Protein 5B89 (pdb70)

Secondary structure (DSSP, 8-state):
-----TTHHHHTT-GGGGT-EE-BTTT-----HHHHHHHHHHHHHS----S--SSHHHHHHHHHHHHHHHHHHHHHT--GGGEEEESSHHHHHHHHHHHHGGG--TT-EEEE-TT--GGGTHHHHHHHHHHT-EEEE--B-TTS-B-HHHHHHHHTT-SEEEEESB-TTT-BB--HHHHHHHHHHHT-EEEEE-TTTBTTB---TTTTT-SEEEEETTSTT---SS-EEEEE-GGGTTTSPPSS-STTSEEEEETTEEEE--TTGGG--SS--HHHHHHHHHHHHHHHHH-HHHHHHHHHHHHHHHHHHHHHTT--B-S-SSGGGB-SEEEE--TTS-HHHHHHHHHHTTEE-EEE---HHHHHHHT-S-EEEEE--TT--HHHHHHHHHHHHHHHHH-/-------TTHHHHTT-GGGGT-EE-BTTT-----HHHHHHHHHHHHHS----TT-SSHHHHHHHHHHHHHHHHHHHHHT--GGGEEEESSHHHHHHHHHHHHGGG--TT-EEEE-TT--GGGTHHHHHHHHHHT-EEEE--B-TTS-B-HHHHHHHHTT-SEEEEESB-TTT-BB--HHHHHHHHHHHT-EEEEE-TTTBTTB---TTTTT-SEEEEETTSTT---TT-EEEEE-GGGTTTPPPSS-STTSEEEEETTEEEE--TTGGG--SS--HHHHHHHHHHHHHHHHH-HHHHHHHHHHHHHHHHHHHHHTT--B-S-SSGGGB-SEEEE--TTS-HHHHHHHHHHTTEE-EEE---HHHHHHHT-S-EEEEE--TT--HHHHHHHHHHHHHHHHT-

Nearest PDB structures (foldseek):
  5b7s-assembly1_B  TM=1.001E+00  e=4.617E-80  Thermococcus onnurineus NA1
  7tlq-assembly1_B  TM=9.514E-01  e=8.645E-43  Lancefieldella parvula
  7tlm-assembly1_A-2  TM=9.558E-01  e=2.777E-42  Lancefieldella parvula
  7tlr-assembly1_A  TM=9.427E-01  e=4.694E-42  Lancefieldella parvula
  7tlr-assembly1_B  TM=9.403E-01  e=5.592E-42  Lancefieldella parvula

Structure (mmCIF, N/CA/C/O backbone):
data_5B89
#
_entry.id   5B89
#
_cell.length_a   62.939
_cell.length_b   78.718
_cell.length_c   171.908
_cell.angle_alpha   90.00
_cell.angle_beta   90.00
_cell.angle_gamma   90.00
#
_symmetry.space_group_name_H-M   'P 21 21 21'
#
loop_
_entity.id
_entity.type
_entity.pdbx_description
1 polymer 'Cysteine desulfurase'
2 non-polymer ALANINE
3 non-polymer "PYRIDOXAL-5'-PHOSPHATE"
4 non-polymer GLYCEROL
5 non-polymer 1,2-ETHANEDIOL
6 water water
#
loop_
_atom_site.group_PDB
_atom_site.id
_atom_site.type_symbol
_atom_site.label_atom_id
_atom_site.label_alt_id
_atom_site.label_comp_id
_atom_site.label_asym_id
_atom_site.label_entity_id
_atom_site.label_seq_id
_atom_site.pdbx_PDB_ins_code
_atom_site.Cartn_x
_atom_site.Cartn_y
_atom_site.Cartn_z
_atom_site.occupancy
_atom_site.B_iso_or_equiv
_atom_site.auth_seq_id
_atom_site.auth_comp_id
_atom_site.auth_asym_id
_atom_site.auth_atom_id
_atom_site.pdbx_PDB_model_num
ATOM 1 N N . MET A 1 18 ? -20.942 28.546 40.791 1.00 46.67 -2 MET A N 1
ATOM 2 C CA . MET A 1 18 ? -21.277 29.790 40.013 1.00 47.87 -2 MET A CA 1
ATOM 3 C C . MET A 1 18 ? -20.029 30.608 39.672 1.00 47.07 -2 MET A C 1
ATOM 4 O O . MET A 1 18 ? -19.045 30.578 40.413 1.00 53.77 -2 MET A O 1
ATOM 9 N N . ALA A 1 19 ? -20.068 31.338 38.563 1.00 39.22 -1 ALA A N 1
ATOM 10 C CA . ALA A 1 19 ? -18.941 32.182 38.126 1.00 41.18 -1 ALA A CA 1
ATOM 11 C C . ALA A 1 19 ? -19.431 33.583 37.908 1.00 42.32 -1 ALA A C 1
ATOM 12 O O . ALA A 1 19 ? -20.624 33.800 37.642 1.00 38.84 -1 ALA A O 1
ATOM 14 N N . SER A 1 20 ? -18.514 34.544 37.890 1.00 42.52 0 SER A N 1
ATOM 15 C CA . SER A 1 20 ? -18.832 35.958 37.640 1.00 44.59 0 SER A CA 1
ATOM 16 C C . SER A 1 20 ? -19.021 36.194 36.169 1.00 46.37 0 SER A C 1
ATOM 17 O O . SER A 1 20 ? -18.145 35.885 35.376 1.00 46.41 0 SER A O 1
ATOM 20 N N . MET A 1 21 ? -20.163 36.714 35.780 1.00 43.29 1 MET A N 1
ATOM 21 C CA . MET A 1 21 ? -20.415 36.927 34.366 1.00 41.26 1 MET A CA 1
ATOM 22 C C . MET A 1 21 ? -21.591 37.814 34.198 1.00 40.12 1 MET A C 1
ATOM 23 O O . MET A 1 21 ? -22.350 37.966 35.106 1.00 37.49 1 MET A O 1
ATOM 28 N N . ARG A 1 22 ? -21.700 38.396 33.024 1.00 31.63 2 ARG A N 1
ATOM 29 C CA . ARG A 1 22 ? -22.769 39.285 32.718 1.00 31.38 2 ARG A CA 1
ATOM 30 C C . ARG A 1 22 ? -23.880 38.468 32.079 1.00 26.13 2 ARG A C 1
ATOM 31 O O . ARG A 1 22 ? -23.623 37.619 31.280 1.00 27.87 2 ARG A O 1
ATOM 39 N N . ILE A 1 23 ? -25.109 38.735 32.462 1.00 23.92 3 ILE A N 1
ATOM 40 C CA . ILE A 1 23 ? -26.249 38.008 31.919 1.00 22.50 3 ILE A CA 1
ATOM 41 C C . ILE A 1 23 ? -27.103 39.089 31.336 1.00 26.68 3 ILE A C 1
ATOM 42 O O . ILE A 1 23 ? -27.412 40.004 32.000 1.00 25.55 3 ILE A O 1
ATOM 47 N N . PRO A 1 24 ? -27.569 39.043 30.043 1.00 20.81 4 PRO A N 1
ATOM 48 C CA . PRO A 1 24 ? -27.256 37.853 29.239 1.00 20.54 4 PRO A CA 1
ATOM 49 C C . PRO A 1 24 ? -25.998 37.832 28.379 1.00 23.69 4 PRO A C 1
ATOM 50 O O . PRO A 1 24 ? -25.693 36.865 27.736 1.00 20.68 4 PRO A O 1
ATOM 54 N N . GLU A 1 25 ? -25.264 38.909 28.380 1.00 22.59 5 GLU A N 1
ATOM 55 C CA . GLU A 1 25 ? -24.149 39.058 27.497 1.00 24.53 5 GLU A CA 1
ATOM 56 C C . GLU A 1 25 ? -23.071 37.989 27.400 1.00 20.22 5 GLU A C 1
ATOM 57 O O . GLU A 1 25 ? -22.605 37.720 26.338 1.00 22.06 5 GLU A O 1
ATOM 63 N N . ASP A 1 26 ? -22.660 37.447 28.524 1.00 22.84 6 ASP A N 1
ATOM 64 C CA . ASP A 1 26 ? -21.601 36.485 28.546 1.00 24.13 6 ASP A CA 1
ATOM 65 C C . ASP A 1 26 ? -22.044 35.130 28.045 1.00 24.71 6 ASP A C 1
ATOM 66 O O . ASP A 1 26 ? -21.247 34.393 27.538 1.00 27.40 6 ASP A O 1
ATOM 71 N N . VAL A 1 27 ? -23.330 34.858 28.125 1.00 20.62 7 VAL A N 1
ATOM 72 C CA . VAL A 1 27 ? -23.858 33.612 27.592 1.00 19.55 7 VAL A CA 1
ATOM 73 C C . VAL A 1 27 ? -24.004 33.768 26.087 1.00 18.62 7 VAL A C 1
ATOM 74 O O . VAL A 1 27 ? -23.677 32.888 25.339 1.00 16.64 7 VAL A O 1
ATOM 78 N N . ARG A 1 28 ? -24.479 34.916 25.652 1.00 18.31 8 ARG A N 1
ATOM 79 C CA . ARG A 1 28 ? -24.626 35.194 24.257 1.00 17.18 8 ARG A CA 1
ATOM 80 C C . ARG A 1 28 ? -23.345 35.093 23.450 1.00 17.37 8 ARG A C 1
ATOM 81 O O . ARG A 1 28 ? -23.362 34.681 22.368 1.00 18.99 8 ARG A O 1
ATOM 89 N N . LYS A 1 29 ? -22.241 35.464 24.051 1.00 20.10 9 LYS A N 1
ATOM 90 C CA . LYS A 1 29 ? -20.966 35.369 23.418 1.00 20.83 9 LYS A CA 1
ATOM 91 C C . LYS A 1 29 ? -20.572 33.942 23.033 1.00 20.83 9 LYS A C 1
ATOM 92 O O . LYS A 1 29 ? -19.734 33.760 22.207 1.00 24.38 9 LYS A O 1
ATOM 98 N N . ASP A 1 30 ? -21.189 32.965 23.671 1.00 18.74 10 ASP A N 1
ATOM 99 C CA . ASP A 1 30 ? -20.893 31.515 23.447 1.00 17.74 10 ASP A CA 1
ATOM 100 C C . ASP A 1 30 ? -21.871 30.872 22.490 1.00 18.23 10 ASP A C 1
ATOM 101 O O . ASP A 1 30 ? -21.690 29.673 22.157 1.00 17.28 10 ASP A O 1
ATOM 106 N N . ILE A 1 31 ? -22.810 31.661 21.969 1.00 17.30 11 ILE A N 1
ATOM 107 C CA . ILE A 1 31 ? -23.905 31.191 21.084 1.00 16.98 11 ILE A CA 1
ATOM 108 C C . ILE A 1 31 ? -23.983 32.041 19.848 1.00 15.81 11 ILE A C 1
ATOM 109 O O . ILE A 1 31 ? -24.722 33.019 19.759 1.00 18.27 11 ILE A O 1
ATOM 114 N N . PRO A 1 32 ? -23.242 31.677 18.757 1.00 16.87 12 PRO A N 1
ATOM 115 C CA . PRO A 1 32 ? -23.141 32.489 17.567 1.00 17.86 12 PRO A CA 1
ATOM 116 C C . PRO A 1 32 ? -24.507 32.811 16.989 1.00 16.52 12 PRO A C 1
ATOM 117 O O . PRO A 1 32 ? -24.729 33.850 16.393 1.00 19.38 12 PRO A O 1
ATOM 121 N N . LEU A 1 33 ? -25.489 31.875 17.063 1.00 16.83 13 LEU A N 1
ATOM 122 C CA . LEU A 1 33 ? -26.795 32.138 16.507 1.00 15.55 13 LEU A CA 1
ATOM 123 C C . LEU A 1 33 ? -27.526 33.349 17.077 1.00 15.26 13 LEU A C 1
ATOM 124 O O . LEU A 1 33 ? -28.393 33.905 16.417 1.00 17.90 13 LEU A O 1
ATOM 129 N N . THR A 1 34 ? -27.134 33.758 18.270 1.00 17.63 14 THR A N 1
ATOM 130 C CA . THR A 1 34 ? -27.770 34.918 18.867 1.00 19.79 14 THR A CA 1
ATOM 131 C C . THR A 1 34 ? -27.451 36.206 18.078 1.00 20.33 14 THR A C 1
ATOM 132 O O . THR A 1 34 ? -28.142 37.179 18.193 1.00 22.91 14 THR A O 1
ATOM 136 N N . ASN A 1 35 ? -26.419 36.153 17.266 1.00 19.66 15 ASN A N 1
ATOM 137 C CA . ASN A 1 35 ? -26.045 37.261 16.424 1.00 23.13 15 ASN A CA 1
ATOM 138 C C . ASN A 1 35 ? -26.889 37.315 15.142 1.00 25.75 15 ASN A C 1
ATOM 139 O O . ASN A 1 35 ? -26.922 38.319 14.471 1.00 29.60 15 ASN A O 1
ATOM 144 N N . GLU A 1 36 ? -27.557 36.220 14.828 1.00 23.71 16 GLU A N 1
ATOM 145 C CA . GLU A 1 36 ? -28.355 36.069 13.630 1.00 23.70 16 GLU A CA 1
ATOM 146 C C . GLU A 1 36 ? -29.839 36.113 13.782 1.00 21.21 16 GLU A C 1
ATOM 147 O O . GLU A 1 36 ? -30.490 36.592 12.927 1.00 21.52 16 GLU A O 1
ATOM 153 N N . VAL A 1 37 ? -30.346 35.569 14.861 1.00 18.36 17 VAL A N 1
ATOM 154 C CA . VAL A 1 37 ? -31.756 35.528 15.114 1.00 17.34 17 VAL A CA 1
ATOM 155 C C . VAL A 1 37 ? -32.087 35.861 16.550 1.00 17.16 17 VAL A C 1
ATOM 156 O O . VAL A 1 37 ? -31.241 35.831 17.371 1.00 17.15 17 VAL A O 1
ATOM 160 N N . ILE A 1 38 ? -33.347 36.165 16.780 1.00 17.37 18 ILE A N 1
ATOM 161 C CA . ILE A 1 38 ? -33.909 36.344 18.071 1.00 17.30 18 ILE A CA 1
ATOM 162 C C . ILE A 1 38 ? -34.618 35.003 18.258 1.00 16.78 18 ILE A C 1
ATOM 163 O O . ILE A 1 38 ? -35.636 34.779 17.686 1.00 17.36 18 ILE A O 1
ATOM 168 N N . TYR A 1 39 ? -34.013 34.116 19.029 1.00 13.62 19 TYR A N 1
ATOM 169 C CA . TYR A 1 39 ? -34.557 32.805 19.195 1.00 15.48 19 TYR A CA 1
ATOM 170 C C . TYR A 1 39 ? -35.471 32.675 20.381 1.00 14.15 19 TYR A C 1
ATOM 171 O O . TYR A 1 39 ? -35.019 32.606 21.452 1.00 14.63 19 TYR A O 1
ATOM 180 N N . PHE A 1 40 ? -36.763 32.622 20.098 1.00 13.92 20 PHE A N 1
ATOM 181 C CA . PHE A 1 40 ? -37.817 32.493 21.086 1.00 12.76 20 PHE A CA 1
ATOM 182 C C . PHE A 1 40 ? -38.563 31.138 20.962 1.00 13.55 20 PHE A C 1
ATOM 183 O O . PHE A 1 40 ? -39.721 31.047 21.129 1.00 14.50 20 PHE A O 1
ATOM 191 N N . ASP A 1 41 ? -37.816 30.091 20.637 1.00 13.27 21 ASP A N 1
ATOM 192 C CA . ASP A 1 41 ? -38.405 28.772 20.534 1.00 12.84 21 ASP A CA 1
ATOM 193 C C . ASP A 1 41 ? -37.699 27.758 21.447 1.00 14.33 21 ASP A C 1
ATOM 194 O O . ASP A 1 41 ? -37.505 26.637 21.113 1.00 13.86 21 ASP A O 1
ATOM 199 N N . ASN A 1 42 ? -37.358 28.225 22.618 1.00 12.26 22 ASN A N 1
ATOM 200 C CA . ASN A 1 42 ? -36.673 27.445 23.608 1.00 11.16 22 ASN A CA 1
ATOM 201 C C .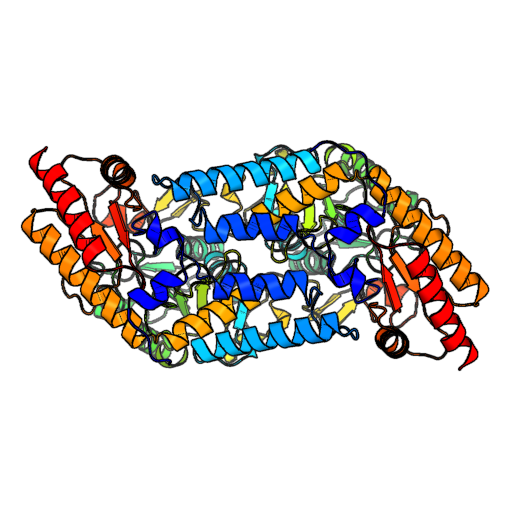 ASN A 1 42 ? -37.421 26.251 24.181 1.00 13.00 22 ASN A C 1
ATOM 202 O O . ASN A 1 42 ? -36.820 25.338 24.603 1.00 14.23 22 ASN A O 1
ATOM 207 N N . THR A 1 43 ? -38.726 26.295 24.150 1.00 12.48 23 THR A N 1
ATOM 208 C CA . THR A 1 43 ? -39.497 25.207 24.622 1.00 12.28 23 THR A CA 1
ATOM 209 C C . THR A 1 43 ? -39.331 23.982 23.700 1.00 13.56 23 THR A C 1
ATOM 210 O O . THR A 1 43 ? -39.369 22.915 24.127 1.00 16.46 23 THR A O 1
ATOM 214 N N . ALA A 1 44 ? -39.148 24.227 22.418 1.00 11.90 24 ALA A N 1
ATOM 215 C CA . ALA A 1 44 ? -38.916 23.142 21.458 1.00 13.28 24 ALA A CA 1
ATOM 216 C C . ALA A 1 44 ? -37.517 22.572 21.606 1.00 12.84 24 ALA A C 1
ATOM 217 O O . ALA A 1 44 ? -37.343 21.402 21.626 1.00 14.37 24 ALA A O 1
ATOM 219 N N . THR A 1 45 ? -36.554 23.457 21.712 1.00 10.85 25 THR A N 1
ATOM 220 C CA . THR A 1 45 ? -35.189 23.075 21.919 1.00 11.19 25 THR A CA 1
ATOM 221 C C . THR A 1 45 ? -34.389 24.333 22.240 1.00 10.80 25 THR A C 1
ATOM 222 O O . THR A 1 45 ? -34.717 25.351 21.777 1.00 12.39 25 THR A O 1
ATOM 226 N N . SER A 1 46 ? -33.335 24.186 23.020 1.00 11.20 26 SER A N 1
ATOM 227 C CA . SER A 1 46 ? -32.485 25.333 23.273 1.00 12.10 26 SER A CA 1
ATOM 228 C C . SER A 1 46 ? -31.394 25.478 22.238 1.00 12.74 26 SER A C 1
ATOM 229 O O . SER A 1 46 ? -31.139 24.609 21.471 1.00 13.59 26 SER A O 1
ATOM 232 N N . LEU A 1 47 ? -30.750 26.610 22.253 1.00 13.95 27 LEU A N 1
ATOM 233 C CA . LEU A 1 47 ? -29.567 26.868 21.442 1.00 14.69 27 LEU A CA 1
ATOM 234 C C . LEU A 1 47 ? -28.408 26.245 22.248 1.00 14.01 27 LEU A C 1
ATOM 235 O O . LEU A 1 47 ? -28.560 26.036 23.387 1.00 16.24 27 LEU A O 1
ATOM 240 N N . THR A 1 48 ? -27.265 25.964 21.637 1.00 13.76 28 THR A N 1
ATOM 241 C CA . THR A 1 48 ? -26.273 25.198 22.291 1.00 14.52 28 THR A CA 1
ATOM 242 C C . THR A 1 48 ? -24.977 25.998 22.360 1.00 13.58 28 THR A C 1
ATOM 243 O O . THR A 1 48 ? -24.467 26.447 21.318 1.00 15.06 28 THR A O 1
ATOM 247 N N . PRO A 1 49 ? -24.458 26.229 23.558 1.00 13.83 29 PRO A N 1
ATOM 248 C CA . PRO A 1 49 ? -23.261 27.032 23.663 1.00 15.06 29 PRO A CA 1
ATOM 249 C C . PRO A 1 49 ? -22.021 26.320 23.167 1.00 15.44 29 PRO A C 1
ATOM 250 O O . PRO A 1 49 ? -21.908 25.061 23.285 1.00 15.46 29 PRO A O 1
ATOM 254 N N . LYS A 1 50 ? -21.022 27.084 22.715 1.00 13.95 30 LYS A N 1
ATOM 255 C CA . LYS A 1 50 ? -19.781 26.475 22.226 1.00 17.50 30 LYS A CA 1
ATOM 256 C C . LYS A 1 50 ? -19.139 25.520 23.189 1.00 17.95 30 LYS A C 1
ATOM 257 O O . LYS A 1 50 ? -18.615 24.490 22.768 1.00 16.05 30 LYS A O 1
ATOM 263 N N . PRO A 1 51 ? -19.108 25.753 24.494 1.00 17.28 31 PRO A N 1
ATOM 264 C CA . PRO A 1 51 ? -18.368 24.835 25.326 1.00 18.27 31 PRO A CA 1
ATOM 265 C C . PRO A 1 51 ? -18.979 23.403 25.373 1.00 16.44 31 PRO A C 1
ATOM 266 O O . PRO A 1 51 ? -18.291 22.398 25.627 1.00 15.88 31 PRO A O 1
ATOM 270 N N . VAL A 1 52 ? -20.282 23.313 25.101 1.00 13.16 32 VAL A N 1
ATOM 271 C CA . VAL A 1 52 ? -20.943 22.022 25.029 1.00 12.85 32 VAL A CA 1
ATOM 272 C C . VAL A 1 52 ? -20.506 21.275 23.750 1.00 13.05 32 VAL A C 1
ATOM 273 O O . VAL A 1 52 ? -20.182 20.107 23.841 1.00 12.61 32 VAL A O 1
ATOM 277 N N . VAL A 1 53 ? -20.489 21.992 22.655 1.00 12.91 33 VAL A N 1
ATOM 278 C CA . VAL A 1 53 ? -19.992 21.397 21.401 1.00 11.89 33 VAL A CA 1
ATOM 279 C C . VAL A 1 53 ? -18.568 20.997 21.580 1.00 13.70 33 VAL A C 1
ATOM 280 O O . VAL A 1 53 ? -18.069 19.885 21.190 1.00 13.31 33 VAL A O 1
ATOM 284 N N . GLU A 1 54 ? -17.733 21.799 22.226 1.00 13.66 34 GLU A N 1
ATOM 285 C CA . GLU A 1 54 ? -16.324 21.469 22.418 1.00 14.79 34 GLU A CA 1
ATOM 286 C C . GLU A 1 54 ? -16.120 20.248 23.272 1.00 13.37 34 GLU A C 1
ATOM 287 O O . GLU A 1 54 ? -15.227 19.400 22.998 1.00 13.90 34 GLU A O 1
ATOM 293 N N . ALA A 1 55 ? -16.930 20.054 24.299 1.00 11.61 35 ALA A N 1
ATOM 294 C CA . ALA A 1 55 ? -16.847 18.867 25.129 1.00 11.68 35 ALA A CA 1
ATOM 295 C C . ALA A 1 55 ? -17.113 17.561 24.333 1.00 13.53 35 ALA A C 1
ATOM 296 O O . ALA A 1 55 ? -16.445 16.575 24.474 1.00 13.59 35 ALA A O 1
ATOM 298 N N . MET A 1 56 ? -18.146 17.650 23.501 1.00 13.09 36 MET A N 1
ATOM 299 C CA . MET A 1 56 ? -18.468 16.488 22.637 1.00 14.64 36 MET A CA 1
ATOM 300 C C . MET A 1 56 ? -17.348 16.300 21.611 1.00 13.58 36 MET A C 1
ATOM 301 O O . MET A 1 56 ? -16.954 15.121 21.348 1.00 12.53 36 MET A O 1
ATOM 306 N N . ASP A 1 57 ? -16.840 17.344 21.012 1.00 12.70 37 ASP A N 1
ATOM 307 C CA . ASP A 1 57 ? -15.793 17.202 20.012 1.00 14.14 37 ASP A CA 1
ATOM 308 C C . ASP A 1 57 ? -14.551 16.510 20.613 1.00 13.51 37 ASP A C 1
ATOM 309 O O . ASP A 1 57 ? -13.859 15.791 19.969 1.00 14.40 37 ASP A O 1
ATOM 314 N N . GLU A 1 58 ? -14.276 16.799 21.864 1.00 11.25 38 GLU A N 1
ATOM 315 C CA . GLU A 1 58 ? -13.146 16.230 22.528 1.00 12.53 38 GLU A CA 1
ATOM 316 C C . GLU A 1 58 ? -13.299 14.742 22.639 1.00 11.82 38 GLU A C 1
ATOM 317 O O . GLU A 1 58 ? -12.370 14.040 22.450 1.00 12.53 38 GLU A O 1
ATOM 323 N N . TYR A 1 59 ? -14.492 14.271 22.923 1.00 10.61 39 TYR A N 1
ATOM 324 C CA . TYR A 1 59 ? -14.730 12.845 22.968 1.00 11.03 39 TYR A CA 1
ATOM 325 C C . TYR A 1 59 ? -14.475 12.238 21.579 1.00 10.79 39 TYR A C 1
ATOM 326 O O . TYR A 1 59 ? -13.766 11.322 21.463 1.00 11.97 39 TYR A O 1
ATOM 335 N N . TYR A 1 60 ? -15.109 12.808 20.580 1.00 11.23 40 TYR A N 1
ATOM 336 C CA . TYR A 1 60 ? -15.016 12.255 19.242 1.00 11.35 40 TYR A CA 1
ATOM 337 C C . TYR A 1 60 ? -13.635 12.245 18.668 1.00 12.05 40 TYR A C 1
ATOM 338 O O . TYR A 1 60 ? -13.285 11.336 18.002 1.00 12.95 40 TYR A O 1
ATOM 347 N N . LEU A 1 61 ? -12.861 13.265 18.952 1.00 11.75 41 LEU A N 1
ATOM 348 C CA . LEU A 1 61 ? -11.537 13.352 18.359 1.00 14.02 41 LEU A CA 1
ATOM 349 C C . LEU A 1 61 ? -10.331 13.001 19.207 1.00 13.30 41 LEU A C 1
ATOM 350 O O . LEU A 1 61 ? -9.326 12.729 18.658 1.00 13.66 41 LEU A O 1
ATOM 355 N N . LYS A 1 62 ? -10.464 13.014 20.519 1.00 13.40 42 LYS A N 1
ATOM 356 C CA . LYS A 1 62 ? -9.359 12.763 21.455 1.00 13.18 42 LYS A CA 1
ATOM 357 C C . LYS A 1 62 ? -9.452 11.522 22.346 1.00 12.66 42 LYS A C 1
ATOM 358 O O . LYS A 1 62 ? -8.451 11.013 22.777 1.00 13.81 42 LYS A O 1
ATOM 364 N N . TYR A 1 63 ? -10.659 11.052 22.601 1.00 11.38 43 TYR A N 1
ATOM 365 C CA . TYR A 1 63 ? -10.799 9.865 23.431 1.00 11.11 43 TYR A CA 1
ATOM 366 C C . TYR A 1 63 ? -11.936 8.924 23.014 1.00 12.25 43 TYR A C 1
ATOM 367 O O . TYR A 1 63 ? -12.554 8.341 23.817 1.00 14.39 43 TYR A O 1
ATOM 376 N N . ARG A 1 64 ? -12.132 8.818 21.718 1.00 11.28 44 ARG A N 1
ATOM 377 C CA . ARG A 1 64 ? -13.200 8.010 21.146 1.00 11.02 44 ARG A CA 1
ATOM 378 C C . ARG A 1 64 ? -13.073 6.529 21.416 1.00 13.39 44 ARG A C 1
ATOM 379 O O . ARG A 1 64 ? -12.144 5.938 21.025 1.00 14.05 44 ARG A O 1
ATOM 387 N N . ALA A 1 65 ? -14.066 5.977 22.083 1.00 11.18 45 ALA A N 1
ATOM 388 C CA . ALA A 1 65 ? -14.078 4.597 22.440 1.00 11.57 45 ALA A CA 1
ATOM 389 C C . ALA A 1 65 ? -15.416 4.233 23.082 1.00 11.09 45 ALA A C 1
ATOM 390 O O . ALA A 1 65 ? -16.144 5.060 23.459 1.00 12.22 45 ALA A O 1
ATOM 392 N N . ASN A 1 66 ? -15.668 2.948 23.177 1.00 12.20 46 ASN A N 1
ATOM 393 C CA . ASN A 1 66 ? -16.825 2.444 23.876 1.00 11.99 46 ASN A CA 1
ATOM 394 C C . ASN A 1 66 ? -16.450 2.380 25.380 1.00 13.59 46 ASN A C 1
ATOM 395 O O . ASN A 1 66 ? -15.328 2.474 25.755 1.00 13.54 46 ASN A O 1
ATOM 400 N N . VAL A 1 67 ? -17.463 2.241 26.204 1.00 13.83 47 VAL A N 1
ATOM 401 C CA . VAL A 1 67 ? -17.326 2.244 27.622 1.00 14.01 47 VAL A CA 1
ATOM 402 C C . VAL A 1 67 ? -17.224 0.848 28.203 1.00 18.20 47 VAL A C 1
ATOM 403 O O . VAL A 1 67 ? -16.650 0.016 27.632 1.00 21.98 47 VAL A O 1
ATOM 407 N N . HIS A 1 68 ? -17.764 0.671 29.375 1.00 21.26 48 HIS A N 1
ATOM 408 C CA . HIS A 1 68 ? -17.755 -0.601 30.045 1.00 23.16 48 HIS A CA 1
ATOM 409 C C . HIS A 1 68 ? -16.395 -1.069 30.493 1.00 26.96 48 HIS A C 1
ATOM 410 O O . HIS A 1 68 ? -16.148 -2.237 30.559 1.00 30.42 48 HIS A O 1
ATOM 417 N N . ARG A 1 69 ? -15.552 -0.115 30.815 1.00 23.08 49 ARG A N 1
ATOM 418 C CA . ARG A 1 69 ? -14.241 -0.400 31.354 1.00 27.79 49 ARG A CA 1
ATOM 419 C C . ARG A 1 69 ? -13.374 -1.340 30.541 1.00 25.66 49 ARG A C 1
ATOM 420 O O . ARG A 1 69 ? -12.804 -2.271 31.072 1.00 29.24 49 ARG A O 1
ATOM 428 N N . GLY A 1 70 ? -13.255 -1.082 29.259 1.00 22.20 50 GLY A N 1
ATOM 429 C CA . GLY A 1 70 ? -12.381 -1.897 28.450 1.00 20.46 50 GLY A CA 1
ATOM 430 C C . GLY A 1 70 ? -11.005 -1.627 29.013 1.00 23.87 50 GLY A C 1
ATOM 431 O O . GLY A 1 70 ? -10.789 -0.594 29.588 1.00 21.04 50 GLY A O 1
ATOM 432 N N . VAL A 1 71 ? -10.097 -2.546 28.824 1.00 19.60 51 VAL A N 1
ATOM 433 C CA . VAL A 1 71 ? -8.777 -2.371 29.368 1.00 19.96 51 VAL A CA 1
ATOM 434 C C . VAL A 1 71 ? -7.978 -1.208 28.768 1.00 17.97 51 VAL A C 1
ATOM 435 O O . VAL A 1 71 ? -7.229 -0.580 29.433 1.00 17.43 51 VAL A O 1
ATOM 439 N N . HIS A 1 72 ? -8.154 -0.977 27.493 1.00 15.48 52 HIS A N 1
ATOM 440 C CA . HIS A 1 72 ? -7.387 0.040 26.806 1.00 15.81 52 HIS A CA 1
ATOM 441 C C . HIS A 1 72 ? -7.644 1.428 27.262 1.00 14.82 52 HIS A C 1
ATOM 442 O O . HIS A 1 72 ? -8.683 1.726 27.732 1.00 14.50 52 HIS A O 1
ATOM 449 N N . ARG A 1 73 ? -6.644 2.265 27.120 1.00 15.76 53 ARG A N 1
ATOM 450 C CA . ARG A 1 73 ? -6.742 3.599 27.636 1.00 15.80 53 ARG A CA 1
ATOM 451 C C . ARG A 1 73 ? -7.838 4.490 27.091 1.00 14.39 53 ARG A C 1
ATOM 452 O O . ARG A 1 73 ? -8.299 5.331 27.804 1.00 15.67 53 ARG A O 1
ATOM 460 N N . LEU A 1 74 ? -8.219 4.304 25.842 1.00 13.67 54 LEU A N 1
ATOM 461 C CA . LEU A 1 74 ? -9.293 5.101 25.314 1.00 13.51 54 LEU A CA 1
ATOM 462 C C . LEU A 1 74 ? -10.584 4.680 25.988 1.00 13.02 54 LEU A C 1
ATOM 463 O O . LEU A 1 74 ? -11.328 5.480 26.341 1.00 13.19 54 LEU A O 1
ATOM 468 N N . SER A 1 75 ? -10.798 3.397 26.135 1.00 13.15 55 SER A N 1
ATOM 469 C CA . SER A 1 75 ? -12.041 2.978 26.828 1.00 13.07 55 SER A CA 1
ATOM 470 C C . SER A 1 75 ? -12.036 3.382 28.298 1.00 12.47 55 SER A C 1
ATOM 471 O O . SER A 1 75 ? -13.019 3.750 28.906 1.00 13.24 55 SER A O 1
ATOM 474 N N . GLN A 1 76 ? -10.882 3.369 28.922 1.00 13.01 56 GLN A N 1
ATOM 475 C CA . GLN A 1 76 ? -10.792 3.830 30.309 1.00 14.14 56 GLN A CA 1
ATOM 476 C C . GLN A 1 76 ? -11.184 5.316 30.437 1.00 12.81 56 GLN A C 1
ATOM 477 O O . GLN A 1 76 ? -11.963 5.654 31.333 1.00 13.32 56 GLN A O 1
ATOM 483 N N . MET A 1 77 ? -10.684 6.143 29.557 1.00 12.69 57 MET A N 1
ATOM 484 C CA . MET A 1 77 ? -10.980 7.533 29.558 1.00 13.22 57 MET A CA 1
ATOM 485 C C . MET A 1 77 ? -12.522 7.742 29.270 1.00 13.09 57 MET A C 1
ATOM 486 O O . MET A 1 77 ? -13.206 8.547 29.947 1.00 13.96 57 MET A O 1
ATOM 491 N N . ALA A 1 78 ? -12.990 7.152 28.200 1.00 12.18 58 ALA A N 1
ATOM 492 C CA . ALA A 1 78 ? -14.423 7.280 27.855 1.00 11.60 58 ALA A CA 1
ATOM 493 C C . ALA A 1 78 ? -15.309 6.799 28.981 1.00 12.14 58 ALA A C 1
ATOM 494 O O . ALA A 1 78 ? -16.304 7.480 29.316 1.00 12.27 58 ALA A O 1
ATOM 496 N N . THR A 1 79 ? -14.984 5.665 29.589 1.00 11.21 59 THR A N 1
ATOM 497 C CA . THR A 1 79 ? -15.688 5.159 30.723 1.00 12.75 59 THR A CA 1
ATOM 498 C C . THR A 1 79 ? -15.675 6.122 31.925 1.00 13.28 59 THR A C 1
ATOM 499 O O . THR A 1 79 ? -16.793 6.411 32.477 1.00 13.96 59 THR A O 1
ATOM 503 N N . HIS A 1 80 ? -14.495 6.696 32.220 1.00 13.63 60 HIS A N 1
ATOM 504 C CA . HIS A 1 80 ? -14.449 7.684 33.292 1.00 15.13 60 HIS A CA 1
ATOM 505 C C . HIS A 1 80 ? -15.316 8.906 32.981 1.00 14.26 60 HIS A C 1
ATOM 506 O O . HIS A 1 80 ? -16.057 9.393 33.902 1.00 13.97 60 HIS A O 1
ATOM 513 N N . LYS A 1 81 ? -15.296 9.403 31.755 1.00 12.04 61 LYS A N 1
ATOM 514 C CA . LYS A 1 81 ? -16.050 10.559 31.423 1.00 12.32 61 LYS A CA 1
ATOM 515 C C . LYS A 1 81 ? -17.551 10.266 31.407 1.00 12.18 61 LYS A C 1
ATOM 516 O O . LYS A 1 81 ? -18.375 11.137 31.778 1.00 12.42 61 LYS A O 1
ATOM 522 N N . TYR A 1 82 ? -17.943 9.078 30.974 1.00 12.56 62 TYR A N 1
ATOM 523 C CA . TYR A 1 82 ? -19.360 8.646 30.980 1.00 12.01 62 TYR A CA 1
ATOM 524 C C . TYR A 1 82 ? -19.884 8.524 32.401 1.00 12.77 62 TYR A C 1
ATOM 525 O O . TYR A 1 82 ? -20.945 9.064 32.712 1.00 12.97 62 TYR A O 1
ATOM 534 N N . GLU A 1 83 ? -19.126 7.928 33.303 1.00 13.21 63 GLU A N 1
ATOM 535 C CA . GLU A 1 83 ? -19.510 7.867 34.709 1.00 13.64 63 GLU A CA 1
ATOM 536 C C . GLU A 1 83 ? -19.560 9.281 35.337 1.00 12.44 63 GLU A C 1
ATOM 537 O O . GLU A 1 83 ? -20.432 9.549 36.054 1.00 12.69 63 GLU A O 1
ATOM 543 N N . GLU A 1 84 ? -18.572 10.102 35.057 1.00 12.03 64 GLU A N 1
ATOM 544 C CA . GLU A 1 84 ? -18.569 11.496 35.500 1.00 12.42 64 GLU A CA 1
ATOM 545 C C . GLU A 1 84 ? -19.848 12.142 35.101 1.00 13.97 64 GLU A C 1
ATOM 546 O O . GLU A 1 84 ? -20.503 12.904 35.844 1.00 13.41 64 GLU A O 1
ATOM 552 N N . SER A 1 85 ? -20.263 11.914 33.864 1.00 12.26 65 SER A N 1
ATOM 553 C CA . SER A 1 85 ? -21.421 12.551 33.388 1.00 12.15 65 SER A CA 1
ATOM 554 C C . SER A 1 85 ? -22.673 12.099 34.081 1.00 10.69 65 SER A C 1
ATOM 555 O O . SER A 1 85 ? -23.560 12.942 34.379 1.00 12.24 65 SER A O 1
ATOM 558 N N . ARG A 1 86 ? -22.806 10.824 34.307 1.00 11.10 66 ARG A N 1
ATOM 559 C CA . ARG A 1 86 ? -23.902 10.298 35.134 1.00 10.94 66 ARG A CA 1
ATOM 560 C C . ARG A 1 86 ? -23.942 10.949 36.521 1.00 11.60 66 ARG A C 1
ATOM 561 O O . ARG A 1 86 ? -25.030 11.323 37.013 1.00 12.46 66 ARG A O 1
ATOM 569 N N . LYS A 1 87 ? -22.768 11.100 37.116 1.00 12.45 67 LYS A N 1
ATOM 570 C CA . LYS A 1 87 ? -22.752 11.677 38.466 1.00 12.99 67 LYS A CA 1
ATOM 571 C C . LYS A 1 87 ? -23.147 13.172 38.376 1.00 12.50 67 LYS A C 1
ATOM 572 O O . LYS A 1 87 ? -23.870 13.670 39.295 1.00 13.03 67 LYS A O 1
ATOM 578 N N . ILE A 1 88 ? -22.730 13.862 37.351 1.00 10.73 68 ILE A N 1
ATOM 579 C CA . ILE A 1 88 ? -23.124 15.256 37.189 1.00 11.37 68 ILE A CA 1
ATOM 580 C C . ILE A 1 88 ? -24.649 15.355 37.105 1.00 12.43 68 ILE A C 1
ATOM 581 O O . ILE A 1 88 ? -25.294 16.304 37.664 1.00 12.86 68 ILE A O 1
ATOM 586 N N . VAL A 1 89 ? -25.231 14.468 36.300 1.00 12.71 69 VAL A N 1
ATOM 587 C CA . VAL A 1 89 ? -26.697 14.511 36.154 1.00 12.69 69 VAL A CA 1
ATOM 588 C C . VAL A 1 89 ? -27.400 14.155 37.460 1.00 12.54 69 VAL A C 1
ATOM 589 O O . VAL A 1 89 ? -28.379 14.832 37.834 1.00 13.39 69 VAL A O 1
ATOM 593 N N . ALA A 1 90 ? -26.938 13.141 38.157 1.00 12.77 70 ALA A N 1
ATOM 594 C CA . ALA A 1 90 ? -27.507 12.760 39.465 1.00 13.98 70 ALA A CA 1
ATOM 595 C C . ALA A 1 90 ? -27.437 13.947 40.444 1.00 13.57 70 ALA A C 1
ATOM 596 O O . ALA A 1 90 ? -28.477 14.214 41.032 1.00 14.33 70 ALA A O 1
ATOM 598 N N . ASP A 1 91 ? -26.293 14.660 40.517 1.00 14.42 71 ASP A N 1
ATOM 599 C CA . ASP A 1 91 ? -26.184 15.763 41.458 1.00 14.82 71 ASP A CA 1
ATOM 600 C C . ASP A 1 91 ? -27.086 16.925 41.000 1.00 16.87 71 ASP A C 1
ATOM 601 O O . ASP A 1 91 ? -27.678 17.681 41.873 1.00 17.70 71 ASP A O 1
ATOM 606 N N . PHE A 1 92 ? -27.315 17.185 39.718 1.00 13.38 72 PHE A N 1
ATOM 607 C CA . PHE A 1 92 ? -28.169 18.194 39.223 1.00 14.55 72 PHE A CA 1
ATOM 608 C C . PHE A 1 92 ? -29.604 18.045 39.734 1.00 14.29 72 PHE A C 1
ATOM 609 O O . PHE A 1 92 ? -30.229 19.072 39.983 1.00 18.28 72 PHE A O 1
ATOM 617 N N . ILE A 1 93 ? -30.069 16.830 39.897 1.00 12.91 73 ILE A N 1
ATOM 618 C CA . ILE A 1 93 ? -31.430 16.641 40.326 1.00 14.34 73 ILE A CA 1
ATOM 619 C C . ILE A 1 93 ? -31.580 16.038 41.724 1.00 15.94 73 ILE A C 1
ATOM 620 O O . ILE A 1 93 ? -32.663 15.658 42.186 1.00 15.15 73 ILE A O 1
ATOM 625 N N . GLY A 1 94 ? -30.483 15.899 42.444 1.00 16.11 74 GLY A N 1
ATOM 626 C CA . GLY A 1 94 ? -30.519 15.379 43.804 1.00 15.77 74 GLY A CA 1
ATOM 627 C C . GLY A 1 94 ? -30.665 13.896 43.974 1.00 15.67 74 GLY A C 1
ATOM 628 O O . GLY A 1 94 ? -31.056 13.410 44.969 1.00 18.60 74 GLY A O 1
ATOM 629 N N . ALA A 1 95 ? -30.311 13.187 42.939 1.00 13.70 75 ALA A N 1
ATOM 630 C CA . ALA A 1 95 ? -30.393 11.771 42.938 1.00 12.89 75 ALA A CA 1
ATOM 631 C C . ALA A 1 95 ? -29.037 11.146 43.201 1.00 12.79 75 ALA A C 1
ATOM 632 O O . ALA A 1 95 ? -28.052 11.790 43.207 1.00 14.52 75 ALA A O 1
ATOM 634 N N . LYS A 1 96 ? -29.077 9.846 43.400 1.00 14.91 76 LYS A N 1
ATOM 635 C CA . LYS A 1 96 ? -27.898 9.050 43.524 1.00 17.06 76 LYS A CA 1
ATOM 636 C C . LYS A 1 96 ? -27.458 8.593 42.108 1.00 16.56 76 LYS A C 1
ATOM 637 O O . LYS A 1 96 ? -28.268 8.446 41.252 1.00 16.18 76 LYS A O 1
ATOM 643 N N . PHE A 1 97 ? -26.160 8.419 41.917 1.00 16.38 77 PHE A N 1
ATOM 644 C CA . PHE A 1 97 ? -25.593 7.912 40.723 1.00 15.46 77 PHE A CA 1
ATOM 645 C C . PHE A 1 97 ? -26.400 6.769 40.115 1.00 15.17 77 PHE A C 1
ATOM 646 O O . PHE A 1 97 ? -26.730 6.800 38.829 1.00 14.61 77 PHE A O 1
ATOM 654 N N . GLU A 1 98 ? -26.715 5.746 40.844 1.00 15.56 78 GLU A N 1
ATOM 655 C CA . GLU A 1 98 ? -27.304 4.558 40.300 1.00 16.40 78 GLU A CA 1
ATOM 656 C C . GLU A 1 98 ? -28.791 4.725 39.887 1.00 13.24 78 GLU A C 1
ATOM 657 O O . GLU A 1 98 ? -29.333 3.825 39.294 1.00 14.53 78 GLU A O 1
ATOM 663 N N . GLU A 1 99 ? -29.406 5.829 40.281 1.00 13.34 79 GLU A N 1
ATOM 664 C CA . GLU A 1 99 ? -30.837 6.104 39.976 1.00 14.37 79 GLU A CA 1
ATOM 665 C C . GLU A 1 99 ? -30.983 6.805 38.641 1.00 13.00 79 GLU A C 1
ATOM 666 O O . GLU A 1 99 ? -32.110 7.023 38.251 1.00 13.05 79 GLU A O 1
ATOM 672 N N . ILE A 1 100 ? -29.886 7.097 37.961 1.00 12.06 80 ILE A N 1
ATOM 673 C CA . ILE A 1 100 ? -29.911 7.868 36.643 1.00 13.25 80 ILE A CA 1
ATOM 674 C C . ILE A 1 100 ? -29.703 6.854 35.496 1.00 13.63 80 ILE A C 1
ATOM 675 O O . ILE A 1 100 ? -28.718 6.177 35.396 1.00 13.30 80 ILE A O 1
ATOM 680 N N . VAL A 1 101 ? -30.693 6.838 34.600 1.00 12.09 81 VAL A N 1
ATOM 681 C CA . VAL A 1 101 ? -30.662 6.003 33.361 1.00 13.34 81 VAL A CA 1
ATOM 682 C C . VAL A 1 101 ? -30.724 6.982 32.163 1.00 10.60 81 VAL A C 1
ATOM 683 O O . VAL A 1 101 ? -31.520 7.889 32.126 1.00 12.86 81 VAL A O 1
ATOM 687 N N . PHE A 1 102 ? -29.839 6.751 31.191 1.00 11.71 82 PHE A N 1
ATOM 688 C CA . PHE A 1 102 ? -29.844 7.540 29.944 1.00 11.55 82 PHE A CA 1
ATOM 689 C C . PHE A 1 102 ? -30.737 6.894 28.925 1.00 11.27 82 PHE A C 1
ATOM 690 O O . PHE A 1 102 ? -30.739 5.651 28.685 1.00 13.85 82 PHE A O 1
ATOM 698 N N . THR A 1 103 ? -31.524 7.776 28.298 1.00 10.87 83 THR A N 1
ATOM 699 C CA . THR A 1 103 ? -32.480 7.432 27.247 1.00 11.98 83 THR A CA 1
ATOM 700 C C . THR A 1 103 ? -32.263 8.431 26.088 1.00 11.13 83 THR A C 1
ATOM 701 O O . THR A 1 103 ? -31.397 9.218 26.142 1.00 11.65 83 THR A O 1
ATOM 705 N N . LYS A 1 104 ? -33.077 8.357 25.039 1.00 10.65 84 LYS A N 1
ATOM 706 C CA . LYS A 1 104 ? -32.919 9.314 23.925 1.00 11.90 84 LYS A CA 1
ATOM 707 C C . LYS A 1 104 ? -33.597 10.677 24.136 1.00 10.63 84 LYS A C 1
ATOM 708 O O . LYS A 1 104 ? -33.214 11.625 23.608 1.00 11.32 84 LYS A O 1
ATOM 714 N N . ASN A 1 105 ? -34.639 10.669 24.947 1.00 10.17 85 ASN A N 1
ATOM 715 C CA . ASN A 1 105 ? -35.423 11.843 25.234 1.00 10.72 85 ASN A CA 1
ATOM 716 C C . ASN A 1 105 ? -36.464 11.581 26.323 1.00 10.31 85 ASN A C 1
ATOM 717 O O . ASN A 1 105 ? -36.557 10.492 26.764 1.00 10.82 85 ASN A O 1
ATOM 722 N N . THR A 1 106 ? -37.198 12.630 26.742 1.00 11.40 86 THR A N 1
ATOM 723 C CA . THR A 1 106 ? -38.237 12.498 27.725 1.00 10.52 86 THR A CA 1
ATOM 724 C C . THR A 1 106 ? -39.298 11.544 27.336 1.00 10.99 86 THR A C 1
ATOM 725 O O . THR A 1 106 ? -39.770 10.742 28.104 1.00 11.39 86 THR A O 1
ATOM 729 N N . SER A 1 107 ? -39.659 11.560 26.024 1.00 10.46 87 SER A N 1
ATOM 730 C CA . SER A 1 107 ? -40.690 10.650 25.592 1.00 11.55 87 SER A CA 1
ATOM 731 C C . SER A 1 107 ? -40.369 9.194 25.726 1.00 10.51 87 SER A C 1
ATOM 732 O O . SER A 1 107 ? -41.169 8.376 26.221 1.00 11.18 87 SER A O 1
ATOM 735 N N . GLU A 1 108 ? -39.120 8.827 25.406 1.00 11.35 88 GLU A N 1
ATOM 736 C CA . GLU A 1 108 ? -38.664 7.485 25.668 1.00 10.92 88 GLU A CA 1
ATOM 737 C C . GLU A 1 108 ? -38.766 7.149 27.188 1.00 11.54 88 GLU A C 1
ATOM 738 O O . GLU A 1 108 ? -39.235 6.102 27.583 1.00 11.44 88 GLU A O 1
ATOM 744 N N . SER A 1 109 ? -38.206 8.036 27.980 1.00 10.84 89 SER A N 1
ATOM 745 C CA . SER A 1 109 ? -38.249 7.850 29.410 1.00 11.38 89 SER A CA 1
ATOM 746 C C . SER A 1 109 ? -39.662 7.596 29.920 1.00 12.25 89 SER A C 1
ATOM 747 O O . SER A 1 109 ? -39.860 6.598 30.704 1.00 11.94 89 SER A O 1
ATOM 750 N N . LEU A 1 110 ? -40.617 8.392 29.512 1.00 11.37 90 LEU A N 1
ATOM 751 C CA . LEU A 1 110 ? -42.010 8.172 30.021 1.00 11.32 90 LEU A CA 1
ATOM 752 C C . LEU A 1 110 ? -42.644 6.882 29.501 1.00 12.30 90 LEU A C 1
ATOM 753 O O . LEU A 1 110 ? -43.296 6.154 30.232 1.00 12.82 90 LEU A O 1
ATOM 758 N N . ASN A 1 111 ? -42.329 6.480 28.250 1.00 10.94 91 ASN A N 1
ATOM 759 C CA . ASN A 1 111 ? -42.761 5.206 27.729 1.00 11.04 91 ASN A CA 1
ATOM 760 C C . ASN A 1 111 ? -42.185 4.088 28.537 1.00 12.36 91 ASN A C 1
ATOM 761 O O . ASN A 1 111 ? -42.832 3.041 28.785 1.00 13.57 91 ASN A O 1
ATOM 766 N N . LEU A 1 112 ? -40.892 4.218 28.883 1.00 11.86 92 LEU A N 1
ATOM 767 C CA . LEU A 1 112 ? -40.262 3.131 29.649 1.00 12.96 92 LEU A CA 1
ATOM 768 C C . LEU A 1 112 ? -40.903 2.964 31.051 1.00 13.48 92 LEU A C 1
ATOM 769 O O . LEU A 1 112 ? -41.007 1.825 31.494 1.00 14.16 92 LEU A O 1
ATOM 774 N N . VAL A 1 113 ? -41.270 4.070 31.650 1.00 12.35 93 VAL A N 1
ATOM 775 C CA . VAL A 1 113 ? -42.024 3.984 32.940 1.00 13.04 93 VAL A CA 1
ATOM 776 C C . VAL A 1 113 ? -43.284 3.162 32.829 1.00 15.35 93 VAL A C 1
ATOM 777 O O . VAL A 1 113 ? -43.487 2.136 33.523 1.00 16.32 93 VAL A O 1
ATOM 781 N N . ALA A 1 114 ? -44.057 3.464 31.811 1.00 13.65 94 ALA A N 1
ATOM 782 C CA . ALA A 1 114 ? -45.286 2.708 31.630 1.00 13.60 94 ALA A CA 1
ATOM 783 C C . ALA A 1 114 ? -45.078 1.272 31.293 1.00 15.85 94 ALA A C 1
ATOM 784 O O . ALA A 1 114 ? -45.699 0.367 31.846 1.00 16.44 94 ALA A O 1
ATOM 786 N N . LEU A 1 115 ? -44.139 0.999 30.388 1.00 14.68 95 LEU A N 1
ATOM 787 C CA . LEU A 1 115 ? -43.802 -0.329 30.037 1.00 14.99 95 LEU A CA 1
ATOM 788 C C . LEU A 1 115 ? -43.236 -1.132 31.217 1.00 17.01 95 LEU A C 1
ATOM 789 O O . LEU A 1 115 ? -43.620 -2.254 31.349 1.00 19.60 95 LEU A O 1
ATOM 794 N N . GLY A 1 116 ? -42.372 -0.529 31.953 1.00 15.32 96 GLY A N 1
ATOM 795 C CA . GLY A 1 116 ? -41.668 -1.177 33.070 1.00 17.31 96 GLY A CA 1
ATOM 796 C C . GLY A 1 116 ? -42.492 -1.415 34.306 1.00 17.09 96 GLY A C 1
ATOM 797 O O . GLY A 1 116 ? -42.100 -2.340 35.086 1.00 19.13 96 GLY A O 1
ATOM 798 N N . LEU A 1 117 ? -43.568 -0.686 34.467 1.00 16.35 97 LEU A N 1
ATOM 799 C CA . LEU A 1 117 ? -44.426 -0.864 35.602 1.00 14.96 97 LEU A CA 1
ATOM 800 C C . LEU A 1 117 ? -45.712 -1.544 35.235 1.00 17.85 97 LEU A C 1
ATOM 801 O O . LEU A 1 117 ? -46.458 -1.874 36.086 1.00 18.36 97 LEU A O 1
ATOM 806 N N . GLY A 1 118 ? -45.930 -1.778 33.966 1.00 19.13 98 GLY A N 1
ATOM 807 C CA . GLY A 1 118 ? -47.162 -2.400 33.535 1.00 21.00 98 GLY A CA 1
ATOM 808 C C . GLY A 1 118 ? -47.599 -3.589 34.353 1.00 20.62 98 GLY A C 1
ATOM 809 O O . GLY A 1 118 ? -48.738 -3.692 34.732 1.00 21.35 98 GLY A O 1
ATOM 810 N N . HIS A 1 119 ? -46.678 -4.473 34.622 1.00 19.87 99 HIS A N 1
ATOM 811 C CA . HIS A 1 119 ? -46.968 -5.706 35.344 1.00 22.39 99 HIS A CA 1
ATOM 812 C C . HIS A 1 119 ? -47.523 -5.560 36.749 1.00 23.09 99 HIS A C 1
ATOM 813 O O . HIS A 1 119 ? -48.018 -6.489 37.284 1.00 23.64 99 HIS A O 1
ATOM 820 N N . ILE A 1 120 ? -47.447 -4.392 37.331 1.00 21.56 100 ILE A N 1
ATOM 821 C CA . ILE A 1 120 ? -47.932 -4.213 38.679 1.00 21.81 100 ILE A CA 1
ATOM 822 C C . ILE A 1 120 ? -49.405 -3.854 38.805 1.00 24.57 100 ILE A C 1
ATOM 823 O O . ILE A 1 120 ? -49.939 -3.843 39.872 1.00 24.87 100 ILE A O 1
ATOM 828 N N . PHE A 1 121 ? -50.024 -3.531 37.699 1.00 21.19 101 PHE A N 1
ATOM 829 C CA . PHE A 1 121 ? -51.392 -3.137 37.701 1.00 21.13 101 PHE A CA 1
ATOM 830 C C . PHE A 1 121 ? -52.390 -4.274 37.545 1.00 22.93 101 PHE A C 1
ATOM 831 O O . PHE A 1 121 ? -52.108 -5.240 36.955 1.00 24.81 101 PHE A O 1
ATOM 839 N N . LYS A 1 122 ? -53.566 -4.058 38.086 1.00 23.40 102 LYS A N 1
ATOM 840 C CA . LYS A 1 122 ? -54.665 -5.007 37.939 1.00 25.81 102 LYS A CA 1
ATOM 841 C C . LYS A 1 122 ? -55.904 -4.250 37.468 1.00 22.77 102 LYS A C 1
ATOM 842 O O . LYS A 1 122 ? -56.016 -3.089 37.644 1.00 21.14 102 LYS A O 1
ATOM 848 N N . ARG A 1 123 ? -56.806 -4.963 36.807 1.00 25.44 103 ARG A N 1
ATOM 849 C CA . ARG A 1 123 ? -58.001 -4.368 36.283 1.00 25.27 103 ARG A CA 1
ATOM 850 C C . ARG A 1 123 ? -58.664 -3.542 37.331 1.00 21.70 103 ARG A C 1
ATOM 851 O O . ARG A 1 123 ? -58.852 -3.973 38.417 1.00 23.49 103 ARG A O 1
ATOM 859 N N . GLY A 1 124 ? -58.995 -2.332 36.983 1.00 21.65 104 GLY A N 1
ATOM 860 C CA . GLY A 1 124 ? -59.644 -1.450 37.885 1.00 22.76 104 GLY A CA 1
ATOM 861 C C . GLY A 1 124 ? -58.807 -0.446 38.621 1.00 23.14 104 GLY A C 1
ATOM 862 O O . GLY A 1 124 ? -59.329 0.459 39.172 1.00 24.04 104 GLY A O 1
ATOM 863 N N . ASP A 1 125 ? -57.503 -0.644 38.597 1.00 20.91 105 ASP A N 1
ATOM 864 C CA . ASP A 1 125 ? -56.589 0.261 39.225 1.00 19.95 105 ASP A CA 1
ATOM 865 C C . ASP A 1 125 ? -56.722 1.593 38.541 1.00 22.19 105 ASP A C 1
ATOM 866 O O . ASP A 1 125 ? -57.089 1.679 37.439 1.00 22.19 105 ASP A O 1
ATOM 871 N N . LYS A 1 126 ? -56.391 2.622 39.262 1.00 20.13 106 LYS A N 1
ATOM 872 C CA . LYS A 1 126 ? -56.501 3.976 38.820 1.00 19.66 106 LYS A CA 1
ATOM 873 C C . LYS A 1 126 ? -55.193 4.778 38.622 1.00 19.50 106 LYS A C 1
ATOM 874 O O . LYS A 1 126 ? -54.322 4.721 39.413 1.00 18.72 106 LYS A O 1
ATOM 880 N N . ILE A 1 127 ? -55.142 5.512 37.525 1.00 20.49 107 ILE A N 1
ATOM 881 C CA . ILE A 1 127 ? -54.036 6.366 37.178 1.00 17.87 107 ILE A CA 1
ATOM 882 C C . ILE A 1 127 ? -54.595 7.747 37.052 1.00 18.54 107 ILE A C 1
ATOM 883 O O . ILE A 1 127 ? -55.619 7.911 36.481 1.00 18.37 107 ILE A O 1
ATOM 888 N N . VAL A 1 128 ? -53.902 8.714 37.605 1.00 15.71 108 VAL A N 1
ATOM 889 C CA . VAL A 1 128 ? -54.290 10.087 37.549 1.00 14.98 108 VAL A CA 1
ATOM 890 C C . VAL A 1 128 ? -53.244 10.966 36.910 1.00 18.72 108 VAL A C 1
ATOM 891 O O . VAL A 1 128 ? -52.109 10.831 37.210 1.00 19.15 108 VAL A O 1
ATOM 895 N N . THR A 1 129 ? -53.663 11.897 36.069 1.00 18.50 109 THR A N 1
ATOM 896 C CA . THR A 1 129 ? -52.783 12.870 35.461 1.00 17.93 109 THR A CA 1
ATOM 897 C C . THR A 1 129 ? -53.512 14.226 35.328 1.00 21.42 109 THR A C 1
ATOM 898 O O . THR A 1 129 ? -54.561 14.361 35.831 1.00 19.86 109 THR A O 1
ATOM 902 N N . THR A 1 130 ? -52.908 15.176 34.656 1.00 21.61 110 THR A N 1
ATOM 903 C CA . THR A 1 130 ? -53.495 16.446 34.414 1.00 23.41 110 THR A CA 1
ATOM 904 C C . THR A 1 130 ? -54.072 16.498 33.026 1.00 24.65 110 THR A C 1
ATOM 905 O O . THR A 1 130 ? -53.725 15.739 32.173 1.00 24.12 110 THR A O 1
ATOM 909 N N . PRO A 1 131 ? -54.985 17.515 32.856 1.00 25.34 111 PRO A N 1
ATOM 910 C CA . PRO A 1 131 ? -55.561 17.590 31.511 1.00 23.93 111 PRO A CA 1
ATOM 911 C C . PRO A 1 131 ? -54.685 18.356 30.533 1.00 23.90 111 PRO A C 1
ATOM 912 O O . PRO A 1 131 ? -55.040 18.485 29.394 1.00 24.65 111 PRO A O 1
ATOM 916 N N . TYR A 1 132 ? -53.538 18.818 30.983 1.00 18.62 112 TYR A N 1
ATOM 917 C CA . TYR A 1 132 ? -52.676 19.641 30.172 1.00 18.39 112 TYR A CA 1
ATOM 918 C C . TYR A 1 132 ? -51.426 18.955 29.662 1.00 16.58 112 TYR A C 1
ATOM 919 O O . TYR A 1 132 ? -50.584 19.613 29.147 1.00 18.17 112 TYR A O 1
ATOM 928 N N . GLU A 1 133 ? -51.335 17.668 29.857 1.00 17.55 113 GLU A N 1
ATOM 929 C CA . GLU A 1 133 ? -50.133 16.957 29.468 1.00 17.62 113 GLU A CA 1
ATOM 930 C C . GLU A 1 133 ? -49.784 17.009 27.992 1.00 17.35 113 GLU A C 1
ATOM 931 O O . GLU A 1 133 ? -50.639 16.988 27.149 1.00 18.20 113 GLU A O 1
ATOM 937 N N . HIS A 1 134 ? -48.491 17.060 27.727 1.00 16.51 114 HIS A N 1
ATOM 938 C CA . HIS A 1 134 ? -47.940 16.946 26.397 1.00 16.27 114 HIS A CA 1
ATOM 939 C C . HIS A 1 134 ? -48.252 15.483 26.033 1.00 15.58 114 HIS A C 1
ATOM 940 O O . HIS A 1 134 ? -48.348 14.693 26.856 1.00 16.64 114 HIS A O 1
ATOM 947 N N . HIS A 1 135 ? -48.413 15.192 24.759 1.00 14.72 115 HIS A N 1
ATOM 948 C CA . HIS A 1 135 ? -48.742 13.837 24.306 1.00 14.42 115 HIS A CA 1
ATOM 949 C C . HIS A 1 135 ? -47.845 12.713 24.819 1.00 15.00 115 HIS A C 1
ATOM 950 O O . HIS A 1 135 ? -48.283 11.633 24.988 1.00 15.12 115 HIS A O 1
ATOM 957 N N . SER A 1 136 ? -46.583 13.003 25.030 1.00 15.07 116 SER A N 1
ATOM 958 C CA . SER A 1 136 ? -45.684 12.001 25.549 1.00 14.19 116 SER A CA 1
ATOM 959 C C . SER A 1 136 ? -45.969 11.605 27.001 1.00 15.84 116 SER A C 1
ATOM 960 O O . SER A 1 136 ? -45.618 10.562 27.395 1.00 16.12 116 SER A O 1
ATOM 963 N N . ASP A 1 137 ? -46.658 12.463 27.754 1.00 15.83 117 ASP A N 1
ATOM 964 C CA . ASP A 1 137 ? -47.045 12.111 29.113 1.00 17.15 117 ASP A CA 1
ATOM 965 C C . ASP A 1 137 ? -48.539 11.786 29.181 1.00 16.87 117 ASP A C 1
ATOM 966 O O . ASP A 1 137 ? -49.123 11.843 30.211 1.00 19.09 117 ASP A O 1
ATOM 971 N N . LEU A 1 138 ? -49.139 11.464 28.061 1.00 16.40 118 LEU A N 1
ATOM 972 C CA . LEU A 1 138 ? -50.573 11.087 28.032 1.00 17.16 118 LEU A CA 1
ATOM 973 C C . LEU A 1 138 ? -50.769 9.768 27.344 1.00 16.43 118 LEU A C 1
ATOM 974 O O . LEU A 1 138 ? -51.294 8.814 27.893 1.00 15.05 118 LEU A O 1
ATOM 979 N N . LEU A 1 139 ? -50.242 9.613 26.113 1.00 14.22 119 LEU A N 1
ATOM 980 C CA . LEU A 1 139 ? -50.418 8.386 25.346 1.00 15.08 119 LEU A CA 1
ATOM 981 C C . LEU A 1 139 ? -49.976 7.134 26.002 1.00 15.64 119 LEU A C 1
ATOM 982 O O . LEU A 1 139 ? -50.632 6.106 25.969 1.00 14.66 119 LEU A O 1
ATOM 987 N N . PRO A 1 140 ? -48.810 7.154 26.664 1.00 14.13 120 PRO A N 1
ATOM 988 C CA . PRO A 1 140 ? -48.420 5.913 27.326 1.00 14.60 120 PRO A CA 1
ATOM 989 C C . PRO A 1 140 ? -49.412 5.438 28.423 1.00 13.23 120 PRO A C 1
ATOM 990 O O . PRO A 1 140 ? -49.576 4.291 28.589 1.00 14.61 120 PRO A O 1
ATOM 994 N N . TRP A 1 141 ? -50.040 6.372 29.116 1.00 14.13 121 TRP A N 1
ATOM 995 C CA . TRP A 1 141 ? -50.992 6.028 30.151 1.00 15.92 121 TRP A CA 1
ATOM 996 C C . TRP A 1 141 ? -52.324 5.607 29.540 1.00 15.43 121 TRP A C 1
ATOM 997 O O . TRP A 1 141 ? -52.939 4.764 30.042 1.00 16.40 121 TRP A O 1
ATOM 1008 N N . GLN A 1 142 ? -52.690 6.231 28.437 1.00 14.64 122 GLN A N 1
ATOM 1009 C CA . GLN A 1 142 ? -53.913 5.838 27.746 1.00 15.50 122 GLN A CA 1
ATOM 1010 C C . GLN A 1 142 ? -53.749 4.398 27.229 1.00 15.31 122 GLN A C 1
ATOM 1011 O O . GLN A 1 142 ? -54.606 3.596 27.331 1.00 16.11 122 GLN A O 1
ATOM 1017 N N . ARG A 1 143 ? -52.598 4.079 26.656 1.00 13.57 123 ARG A N 1
ATOM 1018 C CA . ARG A 1 143 ? -52.382 2.749 26.176 1.00 13.39 123 ARG A CA 1
ATOM 1019 C C . ARG A 1 143 ? -52.416 1.752 27.256 1.00 16.33 123 ARG A C 1
ATOM 1020 O O . ARG A 1 143 ? -52.989 0.671 27.143 1.00 15.08 123 ARG A O 1
ATOM 1028 N N . LEU A 1 144 ? -51.698 2.048 28.360 1.00 16.29 124 LEU A N 1
ATOM 1029 C CA . LEU A 1 144 ? -51.681 1.116 29.472 1.00 17.14 124 LEU A CA 1
ATOM 1030 C C . LEU A 1 144 ? -53.122 0.911 30.027 1.00 15.52 124 LEU A C 1
ATOM 1031 O O . LEU A 1 144 ? -53.480 -0.235 30.322 1.00 16.84 124 LEU A O 1
ATOM 1036 N N . ALA A 1 145 ? -53.839 1.991 30.173 1.00 16.67 125 ALA A N 1
ATOM 1037 C CA . ALA A 1 145 ? -55.239 1.927 30.719 1.00 17.03 125 ALA A CA 1
ATOM 1038 C C . ALA A 1 145 ? -56.102 1.117 29.789 1.00 18.11 125 ALA A C 1
ATOM 1039 O O . ALA A 1 145 ? -56.862 0.246 30.265 1.00 17.72 125 ALA A O 1
ATOM 1041 N N . THR A 1 146 ? -55.902 1.221 28.477 1.00 15.62 126 THR A N 1
ATOM 1042 C CA . THR A 1 146 ? -56.705 0.435 27.494 1.00 15.19 126 THR A CA 1
ATOM 1043 C C . THR A 1 146 ? -56.341 -0.991 27.583 1.00 16.54 126 THR A C 1
ATOM 1044 O O . THR A 1 146 ? -57.156 -1.904 27.538 1.00 17.99 126 THR A O 1
ATOM 1048 N N . LYS A 1 147 ? -55.038 -1.301 27.629 1.00 15.72 127 LYS A N 1
ATOM 1049 C CA . LYS A 1 147 ? -54.621 -2.699 27.650 1.00 16.78 127 LYS A CA 1
ATOM 1050 C C . LYS A 1 147 ? -55.061 -3.451 28.868 1.00 18.33 127 LYS A C 1
ATOM 1051 O O . LYS A 1 147 ? -55.368 -4.661 28.786 1.00 19.60 127 LYS A O 1
ATOM 1057 N N . LEU A 1 148 ? -54.968 -2.808 30.027 1.00 18.04 128 LEU A N 1
ATOM 1058 C CA . LEU A 1 148 ? -55.227 -3.532 31.247 1.00 20.82 128 LEU A CA 1
ATOM 1059 C C . LEU A 1 148 ? -56.585 -3.300 31.875 1.00 21.89 128 LEU A C 1
ATOM 1060 O O . LEU A 1 148 ? -56.835 -3.873 32.981 1.00 23.18 128 LEU A O 1
ATOM 1065 N N . GLY A 1 149 ? -57.404 -2.411 31.310 1.00 19.58 129 GLY A N 1
ATOM 1066 C CA . GLY A 1 149 ? -58.715 -2.055 31.891 1.00 19.80 129 GLY A CA 1
ATOM 1067 C C . GLY A 1 149 ? -58.558 -1.199 33.139 1.00 22.04 129 GLY A C 1
ATOM 1068 O O . GLY A 1 149 ? -59.196 -1.442 34.200 1.00 22.51 129 GLY A O 1
ATOM 1069 N N . LEU A 1 150 ? -57.724 -0.148 33.046 1.00 18.77 130 LEU A N 1
ATOM 1070 C CA . LEU A 1 150 ? -57.558 0.777 34.119 1.00 17.42 130 LEU A CA 1
ATOM 1071 C C . LEU A 1 150 ? -58.432 1.987 34.024 1.00 18.72 130 LEU A C 1
ATOM 1072 O O . LEU A 1 150 ? -58.838 2.331 32.887 1.00 20.61 130 LEU A O 1
ATOM 1077 N N . LYS A 1 151 ? -58.633 2.686 35.150 1.00 17.36 131 LYS A N 1
ATOM 1078 C CA . LYS A 1 151 ? -59.226 3.967 35.161 1.00 18.98 131 LYS A CA 1
ATOM 1079 C C . LYS A 1 151 ? -58.240 5.081 34.976 1.00 23.40 131 LYS A C 1
ATOM 1080 O O . LYS A 1 151 ? -57.294 5.162 35.760 1.00 25.48 131 LYS A O 1
ATOM 1086 N N . LEU A 1 152 ? -58.408 5.922 33.960 1.00 21.64 132 LEU A N 1
ATOM 1087 C CA . LEU A 1 152 ? -57.521 7.023 33.770 1.00 19.31 132 LEU A CA 1
ATOM 1088 C C . LEU A 1 152 ? -58.300 8.255 34.021 1.00 23.39 132 LEU A C 1
ATOM 1089 O O . LEU A 1 152 ? -59.228 8.599 33.278 1.00 22.43 132 LEU A O 1
ATOM 1094 N N . GLU A 1 153 ? -57.950 8.934 35.101 1.00 20.54 133 GLU A N 1
ATOM 1095 C CA . GLU A 1 153 ? -58.620 10.182 35.526 1.00 20.29 133 GLU A CA 1
ATOM 1096 C C . GLU A 1 153 ? -57.765 11.383 35.458 1.00 23.28 133 GLU A C 1
ATOM 1097 O O . GLU A 1 153 ? -56.538 11.314 35.541 1.00 19.48 133 GLU A O 1
ATOM 1103 N N . PHE A 1 154 ? -58.382 12.505 35.324 1.00 18.01 134 PHE A N 1
ATOM 1104 C CA . PHE A 1 154 ? -57.777 13.781 35.065 1.00 18.78 134 PHE A CA 1
ATOM 1105 C C . PHE A 1 154 ? -58.150 14.738 36.167 1.00 22.24 134 PHE A C 1
ATOM 1106 O O . PHE A 1 154 ? -59.340 14.912 36.415 1.00 23.60 134 PHE A O 1
ATOM 1114 N N . ILE A 1 155 ? -57.177 15.361 36.802 1.00 20.30 135 ILE A N 1
ATOM 1115 C CA . ILE A 1 155 ? -57.455 16.435 37.826 1.00 19.59 135 ILE A CA 1
ATOM 1116 C C . ILE A 1 155 ? -58.126 17.633 37.132 1.00 23.86 135 ILE A C 1
ATOM 1117 O O . ILE A 1 155 ? -57.777 18.091 36.035 1.00 22.03 135 ILE A O 1
ATOM 1122 N N . GLU A 1 156 ? -59.157 18.185 37.784 1.00 22.21 136 GLU A N 1
ATOM 1123 C CA . GLU A 1 156 ? -59.764 19.342 37.251 1.00 22.36 136 GLU A CA 1
ATOM 1124 C C . GLU A 1 156 ? -58.841 20.510 37.313 1.00 20.55 136 GLU A C 1
ATOM 1125 O O . GLU A 1 156 ? -58.001 20.607 38.236 1.00 23.28 136 GLU A O 1
ATOM 1131 N N . GLY A 1 157 ? -59.023 21.440 36.392 1.00 21.53 137 GLY A N 1
ATOM 1132 C CA . GLY A 1 157 ? -58.298 22.671 36.338 1.00 19.03 137 GLY A CA 1
ATOM 1133 C C . GLY A 1 157 ? -58.921 23.697 35.516 1.00 22.54 137 GLY A C 1
ATOM 1134 O O . GLY A 1 157 ? -59.820 23.342 34.715 1.00 23.60 137 GLY A O 1
ATOM 1135 N N . ASP A 1 158 ? -58.440 24.933 35.595 1.00 21.46 138 ASP A N 1
ATOM 1136 C CA . ASP A 1 158 ? -58.945 26.024 34.799 1.00 22.93 138 ASP A CA 1
ATOM 1137 C C . ASP A 1 158 ? -58.228 26.248 33.475 1.00 24.28 138 ASP A C 1
ATOM 1138 O O . ASP A 1 158 ? -57.346 25.533 33.126 1.00 22.71 138 ASP A O 1
ATOM 1143 N N . ASP A 1 159 ? -58.642 27.256 32.753 1.00 25.33 139 ASP A N 1
ATOM 1144 C CA . ASP A 1 159 ? -58.132 27.546 31.439 1.00 26.71 139 ASP A CA 1
ATOM 1145 C C . ASP A 1 159 ? -56.794 28.216 31.435 1.00 28.23 139 ASP A C 1
ATOM 1146 O O . ASP A 1 159 ? -56.192 28.410 30.405 1.00 30.00 139 ASP A O 1
ATOM 1151 N N . GLU A 1 160 ? -56.332 28.596 32.600 1.00 25.52 140 GLU A N 1
ATOM 1152 C CA . GLU A 1 160 ? -55.034 29.195 32.715 1.00 25.57 140 GLU A CA 1
ATOM 1153 C C . GLU A 1 160 ? -54.011 28.121 33.015 1.00 21.36 140 GLU A C 1
ATOM 1154 O O . GLU A 1 160 ? -52.840 28.362 32.971 1.00 24.03 140 GLU A O 1
ATOM 1160 N N . GLY A 1 161 ? -54.471 26.952 33.373 1.00 20.71 141 GLY A N 1
ATOM 1161 C CA . GLY A 1 161 ? -53.584 25.877 33.742 1.00 22.80 141 GLY A CA 1
ATOM 1162 C C . GLY A 1 161 ? -53.533 25.590 35.248 1.00 22.13 141 GLY A C 1
ATOM 1163 O O . GLY A 1 161 ? -52.922 24.649 35.682 1.00 20.70 141 GLY A O 1
ATOM 1164 N N . ASN A 1 162 ? -54.202 26.411 36.040 1.00 21.47 142 ASN A N 1
ATOM 1165 C CA . ASN A 1 162 ? -54.190 26.182 37.481 1.00 20.92 142 ASN A CA 1
ATOM 1166 C C . ASN A 1 162 ? -55.024 24.995 37.892 1.00 20.31 142 ASN A C 1
ATOM 1167 O O . ASN A 1 162 ? -56.180 24.980 37.680 1.00 22.55 142 ASN A O 1
ATOM 1172 N N . LEU A 1 163 ? -54.412 24.020 38.513 1.00 17.88 143 LEU A N 1
ATOM 1173 C CA . LEU A 1 163 ? -55.092 22.850 38.939 1.00 17.87 143 LEU A CA 1
ATOM 1174 C C . LEU A 1 163 ? -55.913 23.105 40.213 1.00 21.71 143 LEU A C 1
ATOM 1175 O O . LEU A 1 163 ? -55.559 23.929 40.991 1.00 24.82 143 LEU A O 1
ATOM 1180 N N . ASP A 1 164 ? -56.981 22.347 40.377 1.00 23.66 144 ASP A N 1
ATOM 1181 C CA . ASP A 1 164 ? -57.817 22.385 41.563 1.00 24.10 144 ASP A CA 1
ATOM 1182 C C . ASP A 1 164 ? -57.240 21.354 42.514 1.00 23.75 144 ASP A C 1
ATOM 1183 O O . ASP A 1 164 ? -57.445 20.190 42.366 1.00 23.00 144 ASP A O 1
ATOM 1188 N N . LEU A 1 165 ? -56.482 21.821 43.494 1.00 23.31 145 LEU A N 1
ATOM 1189 C CA . LEU A 1 165 ? -55.855 20.938 44.439 1.00 24.62 145 LEU A CA 1
ATOM 1190 C C . LEU A 1 165 ? -56.817 20.163 45.329 1.00 21.58 145 LEU A C 1
ATOM 1191 O O . LEU A 1 165 ? -56.488 19.115 45.795 1.00 23.94 145 LEU A O 1
ATOM 1196 N N . SER A 1 166 ? -58.037 20.670 45.522 1.00 26.37 146 SER A N 1
ATOM 1197 C CA . SER A 1 166 ? -59.019 19.903 46.295 1.00 28.33 146 SER A CA 1
ATOM 1198 C C . SER A 1 166 ? -59.436 18.712 45.494 1.00 23.09 146 SER A C 1
ATOM 1199 O O . SER A 1 166 ? -59.590 17.664 45.989 1.00 25.52 146 SER A O 1
ATOM 1202 N N . ASP A 1 167 ? -59.582 18.911 44.201 1.00 23.69 147 ASP A N 1
ATOM 1203 C CA . ASP A 1 167 ? -59.941 17.810 43.324 1.00 23.12 147 ASP A CA 1
ATOM 1204 C C . ASP A 1 167 ? -58.771 16.820 43.234 1.00 18.60 147 ASP A C 1
ATOM 1205 O O . ASP A 1 167 ? -58.978 15.680 43.261 1.00 23.90 147 ASP A O 1
ATOM 1210 N N . ALA A 1 168 ? -57.547 17.320 43.143 1.00 23.44 148 ALA A N 1
ATOM 1211 C CA . ALA A 1 168 ? -56.370 16.454 43.169 1.00 23.85 148 ALA A CA 1
ATOM 1212 C C . ALA A 1 168 ? -56.333 15.542 44.350 1.00 23.21 148 ALA A C 1
ATOM 1213 O O . ALA A 1 168 ? -56.116 14.347 44.244 1.00 24.21 148 ALA A O 1
ATOM 1215 N N . GLU A 1 169 ? -56.666 16.050 45.588 1.00 28.06 149 GLU A N 1
ATOM 1216 C CA . GLU A 1 169 ? -56.741 15.132 46.733 1.00 28.35 149 GLU A CA 1
ATOM 1217 C C . GLU A 1 169 ? -57.781 14.030 46.613 1.00 23.48 149 GLU A C 1
ATOM 1218 O O . GLU A 1 169 ? -57.544 12.872 47.015 1.00 28.23 149 GLU A O 1
ATOM 1224 N N . LYS A 1 170 ? -58.954 14.378 46.046 1.00 26.05 150 LYS A N 1
ATOM 1225 C CA . LYS A 1 170 ? -59.987 13.371 45.848 1.00 28.41 150 LYS A CA 1
ATOM 1226 C C . LYS A 1 170 ? -59.544 12.326 44.823 1.00 24.86 150 LYS A C 1
ATOM 1227 O O . LYS A 1 170 ? -59.703 11.133 45.056 1.00 31.49 150 LYS A O 1
ATOM 1233 N N . LYS A 1 171 ? -58.925 12.773 43.731 1.00 25.64 151 LYS A N 1
ATOM 1234 C CA . LYS A 1 171 ? -58.558 11.856 42.639 1.00 26.38 151 LYS A CA 1
ATOM 1235 C C . LYS A 1 171 ? -57.370 10.963 42.987 1.00 22.72 151 LYS A C 1
ATOM 1236 O O . LYS A 1 171 ? -57.342 9.780 42.661 1.00 24.50 151 LYS A O 1
ATOM 1242 N N . ILE A 1 172 ? -56.387 11.542 43.687 1.00 25.10 152 ILE A N 1
ATOM 1243 C CA . ILE A 1 172 ? -55.177 10.765 44.039 1.00 24.92 152 ILE A CA 1
ATOM 1244 C C . ILE A 1 172 ? -55.437 9.738 45.091 1.00 23.50 152 ILE A C 1
ATOM 1245 O O . ILE A 1 172 ? -54.791 8.694 45.189 1.00 23.37 152 ILE A O 1
ATOM 1250 N N . LYS A 1 173 ? -56.415 10.008 45.964 1.00 26.94 153 LYS A N 1
ATOM 1251 C CA . LYS A 1 173 ? -56.816 8.984 46.890 1.00 28.21 153 LYS A CA 1
ATOM 1252 C C . LYS A 1 173 ? -57.241 7.686 46.141 1.00 25.19 153 LYS A C 1
ATOM 1253 O O . LYS A 1 173 ? -58.079 7.754 45.251 1.00 26.99 153 LYS A O 1
ATOM 1259 N N . GLY A 1 174 ? -56.623 6.568 46.459 1.00 22.63 154 GLY A N 1
ATOM 1260 C CA . GLY A 1 174 ? -56.906 5.317 45.830 1.00 24.86 154 GLY A CA 1
ATOM 1261 C C . GLY A 1 174 ? -56.241 5.130 44.411 1.00 23.91 154 GLY A C 1
ATOM 1262 O O . GLY A 1 174 ? -56.400 4.068 43.834 1.00 25.75 154 GLY A O 1
ATOM 1263 N N . ALA A 1 175 ? -55.422 6.077 43.990 1.00 23.29 155 ALA A N 1
ATOM 1264 C CA . ALA A 1 175 ? -54.598 5.979 42.763 1.00 20.62 155 ALA A CA 1
ATOM 1265 C C . ALA A 1 175 ? -53.391 5.090 42.967 1.00 20.20 155 ALA A C 1
ATOM 1266 O O . ALA A 1 175 ? -52.714 5.164 44.005 1.00 20.95 155 ALA A O 1
ATOM 1268 N N . LYS A 1 176 ? -53.096 4.234 41.987 1.00 20.51 156 LYS A N 1
ATOM 1269 C CA . LYS A 1 176 ? -51.942 3.438 41.949 1.00 20.51 156 LYS A CA 1
ATOM 1270 C C . LYS A 1 176 ? -50.749 4.280 41.461 1.00 20.37 156 LYS A C 1
ATOM 1271 O O . LYS A 1 176 ? -49.659 4.067 41.937 1.00 19.00 156 LYS A O 1
ATOM 1277 N N . LEU A 1 177 ? -50.979 5.244 40.547 1.00 17.90 157 LEU A N 1
ATOM 1278 C CA . LEU A 1 177 ? -49.919 6.048 39.921 1.00 18.37 157 LEU A CA 1
ATOM 1279 C C . LEU A 1 177 ? -50.437 7.378 39.578 1.00 16.96 157 LEU A C 1
ATOM 1280 O O . LEU A 1 177 ? -51.594 7.489 39.100 1.00 17.31 157 LEU A O 1
ATOM 1285 N N . VAL A 1 178 ? -49.672 8.420 39.762 1.00 15.72 158 VAL A N 1
ATOM 1286 C CA . VAL A 1 178 ? -49.995 9.731 39.425 1.00 17.16 158 VAL A CA 1
ATOM 1287 C C . VAL A 1 178 ? -48.862 10.256 38.528 1.00 17.95 158 VAL A C 1
ATOM 1288 O O . VAL A 1 178 ? -47.678 10.099 38.952 1.00 15.51 158 VAL A O 1
ATOM 1292 N N . ALA A 1 179 ? -49.185 10.867 37.399 1.00 17.32 159 ALA A N 1
ATOM 1293 C CA . ALA A 1 179 ? -48.201 11.450 36.513 1.00 17.35 159 ALA A CA 1
ATOM 1294 C C . ALA A 1 179 ? -48.549 12.868 36.220 1.00 18.23 159 ALA A C 1
ATOM 1295 O O . ALA A 1 179 ? -49.624 13.171 35.817 1.00 18.46 159 ALA A O 1
ATOM 1297 N N . VAL A 1 180 ? -47.594 13.744 36.405 1.00 16.10 160 VAL A N 1
ATOM 1298 C CA . VAL A 1 180 ? -47.791 15.122 36.158 1.00 16.64 160 VAL A CA 1
ATOM 1299 C C . VAL A 1 180 ? -46.592 15.853 35.561 1.00 16.61 160 VAL A C 1
ATOM 1300 O O . VAL A 1 180 ? -45.484 15.549 35.814 1.00 17.11 160 VAL A O 1
ATOM 1304 N N . GLN A 1 181 ? -46.884 16.861 34.784 1.00 14.26 161 GLN A N 1
ATOM 1305 C CA . GLN A 1 181 ? -45.873 17.685 34.218 1.00 16.13 161 GLN A CA 1
ATOM 1306 C C . GLN A 1 181 ? -45.514 18.729 35.273 1.00 15.96 161 GLN A C 1
ATOM 1307 O O . GLN A 1 181 ? -46.315 19.136 36.029 1.00 17.69 161 GLN A O 1
ATOM 1313 N N . HIS A 1 182 ? -44.274 19.139 35.274 1.00 15.56 162 HIS A N 1
ATOM 1314 C CA . HIS A 1 182 ? -43.820 20.163 36.157 1.00 15.60 162 HIS A CA 1
ATOM 1315 C C . HIS A 1 182 ? -44.238 21.527 35.584 1.00 17.35 162 HIS A C 1
ATOM 1316 O O . HIS A 1 182 ? -44.754 22.357 36.286 1.00 17.47 162 HIS A O 1
ATOM 1323 N N . VAL A 1 183 ? -44.039 21.719 34.288 1.00 15.48 163 VAL A N 1
ATOM 1324 C CA . VAL A 1 183 ? -44.288 22.948 33.615 1.00 15.10 163 VAL A CA 1
ATOM 1325 C C . VAL A 1 183 ? -45.010 22.591 32.291 1.00 18.76 163 VAL A C 1
ATOM 1326 O O . VAL A 1 183 ? -44.554 21.643 31.609 1.00 17.51 163 VAL A O 1
ATOM 1330 N N . SER A 1 184 ? -46.073 23.278 31.950 1.00 15.06 164 SER A N 1
ATOM 1331 C CA . SER A 1 184 ? -46.783 23.107 30.657 1.00 17.95 164 SER A CA 1
ATOM 1332 C C . SER A 1 184 ? -46.017 23.753 29.568 1.00 17.39 164 SER A C 1
ATOM 1333 O O . SER A 1 184 ? -45.727 24.953 29.529 1.00 17.38 164 SER A O 1
ATOM 1336 N N . ASN A 1 185 ? -45.789 22.940 28.509 1.00 18.87 165 ASN A N 1
ATOM 1337 C CA . ASN A 1 185 ? -45.161 23.436 27.318 1.00 18.36 165 ASN A CA 1
ATOM 1338 C C . ASN A 1 185 ? -46.034 24.348 26.435 1.00 19.25 165 ASN A C 1
ATOM 1339 O O . ASN A 1 185 ? -45.502 25.000 25.542 1.00 19.57 165 ASN A O 1
ATOM 1344 N N . ALA A 1 186 ? -47.382 24.306 26.663 1.00 19.87 166 ALA A N 1
ATOM 1345 C CA . ALA A 1 186 ? -48.339 25.064 25.876 1.00 20.39 166 ALA A CA 1
ATOM 1346 C C . ALA A 1 186 ? -48.731 26.329 26.645 1.00 22.94 166 ALA A C 1
ATOM 1347 O O . ALA A 1 186 ? -48.883 27.369 26.063 1.00 21.74 166 ALA A O 1
ATOM 1349 N N . LEU A 1 187 ? -48.940 26.180 27.944 1.00 19.87 167 LEU A N 1
ATOM 1350 C CA . LEU A 1 187 ? -49.426 27.292 28.748 1.00 20.55 167 LEU A CA 1
ATOM 1351 C C . LEU A 1 187 ? -48.410 28.036 29.605 1.00 21.04 167 LEU A C 1
ATOM 1352 O O . LEU A 1 187 ? -48.639 29.124 29.954 1.00 22.62 167 LEU A O 1
ATOM 1357 N N . GLY A 1 188 ? -47.316 27.396 29.952 1.00 17.92 168 GLY A N 1
ATOM 1358 C CA . GLY A 1 188 ? -46.310 28.024 30.757 1.00 18.12 168 GLY A CA 1
ATOM 1359 C C . GLY A 1 188 ? -46.621 27.919 32.253 1.00 17.38 168 GLY A C 1
ATOM 1360 O O . GLY A 1 188 ? -45.895 28.435 33.033 1.00 18.67 168 GLY A O 1
ATOM 1361 N N . VAL A 1 189 ? -47.680 27.220 32.604 1.00 18.21 169 VAL A N 1
ATOM 1362 C CA . VAL A 1 189 ? -48.025 27.076 34.000 1.00 19.28 169 VAL A CA 1
ATOM 1363 C C . VAL A 1 189 ? -47.038 26.181 34.753 1.00 20.00 169 VAL A C 1
ATOM 1364 O O . VAL A 1 189 ? -46.649 25.144 34.278 1.00 17.15 169 VAL A O 1
ATOM 1368 N N . ILE A 1 190 ? -46.653 26.617 35.939 1.00 16.06 170 ILE A N 1
ATOM 1369 C CA . ILE A 1 190 ? -45.806 25.834 36.815 1.00 17.28 170 ILE A CA 1
ATOM 1370 C C . ILE A 1 190 ? -46.706 25.152 37.859 1.00 18.27 170 ILE A C 1
ATOM 1371 O O . ILE A 1 190 ? -47.268 25.818 38.684 1.00 20.74 170 ILE A O 1
ATOM 1376 N N . HIS A 1 191 ? -46.858 23.860 37.799 1.00 17.60 171 HIS A N 1
ATOM 1377 C CA . HIS A 1 191 ? -47.712 23.204 38.749 1.00 17.10 171 HIS A CA 1
ATOM 1378 C C . HIS A 1 191 ? -47.057 23.044 40.110 1.00 18.05 171 HIS A C 1
ATOM 1379 O O . HIS A 1 191 ? -45.876 23.113 40.224 1.00 18.72 171 HIS A O 1
ATOM 1386 N N . GLU A 1 192 ? -47.903 22.806 41.102 1.00 18.52 172 GLU A N 1
ATOM 1387 C CA . GLU A 1 192 ? -47.513 22.628 42.482 1.00 18.24 172 GLU A CA 1
ATOM 1388 C C . GLU A 1 192 ? -47.113 21.199 42.678 1.00 14.92 172 GLU A C 1
ATOM 1389 O O . GLU A 1 192 ? -47.725 20.489 43.350 1.00 18.50 172 GLU A O 1
ATOM 1395 N N . VAL A 1 193 ? -46.032 20.810 42.008 1.00 16.14 173 VAL A N 1
ATOM 1396 C CA . VAL A 1 193 ? -45.577 19.448 42.036 1.00 16.33 173 VAL A CA 1
ATOM 1397 C C . VAL A 1 193 ? -45.212 18.897 43.405 1.00 16.88 173 VAL A C 1
ATOM 1398 O O . VAL A 1 193 ? -45.436 17.786 43.665 1.00 18.54 173 VAL A O 1
ATOM 1402 N N . GLU A 1 194 ? -44.617 19.723 44.247 1.00 19.79 174 GLU A N 1
ATOM 1403 C CA . GLU A 1 194 ? -44.260 19.275 45.589 1.00 22.92 174 GLU A CA 1
ATOM 1404 C C . GLU A 1 194 ? -45.528 18.948 46.313 1.00 19.19 174 GLU A C 1
ATOM 1405 O O . GLU A 1 194 ? -45.613 17.924 46.881 1.00 19.27 174 GLU A O 1
ATOM 1411 N N . GLU A 1 195 ? -46.508 19.834 46.261 1.00 20.93 175 GLU A N 1
ATOM 1412 C CA . GLU A 1 195 ? -47.848 19.516 46.917 1.00 23.86 175 GLU A CA 1
ATOM 1413 C C . GLU A 1 195 ? -48.519 18.229 46.409 1.00 19.92 175 GLU A C 1
ATOM 1414 O O . GLU A 1 195 ? -48.889 17.297 47.143 1.00 21.51 175 GLU A O 1
ATOM 1420 N N . LEU A 1 196 ? -48.552 18.087 45.075 1.00 18.00 176 LEU A N 1
ATOM 1421 C CA . LEU A 1 196 ? -49.089 16.872 44.494 1.00 18.64 176 LEU A CA 1
ATOM 1422 C C . LEU A 1 196 ? -48.296 15.647 44.877 1.00 16.57 176 LEU A C 1
ATOM 1423 O O . LEU A 1 196 ? -48.842 14.637 45.058 1.00 18.75 176 LEU A O 1
ATOM 1428 N N . GLY A 1 197 ? -46.983 15.759 44.959 1.00 17.09 177 GLY A N 1
ATOM 1429 C CA . GLY A 1 197 ? -46.172 14.637 45.360 1.00 17.40 177 GLY A CA 1
ATOM 1430 C C . GLY A 1 197 ? -46.344 14.214 46.809 1.00 16.90 177 GLY A C 1
ATOM 1431 O O . GLY A 1 197 ? -46.254 13.107 47.122 1.00 16.93 177 GLY A O 1
ATOM 1432 N N . LYS A 1 198 ? -46.613 15.180 47.658 1.00 21.70 178 LYS A N 1
ATOM 1433 C CA . LYS A 1 198 ? -46.885 14.924 49.048 1.00 24.15 178 LYS A CA 1
ATOM 1434 C C . LYS A 1 198 ? -48.234 14.207 49.092 1.00 23.43 178 LYS A C 1
ATOM 1435 O O . LYS A 1 198 ? -48.358 13.229 49.761 1.00 25.38 178 LYS A O 1
ATOM 1441 N N . ILE A 1 199 ? -49.219 14.682 48.335 1.00 19.41 179 ILE A N 1
ATOM 1442 C CA . ILE A 1 199 ? -50.516 14.000 48.293 1.00 21.79 179 ILE A CA 1
ATOM 1443 C C . ILE A 1 199 ? -50.316 12.559 47.837 1.00 22.11 179 ILE A C 1
ATOM 1444 O O . ILE A 1 199 ? -50.774 11.668 48.421 1.00 22.68 179 ILE A O 1
ATOM 1449 N N . ALA A 1 200 ? -49.603 12.343 46.747 1.00 18.25 180 ALA A N 1
ATOM 1450 C CA . ALA A 1 200 ? -49.372 10.998 46.350 1.00 19.24 180 ALA A CA 1
ATOM 1451 C C . ALA A 1 200 ? -48.688 10.106 47.332 1.00 19.68 180 ALA A C 1
ATOM 1452 O O . ALA A 1 200 ? -49.007 8.914 47.445 1.00 21.54 180 ALA A O 1
ATOM 1454 N N . LYS A 1 201 ? -47.651 10.600 47.983 1.00 20.36 181 LYS A N 1
ATOM 1455 C CA . LYS A 1 201 ? -46.956 9.834 48.976 1.00 21.86 181 LYS A CA 1
ATOM 1456 C C . LYS A 1 201 ? -47.892 9.446 50.146 1.00 21.69 181 LYS A C 1
ATOM 1457 O O . LYS A 1 201 ? -47.906 8.303 50.551 1.00 23.80 181 LYS A O 1
ATOM 1463 N N . ASP A 1 202 ? -48.711 10.373 50.540 1.00 22.90 182 ASP A N 1
ATOM 1464 C CA . ASP A 1 202 ? -49.697 10.047 51.647 1.00 25.52 182 ASP A CA 1
ATOM 1465 C C . ASP A 1 202 ? -50.651 8.950 51.268 1.00 31.24 182 ASP A C 1
ATOM 1466 O O . ASP A 1 202 ? -51.018 8.078 52.114 1.00 29.31 182 ASP A O 1
ATOM 1471 N N . GLU A 1 203 ? -51.087 8.953 50.011 1.00 23.96 183 GLU A N 1
ATOM 1472 C CA . GLU A 1 203 ? -52.044 7.985 49.490 1.00 24.23 183 GLU A CA 1
ATOM 1473 C C . GLU A 1 203 ? -51.485 6.691 48.970 1.00 23.43 183 GLU A C 1
ATOM 1474 O O . GLU A 1 203 ? -52.209 5.822 48.661 1.00 25.05 183 GLU A O 1
ATOM 1480 N N . GLY A 1 204 ? -50.176 6.589 48.886 1.00 22.38 184 GLY A N 1
ATOM 1481 C CA . GLY A 1 204 ? -49.550 5.378 48.459 1.00 21.25 184 GLY A CA 1
ATOM 1482 C C . GLY A 1 204 ? -49.460 5.208 46.940 1.00 19.49 184 GLY A C 1
ATOM 1483 O O . GLY A 1 204 ? -49.398 4.148 46.465 1.00 24.04 184 GLY A O 1
ATOM 1484 N N . ALA A 1 205 ? -49.478 6.316 46.257 1.00 21.18 185 ALA A N 1
ATOM 1485 C CA . ALA A 1 205 ? -49.388 6.312 44.817 1.00 18.31 185 ALA A CA 1
ATOM 1486 C C . ALA A 1 205 ? -47.970 6.591 44.336 1.00 20.01 185 ALA A C 1
ATOM 1487 O O . ALA A 1 205 ? -47.294 7.399 44.879 1.00 20.52 185 ALA A O 1
ATOM 1489 N N . ILE A 1 206 ? -47.587 5.889 43.290 1.00 16.86 186 ILE A N 1
ATOM 1490 C CA . ILE A 1 206 ? -46.311 6.087 42.598 1.00 17.73 186 ILE A CA 1
ATOM 1491 C C . ILE A 1 206 ? -46.410 7.486 41.949 1.00 16.61 186 ILE A C 1
ATOM 1492 O O . ILE A 1 206 ? -47.387 7.828 41.438 1.00 17.14 186 ILE A O 1
ATOM 1497 N N . PHE A 1 207 ? -45.371 8.282 41.996 1.00 13.88 187 PHE A N 1
ATOM 1498 C CA . PHE A 1 207 ? -45.422 9.659 41.568 1.00 14.39 187 PHE A CA 1
ATOM 1499 C C . PHE A 1 207 ? -44.382 9.852 40.459 1.00 14.21 187 PHE A C 1
ATOM 1500 O O . PHE A 1 207 ? -43.169 9.672 40.647 1.00 14.37 187 PHE A O 1
ATOM 1508 N N . VAL A 1 208 ? -44.881 10.161 39.258 1.00 13.35 188 VAL A N 1
ATOM 1509 C CA . VAL A 1 208 ? -44.009 10.220 38.009 1.00 13.81 188 VAL A CA 1
ATOM 1510 C C . VAL A 1 208 ? -44.054 11.672 37.623 1.00 13.53 188 VAL A C 1
ATOM 1511 O O . VAL A 1 208 ? -45.161 12.268 37.444 1.00 15.15 188 VAL A O 1
ATOM 1515 N N . VAL A 1 209 ? -42.907 12.344 37.390 1.00 11.89 189 VAL A N 1
ATOM 1516 C CA . VAL A 1 209 ? -42.828 13.719 37.049 1.00 11.13 189 VAL A CA 1
ATOM 1517 C C . VAL A 1 209 ? -42.221 13.933 35.602 1.00 12.99 189 VAL A C 1
ATOM 1518 O O . VAL A 1 209 ? -41.097 13.491 35.385 1.00 13.87 189 VAL A O 1
ATOM 1522 N N . ASP A 1 210 ? -42.930 14.681 34.734 1.00 12.45 190 ASP A N 1
ATOM 1523 C CA . ASP A 1 210 ? -42.368 15.059 33.391 1.00 13.26 190 ASP A CA 1
ATOM 1524 C C . ASP A 1 210 ? -41.787 16.435 33.614 1.00 14.20 190 ASP A C 1
ATOM 1525 O O . ASP A 1 210 ? -42.472 17.481 33.676 1.00 13.84 190 ASP A O 1
ATOM 1530 N N . ALA A 1 211 ? -40.440 16.503 33.761 1.00 11.80 191 ALA A N 1
ATOM 1531 C CA . ALA A 1 211 ? -39.714 17.665 33.916 1.00 11.77 191 ALA A CA 1
ATOM 1532 C C . ALA A 1 211 ? -39.047 18.226 32.689 1.00 11.44 191 ALA A C 1
ATOM 1533 O O . ALA A 1 211 ? -38.086 18.955 32.705 1.00 13.11 191 ALA A O 1
ATOM 1535 N N . ALA A 1 212 ? -39.547 17.846 31.514 1.00 10.92 192 ALA A N 1
ATOM 1536 C CA . ALA A 1 212 ? -38.917 18.313 30.279 1.00 11.88 192 ALA A CA 1
ATOM 1537 C C . ALA A 1 212 ? -38.821 19.809 30.087 1.00 11.66 192 ALA A C 1
ATOM 1538 O O . ALA A 1 212 ? -37.892 20.323 29.536 1.00 13.14 192 ALA A O 1
ATOM 1540 N N . GLN A 1 213 ? -39.820 20.518 30.595 1.00 13.43 193 GLN A N 1
ATOM 1541 C CA . GLN A 1 213 ? -39.819 21.968 30.512 1.00 13.04 193 GLN A CA 1
ATOM 1542 C C . GLN A 1 213 ? -39.299 22.757 31.716 1.00 14.52 193 GLN A C 1
ATOM 1543 O O . GLN A 1 213 ? -39.111 23.936 31.573 1.00 18.58 193 GLN A O 1
ATOM 1549 N N . SER A 1 214 ? -39.005 22.090 32.765 1.00 14.15 194 SER A N 1
ATOM 1550 C CA . SER A 1 214 ? -38.455 22.748 33.976 1.00 14.96 194 SER A CA 1
ATOM 1551 C C . SER A 1 214 ? -36.940 22.554 34.070 1.00 14.67 194 SER A C 1
ATOM 1552 O O . SER A 1 214 ? -36.251 23.495 34.487 1.00 15.17 194 SER A O 1
ATOM 1555 N N . ALA A 1 215 ? -36.406 21.356 33.695 1.00 12.44 195 ALA A N 1
ATOM 1556 C CA . ALA A 1 215 ? -34.979 21.155 33.859 1.00 12.97 195 ALA A CA 1
ATOM 1557 C C . ALA A 1 215 ? -34.199 22.217 33.130 1.00 13.81 195 ALA A C 1
ATOM 1558 O O . ALA A 1 215 ? -34.372 22.545 31.939 1.00 13.68 195 ALA A O 1
ATOM 1560 N N . GLY A 1 216 ? -33.220 22.811 33.837 1.00 14.30 196 GLY A N 1
ATOM 1561 C CA . GLY A 1 216 ? -32.407 23.831 33.346 1.00 12.82 196 GLY A CA 1
ATOM 1562 C C . GLY A 1 216 ? -32.915 25.295 33.368 1.00 12.41 196 GLY A C 1
ATOM 1563 O O . GLY A 1 216 ? -32.207 26.268 33.047 1.00 15.11 196 GLY A O 1
ATOM 1564 N N . HIS A 1 217 ? -34.190 25.391 33.752 1.00 12.58 197 HIS A N 1
ATOM 1565 C CA . HIS A 1 217 ? -34.915 26.643 33.845 1.00 15.43 197 HIS A CA 1
ATOM 1566 C C . HIS A 1 217 ? -35.258 27.050 35.269 1.00 15.72 197 HIS A C 1
ATOM 1567 O O . HIS A 1 217 ? -35.469 28.185 35.524 1.00 18.51 197 HIS A O 1
ATOM 1574 N N . MET A 1 218 ? -35.328 26.078 36.135 1.00 16.19 198 MET A N 1
ATOM 1575 C CA . MET A 1 218 ? -35.666 26.265 37.537 1.00 16.69 198 MET A CA 1
ATOM 1576 C C . MET A 1 218 ? -35.218 25.023 38.272 1.00 20.29 198 MET A C 1
ATOM 1577 O O . MET A 1 218 ? -34.849 24.059 37.667 1.00 17.39 198 MET A O 1
ATOM 1582 N N . GLU A 1 219 ? -35.248 25.044 39.601 1.00 18.52 199 GLU A N 1
ATOM 1583 C CA . GLU A 1 219 ? -34.821 23.890 40.345 1.00 18.09 199 GLU A CA 1
ATOM 1584 C C . GLU A 1 219 ? -35.661 22.651 40.124 1.00 17.32 199 GLU A C 1
ATOM 1585 O O . GLU A 1 219 ? -36.833 22.690 40.183 1.00 17.68 199 GLU A O 1
ATOM 1591 N N . VAL A 1 220 ? -34.994 21.554 39.886 1.00 15.16 200 VAL A N 1
ATOM 1592 C CA . VAL A 1 220 ? -35.611 20.286 39.805 1.00 16.54 200 VAL A CA 1
ATOM 1593 C C . VAL A 1 220 ? -34.891 19.338 40.720 1.00 16.84 200 VAL A C 1
ATOM 1594 O O . VAL A 1 220 ? -33.680 19.065 40.486 1.00 18.22 200 VAL A O 1
ATOM 1598 N N . ASN A 1 221 ? -35.563 18.847 41.755 1.00 16.64 201 ASN A N 1
ATOM 1599 C CA . ASN A 1 221 ? -34.950 17.988 42.788 1.00 17.21 201 ASN A CA 1
ATOM 1600 C C . ASN A 1 221 ? -35.863 16.886 43.139 1.00 15.88 201 ASN A C 1
ATOM 1601 O O . ASN A 1 221 ? -36.998 17.109 43.620 1.00 15.72 201 ASN A O 1
ATOM 1606 N N . VAL A 1 222 ? -35.441 15.661 42.961 1.00 15.81 202 VAL A N 1
ATOM 1607 C CA . VAL A 1 222 ? -36.274 14.556 43.177 1.00 15.35 202 VAL A CA 1
ATOM 1608 C C . VAL A 1 222 ? -36.812 14.428 44.591 1.00 16.85 202 VAL A C 1
ATOM 1609 O O . VAL A 1 222 ? -37.858 13.773 44.800 1.00 16.96 202 VAL A O 1
ATOM 1613 N N . LYS A 1 223 ? -35.949 14.811 45.548 1.00 17.29 203 LYS A N 1
ATOM 1614 C CA . LYS A 1 223 ? -36.368 14.597 46.956 1.00 18.61 203 LYS A CA 1
ATOM 1615 C C . LYS A 1 223 ? -37.386 15.618 47.299 1.00 18.35 203 LYS A C 1
ATOM 1616 O O . LYS A 1 223 ? -38.444 15.284 47.851 1.00 20.33 203 LYS A O 1
ATOM 1622 N N . LYS A 1 224 ? -37.202 16.868 46.906 1.00 18.85 204 LYS A N 1
ATOM 1623 C CA . LYS A 1 224 ? -38.212 17.921 47.132 1.00 19.91 204 LYS A CA 1
ATOM 1624 C C . LYS A 1 224 ? -39.554 17.674 46.466 1.00 22.61 204 LYS A C 1
ATOM 1625 O O . LYS A 1 224 ? -40.628 17.895 47.030 1.00 23.46 204 LYS A O 1
ATOM 1631 N N . LEU A 1 225 ? -39.473 17.125 45.235 1.00 18.39 205 LEU A N 1
ATOM 1632 C CA . LEU A 1 225 ? -40.690 16.758 44.500 1.00 17.37 205 LEU A CA 1
ATOM 1633 C C . LEU A 1 225 ? -41.316 15.485 44.877 1.00 16.30 205 LEU A C 1
ATOM 1634 O O . LEU A 1 225 ? -42.437 15.171 44.409 1.00 18.79 205 LEU A O 1
ATOM 1639 N N . HIS A 1 226 ? -40.694 14.685 45.702 1.00 16.33 206 HIS A N 1
ATOM 1640 C CA . HIS A 1 226 ? -41.234 13.388 46.090 1.00 16.83 206 HIS A CA 1
ATOM 1641 C C . HIS A 1 226 ? -41.371 12.456 44.907 1.00 17.86 206 HIS A C 1
ATOM 1642 O O . HIS A 1 226 ? -42.218 11.637 44.894 1.00 17.32 206 HIS A O 1
ATOM 1649 N N . ALA A 1 227 ? -40.487 12.603 43.931 1.00 17.45 207 ALA A N 1
ATOM 1650 C CA . ALA A 1 227 ? -40.575 11.770 42.756 1.00 16.06 207 ALA A CA 1
ATOM 1651 C C . ALA A 1 227 ? -40.088 10.364 42.921 1.00 15.35 207 ALA A C 1
ATOM 1652 O O . ALA A 1 227 ? -39.086 10.162 43.465 1.00 15.13 207 ALA A O 1
ATOM 1654 N N . ASP A 1 228 ? -40.823 9.432 42.339 1.00 15.53 208 ASP A N 1
ATOM 1655 C CA . ASP A 1 228 ? -40.452 8.044 42.228 1.00 14.82 208 ASP A CA 1
ATOM 1656 C C . ASP A 1 228 ? -39.781 7.819 40.831 1.00 14.47 208 ASP A C 1
ATOM 1657 O O . ASP A 1 228 ? -38.895 7.045 40.681 1.00 13.91 208 ASP A O 1
ATOM 1662 N N . PHE A 1 229 ? -40.292 8.535 39.852 1.00 13.85 209 PHE A N 1
ATOM 1663 C CA . PHE A 1 229 ? -39.765 8.546 38.484 1.00 12.67 209 PHE A CA 1
ATOM 1664 C C . PHE A 1 229 ? -39.791 9.977 38.007 1.00 12.56 209 PHE A C 1
ATOM 1665 O O . PHE A 1 229 ? -40.674 10.677 38.269 1.00 13.28 209 PHE A O 1
ATOM 1673 N N . LEU A 1 230 ? -38.772 10.383 37.269 1.00 11.92 210 LEU A N 1
ATOM 1674 C CA . LEU A 1 230 ? -38.682 11.726 36.727 1.00 12.09 210 LEU A CA 1
ATOM 1675 C C . LEU A 1 230 ? -37.937 11.661 35.378 1.00 12.34 210 LEU A C 1
ATOM 1676 O O . LEU A 1 230 ? -36.985 11.000 35.268 1.00 13.47 210 LEU A O 1
ATOM 1681 N N . ALA A 1 231 ? -38.447 12.376 34.399 1.00 11.42 211 ALA A N 1
ATOM 1682 C CA . ALA A 1 231 ? -37.877 12.417 33.075 1.00 11.94 211 ALA A CA 1
ATOM 1683 C C . ALA A 1 231 ? -37.575 13.835 32.633 1.00 11.22 211 ALA A C 1
ATOM 1684 O O . ALA A 1 231 ? -38.294 14.727 32.928 1.00 11.75 211 ALA A O 1
ATOM 1686 N N . PHE A 1 232 ? -36.481 13.988 31.903 1.00 10.29 212 PHE A N 1
ATOM 1687 C CA . PHE A 1 232 ? -36.130 15.240 31.288 1.00 10.49 212 PHE A CA 1
ATOM 1688 C C . PHE A 1 232 ? -35.323 15.040 29.981 1.00 10.26 212 PHE A C 1
ATOM 1689 O O . PHE A 1 232 ? -34.870 13.988 29.756 1.00 10.96 212 PHE A O 1
ATOM 1697 N N . SER A 1 233 ? -35.219 16.088 29.166 1.00 11.43 213 SER A N 1
ATOM 1698 C CA . SER A 1 233 ? -34.489 16.034 27.895 1.00 11.50 213 SER A CA 1
ATOM 1699 C C . SER A 1 233 ? -33.290 16.922 27.891 1.00 11.54 213 SER A C 1
ATOM 1700 O O . SER A 1 233 ? -33.428 18.078 28.214 1.00 11.97 213 SER A O 1
ATOM 1703 N N . GLY A 1 234 ? -32.139 16.413 27.523 1.00 11.00 214 GLY A N 1
ATOM 1704 C CA . GLY A 1 234 ? -30.998 17.295 27.518 1.00 12.20 214 GLY A CA 1
ATOM 1705 C C . GLY A 1 234 ? -31.003 18.468 26.539 1.00 11.76 214 GLY A C 1
ATOM 1706 O O . GLY A 1 234 ? -30.385 19.428 26.763 1.00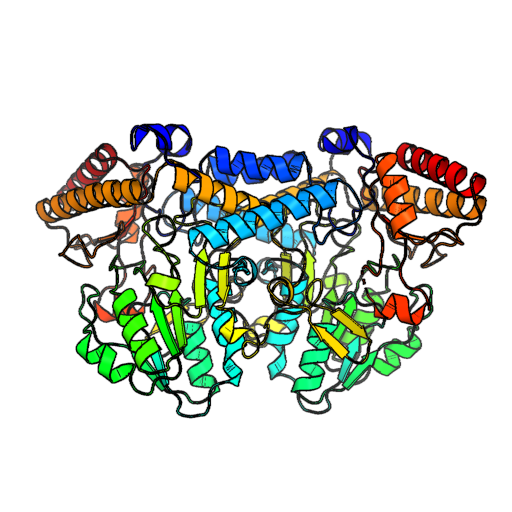 11.47 214 GLY A O 1
ATOM 1707 N N . HIS A 1 235 ? -31.735 18.344 25.444 1.00 10.00 215 HIS A N 1
ATOM 1708 C CA . HIS A 1 235 ? -31.727 19.370 24.416 1.00 10.69 215 HIS A CA 1
ATOM 1709 C C . HIS A 1 235 ? -32.549 20.606 24.694 1.00 11.07 215 HIS A C 1
ATOM 1710 O O . HIS A 1 235 ? -32.483 21.548 23.957 1.00 11.27 215 HIS A O 1
ATOM 1717 N N . LYS A 1 236 ? -33.290 20.565 25.774 1.00 10.00 216 LYS A N 1
ATOM 1718 C CA . LYS A 1 236 ? -34.095 21.687 26.169 1.00 11.34 216 LYS A CA 1
ATOM 1719 C C . LYS A 1 236 ? -33.334 22.594 27.150 1.00 10.44 216 LYS A C 1
ATOM 1720 O O . LYS A 1 236 ? -32.301 22.980 26.862 1.00 11.79 216 LYS A O 1
ATOM 1726 N N . GLY A 1 237 ? -33.921 22.882 28.283 1.00 12.48 217 GLY A N 1
ATOM 1727 C CA . GLY A 1 237 ? -33.270 23.776 29.265 1.00 12.38 217 GLY A CA 1
ATOM 1728 C C . GLY A 1 237 ? -31.846 23.499 29.670 1.00 13.15 217 GLY A C 1
ATOM 1729 O O . GLY A 1 237 ? -31.073 24.445 29.835 1.00 12.91 217 GLY A O 1
ATOM 1730 N N . PRO A 1 238 ? -31.416 22.242 29.746 1.00 11.72 218 PRO A N 1
ATOM 1731 C CA . PRO A 1 238 ? -30.015 21.969 30.103 1.00 11.83 218 PRO A CA 1
ATOM 1732 C C . PRO A 1 238 ? -28.931 22.348 29.106 1.00 10.93 218 PRO A C 1
ATOM 1733 O O . PRO A 1 238 ? -27.757 22.182 29.441 1.00 12.74 218 PRO A O 1
ATOM 1737 N N . MET A 1 239 ? -29.313 22.837 27.881 1.00 11.52 219 MET A N 1
ATOM 1738 C CA . MET A 1 239 ? -28.423 23.347 26.894 1.00 11.95 219 MET A CA 1
ATOM 1739 C C . MET A 1 239 ? -27.427 22.228 26.433 1.00 12.56 219 MET A C 1
ATOM 1740 O O . MET A 1 239 ? -26.267 22.458 26.037 1.00 13.93 219 MET A O 1
ATOM 1745 N N . GLY A 1 240 ? -27.975 21.023 26.401 1.00 12.41 220 GLY A N 1
ATOM 1746 C CA . GLY A 1 240 ? -27.280 19.858 25.907 1.00 11.12 220 GLY A CA 1
ATOM 1747 C C . GLY A 1 240 ? -27.672 19.562 24.462 1.00 10.41 220 GLY A C 1
ATOM 1748 O O . GLY A 1 240 ? -28.395 20.189 23.851 1.00 11.77 220 GLY A O 1
ATOM 1749 N N . PRO A 1 241 ? -27.027 18.436 24.011 1.00 11.16 221 PRO A N 1
ATOM 1750 C CA . PRO A 1 241 ? -27.292 18.021 22.637 1.00 10.57 221 PRO A CA 1
ATOM 1751 C C . PRO A 1 241 ? -28.576 17.224 22.503 1.00 11.66 221 PRO A C 1
ATOM 1752 O O . PRO A 1 241 ? -29.179 16.923 23.430 1.00 10.56 221 PRO A O 1
ATOM 1756 N N . THR A 1 242 ? -28.937 16.908 21.273 1.00 11.53 222 THR A N 1
ATOM 1757 C CA . THR A 1 242 ? -30.060 16.099 21.013 1.00 10.09 222 THR A CA 1
ATOM 1758 C C . THR A 1 242 ? -29.687 14.628 21.268 1.00 8.87 222 THR A C 1
ATOM 1759 O O . THR A 1 242 ? -28.556 14.293 21.391 1.00 9.90 222 THR A O 1
ATOM 1763 N N . GLY A 1 243 ? -30.687 13.775 21.356 1.00 9.39 223 GLY A N 1
ATOM 1764 C CA . GLY A 1 243 ? -30.462 12.359 21.524 1.00 9.61 223 GLY A CA 1
ATOM 1765 C C . GLY A 1 243 ? -30.079 11.876 22.908 1.00 10.42 223 GLY A C 1
ATOM 1766 O O . GLY A 1 243 ? -29.645 10.808 23.038 1.00 10.61 223 GLY A O 1
ATOM 1767 N N . ILE A 1 244 ? -30.266 12.732 23.908 1.00 8.92 224 ILE A N 1
ATOM 1768 C CA . ILE A 1 244 ? -29.937 12.343 25.270 1.00 9.87 224 ILE A CA 1
ATOM 1769 C C . ILE A 1 244 ? -31.032 12.812 26.218 1.00 10.40 224 ILE A C 1
ATOM 1770 O O . ILE A 1 244 ? -31.348 13.942 26.305 1.00 12.35 224 ILE A O 1
ATOM 1775 N N . GLY A 1 245 ? -31.595 11.835 26.851 1.00 10.33 225 GLY A N 1
ATOM 1776 C CA . GLY A 1 245 ? -32.640 12.036 27.824 1.00 9.61 225 GLY A CA 1
ATOM 1777 C C . GLY A 1 245 ? -32.257 11.357 29.110 1.00 9.56 225 GLY A C 1
ATOM 1778 O O . GLY A 1 245 ? -31.376 10.625 29.135 1.00 10.26 225 GLY A O 1
ATOM 1779 N N . VAL A 1 246 ? -32.999 11.672 30.152 1.00 9.19 226 VAL A N 1
ATOM 1780 C CA . VAL A 1 246 ? -32.781 11.073 31.447 1.00 11.12 226 VAL A CA 1
ATOM 1781 C C . VAL A 1 246 ? -34.052 10.468 32.022 1.00 9.80 226 VAL A C 1
ATOM 1782 O O . VAL A 1 246 ? -35.074 11.011 31.899 1.00 12.13 226 VAL A O 1
ATOM 1786 N N . LEU A 1 247 ? -33.905 9.340 32.660 1.00 10.36 227 LEU A N 1
ATOM 1787 C CA . LEU A 1 247 ? -34.948 8.727 33.417 1.00 10.93 227 LEU A CA 1
ATOM 1788 C C . LEU A 1 247 ? -34.362 8.447 34.809 1.00 12.49 227 LEU A C 1
ATOM 1789 O O . LEU A 1 247 ? -33.450 7.725 34.923 1.00 13.27 227 LEU A O 1
ATOM 1794 N N . TYR A 1 248 ? -34.957 9.067 35.807 1.00 12.22 228 TYR A N 1
ATOM 1795 C CA . TYR A 1 248 ? -34.621 8.844 37.198 1.00 12.53 228 TYR A CA 1
ATOM 1796 C C . TYR A 1 248 ? -35.554 7.769 37.707 1.00 13.64 228 TYR A C 1
ATOM 1797 O O . TYR A 1 248 ? -36.721 7.853 37.524 1.00 14.31 228 TYR A O 1
ATOM 1806 N N . ILE A 1 249 ? -34.984 6.770 38.337 1.00 14.17 229 ILE A N 1
ATOM 1807 C CA . ILE A 1 249 ? -35.754 5.685 38.947 1.00 13.47 229 ILE A CA 1
ATOM 1808 C C . ILE A 1 249 ? -35.340 5.621 40.423 1.00 14.38 229 ILE A C 1
ATOM 1809 O O . ILE A 1 249 ? -34.238 5.333 40.685 1.00 14.42 229 ILE A O 1
ATOM 1814 N N . ARG A 1 250 ? -36.260 5.947 41.320 1.00 13.20 230 ARG A N 1
ATOM 1815 C CA . ARG A 1 250 ? -35.862 5.928 42.788 1.00 14.60 230 ARG A CA 1
ATOM 1816 C C . ARG A 1 250 ? -35.558 4.450 43.140 1.00 14.08 230 ARG A C 1
ATOM 1817 O O . ARG A 1 250 ? -36.174 3.512 42.735 1.00 16.52 230 ARG A O 1
ATOM 1825 N N . GLU A 1 251 ? -34.501 4.305 44.018 1.00 15.63 231 GLU A N 1
ATOM 1826 C CA . GLU A 1 251 ? -33.917 3.047 44.348 1.00 16.74 231 GLU A CA 1
ATOM 1827 C C . GLU A 1 251 ? -34.941 1.989 44.846 1.00 14.74 231 GLU A C 1
ATOM 1828 O O . GLU A 1 251 ? -34.790 0.796 44.566 1.00 16.52 231 GLU A O 1
ATOM 1834 N N . GLU A 1 252 ? -35.947 2.458 45.546 1.00 18.81 232 GLU A N 1
ATOM 1835 C CA . GLU A 1 252 ? -36.913 1.472 45.987 1.00 24.90 232 GLU A CA 1
ATOM 1836 C C . GLU A 1 252 ? -37.638 0.745 44.879 1.00 22.67 232 GLU A C 1
ATOM 1837 O O . GLU A 1 252 ? -38.214 -0.330 45.149 1.00 23.15 232 GLU A O 1
ATOM 1843 N N . PHE A 1 253 ? -37.554 1.215 43.632 1.00 17.50 233 PHE A N 1
ATOM 1844 C CA . PHE A 1 253 ? -38.174 0.511 42.520 1.00 19.30 233 PHE A CA 1
ATOM 1845 C C . PHE A 1 253 ? -37.238 -0.361 41.682 1.00 18.37 233 PHE A C 1
ATOM 1846 O O . PHE A 1 253 ? -37.637 -0.954 40.734 1.00 19.14 233 PHE A O 1
ATOM 1854 N N . PHE A 1 254 ? -35.975 -0.419 42.077 1.00 16.39 234 PHE A N 1
ATOM 1855 C CA . PHE A 1 254 ? -35.002 -1.119 41.318 1.00 16.89 234 PHE A CA 1
ATOM 1856 C C . PHE A 1 254 ? -35.346 -2.534 40.915 1.00 21.32 234 PHE A C 1
ATOM 1857 O O . PHE A 1 254 ? -35.024 -2.941 39.836 1.00 25.11 234 PHE A O 1
ATOM 1865 N N . ASP A 1 255 ? -35.955 -3.293 41.803 1.00 21.61 235 ASP A N 1
ATOM 1866 C CA . ASP A 1 255 ? -36.265 -4.687 41.511 1.00 23.89 235 ASP A CA 1
ATOM 1867 C C . ASP A 1 255 ? -37.716 -4.944 41.103 1.00 24.49 235 ASP A C 1
ATOM 1868 O O . ASP A 1 255 ? -38.039 -6.032 40.768 1.00 34.93 235 ASP A O 1
ATOM 1873 N N . THR A 1 256 ? -38.494 -3.881 41.132 1.00 21.22 236 THR A N 1
ATOM 1874 C CA . THR A 1 256 ? -39.881 -3.832 40.747 1.00 21.92 236 THR A CA 1
ATOM 1875 C C . THR A 1 256 ? -40.033 -3.428 39.263 1.00 23.17 236 THR A C 1
ATOM 1876 O O . THR A 1 256 ? -40.803 -3.979 38.573 1.00 25.59 236 THR A O 1
ATOM 1880 N N . PHE A 1 257 ? -39.282 -2.439 38.837 1.00 20.43 237 PHE A N 1
ATOM 1881 C CA . PHE A 1 257 ? -39.300 -1.939 37.463 1.00 17.35 237 PHE A CA 1
ATOM 1882 C C . PHE A 1 257 ? -38.657 -2.968 36.549 1.00 19.96 237 PHE A C 1
ATOM 1883 O O . PHE A 1 257 ? -37.550 -3.318 36.740 1.00 22.97 237 PHE A O 1
ATOM 1891 N N . GLU A 1 258 ? -39.376 -3.445 35.553 1.00 19.40 238 GLU A N 1
ATOM 1892 C CA . GLU A 1 258 ? -38.877 -4.438 34.648 1.00 22.09 238 GLU A CA 1
ATOM 1893 C C . GLU A 1 258 ? -38.194 -3.694 33.472 1.00 24.34 238 GLU A C 1
ATOM 1894 O O . GLU A 1 258 ? -38.853 -2.906 32.894 1.00 22.05 238 GLU A O 1
ATOM 1900 N N . PRO A 1 259 ? -36.909 -3.933 33.148 1.00 20.01 239 PRO A N 1
ATOM 1901 C CA . PRO A 1 259 ? -36.321 -3.151 32.062 1.00 20.08 239 PRO A CA 1
ATOM 1902 C C . PRO A 1 259 ? -37.018 -3.440 30.775 1.00 17.14 239 PRO A C 1
ATOM 1903 O O . PRO A 1 259 ? -37.013 -4.576 30.308 1.00 16.00 239 PRO A O 1
ATOM 1907 N N . PRO A 1 260 ? -37.545 -2.380 30.095 1.00 15.63 240 PRO A N 1
ATOM 1908 C CA . PRO A 1 260 ? -38.180 -2.732 28.830 1.00 16.17 240 PRO A CA 1
ATOM 1909 C C . PRO A 1 260 ? -37.253 -3.096 27.665 1.00 13.23 240 PRO A C 1
ATOM 1910 O O . PRO A 1 260 ? -37.635 -3.892 26.762 1.00 16.69 240 PRO A O 1
ATOM 1914 N N . LEU A 1 261 ? -36.031 -2.605 27.741 1.00 14.59 241 LEU A N 1
ATOM 1915 C CA . LEU A 1 261 ? -35.008 -2.851 26.742 1.00 14.74 241 LEU A CA 1
ATOM 1916 C C . LEU A 1 261 ? -33.879 -3.595 27.368 1.00 13.46 241 LEU A C 1
ATOM 1917 O O . LEU A 1 261 ? -33.317 -3.092 28.354 1.00 15.78 241 LEU A O 1
ATOM 1922 N N . ILE A 1 262 ? -33.584 -4.778 26.859 1.00 13.82 242 ILE A N 1
ATOM 1923 C CA . ILE A 1 262 ? -32.535 -5.612 27.427 1.00 14.17 242 ILE A CA 1
ATOM 1924 C C . ILE A 1 262 ? -31.598 -6.091 26.332 1.00 14.63 242 ILE A C 1
ATOM 1925 O O . ILE A 1 262 ? -31.871 -6.212 25.133 1.00 15.07 242 ILE A O 1
ATOM 1930 N N . GLY A 1 263 ? -30.380 -6.398 26.750 1.00 14.50 243 GLY A N 1
ATOM 1931 C CA . GLY A 1 263 ? -29.373 -6.845 25.788 1.00 14.66 243 GLY A CA 1
ATOM 1932 C C . GLY A 1 263 ? -28.006 -6.590 26.232 1.00 16.43 243 GLY A C 1
ATOM 1933 O O . GLY A 1 263 ? -27.693 -6.699 27.436 1.00 15.51 243 GLY A O 1
ATOM 1934 N N . GLY A 1 264 ? -27.118 -6.247 25.308 1.00 14.12 244 GLY A N 1
ATOM 1935 C CA . GLY A 1 264 ? -25.744 -5.924 25.676 1.00 14.64 244 GLY A CA 1
ATOM 1936 C C . GLY A 1 264 ? -25.674 -4.869 26.767 1.00 17.27 244 GLY A C 1
ATOM 1937 O O . GLY A 1 264 ? -26.358 -3.911 26.758 1.00 16.44 244 GLY A O 1
ATOM 1938 N N . GLY A 1 265 ? -24.808 -5.119 27.723 1.00 16.66 245 GLY A N 1
ATOM 1939 C CA . GLY A 1 265 ? -24.589 -4.224 28.825 1.00 17.94 245 GLY A CA 1
ATOM 1940 C C . GLY A 1 265 ? -25.514 -4.399 30.012 1.00 16.77 245 GLY A C 1
ATOM 1941 O O . GLY A 1 265 ? -25.233 -3.870 31.012 1.00 20.87 245 GLY A O 1
ATOM 1942 N N . THR A 1 266 ? -26.597 -5.133 29.857 1.00 15.31 246 THR A N 1
ATOM 1943 C CA . THR A 1 266 ? -27.570 -5.311 30.930 1.00 14.66 246 THR A CA 1
ATOM 1944 C C . THR A 1 266 ? -27.489 -6.621 31.727 1.00 19.14 246 THR A C 1
ATOM 1945 O O . THR A 1 266 ? -28.238 -6.822 32.589 1.00 19.42 246 THR A O 1
ATOM 1949 N N . ILE A 1 267 ? -26.543 -7.442 31.394 1.00 19.25 247 ILE A N 1
ATOM 1950 C CA . ILE A 1 267 ? -26.427 -8.735 31.985 1.00 19.52 247 ILE A CA 1
ATOM 1951 C C . ILE A 1 267 ? -25.242 -9.017 32.878 1.00 26.51 247 ILE A C 1
ATOM 1952 O O . ILE A 1 267 ? -24.251 -8.351 32.912 1.00 22.62 247 ILE A O 1
ATOM 1957 N N . GLU A 1 268 ? -25.447 -10.098 33.592 1.00 22.79 248 GLU A N 1
ATOM 1958 C CA . GLU A 1 268 ? -24.449 -10.654 34.441 1.00 25.28 248 GLU A CA 1
ATOM 1959 C C . GLU A 1 268 ? -24.078 -11.990 33.828 1.00 23.97 248 GLU A C 1
ATOM 1960 O O . GLU A 1 268 ? -22.948 -12.331 33.788 1.00 27.10 248 GLU A O 1
ATOM 1966 N N . ASP A 1 269 ? -25.058 -12.733 33.338 1.00 21.70 249 ASP A N 1
ATOM 1967 C CA . ASP A 1 269 ? -24.787 -13.980 32.679 1.00 22.13 249 ASP A CA 1
ATOM 1968 C C . ASP A 1 269 ? -25.841 -14.307 31.670 1.00 20.95 249 ASP A C 1
ATOM 1969 O O . ASP A 1 269 ? -26.984 -13.871 31.878 1.00 20.21 249 ASP A O 1
ATOM 1974 N N . VAL A 1 270 ? -25.457 -15.105 30.681 1.00 23.60 250 VAL A N 1
ATOM 1975 C CA . VAL A 1 270 ? -26.326 -15.461 29.563 1.00 23.58 250 VAL A CA 1
ATOM 1976 C C . VAL A 1 270 ? -25.937 -16.837 29.074 1.00 26.34 250 VAL A C 1
ATOM 1977 O O . VAL A 1 270 ? -24.752 -17.133 28.910 1.00 23.66 250 VAL A O 1
ATOM 1981 N N . SER A 1 271 ? -26.920 -17.713 28.832 1.00 24.01 251 SER A N 1
ATOM 1982 C CA . SER A 1 271 ? -26.714 -18.945 28.125 1.00 25.87 251 SER A CA 1
ATOM 1983 C C . SER A 1 271 ? -27.803 -19.044 27.050 1.00 24.84 251 SER A C 1
ATOM 1984 O O . SER A 1 271 ? -28.678 -18.127 26.986 1.00 25.32 251 SER A O 1
ATOM 1987 N N . LEU A 1 272 ? -27.764 -20.057 26.202 1.00 23.77 252 LEU A N 1
ATOM 1988 C CA . LEU A 1 272 ? -28.818 -20.257 25.227 1.00 23.06 252 LEU A CA 1
ATOM 1989 C C . LEU A 1 272 ? -30.196 -20.388 25.877 1.00 27.34 252 LEU A C 1
ATOM 1990 O O . LEU A 1 272 ? -31.233 -20.021 25.257 1.00 27.13 252 LEU A O 1
ATOM 1995 N N . ASP A 1 273 ? -30.202 -20.925 27.127 1.00 28.24 253 ASP A N 1
ATOM 1996 C CA . ASP A 1 273 ? -31.409 -21.189 27.894 1.00 31.42 253 ASP A CA 1
ATOM 1997 C C . ASP A 1 273 ? -31.936 -20.005 28.638 1.00 31.99 253 ASP A C 1
ATOM 1998 O O . ASP A 1 273 ? -33.065 -20.065 29.079 1.00 36.20 253 ASP A O 1
ATOM 2003 N N . GLY A 1 274 ? -31.161 -18.936 28.868 1.00 25.44 254 GLY A N 1
ATOM 2004 C CA . GLY A 1 274 ? -31.713 -17.814 29.636 1.00 23.02 254 GLY A CA 1
ATOM 2005 C C . GLY A 1 274 ? -30.697 -16.746 30.018 1.00 24.92 254 GLY A C 1
ATOM 2006 O O . GLY A 1 274 ? -29.581 -16.762 29.499 1.00 26.09 254 GLY A O 1
ATOM 2007 N N . TYR A 1 275 ? -31.089 -15.851 30.917 1.00 24.23 255 TYR A N 1
ATOM 2008 C CA . TYR A 1 275 ? -30.253 -14.759 31.315 1.00 24.19 255 TYR A CA 1
ATOM 2009 C C . TYR A 1 275 ? -30.471 -14.295 32.716 1.00 26.19 255 TYR A C 1
ATOM 2010 O O . TYR A 1 275 ? -31.514 -14.536 33.294 1.00 25.75 255 TYR A O 1
ATOM 2019 N N . LYS A 1 276 ? -29.481 -13.593 33.267 1.00 22.40 256 LYS A N 1
ATOM 2020 C CA . LYS A 1 276 ? -29.538 -12.907 34.552 1.00 24.23 256 LYS A CA 1
ATOM 2021 C C . LYS A 1 276 ? -29.016 -11.419 34.379 1.00 22.38 256 LYS A C 1
ATOM 2022 O O . LYS A 1 276 ? -27.955 -11.187 33.818 1.00 22.13 256 LYS A O 1
ATOM 2028 N N . LEU A 1 277 ? -29.833 -10.479 34.765 1.00 22.50 257 LEU A N 1
ATOM 2029 C CA . LEU A 1 277 ? -29.533 -9.047 34.584 1.00 24.02 257 LEU A CA 1
ATOM 2030 C C . LEU A 1 277 ? -28.557 -8.578 35.661 1.00 22.49 257 LEU A C 1
ATOM 2031 O O . LEU A 1 277 ? -28.436 -9.173 36.774 1.00 22.10 257 LEU A O 1
ATOM 2036 N N . THR A 1 278 ? -27.834 -7.524 35.325 1.00 21.64 258 THR A N 1
ATOM 2037 C CA . THR A 1 278 ? -26.864 -6.895 36.194 1.00 18.09 258 THR A CA 1
ATOM 2038 C C . THR A 1 278 ? -27.540 -5.889 37.088 1.00 18.20 258 THR A C 1
ATOM 2039 O O . THR A 1 278 ? -28.703 -5.826 37.093 1.00 21.17 258 THR A O 1
ATOM 2043 N N . GLU A 1 279 ? -26.789 -5.104 37.825 1.00 19.04 259 GLU A N 1
ATOM 2044 C CA . GLU A 1 279 ? -27.376 -4.127 38.713 1.00 20.22 259 GLU A CA 1
ATOM 2045 C C . GLU A 1 279 ? -27.565 -2.753 38.061 1.00 18.66 259 GLU A C 1
ATOM 2046 O O . GLU A 1 279 ? -26.968 -2.435 37.113 1.00 18.23 259 GLU A O 1
ATOM 2052 N N . PRO A 1 280 ? -28.486 -1.965 38.710 1.00 20.41 260 PRO A N 1
ATOM 2053 C CA . PRO A 1 280 ? -28.684 -0.615 38.181 1.00 18.91 260 PRO A CA 1
ATOM 2054 C C . PRO A 1 280 ? -27.412 0.207 38.307 1.00 19.62 260 PRO A C 1
ATOM 2055 O O . PRO A 1 280 ? -26.645 -0.023 39.177 1.00 20.07 260 PRO A O 1
ATOM 2059 N N . PRO A 1 281 ? -27.156 1.137 37.404 1.00 16.19 261 PRO A N 1
ATOM 2060 C CA . PRO A 1 281 ? -28.072 1.577 36.324 1.00 16.88 261 PRO A CA 1
ATOM 2061 C C . PRO A 1 281 ? -27.897 0.805 35.045 1.00 17.06 261 PRO A C 1
ATOM 2062 O O . PRO A 1 281 ? -28.811 0.971 34.146 1.00 16.81 261 PRO A O 1
ATOM 2066 N N . GLU A 1 282 ? -26.836 0.047 34.873 1.00 16.24 262 GLU A N 1
ATOM 2067 C CA . GLU A 1 282 ? -26.603 -0.676 33.640 1.00 15.96 262 GLU A CA 1
ATOM 2068 C C . GLU A 1 282 ? -27.717 -1.650 33.262 1.00 15.41 262 GLU A C 1
ATOM 2069 O O . GLU A 1 282 ? -27.936 -1.948 32.123 1.00 16.79 262 GLU A O 1
ATOM 2075 N N . ARG A 1 283 ? -28.422 -2.116 34.273 1.00 14.40 263 ARG A N 1
ATOM 2076 C CA . ARG A 1 283 ? -29.507 -3.026 34.060 1.00 15.23 263 ARG A CA 1
ATOM 2077 C C . ARG A 1 283 ? -30.520 -2.422 33.084 1.00 15.21 263 ARG A C 1
ATOM 2078 O O . ARG A 1 283 ? -31.164 -3.118 32.432 1.00 16.90 263 ARG A O 1
ATOM 2086 N N . PHE A 1 284 ? -30.636 -1.118 33.076 1.00 14.71 264 PHE A N 1
ATOM 2087 C CA . PHE A 1 284 ? -31.643 -0.471 32.290 1.00 14.22 264 PHE A CA 1
ATOM 2088 C C . PHE A 1 284 ? -31.167 0.171 30.991 1.00 16.48 264 PHE A C 1
ATOM 2089 O O . PHE A 1 284 ? -31.959 0.718 30.274 1.00 19.04 264 PHE A O 1
ATOM 2097 N N . GLU A 1 285 ? -29.887 0.054 30.707 1.00 15.17 265 GLU A N 1
ATOM 2098 C CA . GLU A 1 285 ? -29.272 0.656 29.528 1.00 14.66 265 GLU A CA 1
ATOM 2099 C C . GLU A 1 285 ? -28.812 -0.403 28.539 1.00 14.26 265 GLU A C 1
ATOM 2100 O O . GLU A 1 285 ? -27.762 -0.927 28.659 1.00 17.19 265 GLU A O 1
ATOM 2106 N N . ALA A 1 286 ? -29.640 -0.678 27.551 1.00 12.61 266 ALA A N 1
ATOM 2107 C CA . ALA A 1 286 ? -29.312 -1.683 26.574 1.00 12.77 266 ALA A CA 1
ATOM 2108 C C . ALA A 1 286 ? -28.527 -1.130 25.383 1.00 11.94 266 ALA A C 1
ATOM 2109 O O . ALA A 1 286 ? -28.919 -0.170 24.807 1.00 14.79 266 ALA A O 1
ATOM 2111 N N . GLY A 1 287 ? -27.420 -1.783 25.126 1.00 11.04 267 GLY A N 1
ATOM 2112 C CA . GLY A 1 287 ? -26.484 -1.438 24.078 1.00 12.06 267 GLY A CA 1
ATOM 2113 C C . GLY A 1 287 ? -25.648 -0.211 24.401 1.00 12.06 267 GLY A C 1
ATOM 2114 O O . GLY A 1 287 ? -25.752 0.427 25.468 1.00 13.80 267 GLY A O 1
ATOM 2115 N N . THR A 1 288 ? -24.858 0.150 23.382 1.00 9.80 268 THR A N 1
ATOM 2116 C CA . THR A 1 288 ? -23.883 1.252 23.579 1.00 10.16 268 THR A CA 1
ATOM 2117 C C . THR A 1 288 ? -24.694 2.510 23.849 1.00 9.90 268 THR A C 1
ATOM 2118 O O . THR A 1 288 ? -25.564 2.894 23.036 1.00 10.83 268 THR A O 1
ATOM 2122 N N . PRO A 1 289 ? -24.441 3.225 24.952 1.00 10.81 269 PRO A N 1
ATOM 2123 C CA . PRO A 1 289 ? -25.195 4.423 25.242 1.00 12.58 269 PRO A CA 1
ATOM 2124 C C . PRO A 1 289 ? -24.777 5.529 24.309 1.00 10.96 269 PRO A C 1
ATOM 2125 O O . PRO A 1 289 ? -23.741 5.460 23.575 1.00 11.77 269 PRO A O 1
ATOM 2129 N N . ASN A 1 290 ? -25.491 6.657 24.391 1.00 11.42 270 ASN A N 1
ATOM 2130 C CA . ASN A 1 290 ? -25.104 7.827 23.686 1.00 10.24 270 ASN A CA 1
ATOM 2131 C C . ASN A 1 290 ? -23.973 8.508 24.485 1.00 10.82 270 ASN A C 1
ATOM 2132 O O . ASN A 1 290 ? -24.237 9.481 25.229 1.00 11.12 270 ASN A O 1
ATOM 2137 N N . ILE A 1 291 ? -22.779 7.968 24.360 1.00 9.20 271 ILE A N 1
ATOM 2138 C CA . ILE A 1 291 ? -21.679 8.419 25.212 1.00 9.77 271 ILE A CA 1
ATOM 2139 C C . ILE A 1 291 ? -21.405 9.849 24.936 1.00 10.07 271 ILE A C 1
ATOM 2140 O O . ILE A 1 291 ? -21.246 10.680 25.862 1.00 10.75 271 ILE A O 1
ATOM 2145 N N . GLY A 1 292 ? -21.264 10.291 23.689 1.00 9.67 272 GLY A N 1
ATOM 2146 C CA . GLY A 1 292 ? -21.108 11.676 23.335 1.00 8.72 272 GLY A CA 1
ATOM 2147 C C . GLY A 1 292 ? -22.190 12.543 23.861 1.00 10.31 272 GLY A C 1
ATOM 2148 O O . GLY A 1 292 ? -21.906 13.679 24.292 1.00 10.68 272 GLY A O 1
ATOM 2149 N N . GLY A 1 293 ? -23.446 12.085 23.811 1.00 9.62 273 GLY A N 1
ATOM 2150 C CA . GLY A 1 293 ? -24.552 12.926 24.262 1.00 9.60 273 GLY A CA 1
ATOM 2151 C C . GLY A 1 293 ? -24.498 13.104 25.784 1.00 9.60 273 GLY A C 1
ATOM 2152 O O . GLY A 1 293 ? -24.849 14.188 26.229 1.00 10.48 273 GLY A O 1
ATOM 2153 N N . ALA A 1 294 ? -24.148 12.042 26.488 1.00 9.68 274 ALA A N 1
ATOM 2154 C CA . ALA A 1 294 ? -24.052 12.109 27.998 1.00 10.49 274 ALA A CA 1
ATOM 2155 C C . ALA A 1 294 ? -22.964 13.135 28.339 1.00 11.64 274 ALA A C 1
ATOM 2156 O O . ALA A 1 294 ? -23.186 13.972 29.235 1.00 11.41 274 ALA A O 1
ATOM 2158 N N . ILE A 1 295 ? -21.833 13.070 27.678 1.00 10.83 275 ILE A N 1
ATOM 2159 C CA . ILE A 1 295 ? -20.753 14.044 27.890 1.00 10.06 275 ILE A CA 1
ATOM 2160 C C . ILE A 1 295 ? -21.180 15.442 27.546 1.00 11.28 275 ILE A C 1
ATOM 2161 O O . ILE A 1 295 ? -20.928 16.363 28.344 1.00 12.08 275 ILE A O 1
ATOM 2166 N N . GLY A 1 296 ? -21.920 15.684 26.457 1.00 10.10 276 GLY A N 1
ATOM 2167 C CA . GLY A 1 296 ? -22.401 16.957 26.137 1.00 10.02 276 GLY A CA 1
ATOM 2168 C C . GLY A 1 296 ? -23.428 17.411 27.174 1.00 11.29 276 GLY A C 1
ATOM 2169 O O . GLY A 1 296 ? -23.436 18.598 27.500 1.00 11.86 276 GLY A O 1
ATOM 2170 N N . LEU A 1 297 ? -24.303 16.561 27.623 1.00 10.09 277 LEU A N 1
ATOM 2171 C CA . LEU A 1 297 ? -25.353 16.968 28.603 1.00 9.66 277 LEU A CA 1
ATOM 2172 C C . LEU A 1 297 ? -24.660 17.342 29.915 1.00 12.16 277 LEU A C 1
ATOM 2173 O O . LEU A 1 297 ? -25.029 18.420 30.495 1.00 11.43 277 LEU A O 1
ATOM 2178 N N . ALA A 1 298 ? -23.665 16.587 30.341 1.00 10.39 278 ALA A N 1
ATOM 2179 C CA . ALA A 1 298 ? -22.878 17.012 31.569 1.00 11.75 278 ALA A CA 1
ATOM 2180 C C . ALA A 1 298 ? -22.217 18.319 31.317 1.00 12.45 278 ALA A C 1
ATOM 2181 O O . ALA A 1 298 ? -22.238 19.202 32.306 1.00 12.57 278 ALA A O 1
ATOM 2183 N N . ALA A 1 299 ? -21.710 18.666 30.169 1.00 11.27 279 ALA A N 1
ATOM 2184 C CA . ALA A 1 299 ? -21.151 19.975 29.908 1.00 10.97 279 ALA A CA 1
ATOM 2185 C C . ALA A 1 299 ? -22.207 21.006 30.018 1.00 13.61 279 ALA A C 1
ATOM 2186 O O . ALA A 1 299 ? -21.936 22.156 30.459 1.00 13.98 279 ALA A O 1
ATOM 2188 N N . GLY A 1 300 ? -23.410 20.737 29.472 1.00 11.57 280 GLY A N 1
ATOM 2189 C CA . GLY A 1 300 ? -24.482 21.757 29.542 1.00 11.61 280 GLY A CA 1
ATOM 2190 C C . GLY A 1 300 ? -24.879 21.987 30.993 1.00 10.86 280 GLY A C 1
ATOM 2191 O O . GLY A 1 300 ? -25.062 23.209 31.329 1.00 12.81 280 GLY A O 1
ATOM 2192 N N . ILE A 1 301 ? -24.998 20.955 31.772 1.00 11.11 281 ILE A N 1
ATOM 2193 C CA . ILE A 1 301 ? -25.340 21.116 33.249 1.00 11.72 281 ILE A CA 1
ATOM 2194 C C . ILE A 1 301 ? -24.209 21.902 33.904 1.00 14.63 281 ILE A C 1
ATOM 2195 O O . ILE A 1 301 ? -24.544 22.872 34.665 1.00 15.68 281 ILE A O 1
ATOM 2200 N N . ARG A 1 302 ? -22.959 21.650 33.615 1.00 12.50 282 ARG A N 1
ATOM 2201 C CA . ARG A 1 302 ? -21.931 22.457 34.235 1.00 14.04 282 ARG A CA 1
ATOM 2202 C C . ARG A 1 302 ? -21.995 23.907 33.784 1.00 13.03 282 ARG A C 1
ATOM 2203 O O . ARG A 1 302 ? -21.682 24.774 34.528 1.00 16.58 282 ARG A O 1
ATOM 2211 N N . TYR A 1 303 ? -22.393 24.162 32.554 1.00 13.30 283 TYR A N 1
ATOM 2212 C CA . TYR A 1 303 ? -22.528 25.516 32.041 1.00 13.85 283 TYR A CA 1
ATOM 2213 C C . TYR A 1 303 ? -23.715 26.197 32.765 1.00 15.97 283 TYR A C 1
ATOM 2214 O O . TYR A 1 303 ? -23.597 27.322 33.176 1.00 17.12 283 TYR A O 1
ATOM 2223 N N . ILE A 1 304 ? -24.817 25.499 32.928 1.00 15.47 284 ILE A N 1
ATOM 2224 C CA . ILE A 1 304 ? -25.967 26.021 33.645 1.00 18.54 284 ILE A CA 1
ATOM 2225 C C . ILE A 1 304 ? -25.569 26.375 35.121 1.00 19.70 284 ILE A C 1
ATOM 2226 O O . ILE A 1 304 ? -25.988 27.385 35.658 1.00 19.51 284 ILE A O 1
ATOM 2231 N N . GLU A 1 305 ? -24.777 25.517 35.734 1.00 16.49 285 GLU A N 1
ATOM 2232 C CA . GLU A 1 305 ? -24.331 25.701 37.122 1.00 20.31 285 GLU A CA 1
ATOM 2233 C C . GLU A 1 305 ? -23.421 26.932 37.246 1.00 18.72 285 GLU A C 1
ATOM 2234 O O . GLU A 1 305 ? -23.522 27.647 38.203 1.00 21.80 285 GLU A O 1
ATOM 2240 N N . ARG A 1 306 ? -22.561 27.170 36.279 1.00 17.36 286 ARG A N 1
ATOM 2241 C CA . ARG A 1 306 ? -21.738 28.422 36.192 1.00 18.78 286 ARG A CA 1
ATOM 2242 C C . ARG A 1 306 ? -22.580 29.660 36.150 1.00 22.53 286 ARG A C 1
ATOM 2243 O O . ARG A 1 306 ? -22.226 30.721 36.811 1.00 23.24 286 ARG A O 1
ATOM 2251 N N . ILE A 1 307 ? -23.698 29.659 35.428 1.00 19.04 287 ILE A N 1
ATOM 2252 C CA . ILE A 1 307 ? -24.578 30.777 35.367 1.00 20.42 287 ILE A CA 1
ATOM 2253 C C . ILE A 1 307 ? -25.328 30.835 36.638 1.00 18.11 287 ILE A C 1
ATOM 2254 O O . ILE A 1 307 ? -25.403 31.958 37.275 1.00 23.15 287 ILE A O 1
ATOM 2259 N N . GLY A 1 308 ? -25.913 29.765 37.076 1.00 16.86 288 GLY A N 1
ATOM 2260 C CA . GLY A 1 308 ? -26.762 29.608 38.191 1.00 18.12 288 GLY A CA 1
ATOM 2261 C C . GLY A 1 308 ? -28.244 29.650 37.857 1.00 13.78 288 GLY A C 1
ATOM 2262 O O . GLY A 1 308 ? -28.679 30.558 37.177 1.00 15.77 288 GLY A O 1
ATOM 2263 N N . LEU A 1 309 ? -28.918 28.687 38.403 1.00 17.77 289 LEU A N 1
ATOM 2264 C CA . LEU A 1 309 ? -30.344 28.527 38.195 1.00 18.27 289 LEU A CA 1
ATOM 2265 C C . LEU A 1 309 ? -31.121 29.735 38.617 1.00 18.88 289 LEU A C 1
ATOM 2266 O O . LEU A 1 309 ? -32.091 30.153 37.991 1.00 20.17 289 LEU A O 1
ATOM 2271 N N . GLY A 1 310 ? -30.672 30.370 39.688 1.00 19.23 290 GLY A N 1
ATOM 2272 C CA . GLY A 1 310 ? -31.348 31.541 40.168 1.00 19.92 290 GLY A CA 1
ATOM 2273 C C . GLY A 1 310 ? -31.245 32.691 39.213 1.00 15.89 290 GLY A C 1
ATOM 2274 O O . GLY A 1 310 ? -32.191 33.381 39.033 1.00 20.39 290 GLY A O 1
ATOM 2275 N N . ARG A 1 311 ? -30.096 32.889 38.610 1.00 16.44 291 ARG A N 1
ATOM 2276 C CA . ARG A 1 311 ? -29.942 33.937 37.651 1.00 14.26 291 ARG A CA 1
ATOM 2277 C C . ARG A 1 311 ? -30.769 33.632 36.376 1.00 16.49 291 ARG A C 1
ATOM 2278 O O . ARG A 1 311 ? -31.248 34.491 35.769 1.00 18.14 291 ARG A O 1
ATOM 2286 N N . ILE A 1 312 ? -30.855 32.358 36.031 1.00 17.06 292 ILE A N 1
ATOM 2287 C CA . ILE A 1 312 ? -31.617 31.958 34.847 1.00 17.55 292 ILE A CA 1
ATOM 2288 C C . ILE A 1 312 ? -33.085 32.296 35.116 1.00 15.09 292 ILE A C 1
ATOM 2289 O O . ILE A 1 312 ? -33.715 32.908 34.270 1.00 17.61 292 ILE A O 1
ATOM 2294 N N . GLU A 1 313 ? -33.611 31.830 36.212 1.00 17.00 293 GLU A N 1
ATOM 2295 C CA . GLU A 1 313 ? -35.047 32.049 36.580 1.00 17.49 293 GLU A CA 1
ATOM 2296 C C . GLU A 1 313 ? -35.335 33.598 36.635 1.00 18.70 293 GLU A C 1
ATOM 2297 O O . GLU A 1 313 ? -36.339 34.095 36.092 1.00 16.72 293 GLU A O 1
ATOM 2303 N N . ARG A 1 314 ? -34.436 34.368 37.219 1.00 17.29 294 ARG A N 1
ATOM 2304 C CA . ARG A 1 314 ? -34.603 35.812 37.293 1.00 19.30 294 ARG A CA 1
ATOM 2305 C C . ARG A 1 314 ? -34.658 36.467 35.919 1.00 16.59 294 ARG A C 1
ATOM 2306 O O . ARG A 1 314 ? -35.446 37.320 35.691 1.00 19.08 294 ARG A O 1
ATOM 2314 N N . GLN A 1 315 ? -33.781 36.063 35.014 1.00 15.67 295 GLN A N 1
ATOM 2315 C CA . GLN A 1 315 ? -33.732 36.638 33.707 1.00 17.46 295 GLN A CA 1
ATOM 2316 C C . GLN A 1 315 ? -35.029 36.294 32.933 1.00 16.13 295 GLN A C 1
ATOM 2317 O O . GLN A 1 315 ? -35.632 37.218 32.314 1.00 17.39 295 GLN A O 1
ATOM 2323 N N . GLU A 1 316 ? -35.431 35.028 33.040 1.00 17.96 296 GLU A N 1
ATOM 2324 C CA . GLU A 1 316 ? -36.622 34.610 32.336 1.00 19.23 296 GLU A CA 1
ATOM 2325 C C . GLU A 1 316 ? -37.883 35.315 32.837 1.00 19.05 296 GLU A C 1
ATOM 2326 O O . GLU A 1 316 ? -38.713 35.769 32.016 1.00 17.71 296 GLU A O 1
ATOM 2332 N N . HIS A 1 317 ? -37.983 35.525 34.164 1.00 21.13 297 HIS A N 1
ATOM 2333 C CA . HIS A 1 317 ? -39.109 36.315 34.738 1.00 19.50 297 HIS A CA 1
ATOM 2334 C C . HIS A 1 317 ? -39.100 37.736 34.214 1.00 17.32 297 HIS A C 1
ATOM 2335 O O . HIS A 1 317 ? -40.160 38.209 33.894 1.00 17.75 297 HIS A O 1
ATOM 2342 N N . LYS A 1 318 ? -37.962 38.409 34.048 1.00 16.74 298 LYS A N 1
ATOM 2343 C CA . LYS A 1 318 ? -37.922 39.686 33.416 1.00 18.95 298 LYS A CA 1
ATOM 2344 C C . LYS A 1 318 ? -38.563 39.763 32.030 1.00 17.25 298 LYS A C 1
ATOM 2345 O O . LYS A 1 318 ? -39.337 40.677 31.614 1.00 20.33 298 LYS A O 1
ATOM 2351 N N . LEU A 1 319 ? -38.157 38.711 31.254 1.00 18.83 299 LEU A N 1
ATOM 2352 C CA . LEU A 1 319 ? -38.654 38.573 29.906 1.00 17.90 299 LEU A CA 1
ATOM 2353 C C . LEU A 1 319 ? -40.134 38.335 29.852 1.00 14.65 299 LEU A C 1
ATOM 2354 O O . LEU A 1 319 ? -40.785 38.965 29.025 1.00 17.75 299 LEU A O 1
ATOM 2359 N N . VAL A 1 320 ? -40.683 37.439 30.664 1.00 16.70 300 VAL A N 1
ATOM 2360 C CA . VAL A 1 320 ? -42.082 37.160 30.728 1.00 15.14 300 VAL A CA 1
ATOM 2361 C C . VAL A 1 320 ? -42.938 38.376 31.172 1.00 19.34 300 VAL A C 1
ATOM 2362 O O . VAL A 1 320 ? -43.912 38.760 30.544 1.00 20.64 300 VAL A O 1
ATOM 2366 N N . LYS A 1 321 ? -42.365 39.086 32.165 1.00 20.83 301 LYS A N 1
ATOM 2367 C CA . LYS A 1 321 ? -43.106 40.240 32.674 1.00 22.42 301 LYS A CA 1
ATOM 2368 C C . LYS A 1 321 ? -43.208 41.306 31.620 1.00 18.94 301 LYS A C 1
ATOM 2369 O O . LYS A 1 321 ? -44.314 41.829 31.385 1.00 22.73 301 LYS A O 1
ATOM 2375 N N . ARG A 1 322 ? -42.157 41.666 30.896 1.00 16.98 302 ARG A N 1
ATOM 2376 C CA . ARG A 1 322 ? -42.141 42.696 29.877 1.00 19.09 302 ARG A CA 1
ATOM 2377 C C . ARG A 1 322 ? -43.006 42.256 28.700 1.00 21.20 302 ARG A C 1
ATOM 2378 O O . ARG A 1 322 ? -43.740 43.022 28.096 1.00 21.63 302 ARG A O 1
ATOM 2386 N N . THR A 1 323 ? -42.851 40.968 28.332 1.00 19.78 303 THR A N 1
ATOM 2387 C CA . THR A 1 323 ? -43.643 40.479 27.219 1.00 20.32 303 THR A CA 1
ATOM 2388 C C . THR A 1 323 ? -45.120 40.582 27.477 1.00 19.40 303 THR A C 1
ATOM 2389 O O . THR A 1 323 ? -45.902 41.039 26.615 1.00 22.18 303 THR A O 1
ATOM 2393 N N . THR A 1 324 ? -45.546 40.016 28.587 1.00 19.41 304 THR A N 1
ATOM 2394 C CA . THR A 1 324 ? -46.959 39.988 28.919 1.00 20.69 304 THR A CA 1
ATOM 2395 C C . THR A 1 324 ? -47.499 41.423 29.158 1.00 23.23 304 THR A C 1
ATOM 2396 O O . THR A 1 324 ? -48.571 41.780 28.588 1.00 22.65 304 THR A O 1
ATOM 2400 N N . GLU A 1 325 ? -46.714 42.298 29.791 1.00 23.24 305 GLU A N 1
ATOM 2401 C CA . GLU A 1 325 ? -47.160 43.742 29.851 1.00 27.92 305 GLU A CA 1
ATOM 2402 C C . GLU A 1 325 ? -47.254 44.383 28.492 1.00 25.40 305 GLU A C 1
ATOM 2403 O O . GLU A 1 325 ? -48.234 45.111 28.241 1.00 26.46 305 GLU A O 1
ATOM 2409 N N . GLY A 1 326 ? -46.297 44.124 27.578 1.00 24.98 306 GLY A N 1
ATOM 2410 C CA . GLY A 1 326 ? -46.377 44.688 26.253 1.00 23.08 306 GLY A CA 1
ATOM 2411 C C . GLY A 1 326 ? -47.540 44.090 25.423 1.00 23.72 306 GLY A C 1
ATOM 2412 O O . GLY A 1 326 ? -48.202 44.847 24.677 1.00 26.45 306 GLY A O 1
ATOM 2413 N N . LEU A 1 327 ? -47.894 42.789 25.576 1.00 23.05 307 LEU A N 1
ATOM 2414 C CA . LEU A 1 327 ? -49.019 42.306 24.858 1.00 22.70 307 LEU A CA 1
ATOM 2415 C C . LEU A 1 327 ? -50.332 42.926 25.389 1.00 24.37 307 LEU A C 1
ATOM 2416 O O . LEU A 1 327 ? -51.239 43.211 24.603 1.00 24.27 307 LEU A O 1
ATOM 2421 N N . ASP A 1 328 ? -50.423 43.103 26.702 1.00 22.66 308 ASP A N 1
ATOM 2422 C CA . ASP A 1 328 ? -51.560 43.831 27.313 1.00 24.53 308 ASP A CA 1
ATOM 2423 C C . ASP A 1 328 ? -51.723 45.206 26.722 1.00 25.43 308 ASP A C 1
ATOM 2424 O O . ASP A 1 328 ? -52.856 45.588 26.365 1.00 29.65 308 ASP A O 1
ATOM 2429 N N . GLU A 1 329 ? -50.641 45.916 26.450 1.00 28.54 309 GLU A N 1
ATOM 2430 C CA . GLU A 1 329 ? -50.754 47.271 25.896 1.00 27.41 309 GLU A CA 1
ATOM 2431 C C . GLU A 1 329 ? -51.318 47.228 24.456 1.00 30.36 309 GLU A C 1
ATOM 2432 O O . GLU A 1 329 ? -52.078 48.082 24.011 1.00 33.21 309 GLU A O 1
ATOM 2438 N N . LEU A 1 330 ? -50.951 46.182 23.716 1.00 29.57 310 LEU A N 1
ATOM 2439 C CA . LEU A 1 330 ? -51.429 45.998 22.342 1.00 28.37 310 LEU A CA 1
ATOM 2440 C C . LEU A 1 330 ? -52.771 45.226 22.285 1.00 26.83 310 LEU A C 1
ATOM 2441 O O . LEU A 1 330 ? -53.256 44.893 21.200 1.00 30.43 310 LEU A O 1
ATOM 2446 N N . GLU A 1 331 ? -53.369 44.898 23.395 1.00 27.07 311 GLU A N 1
ATOM 2447 C CA . GLU A 1 331 ? -54.600 44.139 23.432 1.00 27.15 311 GLU A CA 1
ATOM 2448 C C . GLU A 1 331 ? -54.526 42.813 22.677 1.00 28.20 311 GLU A C 1
ATOM 2449 O O . GLU A 1 331 ? -55.442 42.417 22.007 1.00 29.50 311 GLU A O 1
ATOM 2455 N N . VAL A 1 332 ? -53.399 42.098 22.865 1.00 24.13 312 VAL A N 1
ATOM 2456 C CA . VAL A 1 332 ? -53.200 40.758 22.304 1.00 25.48 312 VAL A CA 1
ATOM 2457 C C . VAL A 1 332 ? -53.408 39.763 23.412 1.00 24.28 312 VAL A C 1
ATOM 2458 O O . VAL A 1 332 ? -52.653 39.836 24.410 1.00 25.73 312 VAL A O 1
ATOM 2462 N N . PRO A 1 333 ? -54.366 38.889 23.317 1.00 23.94 313 PRO A N 1
ATOM 2463 C CA . PRO A 1 333 ? -54.612 37.923 24.365 1.00 25.82 313 PRO A CA 1
ATOM 2464 C C . PRO A 1 333 ? -53.451 36.932 24.546 1.00 25.09 313 PRO A C 1
ATOM 2465 O O . PRO A 1 333 ? -52.944 36.472 23.591 1.00 24.98 313 PRO A O 1
ATOM 2469 N N . TRP A 1 334 ? -53.100 36.631 25.773 1.00 23.54 314 TRP A N 1
ATOM 2470 C CA . TRP A 1 334 ? -52.068 35.659 26.061 1.00 22.81 314 TRP A CA 1
ATOM 2471 C C . TRP A 1 334 ? -52.651 34.680 27.049 1.00 23.26 314 TRP A C 1
ATOM 2472 O O . TRP A 1 334 ? -53.577 34.984 27.726 1.00 24.02 314 TRP A O 1
ATOM 2483 N N . TYR A 1 335 ? -52.113 33.484 27.085 1.00 18.71 315 TYR A N 1
ATOM 2484 C CA . TYR A 1 335 ? -52.629 32.413 27.873 1.00 17.70 315 TYR A CA 1
ATOM 2485 C C . TYR A 1 335 ? -51.759 32.051 29.061 1.00 15.30 315 TYR A C 1
ATOM 2486 O O . TYR A 1 335 ? -50.686 32.468 29.158 1.00 18.82 315 TYR A O 1
ATOM 2495 N N . GLY A 1 336 ? -52.301 31.250 29.925 1.00 17.89 316 GLY A N 1
ATOM 2496 C CA . GLY A 1 336 ? -51.604 30.834 31.100 1.00 17.25 316 GLY A CA 1
ATOM 2497 C C . GLY A 1 336 ? -51.826 31.748 32.290 1.00 21.34 316 GLY A C 1
ATOM 2498 O O . GLY A 1 336 ? -52.538 32.683 32.232 1.00 23.89 316 GLY A O 1
ATOM 2499 N N . PRO A 1 337 ? -51.129 31.368 33.407 1.00 18.98 317 PRO A N 1
ATOM 2500 C CA . PRO A 1 337 ? -51.391 32.149 34.624 1.00 17.98 317 PRO A CA 1
ATOM 2501 C C . PRO A 1 337 ? -51.084 33.598 34.606 1.00 19.82 317 PRO A C 1
ATOM 2502 O O . PRO A 1 337 ? -50.089 33.975 34.146 1.00 19.53 317 PRO A O 1
ATOM 2506 N N . ARG A 1 338 ? -51.969 34.396 35.199 1.00 21.43 318 ARG A N 1
ATOM 2507 C CA . ARG A 1 338 ? -51.739 35.810 35.323 1.00 23.77 318 ARG A CA 1
ATOM 2508 C C . ARG A 1 338 ? -50.774 36.079 36.445 1.00 22.07 318 ARG A C 1
ATOM 2509 O O . ARG A 1 338 ? -50.078 37.012 36.395 1.00 26.90 318 ARG A O 1
ATOM 2517 N N . ASN A 1 339 ? -50.775 35.243 37.448 1.00 22.11 319 ASN A N 1
ATOM 2518 C CA . ASN A 1 339 ? -49.812 35.277 38.515 1.00 22.19 319 ASN A CA 1
ATOM 2519 C C . ASN A 1 339 ? -48.448 34.822 37.950 1.00 23.15 319 ASN A C 1
ATOM 2520 O O . ASN A 1 339 ? -48.247 33.606 37.790 1.00 24.06 319 ASN A O 1
ATOM 2525 N N . LEU A 1 340 ? -47.545 35.765 37.783 1.00 20.66 320 LEU A N 1
ATOM 2526 C CA . LEU A 1 340 ? -46.226 35.499 37.114 1.00 21.37 320 LEU A CA 1
ATOM 2527 C C . LEU A 1 340 ? -45.309 34.643 37.937 1.00 24.75 320 LEU A C 1
ATOM 2528 O O . LEU A 1 340 ? -44.402 34.049 37.420 1.00 22.85 320 LEU A O 1
ATOM 2533 N N . LYS A 1 341 ? -45.564 34.463 39.236 1.00 24.20 321 LYS A N 1
ATOM 2534 C CA . LYS A 1 341 ? -44.789 33.536 40.036 1.00 24.97 321 LYS A CA 1
ATOM 2535 C C . LYS A 1 341 ? -45.082 32.102 39.668 1.00 25.43 321 LYS A C 1
ATOM 2536 O O . LYS A 1 341 ? -44.308 31.227 39.972 1.00 25.50 321 LYS A O 1
ATOM 2542 N N . LYS A 1 342 ? -46.217 31.868 38.977 1.00 20.25 322 LYS A N 1
ATOM 2543 C CA . LYS A 1 342 ? -46.631 30.507 38.554 1.00 21.92 322 LYS A CA 1
ATOM 2544 C C . LYS A 1 342 ? -46.485 30.382 37.014 1.00 18.72 322 LYS A C 1
ATOM 2545 O O . LYS A 1 342 ? -47.107 29.487 36.443 1.00 20.50 322 LYS A O 1
ATOM 2551 N N . HIS A 1 343 ? -45.787 31.294 36.380 1.00 17.76 323 HIS A N 1
ATOM 2552 C CA . HIS A 1 343 ? -45.674 31.385 34.917 1.00 19.22 323 HIS A CA 1
ATOM 2553 C C . HIS A 1 343 ? -44.203 31.232 34.559 1.00 19.04 323 HIS A C 1
ATOM 2554 O O . HIS A 1 343 ? -43.380 32.133 34.847 1.00 17.72 323 HIS A O 1
ATOM 2561 N N . ALA A 1 344 ? -43.853 30.147 33.850 1.00 17.34 324 ALA A N 1
ATOM 2562 C CA . ALA A 1 344 ? -42.496 29.907 33.358 1.00 16.70 324 ALA A CA 1
ATOM 2563 C C . ALA A 1 344 ? -42.146 30.768 32.141 1.00 16.08 324 ALA A C 1
ATOM 2564 O O . ALA A 1 344 ? -42.916 31.551 31.727 1.00 16.58 324 ALA A O 1
ATOM 2566 N N . GLY A 1 345 ? -40.963 30.574 31.577 1.00 15.60 325 GLY A N 1
ATOM 2567 C CA . GLY A 1 345 ? -40.541 31.363 30.451 1.00 13.97 325 GLY A CA 1
ATOM 2568 C C . GLY A 1 345 ? -41.160 30.974 29.114 1.00 16.75 325 GLY A C 1
ATOM 2569 O O . GLY A 1 345 ? -40.476 30.720 28.171 1.00 17.50 325 GLY A O 1
ATOM 2570 N N . VAL A 1 346 ? -42.464 30.943 29.101 1.00 17.21 326 VAL A N 1
ATOM 2571 C CA . VAL A 1 346 ? -43.251 30.546 27.952 1.00 17.91 326 VAL A CA 1
ATOM 2572 C C . VAL A 1 346 ? -44.441 31.483 27.882 1.00 18.14 326 VAL A C 1
ATOM 2573 O O . VAL A 1 346 ? -45.159 31.581 28.806 1.00 21.06 326 VAL A O 1
ATOM 2577 N N . VAL A 1 347 ? -44.630 32.134 26.759 1.00 17.21 327 VAL A N 1
ATOM 2578 C CA . VAL A 1 347 ? -45.771 32.969 26.573 1.00 17.05 327 VAL A CA 1
ATOM 2579 C C . VAL A 1 347 ? -46.528 32.549 25.310 1.00 16.28 327 VAL A C 1
ATOM 2580 O O . VAL A 1 347 ? -46.106 32.854 24.259 1.00 16.75 327 VAL A O 1
ATOM 2584 N N . SER A 1 348 ? -47.622 31.843 25.469 1.00 17.76 328 SER A N 1
ATOM 2585 C CA . SER A 1 348 ? -48.535 31.576 24.341 1.00 16.63 328 SER A CA 1
ATOM 2586 C C . SER A 1 348 ? -49.496 32.751 24.147 1.00 18.73 328 SER A C 1
ATOM 2587 O O . SER A 1 348 ? -49.977 33.316 25.136 1.00 19.70 328 SER A O 1
ATOM 2590 N N . PHE A 1 349 ? -49.836 33.071 22.922 1.00 18.30 329 PHE A N 1
ATOM 2591 C CA . PHE A 1 349 ? -50.706 34.225 22.598 1.00 19.30 329 PHE A CA 1
ATOM 2592 C C . PHE A 1 349 ? -51.358 34.008 21.243 1.00 23.91 329 PHE A C 1
ATOM 2593 O O . PHE A 1 349 ? -51.000 33.087 20.485 1.00 20.45 329 PHE A O 1
ATOM 2601 N N . ASN A 1 350 ? -52.275 34.903 20.876 1.00 21.23 330 ASN A N 1
ATOM 2602 C CA . ASN A 1 350 ? -52.894 34.868 19.529 1.00 23.49 330 ASN A CA 1
ATOM 2603 C C . ASN A 1 350 ? -53.161 36.306 19.134 1.00 26.33 330 ASN A C 1
ATOM 2604 O O . ASN A 1 350 ? -53.490 37.133 20.036 1.00 25.61 330 ASN A O 1
ATOM 2609 N N . VAL A 1 351 ? -53.019 36.632 17.863 1.00 23.60 331 VAL A N 1
ATOM 2610 C CA . VAL A 1 351 ? -53.395 37.931 17.319 1.00 27.18 331 VAL A CA 1
ATOM 2611 C C . VAL A 1 351 ? -54.836 37.771 16.770 1.00 31.06 331 VAL A C 1
ATOM 2612 O O . VAL A 1 351 ? -55.088 36.941 15.908 1.00 29.98 331 VAL A O 1
ATOM 2616 N N . PRO A 1 352 ? -55.812 38.521 17.339 1.00 34.17 332 PRO A N 1
ATOM 2617 C CA . PRO A 1 352 ? -57.180 38.407 16.820 1.00 37.99 332 PRO A CA 1
ATOM 2618 C C . PRO A 1 352 ? -57.254 38.639 15.286 1.00 32.43 332 PRO A C 1
ATOM 2619 O O . PRO A 1 352 ? -56.654 39.605 14.753 1.00 32.89 332 PRO A O 1
ATOM 2623 N N . GLY A 1 353 ? -57.891 37.708 14.608 1.00 37.01 333 GLY A N 1
ATOM 2624 C CA . GLY A 1 353 ? -57.967 37.729 13.145 1.00 43.78 333 GLY A CA 1
ATOM 2625 C C . GLY A 1 353 ? -56.746 37.316 12.326 1.00 43.15 333 GLY A C 1
ATOM 2626 O O . GLY A 1 353 ? -56.713 37.597 11.130 1.00 47.48 333 GLY A O 1
ATOM 2627 N N . LEU A 1 354 ? -55.737 36.672 12.941 1.00 34.90 334 LEU A N 1
ATOM 2628 C CA . LEU A 1 354 ? -54.615 36.030 12.194 1.00 33.82 334 LEU A CA 1
ATOM 2629 C C . LEU A 1 354 ? -54.413 34.617 12.723 1.00 30.45 334 LEU A C 1
ATOM 2630 O O . LEU A 1 354 ? -54.467 34.368 13.941 1.00 28.67 334 LEU A O 1
ATOM 2635 N N . HIS A 1 355 ? -54.201 33.688 11.826 1.00 27.35 335 HIS A N 1
ATOM 2636 C CA . HIS A 1 355 ? -53.905 32.307 12.192 1.00 26.09 335 HIS A CA 1
ATOM 2637 C C . HIS A 1 355 ? -52.466 32.372 12.799 1.00 21.49 335 HIS A C 1
ATOM 2638 O O . HIS A 1 355 ? -51.584 33.160 12.315 1.00 21.47 335 HIS A O 1
ATOM 2645 N N . PRO A 1 356 ? -52.248 31.511 13.816 1.00 22.72 336 PRO A N 1
ATOM 2646 C CA . PRO A 1 356 ? -50.915 31.518 14.432 1.00 20.89 336 PRO A CA 1
ATOM 2647 C C . PRO A 1 356 ? -49.755 31.185 13.538 1.00 18.18 336 PRO A C 1
ATOM 2648 O O . PRO A 1 356 ? -48.690 31.755 13.630 1.00 19.86 336 PRO A O 1
ATOM 2652 N N . HIS A 1 357 ? -49.957 30.357 12.480 1.00 22.99 337 HIS A N 1
ATOM 2653 C CA . HIS A 1 357 ? -48.858 30.183 11.527 1.00 21.36 337 HIS A CA 1
ATOM 2654 C C . HIS A 1 357 ? -48.452 31.445 10.737 1.00 18.83 337 HIS A C 1
ATOM 2655 O O . HIS A 1 357 ? -47.310 31.693 10.391 1.00 20.12 337 HIS A O 1
ATOM 2662 N N . ASP A 1 358 ? -49.450 32.283 10.448 1.00 21.43 338 ASP A N 1
ATOM 2663 C CA . ASP A 1 358 ? -49.171 33.583 9.783 1.00 23.72 338 ASP A CA 1
ATOM 2664 C C . ASP A 1 358 ? -48.372 34.550 10.632 1.00 15.66 338 ASP A C 1
ATOM 2665 O O . ASP A 1 358 ? -47.379 35.083 10.209 1.00 21.10 338 ASP A O 1
ATOM 2670 N N . VAL A 1 359 ? -48.749 34.592 11.921 1.00 19.48 339 VAL A N 1
ATOM 2671 C CA . VAL A 1 359 ? -47.975 35.423 12.913 1.00 18.63 339 VAL A CA 1
ATOM 2672 C C . VAL A 1 359 ? -46.535 34.956 12.970 1.00 16.37 339 VAL A C 1
ATOM 2673 O O . VAL A 1 359 ? -45.579 35.720 12.848 1.00 20.02 339 VAL A O 1
ATOM 2677 N N . ALA A 1 360 ? -46.377 33.599 13.079 1.00 18.32 340 ALA A N 1
ATOM 2678 C CA . ALA A 1 360 ? -45.061 33.016 13.098 1.00 18.56 340 ALA A CA 1
ATOM 2679 C C . ALA A 1 360 ? -44.151 33.312 11.918 1.00 14.66 340 ALA A C 1
ATOM 2680 O O . ALA A 1 360 ? -42.991 33.575 11.923 1.00 16.93 340 ALA A O 1
ATOM 2682 N N . ALA A 1 361 ? -44.821 33.235 10.701 1.00 16.73 341 ALA A N 1
ATOM 2683 C CA . ALA A 1 361 ? -44.182 33.574 9.466 1.00 17.92 341 ALA A CA 1
ATOM 2684 C C . ALA A 1 361 ? -43.738 35.018 9.335 1.00 15.85 341 ALA A C 1
ATOM 2685 O O . ALA A 1 361 ? -42.633 35.286 8.935 1.00 19.44 341 ALA A O 1
ATOM 2687 N N . ILE A 1 362 ? -44.608 35.898 9.810 1.00 19.54 342 ILE A N 1
ATOM 2688 C CA . ILE A 1 362 ? -44.281 37.321 9.841 1.00 21.94 342 ILE A CA 1
ATOM 2689 C C . ILE A 1 362 ? -43.120 37.648 10.784 1.00 17.88 342 ILE A C 1
ATOM 2690 O O . ILE A 1 362 ? -42.179 38.286 10.426 1.00 18.89 342 ILE A O 1
ATOM 2695 N N . LEU A 1 363 ? -43.153 36.996 11.931 1.00 18.04 343 LEU A N 1
ATOM 2696 C CA . LEU A 1 363 ? -42.070 37.150 12.877 1.00 18.21 343 LEU A CA 1
ATOM 2697 C C . LEU A 1 363 ? -40.768 36.572 12.286 1.00 14.54 343 LEU A C 1
ATOM 2698 O O . LEU A 1 363 ? -39.754 37.111 12.448 1.00 16.95 343 LEU A O 1
ATOM 2703 N N . ASP A 1 364 ? -40.851 35.451 11.576 1.00 16.75 344 ASP A N 1
ATOM 2704 C CA . ASP A 1 364 ? -39.686 34.843 10.980 1.00 17.25 344 ASP A CA 1
ATOM 2705 C C . ASP A 1 364 ? -39.052 35.793 9.991 1.00 14.25 344 ASP A C 1
ATOM 2706 O O . ASP A 1 364 ? -37.888 35.902 9.913 1.00 17.72 344 ASP A O 1
ATOM 2711 N N . ASP A 1 365 ? -39.873 36.502 9.247 1.00 18.28 345 ASP A N 1
ATOM 2712 C CA . ASP A 1 365 ? -39.319 37.546 8.389 1.00 19.40 345 ASP A CA 1
ATOM 2713 C C . ASP A 1 365 ? -38.483 38.600 9.076 1.00 24.19 345 ASP A C 1
ATOM 2714 O O . ASP A 1 365 ? -37.517 39.100 8.528 1.00 24.57 345 ASP A O 1
ATOM 2719 N N . HIS A 1 366 ? -38.800 38.841 10.338 1.00 24.52 346 HIS A N 1
ATOM 2720 C CA . HIS A 1 366 ? -38.016 39.769 11.131 1.00 24.57 346 HIS A CA 1
ATOM 2721 C C . HIS A 1 366 ? -36.922 39.082 11.937 1.00 24.18 346 HIS A C 1
ATOM 2722 O O . HIS A 1 366 ? -36.314 39.647 12.869 1.00 25.09 346 HIS A O 1
ATOM 2729 N N . SER A 1 367 ? -36.600 37.823 11.595 1.00 21.29 347 SER A N 1
ATOM 2730 C CA . SER A 1 367 ? -35.571 37.043 12.281 1.00 21.07 347 SER A CA 1
ATOM 2731 C C . SER A 1 367 ? -35.951 36.721 13.698 1.00 17.41 347 SER A C 1
ATOM 2732 O O . SER A 1 367 ? -35.024 36.466 14.483 1.00 20.82 347 SER A O 1
ATOM 2735 N N . ILE A 1 368 ? -37.228 36.640 14.000 1.00 15.69 348 ILE A N 1
ATOM 2736 C CA . ILE A 1 368 ? -37.681 36.227 15.277 1.00 17.07 348 ILE A CA 1
ATOM 2737 C C . ILE A 1 368 ? -38.289 34.812 15.133 1.00 17.84 348 ILE A C 1
ATOM 2738 O O . ILE A 1 368 ? -39.278 34.605 14.409 1.00 16.84 348 ILE A O 1
ATOM 2743 N N . MET A 1 369 ? -37.719 33.852 15.876 1.00 15.16 349 MET A N 1
ATOM 2744 C CA . MET A 1 369 ? -38.180 32.456 15.779 1.00 15.50 349 MET A CA 1
ATOM 2745 C C . MET A 1 369 ? -39.156 32.075 16.864 1.00 14.98 349 MET A C 1
ATOM 2746 O O . MET A 1 369 ? -38.771 32.134 18.078 1.00 15.74 349 MET A O 1
ATOM 2751 N N . VAL A 1 370 ? -40.370 31.730 16.511 1.00 13.56 350 VAL A N 1
ATOM 2752 C CA . VAL A 1 370 ? -41.363 31.329 17.449 1.00 14.26 350 VAL A CA 1
ATOM 2753 C C . VAL A 1 370 ? -42.056 30.114 16.883 1.00 14.86 350 VAL A C 1
ATOM 2754 O O . VAL A 1 370 ? -41.872 29.815 15.759 1.00 15.61 350 VAL A O 1
ATOM 2758 N N . ARG A 1 371 ? -42.812 29.428 17.711 1.00 16.39 351 ARG A N 1
ATOM 2759 C CA . ARG A 1 371 ? -43.568 28.281 17.272 1.00 18.66 351 ARG A CA 1
ATOM 2760 C C . ARG A 1 371 ? -45.055 28.524 17.256 1.00 19.48 351 ARG A C 1
ATOM 2761 O O . ARG A 1 371 ? -45.566 29.242 18.001 1.00 18.96 351 ARG A O 1
ATOM 2769 N N . SER A 1 372 ? -45.713 27.854 16.354 1.00 17.83 352 SER A N 1
ATOM 2770 C CA . SER A 1 372 ? -47.137 27.930 16.212 1.00 17.24 352 SER A CA 1
ATOM 2771 C C . SER A 1 372 ? -47.797 26.582 16.105 1.00 18.00 352 SER A C 1
ATOM 2772 O O . SER A 1 372 ? -47.187 25.617 15.642 1.00 21.22 352 SER A O 1
ATOM 2775 N N . GLY A 1 373 ? -49.015 26.538 16.548 1.00 18.45 353 GLY A N 1
ATOM 2776 C CA . GLY A 1 373 ? -49.856 25.387 16.448 1.00 17.94 353 GLY A CA 1
ATOM 2777 C C . GLY A 1 373 ? -50.297 24.832 17.752 1.00 19.65 353 GLY A C 1
ATOM 2778 O O . GLY A 1 373 ? -50.524 25.557 18.750 1.00 20.52 353 GLY A O 1
ATOM 2779 N N . HIS A 1 374 ? -50.516 23.508 17.840 1.00 17.56 354 HIS A N 1
ATOM 2780 C CA . HIS A 1 374 ? -51.060 22.848 19.012 1.00 19.27 354 HIS A CA 1
ATOM 2781 C C . HIS A 1 374 ? -49.992 22.432 20.077 1.00 17.08 354 HIS A C 1
ATOM 2782 O O . HIS A 1 374 ? -50.367 21.929 21.160 1.00 19.62 354 HIS A O 1
ATOM 2789 N N . HIS A 1 375 ? -48.715 22.526 19.665 1.00 17.41 355 HIS A N 1
ATOM 2790 C CA . HIS A 1 375 ? -47.625 22.216 20.573 1.00 17.73 355 HIS A CA 1
ATOM 2791 C C . HIS A 1 375 ? -47.644 20.879 21.222 1.00 19.12 355 HIS A C 1
ATOM 2792 O O . HIS A 1 375 ? -47.159 20.653 22.375 1.00 20.33 355 HIS A O 1
ATOM 2806 N N . ALA A 1 377 ? -50.056 19.303 22.452 1.00 18.11 357 ALA A N 1
ATOM 2807 C CA . ALA A 1 377 ? -50.928 19.340 23.598 1.00 18.41 357 ALA A CA 1
ATOM 2808 C C . ALA A 1 377 ? -52.328 19.689 23.122 1.00 18.12 357 ALA A C 1
ATOM 2809 O O . ALA A 1 377 ? -52.972 20.688 23.482 1.00 19.54 357 ALA A O 1
ATOM 2811 N N . LEU A 1 378 ? -52.807 18.880 22.248 1.00 16.30 358 LEU A N 1
ATOM 2812 C CA . LEU A 1 378 ? -54.151 19.016 21.698 1.00 19.05 358 LEU A CA 1
ATOM 2813 C C . LEU A 1 378 ? -55.253 19.123 22.751 1.00 21.65 358 LEU A C 1
ATOM 2814 O O . LEU A 1 378 ? -56.179 19.957 22.526 1.00 21.38 358 LEU A O 1
ATOM 2819 N N . PRO A 1 379 ? -55.199 18.327 23.841 1.00 18.88 359 PRO A N 1
ATOM 2820 C CA . PRO A 1 379 ? -56.254 18.512 24.882 1.00 20.67 359 PRO A CA 1
ATOM 2821 C C . PRO A 1 379 ? -56.252 19.881 25.538 1.00 24.81 359 PRO A C 1
ATOM 2822 O O . PRO A 1 379 ? -57.355 20.406 25.812 1.00 23.25 359 PRO A O 1
ATOM 2826 N N . VAL A 1 380 ? -55.137 20.552 25.640 1.00 20.93 360 VAL A N 1
ATOM 2827 C CA . VAL A 1 380 ? -55.150 21.959 26.079 1.00 20.44 360 VAL A CA 1
ATOM 2828 C C . VAL A 1 380 ? -55.902 22.809 25.068 1.00 20.54 360 VAL A C 1
ATOM 2829 O O . VAL A 1 380 ? -56.718 23.693 25.481 1.00 20.45 360 VAL A O 1
ATOM 2833 N N . MET A 1 381 ? -55.636 22.672 23.747 1.00 18.76 361 MET A N 1
ATOM 2834 C CA . MET A 1 381 ? -56.219 23.497 22.743 1.00 18.98 361 MET A CA 1
ATOM 2835 C C . MET A 1 381 ? -57.710 23.234 22.759 1.00 21.04 361 MET A C 1
ATOM 2836 O O . MET A 1 381 ? -58.527 24.206 22.596 1.00 23.04 361 MET A O 1
ATOM 2841 N N . LYS A 1 382 ? -58.114 21.966 22.966 1.00 19.68 362 LYS A N 1
ATOM 2842 C CA . LYS A 1 382 ? -59.548 21.660 22.924 1.00 22.78 362 LYS A CA 1
ATOM 2843 C C . LYS A 1 382 ? -60.265 22.192 24.159 1.00 25.43 362 LYS A C 1
ATOM 2844 O O . LYS A 1 382 ? -61.421 22.655 24.065 1.00 27.07 362 LYS A O 1
ATOM 2850 N N . LYS A 1 383 ? -59.605 22.132 25.301 1.00 25.32 363 LYS A N 1
ATOM 2851 C CA . LYS A 1 383 ? -60.205 22.663 26.551 1.00 24.52 363 LYS A CA 1
ATOM 2852 C C . LYS A 1 383 ? -60.405 24.147 26.397 1.00 24.05 363 LYS A C 1
ATOM 2853 O O . LYS A 1 383 ? -61.448 24.653 26.952 1.00 24.92 363 LYS A O 1
ATOM 2859 N N . LEU A 1 384 ? -59.481 24.869 25.763 1.00 22.69 364 LEU A N 1
ATOM 2860 C CA . LEU A 1 384 ? -59.547 26.360 25.611 1.00 25.07 364 LEU A CA 1
ATOM 2861 C C . LEU A 1 384 ? -60.484 26.808 24.470 1.00 28.61 364 LEU A C 1
ATOM 2862 O O . LEU A 1 384 ? -60.796 27.985 24.343 1.00 31.03 364 LEU A O 1
ATOM 2867 N N . GLY A 1 385 ? -60.863 25.880 23.585 1.00 25.87 365 GLY A N 1
ATOM 2868 C CA . GLY A 1 385 ? -61.688 26.208 22.422 1.00 23.70 365 GLY A CA 1
ATOM 2869 C C . GLY A 1 385 ? -60.972 26.906 21.307 1.00 27.54 365 GLY A C 1
ATOM 2870 O O . GLY A 1 385 ? -61.596 27.594 20.523 1.00 35.40 365 GLY A O 1
ATOM 2871 N N . ILE A 1 386 ? -59.646 26.622 21.139 1.00 25.18 366 ILE A N 1
ATOM 2872 C CA . ILE A 1 386 ? -58.800 27.264 20.147 1.00 24.33 366 ILE A CA 1
ATOM 2873 C C . ILE A 1 386 ? -58.095 26.198 19.307 1.00 22.64 366 ILE A C 1
ATOM 2874 O O . ILE A 1 386 ? -58.090 25.004 19.704 1.00 26.64 366 ILE A O 1
ATOM 2879 N N . ASN A 1 387 ? -57.589 26.581 18.144 1.00 26.13 367 ASN A N 1
ATOM 2880 C CA . ASN A 1 387 ? -56.902 25.575 17.303 1.00 31.44 367 ASN A CA 1
ATOM 2881 C C . ASN A 1 387 ? -55.424 25.509 17.578 1.00 29.28 367 ASN A C 1
ATOM 2882 O O . ASN A 1 387 ? -54.768 24.524 17.263 1.00 29.79 367 ASN A O 1
ATOM 2887 N N . GLY A 1 388 ? -54.898 26.544 18.200 1.00 23.01 368 GLY A N 1
ATOM 2888 C CA . GLY A 1 388 ? -53.494 26.581 18.511 1.00 21.90 368 GLY A CA 1
ATOM 2889 C C . GLY A 1 388 ? -53.124 27.962 18.971 1.00 23.14 368 GLY A C 1
ATOM 2890 O O . GLY A 1 388 ? -53.983 28.767 19.109 1.00 21.15 368 GLY A O 1
ATOM 2891 N N . THR A 1 389 ? -51.834 28.196 19.155 1.00 20.89 369 THR A N 1
ATOM 2892 C CA . THR A 1 389 ? -51.323 29.493 19.600 1.00 19.80 369 THR A CA 1
ATOM 2893 C C . THR A 1 389 ? -49.972 29.796 18.991 1.00 18.51 369 THR A C 1
ATOM 2894 O O . THR A 1 389 ? -49.371 28.953 18.424 1.00 19.20 369 THR A O 1
ATOM 2898 N N . VAL A 1 390 ? -49.523 31.025 19.131 1.00 17.12 370 VAL A N 1
ATOM 2899 C CA . VAL A 1 390 ? -48.192 31.438 18.768 1.00 15.77 370 VAL A CA 1
ATOM 2900 C C . VAL A 1 390 ? -47.458 31.320 20.119 1.00 16.69 370 VAL A C 1
ATOM 2901 O O . VAL A 1 390 ? -48.032 31.609 21.110 1.00 18.30 370 VAL A O 1
ATOM 2905 N N . ARG A 1 391 ? -46.212 30.859 20.147 1.00 16.09 371 ARG A N 1
ATOM 2906 C CA . ARG A 1 391 ? -45.526 30.639 21.427 1.00 16.05 371 ARG A CA 1
ATOM 2907 C C . ARG A 1 391 ? -44.147 31.166 21.336 1.00 16.48 371 ARG A C 1
ATOM 2908 O O . ARG A 1 391 ? -43.312 30.719 20.583 1.00 15.87 371 ARG A O 1
ATOM 2916 N N . ALA A 1 392 ? -43.868 32.075 22.262 1.00 15.11 372 ALA A N 1
ATOM 2917 C CA . ALA A 1 392 ? -42.567 32.625 22.459 1.00 15.86 372 ALA A CA 1
ATOM 2918 C C . ALA A 1 392 ? -42.053 32.038 23.778 1.00 15.03 372 ALA A C 1
ATOM 2919 O O . ALA A 1 392 ? -42.719 32.065 24.747 1.00 19.08 372 ALA A O 1
ATOM 2921 N N . SER A 1 393 ? -40.850 31.499 23.760 1.00 14.29 373 SER A N 1
ATOM 2922 C CA . SER A 1 393 ? -40.283 30.905 24.932 1.00 14.10 373 SER A CA 1
ATOM 2923 C C . SER A 1 393 ? -38.817 31.293 25.036 1.00 14.50 373 SER A C 1
ATOM 2924 O O . SER A 1 393 ? -38.135 31.454 24.089 1.00 14.72 373 SER A O 1
ATOM 2927 N N . PHE A 1 394 ? -38.373 31.454 26.270 1.00 13.77 374 PHE A N 1
ATOM 2928 C CA . PHE A 1 394 ? -37.078 31.983 26.566 1.00 14.36 374 PHE A CA 1
ATOM 2929 C C . PHE A 1 394 ? -36.052 31.093 27.272 1.00 11.32 374 PHE A C 1
ATOM 2930 O O . PHE A 1 394 ? -36.355 30.103 27.792 1.00 14.73 374 PHE A O 1
ATOM 2938 N N . HIS A 1 395 ? -34.837 31.568 27.250 1.00 12.44 375 HIS A N 1
ATOM 2939 C CA . HIS A 1 395 ? -33.767 31.060 28.033 1.00 13.12 375 HIS A CA 1
ATOM 2940 C C . HIS A 1 395 ? -32.941 32.279 28.534 1.00 14.40 375 HIS A C 1
ATOM 2941 O O . HIS A 1 395 ? -33.185 33.377 28.163 1.00 15.52 375 HIS A O 1
ATOM 2948 N N . VAL A 1 396 ? -31.969 32.009 29.366 1.00 14.44 376 VAL A N 1
ATOM 2949 C CA . VAL A 1 396 ? -31.157 33.052 29.972 1.00 15.86 376 VAL A CA 1
ATOM 2950 C C . VAL A 1 396 ? -30.362 33.914 29.001 1.00 18.02 376 VAL A C 1
ATOM 2951 O O . VAL A 1 396 ? -29.986 34.979 29.337 1.00 19.00 376 VAL A O 1
ATOM 2955 N N . TYR A 1 397 ? -30.114 33.434 27.790 1.00 15.02 377 TYR A N 1
ATOM 2956 C CA . TYR A 1 397 ? -29.408 34.198 26.783 1.00 14.32 377 TYR A CA 1
ATOM 2957 C C . TYR A 1 397 ? -30.310 35.178 26.025 1.00 14.62 377 TYR A C 1
ATOM 2958 O O . TYR A 1 397 ? -29.866 35.945 25.267 1.00 17.24 377 TYR A O 1
ATOM 2967 N N . ASN A 1 398 ? -31.588 35.092 26.268 1.00 13.03 378 ASN A N 1
ATOM 2968 C CA . ASN A 1 398 ? -32.508 36.002 25.642 1.00 14.56 378 ASN A CA 1
ATOM 2969 C C . ASN A 1 398 ? -32.465 37.330 26.437 1.00 16.54 378 ASN A C 1
ATOM 2970 O O . ASN A 1 398 ? -32.248 37.327 27.604 1.00 18.16 378 ASN A O 1
ATOM 2975 N N . SER A 1 399 ? -32.666 38.424 25.726 1.00 17.21 379 SER A N 1
ATOM 2976 C CA . SER A 1 399 ? -32.589 39.752 26.333 1.00 17.97 379 SER A CA 1
ATOM 2977 C C . SER A 1 399 ? -33.806 40.639 26.277 1.00 20.11 379 SER A C 1
ATOM 2978 O O . SER A 1 399 ? -34.641 40.498 25.478 1.00 18.59 379 SER A O 1
ATOM 2981 N N . LEU A 1 400 ? -33.849 41.595 27.182 1.00 20.48 380 LEU A N 1
ATOM 2982 C CA . LEU A 1 400 ? -34.929 42.528 27.089 1.00 19.16 380 LEU A CA 1
ATOM 2983 C C . LEU A 1 400 ? -34.918 43.332 25.799 1.00 19.34 380 LEU A C 1
ATOM 2984 O O . LEU A 1 400 ? -36.002 43.776 25.308 1.00 20.50 380 LEU A O 1
ATOM 2989 N N . GLU A 1 401 ? -33.755 43.651 25.181 1.00 18.46 381 GLU A N 1
ATOM 2990 C CA . GLU A 1 401 ? -33.671 44.326 23.915 1.00 21.66 381 GLU A CA 1
ATOM 2991 C C . GLU A 1 401 ? -34.396 43.477 22.820 1.00 21.60 381 GLU A C 1
ATOM 2992 O O . GLU A 1 401 ? -35.124 44.002 21.990 1.00 24.05 381 GLU A O 1
ATOM 2998 N N . GLU A 1 402 ? -34.183 42.157 22.889 1.00 21.52 382 GLU A N 1
ATOM 2999 C CA . GLU A 1 402 ? -34.929 41.259 21.958 1.00 21.75 382 GLU A CA 1
ATOM 3000 C C . GLU A 1 402 ? -36.407 41.342 22.136 1.00 19.29 382 GLU A C 1
ATOM 3001 O O . GLU A 1 402 ? -37.184 41.350 21.153 1.00 20.62 382 GLU A O 1
ATOM 3007 N N . VAL A 1 403 ? -36.846 41.379 23.379 1.00 19.54 383 VAL A N 1
ATOM 3008 C CA . VAL A 1 403 ? -38.271 41.483 23.690 1.00 19.32 383 VAL A CA 1
ATOM 3009 C C . VAL A 1 403 ? -38.844 42.792 23.146 1.00 23.22 383 VAL A C 1
ATOM 3010 O O . VAL A 1 403 ? -39.932 42.808 22.593 1.00 20.06 383 VAL A O 1
ATOM 3014 N N . GLU A 1 404 ? -38.093 43.906 23.360 1.00 20.20 384 GLU A N 1
ATOM 3015 C CA . GLU A 1 404 ? -38.511 45.174 22.732 1.00 25.85 384 GLU A CA 1
ATOM 3016 C C . GLU A 1 404 ? -38.611 45.169 21.232 1.00 22.19 384 GLU A C 1
ATOM 3017 O O . GLU A 1 404 ? -39.615 45.638 20.684 1.00 23.81 384 GLU A O 1
ATOM 3023 N N . THR A 1 405 ? -37.652 44.529 20.547 1.00 23.54 385 THR A N 1
ATOM 3024 C CA . THR A 1 405 ? -37.743 44.338 19.130 1.00 22.41 385 THR A CA 1
ATOM 3025 C C . THR A 1 405 ? -38.972 43.497 18.741 1.00 19.48 385 THR A C 1
ATOM 3026 O O . THR A 1 405 ? -39.721 43.890 17.835 1.00 23.95 385 THR A O 1
ATOM 3030 N N . PHE A 1 406 ? -39.264 42.446 19.487 1.00 20.27 386 PHE A N 1
ATOM 3031 C CA . PHE A 1 406 ? -40.439 41.646 19.263 1.00 18.23 386 PHE A CA 1
ATOM 3032 C C . PHE A 1 406 ? -41.702 42.454 19.416 1.00 18.99 386 PHE A C 1
ATOM 3033 O O . PHE A 1 406 ? -42.562 42.386 18.617 1.00 20.37 386 PHE A O 1
ATOM 3041 N N . LEU A 1 407 ? -41.791 43.234 20.483 1.00 22.23 387 LEU A N 1
ATOM 3042 C CA . LEU A 1 407 ? -42.984 44.016 20.682 1.00 21.17 387 LEU A CA 1
ATOM 3043 C C . LEU A 1 407 ? -43.201 45.132 19.643 1.00 21.96 387 LEU A C 1
ATOM 3044 O O . LEU A 1 407 ? -44.354 45.434 19.328 1.00 23.90 387 LEU A O 1
ATOM 3049 N N . GLY A 1 408 ? -42.135 45.682 19.121 1.00 21.79 388 GLY A N 1
ATOM 3050 C CA . GLY A 1 408 ? -42.222 46.616 17.994 1.00 24.17 388 GLY A CA 1
ATOM 3051 C C . GLY A 1 408 ? -42.824 45.991 16.762 1.00 25.57 388 GLY A C 1
ATOM 3052 O O . GLY A 1 408 ? -43.594 46.614 16.019 1.00 24.98 388 GLY A O 1
ATOM 3053 N N . VAL A 1 409 ? -42.395 44.756 16.461 1.00 23.92 389 VAL A N 1
ATOM 3054 C CA . VAL A 1 409 ? -42.893 44.037 15.278 1.00 23.80 389 VAL A CA 1
ATOM 3055 C C . VAL A 1 409 ? -44.360 43.714 15.506 1.00 20.04 389 VAL A C 1
ATOM 3056 O O . VAL A 1 409 ? -45.198 43.894 14.594 1.00 25.17 389 VAL A O 1
ATOM 3060 N N . MET A 1 410 ? -44.699 43.302 16.741 1.00 20.76 390 MET A N 1
ATOM 3061 C CA . MET A 1 410 ? -46.031 43.013 17.107 1.00 21.29 390 MET A CA 1
ATOM 3062 C C . MET A 1 410 ? -46.974 44.272 16.967 1.00 21.85 390 MET A C 1
ATOM 3063 O O . MET A 1 410 ? -48.124 44.158 16.610 1.00 24.16 390 MET A O 1
ATOM 3068 N N . GLU A 1 411 ? -46.456 45.416 17.400 1.00 24.40 391 GLU A N 1
ATOM 3069 C CA . GLU A 1 411 ? -47.200 46.644 17.315 1.00 25.03 391 GLU A CA 1
ATOM 3070 C C . GLU A 1 411 ? -47.523 46.977 15.871 1.00 26.97 391 GLU A C 1
ATOM 3071 O O . GLU A 1 411 ? -48.674 47.318 15.548 1.00 29.64 391 GLU A O 1
ATOM 3077 N N . GLU A 1 412 ? -46.538 46.908 14.997 1.00 26.40 392 GLU A N 1
ATOM 3078 C CA . GLU A 1 412 ? -46.723 47.206 13.591 1.00 31.26 392 GLU A CA 1
ATOM 3079 C C . GLU A 1 412 ? -47.765 46.241 13.005 1.00 33.51 392 GLU A C 1
ATOM 3080 O O . GLU A 1 412 ? -48.693 46.657 12.267 1.00 34.00 392 GLU A O 1
ATOM 3086 N N . LEU A 1 413 ? -47.687 44.963 13.395 1.00 29.36 393 LEU A N 1
ATOM 3087 C CA . LEU A 1 413 ? -48.597 43.960 12.940 1.00 31.67 393 LEU A CA 1
ATOM 3088 C C . LEU A 1 413 ? -50.001 44.258 13.348 1.00 30.90 393 LEU A C 1
ATOM 3089 O O . LEU A 1 413 ? -50.901 44.176 12.518 1.00 31.19 393 LEU A O 1
ATOM 3094 N N . VAL A 1 414 ? -50.193 44.646 14.604 1.00 28.77 394 VAL A N 1
ATOM 3095 C CA . VAL A 1 414 ? -51.520 44.981 15.136 1.00 30.68 394 VAL A CA 1
ATOM 3096 C C . VAL A 1 414 ? -52.070 46.295 14.524 1.00 32.55 394 VAL A C 1
ATOM 3097 O O . VAL A 1 414 ? -53.230 46.371 14.219 1.00 35.05 394 VAL A O 1
ATOM 3101 N N . LYS A 1 415 ? -51.234 47.301 14.389 1.00 32.30 395 LYS A N 1
ATOM 3102 C CA . LYS A 1 415 ? -51.594 48.554 13.723 1.00 34.44 395 LYS A CA 1
ATOM 3103 C C . LYS A 1 415 ? -51.965 48.357 12.260 1.00 42.23 395 LYS A C 1
ATOM 3104 O O . LYS A 1 415 ? -52.895 49.004 11.791 1.00 46.53 395 LYS A O 1
ATOM 3110 N N . GLY A 1 416 ? -51.270 47.459 11.561 1.00 40.89 396 GLY A N 1
ATOM 3111 C CA . GLY A 1 416 ? -51.613 47.082 10.180 1.00 42.53 396 GLY A CA 1
ATOM 3112 C C . GLY A 1 416 ? -52.985 46.451 10.074 1.00 41.21 396 GLY A C 1
ATOM 3113 O O . GLY A 1 416 ? -53.676 46.671 9.117 1.00 42.43 396 GLY A O 1
ATOM 3114 N N . LEU A 1 417 ? -53.370 45.720 11.106 1.00 45.15 397 LEU A N 1
ATOM 3115 C CA . LEU A 1 417 ? -54.627 44.977 11.270 1.00 46.33 397 LEU A CA 1
ATOM 3116 C C . LEU A 1 417 ? -54.424 43.589 10.654 1.00 59.82 397 LEU A C 1
ATOM 3117 O O . LEU A 1 417 ? -53.617 42.773 11.151 1.00 54.07 397 LEU A O 1
ATOM 3122 N N . GLY B 1 16 ? -22.211 11.294 -2.809 1.00 37.01 -4 GLY B N 1
ATOM 3123 C CA . GLY B 1 16 ? -22.200 9.824 -2.560 1.00 36.78 -4 GLY B CA 1
ATOM 3124 C C . GLY B 1 16 ? -21.521 9.019 -3.664 1.00 35.18 -4 GLY B C 1
ATOM 3125 O O . GLY B 1 16 ? -21.957 7.894 -3.909 1.00 37.30 -4 GLY B O 1
ATOM 3126 N N . HIS B 1 17 ? -20.453 9.553 -4.272 1.00 31.20 -3 HIS B N 1
ATOM 3127 C CA . HIS B 1 17 ? -19.660 8.861 -5.302 1.00 31.70 -3 HIS B CA 1
ATOM 3128 C C . HIS B 1 17 ? -18.279 8.599 -4.797 1.00 23.79 -3 HIS B C 1
ATOM 3129 O O . HIS B 1 17 ? -17.723 9.383 -4.078 1.00 23.77 -3 HIS B O 1
ATOM 3136 N N . MET B 1 18 ? -17.718 7.487 -5.237 1.00 21.16 -2 MET B N 1
ATOM 3137 C CA . MET B 1 18 ? -16.386 7.177 -4.881 1.00 20.67 -2 MET B CA 1
ATOM 3138 C C . MET B 1 18 ? -15.430 8.190 -5.484 1.00 18.78 -2 MET B C 1
ATOM 3139 O O . MET B 1 18 ? -15.656 8.723 -6.521 1.00 22.01 -2 MET B O 1
ATOM 3144 N N . ALA B 1 19 ? -14.335 8.389 -4.803 1.00 19.70 -1 ALA B N 1
ATOM 3145 C CA . ALA B 1 19 ? -13.316 9.264 -5.283 1.00 17.49 -1 ALA B CA 1
ATOM 3146 C C . ALA B 1 19 ? -11.991 8.535 -5.327 1.00 19.46 -1 ALA B C 1
ATOM 3147 O O . ALA B 1 19 ? -11.824 7.529 -4.744 1.00 20.22 -1 ALA B O 1
ATOM 3149 N N . SER B 1 20 ? -11.030 9.131 -6.011 1.00 20.29 0 SER B N 1
ATOM 3150 C CA . SER B 1 20 ? -9.678 8.619 -6.062 1.00 21.54 0 SER B CA 1
ATOM 3151 C C . SER B 1 20 ? -9.016 8.834 -4.701 1.00 19.89 0 SER B C 1
ATOM 3152 O O . SER B 1 20 ? -8.989 9.911 -4.221 1.00 21.17 0 SER B O 1
ATOM 3155 N N . MET B 1 21 ? -8.472 7.802 -4.111 1.00 19.62 1 MET B N 1
ATOM 3156 C CA . MET B 1 21 ? -7.872 7.901 -2.805 1.00 21.63 1 MET B CA 1
ATOM 3157 C C . MET B 1 21 ? -6.838 6.853 -2.516 1.00 20.34 1 MET B C 1
ATOM 3158 O O . MET B 1 21 ? -6.948 5.765 -2.961 1.00 23.43 1 MET B O 1
ATOM 3163 N N . ARG B 1 22 ? -5.882 7.208 -1.699 1.00 17.60 2 ARG B N 1
ATOM 3164 C CA . ARG B 1 22 ? -4.913 6.280 -1.248 1.00 19.87 2 ARG B CA 1
ATOM 3165 C C . ARG B 1 22 ? -5.477 5.660 0.047 1.00 18.59 2 ARG B C 1
ATOM 3166 O O . ARG B 1 22 ? -5.760 6.361 0.957 1.00 22.69 2 ARG B O 1
ATOM 3174 N N . ILE B 1 23 ? -5.642 4.357 0.088 1.00 18.65 3 ILE B N 1
ATOM 3175 C CA . ILE B 1 23 ? -6.124 3.659 1.278 1.00 16.72 3 ILE B CA 1
ATOM 3176 C C . ILE B 1 23 ? -4.938 2.929 1.840 1.00 18.75 3 ILE B C 1
ATOM 3177 O O . ILE B 1 23 ? -4.287 2.238 1.132 1.00 16.92 3 ILE B O 1
ATOM 3182 N N . PRO B 1 24 ? -4.578 3.033 3.173 1.00 15.29 4 PRO B N 1
ATOM 3183 C CA . PRO B 1 24 ? -5.433 3.794 4.095 1.00 14.47 4 PRO B CA 1
ATOM 3184 C C . PRO B 1 24 ? -5.102 5.269 4.389 1.00 17.07 4 PRO B C 1
ATOM 3185 O O . PRO B 1 24 ? -5.798 5.952 5.117 1.00 17.15 4 PRO B O 1
ATOM 3189 N N . GLU B 1 25 ? -4.011 5.728 3.825 1.00 17.82 5 GLU B N 1
ATOM 3190 C CA . GLU B 1 25 ? -3.518 7.059 4.104 1.00 19.10 5 GLU B CA 1
ATOM 3191 C C . GLU B 1 25 ? -4.461 8.208 4.045 1.00 16.97 5 GLU B C 1
ATOM 3192 O O . GLU B 1 25 ? -4.441 9.014 4.903 1.00 16.90 5 GLU B O 1
ATOM 3198 N N . ASP B 1 26 ? -5.274 8.285 3.018 1.00 16.91 6 ASP B N 1
ATOM 3199 C CA . ASP B 1 26 ? -6.163 9.448 2.849 1.00 18.06 6 ASP B CA 1
ATOM 3200 C C . ASP B 1 26 ? -7.383 9.390 3.816 1.00 18.83 6 ASP B C 1
ATOM 3201 O O . ASP B 1 26 ? -8.037 10.424 4.022 1.00 26.05 6 ASP B O 1
ATOM 3206 N N . VAL B 1 27 ? -7.627 8.257 4.433 1.00 14.53 7 VAL B N 1
ATOM 3207 C CA . VAL B 1 27 ? -8.625 8.166 5.510 1.00 15.08 7 VAL B CA 1
ATOM 3208 C C . VAL B 1 27 ? -7.999 8.607 6.831 1.00 13.97 7 VAL B C 1
ATOM 3209 O O . VAL B 1 27 ? -8.586 9.368 7.647 1.00 15.08 7 VAL B O 1
ATOM 3213 N N . ARG B 1 28 ? -6.816 8.134 7.133 1.00 14.06 8 ARG B N 1
ATOM 3214 C CA . ARG B 1 28 ? -6.078 8.381 8.353 1.00 13.30 8 ARG B CA 1
ATOM 3215 C C . ARG B 1 28 ? -5.842 9.870 8.525 1.00 13.15 8 ARG B C 1
ATOM 3216 O O . ARG B 1 28 ? -5.836 10.332 9.687 1.00 14.25 8 ARG B O 1
ATOM 3224 N N . LYS B 1 29 ? -5.697 10.607 7.461 1.00 14.91 9 LYS B N 1
ATOM 3225 C CA . LYS B 1 29 ? -5.493 12.044 7.585 1.00 17.11 9 LYS B CA 1
ATOM 3226 C C . LYS B 1 29 ? -6.648 12.786 8.196 1.00 17.95 9 LYS B C 1
ATOM 3227 O O . LYS B 1 29 ? -6.477 13.859 8.618 1.00 18.48 9 LYS B O 1
ATOM 3233 N N . ASP B 1 30 ? -7.825 12.189 8.206 1.00 13.51 10 ASP B N 1
ATOM 3234 C CA . ASP B 1 30 ? -8.993 12.798 8.787 1.00 14.36 10 ASP B CA 1
ATOM 3235 C C . ASP B 1 30 ? -9.300 12.324 10.220 1.00 13.62 10 ASP B C 1
ATOM 3236 O O . ASP B 1 30 ? -10.262 12.748 10.772 1.00 14.44 10 ASP B O 1
ATOM 3241 N N . ILE B 1 31 ? -8.468 11.465 10.768 1.00 11.26 11 ILE B N 1
ATOM 3242 C CA . ILE B 1 31 ? -8.672 10.877 12.094 1.00 13.67 11 ILE B CA 1
ATOM 3243 C C . ILE B 1 31 ? -7.416 11.059 12.953 1.00 14.15 11 ILE B C 1
ATOM 3244 O O . ILE B 1 31 ? -6.523 10.288 12.899 1.00 13.85 11 ILE B O 1
ATOM 3249 N N . PRO B 1 32 ? -7.405 12.106 13.754 1.00 13.41 12 PRO B N 1
ATOM 3250 C CA . PRO B 1 32 ? -6.218 12.389 14.512 1.00 14.28 12 PRO B CA 1
ATOM 3251 C C . PRO B 1 32 ? -5.778 11.318 15.426 1.00 13.67 12 PRO B C 1
ATOM 3252 O O . PRO B 1 32 ? -4.554 11.098 15.649 1.00 14.54 12 PRO B O 1
ATOM 3256 N N . LEU B 1 33 ? -6.678 10.530 16.037 1.00 12.16 13 LEU B N 1
ATOM 3257 C CA . LEU B 1 33 ? -6.240 9.435 16.887 1.00 12.92 13 LEU B CA 1
ATOM 3258 C C . LEU B 1 33 ? -5.356 8.370 16.213 1.00 12.27 13 LEU B C 1
ATOM 3259 O O . LEU B 1 33 ? -4.655 7.709 16.947 1.00 13.92 13 LEU B O 1
ATOM 3264 N N . THR B 1 34 ? -5.423 8.236 14.900 1.00 13.10 14 THR B N 1
ATOM 3265 C CA . THR B 1 34 ? -4.519 7.247 14.239 1.00 13.68 14 THR B CA 1
ATOM 3266 C C . THR B 1 34 ? -3.087 7.645 14.341 1.00 16.31 14 THR B C 1
ATOM 3267 O O . THR B 1 34 ? -2.228 6.765 14.194 1.00 17.87 14 THR B O 1
ATOM 3271 N N . ASN B 1 35 ? -2.810 8.882 14.678 1.00 15.99 15 ASN B N 1
ATOM 3272 C CA . ASN B 1 35 ? -1.446 9.336 14.892 1.00 19.36 15 ASN B CA 1
ATOM 3273 C C . ASN B 1 35 ? -1.005 9.027 16.281 1.00 20.03 15 ASN B C 1
ATOM 3274 O O . ASN B 1 35 ? 0.218 9.183 16.568 1.00 21.55 15 ASN B O 1
ATOM 3279 N N . GLU B 1 36 ? -1.906 8.654 17.187 1.00 16.00 16 GLU B N 1
ATOM 3280 C CA . GLU B 1 36 ? -1.548 8.420 18.568 1.00 16.74 16 GLU B CA 1
ATOM 3281 C C . GLU B 1 36 ? -1.598 7.013 19.077 1.00 16.13 16 GLU B C 1
ATOM 3282 O O . GLU B 1 36 ? -0.912 6.673 19.967 1.00 17.67 16 GLU B O 1
ATOM 3288 N N . VAL B 1 37 ? -2.482 6.224 18.511 1.00 13.72 17 VAL B N 1
ATOM 3289 C CA . VAL B 1 37 ? -2.610 4.852 18.910 1.00 13.15 17 VAL B CA 1
ATOM 3290 C C . VAL B 1 37 ? -2.872 3.936 17.669 1.00 12.24 17 VAL B C 1
ATOM 3291 O O . VAL B 1 37 ? -3.205 4.421 16.664 1.00 12.64 17 VAL B O 1
ATOM 3295 N N . ILE B 1 38 ? -2.706 2.630 17.837 1.00 13.28 18 ILE B N 1
ATOM 3296 C CA . ILE B 1 38 ? -3.050 1.651 16.835 1.00 12.72 18 ILE B CA 1
ATOM 3297 C C . ILE B 1 38 ? -4.407 1.168 17.362 1.00 11.32 18 ILE B C 1
ATOM 3298 O O . ILE B 1 38 ? -4.472 0.483 18.305 1.00 11.31 18 ILE B O 1
ATOM 3303 N N . TYR B 1 39 ? -5.466 1.617 16.724 1.00 11.01 19 TYR B N 1
ATOM 3304 C CA . TYR B 1 39 ? -6.823 1.324 17.165 1.00 10.84 19 TYR B CA 1
ATOM 3305 C C . TYR B 1 39 ? -7.401 0.074 16.463 1.00 10.99 19 TYR B C 1
ATOM 3306 O O . TYR B 1 39 ? -7.818 0.128 15.360 1.00 10.68 19 TYR B O 1
ATOM 3315 N N . PHE B 1 40 ? -7.411 -1.005 17.224 1.00 11.45 20 PHE B N 1
ATOM 3316 C CA . PHE B 1 40 ? -7.911 -2.300 16.789 1.00 12.17 20 PHE B CA 1
ATOM 3317 C C . PHE B 1 40 ? -9.153 -2.724 17.597 1.00 12.33 20 PHE B C 1
ATOM 3318 O O . PHE B 1 40 ? -9.315 -3.837 17.913 1.00 11.69 20 PHE B O 1
ATOM 3326 N N . ASP B 1 41 ? -10.001 -1.761 17.904 1.00 11.83 21 ASP B N 1
ATOM 3327 C CA . ASP B 1 41 ? -11.233 -2.062 18.655 1.00 12.18 21 ASP B CA 1
ATOM 3328 C C . ASP B 1 41 ? -12.459 -1.534 17.926 1.00 11.03 21 ASP B C 1
ATOM 3329 O O . ASP B 1 41 ? -13.366 -1.067 18.518 1.00 11.76 21 ASP B O 1
ATOM 3334 N N . ASN B 1 42 ? -12.413 -1.664 16.607 1.00 10.64 22 ASN B N 1
ATOM 3335 C CA . ASN B 1 42 ? -13.471 -1.154 15.720 1.00 10.74 22 ASN B CA 1
ATOM 3336 C C . ASN B 1 42 ? -14.820 -1.888 15.892 1.00 11.44 22 ASN B C 1
ATOM 3337 O O . ASN B 1 42 ? -15.841 -1.254 15.607 1.00 13.40 22 ASN B O 1
ATOM 3342 N N . THR B 1 43 ? -14.814 -3.119 16.331 1.00 11.47 23 THR B N 1
ATOM 3343 C CA . THR B 1 43 ? -16.066 -3.880 16.587 1.00 12.02 23 THR B CA 1
ATOM 3344 C C . THR B 1 43 ? -16.824 -3.179 17.687 1.00 13.50 23 THR B C 1
ATOM 3345 O O . THR B 1 43 ? -18.105 -3.157 17.639 1.00 15.76 23 THR B O 1
ATOM 3349 N N . ALA B 1 44 ? -16.144 -2.589 18.696 1.00 10.67 24 ALA B N 1
ATOM 3350 C CA . ALA B 1 44 ? -16.787 -1.919 19.797 1.00 11.60 24 ALA B CA 1
ATOM 3351 C C . ALA B 1 44 ? -17.330 -0.600 19.323 1.00 12.84 24 ALA B C 1
ATOM 3352 O O . ALA B 1 44 ? -18.505 -0.278 19.620 1.00 14.23 24 ALA B O 1
ATOM 3354 N N . THR B 1 45 ? -16.525 0.132 18.607 1.00 10.46 25 THR B N 1
ATOM 3355 C CA . THR B 1 45 ? -16.937 1.393 18.051 1.00 9.73 25 THR B CA 1
ATOM 3356 C C . THR B 1 45 ? -15.833 1.860 17.101 1.00 9.85 25 THR B C 1
ATOM 3357 O O . THR B 1 45 ? -14.732 1.541 17.292 1.00 11.26 25 THR B O 1
ATOM 3361 N N . SER B 1 46 ? -16.200 2.588 16.082 1.00 9.04 26 SER B N 1
ATOM 3362 C CA . SER B 1 46 ? -15.196 3.120 15.189 1.00 9.46 26 SER B CA 1
ATOM 3363 C C . SER B 1 46 ? -14.648 4.447 15.670 1.00 12.13 26 SER B C 1
ATOM 3364 O O . SER B 1 46 ? -15.187 5.033 16.533 1.00 12.45 26 SER B O 1
ATOM 3367 N N . LEU B 1 47 ? -13.549 4.874 15.064 1.00 12.30 27 LEU B N 1
ATOM 3368 C CA . LEU B 1 47 ? -13.011 6.189 15.266 1.00 11.49 27 LEU B CA 1
ATOM 3369 C C . LEU B 1 47 ? -13.837 7.042 14.298 1.00 12.89 27 LEU B C 1
ATOM 3370 O O . LEU B 1 47 ? -14.407 6.560 13.409 1.00 13.62 27 LEU B O 1
ATOM 3375 N N . THR B 1 48 ? -13.886 8.325 14.533 1.00 12.52 28 THR B N 1
ATOM 3376 C CA . THR B 1 48 ? -14.744 9.228 13.807 1.00 11.46 28 THR B CA 1
ATOM 3377 C C . THR B 1 48 ? -13.963 10.282 13.022 1.00 13.04 28 THR B C 1
ATOM 3378 O O . THR B 1 48 ? -13.222 10.971 13.576 1.00 13.82 28 THR B O 1
ATOM 3382 N N . PRO B 1 49 ? -14.171 10.359 11.729 1.00 11.39 29 PRO B N 1
ATOM 3383 C CA . PRO B 1 49 ? -13.428 11.349 10.916 1.00 12.98 29 PRO B CA 1
ATOM 3384 C C . PRO B 1 49 ? -13.911 12.767 11.220 1.00 13.05 29 PRO B C 1
ATOM 3385 O O . PRO B 1 49 ? -15.068 13.045 11.482 1.00 12.06 29 PRO B O 1
ATOM 3389 N N . LYS B 1 50 ? -12.994 13.688 10.975 1.00 12.99 30 LYS B N 1
ATOM 3390 C CA . LYS B 1 50 ? -13.324 15.106 11.177 1.00 14.55 30 LYS B CA 1
ATOM 3391 C C . LYS B 1 50 ? -14.473 15.595 10.442 1.00 14.47 30 LYS B C 1
ATOM 3392 O O . LYS B 1 50 ? -15.276 16.361 10.947 1.00 14.91 30 LYS B O 1
ATOM 3398 N N . PRO B 1 51 ? -14.693 15.178 9.201 1.00 12.92 31 PRO B N 1
ATOM 3399 C CA . PRO B 1 51 ? -15.869 15.674 8.499 1.00 15.07 31 PRO B CA 1
ATOM 3400 C C . PRO B 1 51 ? -17.222 15.304 9.129 1.00 13.32 31 PRO B C 1
ATOM 3401 O O . PRO B 1 51 ? -18.152 15.984 8.966 1.00 15.72 31 PRO B O 1
ATOM 3405 N N . VAL B 1 52 ? -17.281 14.217 9.862 1.00 13.19 32 VAL B N 1
ATOM 3406 C CA . VAL B 1 52 ? -18.498 13.817 10.515 1.00 13.24 32 VAL B CA 1
ATOM 3407 C C . VAL B 1 52 ? -18.744 14.760 11.728 1.00 11.43 32 VAL B C 1
ATOM 3408 O O . VAL B 1 52 ? -19.795 15.202 11.958 1.00 11.95 32 VAL B O 1
ATOM 3412 N N . VAL B 1 53 ? -17.679 15.047 12.441 1.00 11.11 33 VAL B N 1
ATOM 3413 C CA . VAL B 1 53 ? -17.742 15.971 13.554 1.00 11.04 33 VAL B CA 1
ATOM 3414 C C . VAL B 1 53 ? -18.154 17.364 13.048 1.00 12.64 33 VAL B C 1
ATOM 3415 O O . VAL B 1 53 ? -18.990 17.947 13.621 1.00 13.10 33 VAL B O 1
ATOM 3419 N N . GLU B 1 54 ? -17.567 17.813 11.940 1.00 12.81 34 GLU B N 1
ATOM 3420 C CA . GLU B 1 54 ? -17.903 19.058 11.338 1.00 13.84 34 GLU B CA 1
ATOM 3421 C C . GLU B 1 54 ? -19.326 19.186 10.953 1.00 13.19 34 GLU B C 1
ATOM 3422 O O . GLU B 1 54 ? -20.046 20.210 11.167 1.00 14.79 34 GLU B O 1
ATOM 3428 N N . ALA B 1 55 ? -19.929 18.081 10.404 1.00 11.41 35 ALA B N 1
ATOM 3429 C CA . ALA B 1 55 ? -21.280 18.161 10.039 1.00 12.26 35 ALA B CA 1
ATOM 3430 C C . ALA B 1 55 ? -22.271 18.383 11.195 1.00 12.00 35 ALA B C 1
ATOM 3431 O O . ALA B 1 55 ? -23.290 19.042 11.153 1.00 13.09 35 ALA B O 1
ATOM 3433 N N . MET B 1 56 ? -21.944 17.706 12.273 1.00 11.94 36 MET B N 1
ATOM 3434 C CA . MET B 1 56 ? -22.705 17.793 13.490 1.00 12.12 36 MET B CA 1
ATOM 3435 C C . MET B 1 56 ? -22.550 19.164 14.151 1.00 11.91 36 MET B C 1
ATOM 3436 O O . MET B 1 56 ? -23.490 19.709 14.614 1.00 12.60 36 MET B O 1
ATOM 3441 N N . ASP B 1 57 ? -21.339 19.673 14.144 1.00 12.58 37 ASP B N 1
ATOM 3442 C CA . ASP B 1 57 ? -21.027 20.987 14.698 1.00 13.37 37 ASP B CA 1
ATOM 3443 C C . ASP B 1 57 ? -21.809 22.055 13.925 1.00 15.07 37 ASP B C 1
ATOM 3444 O O . ASP B 1 57 ? -22.190 23.036 14.473 1.00 14.86 37 ASP B O 1
ATOM 3449 N N . GLU B 1 58 ? -22.018 21.840 12.636 1.00 13.31 38 GLU B N 1
ATOM 3450 C CA . GLU B 1 58 ? -22.761 22.768 11.828 1.00 13.32 38 GLU B CA 1
ATOM 3451 C C . GLU B 1 58 ? -24.218 22.846 12.280 1.00 13.90 38 GLU B C 1
ATOM 3452 O O . GLU B 1 58 ? -24.759 23.887 12.356 1.00 14.32 38 GLU B O 1
ATOM 3458 N N . TYR B 1 59 ? -24.794 21.701 12.577 1.00 11.78 39 TYR B N 1
ATOM 3459 C CA . TYR B 1 59 ? -26.144 21.702 13.080 1.00 11.97 39 TYR B CA 1
ATOM 3460 C C . TYR B 1 59 ? -26.203 22.479 14.417 1.00 12.80 39 TYR B C 1
ATOM 3461 O O . TYR B 1 59 ? -27.011 23.305 14.600 1.00 12.79 39 TYR B O 1
ATOM 3470 N N . TYR B 1 60 ? -25.336 22.110 15.332 1.00 11.89 40 TYR B N 1
ATOM 3471 C CA . TYR B 1 60 ? -25.372 22.692 16.651 1.00 12.34 40 TYR B CA 1
ATOM 3472 C C . TYR B 1 60 ? -25.093 24.165 16.679 1.00 14.09 40 TYR B C 1
ATOM 3473 O O . TYR B 1 60 ? -25.656 24.840 17.496 1.00 14.99 40 TYR B O 1
ATOM 3482 N N . LEU B 1 61 ? -24.220 24.645 15.813 1.00 14.00 41 LEU B N 1
ATOM 3483 C CA . LEU B 1 61 ? -23.857 26.055 15.841 1.00 14.90 41 LEU B CA 1
ATOM 3484 C C . LEU B 1 61 ? -24.474 26.968 14.793 1.00 16.46 41 LEU B C 1
ATOM 3485 O O . LEU B 1 61 ? -24.535 28.137 14.994 1.00 16.69 41 LEU B O 1
ATOM 3490 N N . LYS B 1 62 ? -24.953 26.395 13.696 1.00 15.01 42 LYS B N 1
ATOM 3491 C CA . LYS B 1 62 ? -25.515 27.163 12.609 1.00 16.28 42 LYS B CA 1
ATOM 3492 C C . LYS B 1 62 ? -26.977 26.999 12.257 1.00 15.04 42 LYS B C 1
ATOM 3493 O O . LYS B 1 62 ? -27.538 27.883 11.701 1.00 15.81 42 LYS B O 1
ATOM 3499 N N . TYR B 1 63 ? -27.588 25.872 12.576 1.00 13.68 43 TYR B N 1
ATOM 3500 C CA . TYR B 1 63 ? -28.997 25.688 12.280 1.00 12.82 43 TYR B CA 1
ATOM 3501 C C . TYR B 1 63 ? -29.754 24.903 13.342 1.00 13.96 43 TYR B C 1
ATOM 3502 O O . TYR B 1 63 ? -30.565 24.140 13.063 1.00 14.49 43 TYR B O 1
ATOM 3511 N N . ARG B 1 64 ? -29.422 25.180 14.578 1.00 13.39 44 ARG B N 1
ATOM 3512 C CA . ARG B 1 64 ? -29.976 24.491 15.696 1.00 12.16 44 ARG B CA 1
ATOM 3513 C C . ARG B 1 64 ? -31.446 24.747 15.914 1.00 14.06 44 ARG B C 1
ATOM 3514 O O . ARG B 1 64 ? -31.851 25.854 16.181 1.00 15.60 44 ARG B O 1
ATOM 3522 N N . ALA B 1 65 ? -32.229 23.686 15.838 1.00 12.71 45 ALA B N 1
ATOM 3523 C CA . ALA B 1 65 ? -33.632 23.767 16.059 1.00 11.62 45 ALA B CA 1
ATOM 3524 C C . ALA B 1 65 ? -34.220 22.390 16.084 1.00 12.63 45 ALA B C 1
ATOM 3525 O O . ALA B 1 65 ? -33.573 21.511 15.735 1.00 12.36 45 ALA B O 1
ATOM 3527 N N . ASN B 1 66 ? -35.469 22.314 16.493 1.00 12.63 46 ASN B N 1
ATOM 3528 C CA . ASN B 1 66 ? -36.230 21.103 16.503 1.00 12.54 46 ASN B CA 1
ATOM 3529 C C . ASN B 1 66 ? -36.841 20.930 15.091 1.00 15.13 46 ASN B C 1
ATOM 3530 O O . ASN B 1 66 ? -36.863 21.833 14.336 1.00 15.40 46 ASN B O 1
ATOM 3535 N N . VAL B 1 67 ? -37.312 19.738 14.789 1.00 13.84 47 VAL B N 1
ATOM 3536 C CA . VAL B 1 67 ? -37.828 19.464 13.474 1.00 15.12 47 VAL B CA 1
ATOM 3537 C C . VAL B 1 67 ? -39.319 19.561 13.400 1.00 21.80 47 VAL B C 1
ATOM 3538 O O . VAL B 1 67 ? -39.882 20.437 13.963 1.00 24.23 47 VAL B O 1
ATOM 3542 N N . HIS B 1 68 ? -39.946 18.694 12.660 1.00 20.47 48 HIS B N 1
ATOM 3543 C CA . HIS B 1 68 ? -41.403 18.714 12.553 1.00 27.57 48 HIS B CA 1
ATOM 3544 C C . HIS B 1 68 ? -41.999 19.955 11.926 1.00 28.19 48 HIS B C 1
ATOM 3545 O O . HIS B 1 68 ? -43.048 20.385 12.325 1.00 30.99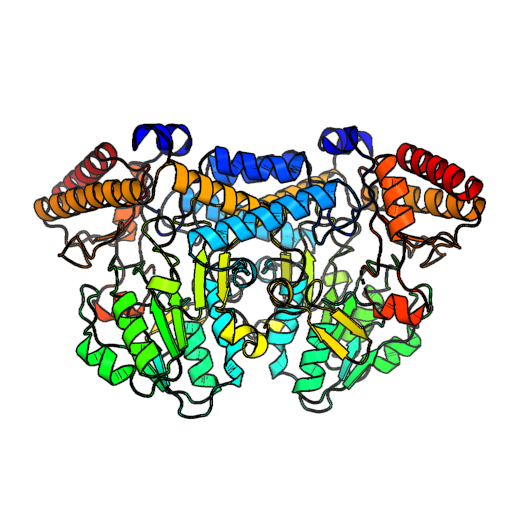 48 HIS B O 1
ATOM 3552 N N . ARG B 1 69 ? -41.297 20.467 10.933 1.00 29.65 49 ARG B N 1
ATOM 3553 C CA . ARG B 1 69 ? -41.704 21.600 10.138 1.00 34.25 49 ARG B CA 1
ATOM 3554 C C . ARG B 1 69 ? -42.283 22.798 10.870 1.00 33.46 49 ARG B C 1
ATOM 3555 O O . ARG B 1 69 ? -43.324 23.306 10.498 1.00 33.89 49 ARG B O 1
ATOM 3563 N N . GLY B 1 70 ? -41.589 23.240 11.893 1.00 27.69 50 GLY B N 1
ATOM 3564 C CA . GLY B 1 70 ? -41.976 24.441 12.593 1.00 27.21 50 GLY B CA 1
ATOM 3565 C C . GLY B 1 70 ? -41.871 25.536 11.549 1.00 25.63 50 GLY B C 1
ATOM 3566 O O . GLY B 1 70 ? -41.093 25.465 10.644 1.00 25.53 50 GLY B O 1
ATOM 3567 N N . VAL B 1 71 ? -42.667 26.552 11.703 1.00 22.28 51 VAL B N 1
ATOM 3568 C CA . VAL B 1 71 ? -42.702 27.591 10.729 1.00 23.65 51 VAL B CA 1
ATOM 3569 C C . VAL B 1 71 ? -41.386 28.278 10.475 1.00 23.65 51 VAL B C 1
ATOM 3570 O O . VAL B 1 71 ? -41.131 28.572 9.382 1.00 23.47 51 VAL B O 1
ATOM 3574 N N . HIS B 1 72 ? -40.560 28.493 11.472 1.00 15.95 52 HIS B N 1
ATOM 3575 C CA . HIS B 1 72 ? -39.374 29.282 11.336 1.00 14.87 52 HIS B CA 1
ATOM 3576 C C . HIS B 1 72 ? -38.233 28.730 10.573 1.00 15.24 52 HIS B C 1
ATOM 3577 O O . HIS B 1 72 ? -38.132 27.566 10.446 1.00 16.59 52 HIS B O 1
ATOM 3584 N N . ARG B 1 73 ? -37.377 29.590 10.096 1.00 16.30 53 ARG B N 1
ATOM 3585 C CA . ARG B 1 73 ? -36.294 29.178 9.247 1.00 17.94 53 ARG B CA 1
ATOM 3586 C C . ARG B 1 73 ? -35.341 28.200 9.802 1.00 16.40 53 ARG B C 1
ATOM 3587 O O . ARG B 1 73 ? -34.862 27.408 9.066 1.00 17.13 53 ARG B O 1
ATOM 3595 N N . LEU B 1 74 ? -35.057 28.284 11.093 1.00 15.66 54 LEU B N 1
ATOM 3596 C CA . LEU B 1 74 ? -34.079 27.279 11.655 1.00 15.82 54 LEU B CA 1
ATOM 3597 C C . LEU B 1 74 ? -34.771 25.924 11.712 1.00 14.49 54 LEU B C 1
ATOM 3598 O O . LEU B 1 74 ? -34.105 24.940 11.370 1.00 13.46 54 LEU B O 1
ATOM 3603 N N . SER B 1 75 ? -36.035 25.784 12.035 1.00 14.89 55 SER B N 1
ATOM 3604 C CA . SER B 1 75 ? -36.751 24.547 12.067 1.00 13.89 55 SER B CA 1
ATOM 3605 C C . SER B 1 75 ? -36.821 24.029 10.636 1.00 16.51 55 SER B C 1
ATOM 3606 O O . SER B 1 75 ? -36.742 22.843 10.406 1.00 15.20 55 SER B O 1
ATOM 3609 N N . GLN B 1 76 ? -37.031 24.935 9.702 1.00 13.90 56 GLN B N 1
ATOM 3610 C CA . GLN B 1 76 ? -37.127 24.400 8.293 1.00 14.52 56 GLN B CA 1
ATOM 3611 C C . GLN B 1 76 ? -35.848 23.809 7.885 1.00 13.50 56 GLN B C 1
ATOM 3612 O O . GLN B 1 76 ? -35.866 22.673 7.247 1.00 14.98 56 GLN B O 1
ATOM 3618 N N . MET B 1 77 ? -34.721 24.406 8.217 1.00 13.60 57 MET B N 1
ATOM 3619 C CA . MET B 1 77 ? -33.394 23.960 7.802 1.00 14.08 57 MET B CA 1
ATOM 3620 C C . MET B 1 77 ? -33.126 22.618 8.536 1.00 15.27 57 MET B C 1
ATOM 3621 O O . MET B 1 77 ? -32.686 21.604 7.929 1.00 13.89 57 MET B O 1
ATOM 3626 N N . ALA B 1 78 ? -33.347 22.587 9.831 1.00 12.92 58 ALA B N 1
ATOM 3627 C CA . ALA B 1 78 ? -33.190 21.316 10.597 1.00 13.80 58 ALA B CA 1
ATOM 3628 C C . ALA B 1 78 ? -34.042 20.182 10.061 1.00 13.82 58 ALA B C 1
ATOM 3629 O O . ALA B 1 78 ? -33.526 19.090 9.923 1.00 13.28 58 ALA B O 1
ATOM 3631 N N . THR B 1 79 ? -35.288 20.446 9.773 1.00 11.00 59 THR B N 1
ATOM 3632 C CA . THR B 1 79 ? -36.215 19.455 9.235 1.00 11.09 59 THR B CA 1
ATOM 3633 C C . THR B 1 79 ? -35.671 18.985 7.862 1.00 13.81 59 THR B C 1
ATOM 3634 O O . THR B 1 79 ? -35.644 17.748 7.622 1.00 13.77 59 THR B O 1
ATOM 3638 N N . HIS B 1 80 ? -35.272 19.894 6.989 1.00 12.24 60 HIS B N 1
ATOM 3639 C CA . HIS B 1 80 ? -34.708 19.454 5.672 1.00 13.59 60 HIS B CA 1
ATOM 3640 C C . HIS B 1 80 ? -33.526 18.595 5.864 1.00 11.74 60 HIS B C 1
ATOM 3641 O O . HIS B 1 80 ? -33.446 17.524 5.202 1.00 13.97 60 HIS B O 1
ATOM 3648 N N . LYS B 1 81 ? -32.561 18.931 6.742 1.00 11.65 61 LYS B N 1
ATOM 3649 C CA . LYS B 1 81 ? -31.353 18.136 6.930 1.00 11.08 61 LYS B CA 1
ATOM 3650 C C . LYS B 1 81 ? -31.714 16.787 7.612 1.00 12.50 61 LYS B C 1
ATOM 3651 O O . LYS B 1 81 ? -31.051 15.748 7.307 1.00 12.63 61 LYS B O 1
ATOM 3657 N N . TYR B 1 82 ? -32.666 16.730 8.504 1.00 11.15 62 TYR B N 1
ATOM 3658 C CA . TYR B 1 82 ? -33.086 15.475 9.133 1.00 11.07 62 TYR B CA 1
ATOM 3659 C C . TYR B 1 82 ? -33.723 14.525 8.089 1.00 12.76 62 TYR B C 1
ATOM 3660 O O . TYR B 1 82 ? -33.367 13.362 8.023 1.00 12.31 62 TYR B O 1
ATOM 3669 N N . GLU B 1 83 ? -34.624 15.049 7.275 1.00 11.57 63 GLU B N 1
ATOM 3670 C CA . GLU B 1 83 ? -35.213 14.272 6.141 1.00 12.80 63 GLU B CA 1
ATOM 3671 C C . GLU B 1 83 ? -34.119 13.878 5.200 1.00 11.48 63 GLU B C 1
ATOM 3672 O O . GLU B 1 83 ? -34.143 12.687 4.714 1.00 11.15 63 GLU B O 1
ATOM 3678 N N . GLU B 1 84 ? -33.203 14.743 4.811 1.00 10.56 64 GLU B N 1
ATOM 3679 C CA . GLU B 1 84 ? -32.050 14.350 3.939 1.00 10.38 64 GLU B CA 1
ATOM 3680 C C . GLU B 1 84 ? -31.304 13.120 4.530 1.00 11.40 64 GLU B C 1
ATOM 3681 O O . GLU B 1 84 ? -30.887 12.198 3.808 1.00 12.00 64 GLU B O 1
ATOM 3687 N N . SER B 1 85 ? -31.062 13.150 5.844 1.00 10.94 65 SER B N 1
ATOM 3688 C CA . SER B 1 85 ? -30.281 12.132 6.506 1.00 9.36 65 SER B CA 1
ATOM 3689 C C . SER B 1 85 ? -31.093 10.832 6.451 1.00 10.04 65 SER B C 1
ATOM 3690 O O . SER B 1 85 ? -30.449 9.815 6.203 1.00 10.28 65 SER B O 1
ATOM 3693 N N . ARG B 1 86 ? -32.385 10.830 6.639 1.00 10.22 66 ARG B N 1
ATOM 3694 C CA . ARG B 1 86 ? -33.138 9.625 6.531 1.00 8.76 66 ARG B CA 1
ATOM 3695 C C . ARG B 1 86 ? -33.057 9.075 5.091 1.00 10.27 66 ARG B C 1
ATOM 3696 O O . ARG B 1 86 ? -32.964 7.909 4.908 1.00 10.79 66 ARG B O 1
ATOM 3704 N N . LYS B 1 87 ? -33.148 9.952 4.100 1.00 10.04 67 LYS B N 1
ATOM 3705 C CA . LYS B 1 87 ? -32.991 9.467 2.686 1.00 10.58 67 LYS B CA 1
ATOM 3706 C C . LYS B 1 87 ? -31.655 8.875 2.476 1.00 11.15 67 LYS B C 1
ATOM 3707 O O . LYS B 1 87 ? -31.528 7.874 1.709 1.00 11.66 67 LYS B O 1
ATOM 3713 N N . ILE B 1 88 ? -30.574 9.463 2.954 1.00 9.14 68 ILE B N 1
ATOM 3714 C CA . ILE B 1 88 ? -29.235 8.939 2.773 1.00 8.95 68 ILE B CA 1
ATOM 3715 C C . ILE B 1 88 ? -29.165 7.512 3.398 1.00 11.00 68 ILE B C 1
ATOM 3716 O O . ILE B 1 88 ? -28.534 6.626 2.839 1.00 10.93 68 ILE B O 1
ATOM 3721 N N . VAL B 1 89 ? -29.711 7.325 4.609 1.00 10.61 69 VAL B N 1
ATOM 3722 C CA . VAL B 1 89 ? -29.668 6.017 5.262 1.00 10.76 69 VAL B CA 1
ATOM 3723 C C . VAL B 1 89 ? -30.486 5.024 4.408 1.00 10.77 69 VAL B C 1
ATOM 3724 O O . VAL B 1 89 ? -30.058 3.885 4.205 1.00 11.23 69 VAL B O 1
ATOM 3728 N N . ALA B 1 90 ? -31.648 5.428 3.979 1.00 10.67 70 ALA B N 1
ATOM 3729 C CA . ALA B 1 90 ? -32.509 4.546 3.120 1.00 10.34 70 ALA B CA 1
ATOM 3730 C C . ALA B 1 90 ? -31.736 4.117 1.897 1.00 11.12 70 ALA B C 1
ATOM 3731 O O . ALA B 1 90 ? -31.679 2.890 1.608 1.00 12.48 70 ALA B O 1
ATOM 3733 N N . ASP B 1 91 ? -31.146 5.042 1.189 1.00 10.50 71 ASP B N 1
ATOM 3734 C CA . ASP B 1 91 ? -30.417 4.666 0.007 1.00 12.27 71 ASP B CA 1
ATOM 3735 C C . ASP B 1 91 ? -29.230 3.752 0.292 1.00 12.42 71 ASP B C 1
ATOM 3736 O O . ASP B 1 91 ? -28.949 2.921 -0.493 1.00 14.81 71 ASP B O 1
ATOM 3741 N N . PHE B 1 92 ? -28.565 3.933 1.411 1.00 11.27 72 PHE B N 1
ATOM 3742 C CA . PHE B 1 92 ? -27.410 3.135 1.757 1.00 12.13 72 PHE B CA 1
ATOM 3743 C C . PHE B 1 92 ? -27.752 1.637 1.862 1.00 12.70 72 PHE B C 1
ATOM 3744 O O . PHE B 1 92 ? -26.963 0.863 1.515 1.00 13.87 72 PHE B O 1
ATOM 3752 N N . ILE B 1 93 ? -28.951 1.329 2.330 1.00 11.13 73 ILE B N 1
ATOM 3753 C CA . ILE B 1 93 ? -29.401 -0.039 2.503 1.00 12.47 73 ILE B CA 1
ATOM 3754 C C . ILE B 1 93 ? -30.446 -0.533 1.518 1.00 12.30 73 ILE B C 1
ATOM 3755 O O . ILE B 1 93 ? -30.925 -1.568 1.623 1.00 13.56 73 ILE B O 1
ATOM 3760 N N . GLY B 1 94 ? -30.741 0.310 0.573 1.00 10.60 74 GLY B N 1
ATOM 3761 C CA . GLY B 1 94 ? -31.710 -0.088 -0.487 1.00 11.92 74 GLY B CA 1
ATOM 3762 C C . GLY B 1 94 ? -33.122 -0.021 -0.034 1.00 13.16 74 GLY B C 1
ATOM 3763 O O . GLY B 1 94 ? -34.033 -0.718 -0.661 1.00 15.01 74 GLY B O 1
ATOM 3764 N N . ALA B 1 95 ? -33.518 0.763 0.975 1.00 12.36 75 ALA B N 1
ATOM 3765 C CA . ALA B 1 95 ? -34.877 0.883 1.455 1.00 12.28 75 ALA B CA 1
ATOM 3766 C C . ALA B 1 95 ? -35.570 2.138 0.934 1.00 10.96 75 ALA B C 1
ATOM 3767 O O . ALA B 1 95 ? -34.871 3.017 0.406 1.00 13.21 75 ALA B O 1
ATOM 3769 N N . LYS B 1 96 ? -36.844 2.216 1.167 1.00 12.29 76 LYS B N 1
ATOM 3770 C CA . LYS B 1 96 ? -37.600 3.453 0.908 1.00 12.54 76 LYS B CA 1
ATOM 3771 C C . LYS B 1 96 ? -37.420 4.348 2.139 1.00 13.34 76 LYS B C 1
ATOM 3772 O O . LYS B 1 96 ? -37.254 3.858 3.287 1.00 12.02 76 LYS B O 1
ATOM 3778 N N . PHE B 1 97 ? -37.558 5.645 1.904 1.00 12.49 77 PHE B N 1
ATOM 3779 C CA . PHE B 1 97 ? -37.550 6.660 3.014 1.00 11.80 77 PHE B CA 1
ATOM 3780 C C . PHE B 1 97 ? -38.403 6.249 4.145 1.00 12.41 77 PHE B C 1
ATOM 3781 O O . PHE B 1 97 ? -37.943 6.304 5.331 1.00 13.04 77 PHE B O 1
ATOM 3789 N N . GLU B 1 98 ? -39.654 5.874 3.952 1.00 12.32 78 GLU B N 1
ATOM 3790 C CA . GLU B 1 98 ? -40.559 5.632 5.014 1.00 13.10 78 GLU B CA 1
ATOM 3791 C C . GLU B 1 98 ? -40.344 4.367 5.876 1.00 11.79 78 GLU B C 1
ATOM 3792 O O . GLU B 1 98 ? -40.990 4.186 6.867 1.00 12.45 78 GLU B O 1
ATOM 3798 N N . GLU B 1 99 ? -39.426 3.554 5.358 1.00 10.91 79 GLU B N 1
ATOM 3799 C CA . GLU B 1 99 ? -39.117 2.299 6.044 1.00 10.94 79 GLU B CA 1
ATOM 3800 C C . GLU B 1 99 ? -37.964 2.463 7.072 1.00 12.49 79 GLU B C 1
ATOM 3801 O O . GLU B 1 99 ? -37.612 1.451 7.711 1.00 11.78 79 GLU B O 1
ATOM 3807 N N . ILE B 1 100 ? -37.400 3.664 7.156 1.00 10.33 80 ILE B N 1
ATOM 3808 C CA . ILE B 1 100 ? -36.270 3.939 8.089 1.00 10.13 80 ILE B CA 1
ATOM 3809 C C . ILE B 1 100 ? -36.726 4.607 9.357 1.00 10.28 80 ILE B C 1
ATOM 3810 O O . ILE B 1 100 ? -37.363 5.682 9.255 1.00 11.41 80 ILE B O 1
ATOM 3815 N N . VAL B 1 101 ? -36.467 3.976 10.508 1.00 9.53 81 VAL B N 1
ATOM 3816 C CA . VAL B 1 101 ? -36.779 4.561 11.833 1.00 10.20 81 VAL B CA 1
ATOM 3817 C C . VAL B 1 101 ? -35.442 4.778 12.543 1.00 10.19 81 VAL B C 1
ATOM 3818 O O . VAL B 1 101 ? -34.587 3.891 12.606 1.00 10.33 81 VAL B O 1
ATOM 3822 N N . PHE B 1 102 ? -35.255 5.945 13.161 1.00 9.81 82 PHE B N 1
ATOM 3823 C CA . PHE B 1 102 ? -34.100 6.180 13.985 1.00 9.92 82 PHE B CA 1
ATOM 3824 C C . PHE B 1 102 ? -34.369 5.794 15.418 1.00 10.00 82 PHE B C 1
ATOM 3825 O O . PHE B 1 102 ? -35.390 6.096 16.030 1.00 10.98 82 PHE B O 1
ATOM 3833 N N . THR B 1 103 ? -33.367 5.136 15.978 1.00 8.99 83 THR B N 1
ATOM 3834 C CA . THR B 1 103 ? -33.319 4.653 17.344 1.00 9.61 83 THR B CA 1
ATOM 3835 C C . THR B 1 103 ? -32.004 5.095 17.988 1.00 8.98 83 THR B C 1
ATOM 3836 O O . THR B 1 103 ? -31.295 5.838 17.421 1.00 9.28 83 THR B O 1
ATOM 3840 N N . LYS B 1 104 ? -31.711 4.596 19.181 1.00 11.17 84 LYS B N 1
ATOM 3841 C CA . LYS B 1 104 ? -30.445 4.985 19.813 1.00 11.78 84 LYS B CA 1
ATOM 3842 C C . LYS B 1 104 ? -29.270 4.092 19.466 1.00 11.47 84 LYS B C 1
ATOM 3843 O O . LYS B 1 104 ? -28.171 4.483 19.543 1.00 12.23 84 LYS B O 1
ATOM 3849 N N . ASN B 1 105 ? -29.577 2.875 19.082 1.00 10.11 85 ASN B N 1
ATOM 3850 C CA . ASN B 1 105 ? -28.577 1.866 18.757 1.00 9.72 85 ASN B CA 1
ATOM 3851 C C . ASN B 1 105 ? -29.250 0.586 18.246 1.00 9.93 85 ASN B C 1
ATOM 3852 O O . ASN B 1 105 ? -30.420 0.497 18.233 1.00 9.81 85 ASN B O 1
ATOM 3857 N N . THR B 1 106 ? -28.434 -0.369 17.860 1.00 9.45 86 THR B N 1
ATOM 3858 C CA . THR B 1 106 ? -28.971 -1.670 17.352 1.00 9.65 86 THR B CA 1
ATOM 3859 C C . THR B 1 106 ? -29.786 -2.338 18.385 1.00 10.65 86 THR B C 1
ATOM 3860 O O . THR B 1 106 ? -30.821 -2.937 18.123 1.00 10.03 86 THR B O 1
ATOM 3864 N N . SER B 1 107 ? -29.319 -2.278 19.643 1.00 10.16 87 SER B N 1
ATOM 3865 C CA . SER B 1 107 ? -29.986 -2.969 20.754 1.00 10.13 87 SER B CA 1
ATOM 3866 C C . SER B 1 107 ? -31.437 -2.427 20.904 1.00 10.89 87 SER B C 1
ATOM 3867 O O . SER B 1 107 ? -32.399 -3.288 21.005 1.00 11.28 87 SER B O 1
ATOM 3870 N N . GLU B 1 108 ? -31.636 -1.118 20.891 1.00 10.86 88 GLU B N 1
ATOM 3871 C CA . GLU B 1 108 ? -32.983 -0.531 20.916 1.00 10.35 88 GLU B CA 1
ATOM 3872 C C . GLU B 1 108 ? -33.774 -1.081 19.705 1.00 10.92 88 GLU B C 1
ATOM 3873 O O . GLU B 1 108 ? -34.906 -1.565 19.869 1.00 10.28 88 GLU B O 1
ATOM 3879 N N . SER B 1 109 ? -33.186 -1.013 18.492 1.00 9.44 89 SER B N 1
ATOM 3880 C CA . SER B 1 109 ? -33.901 -1.491 17.323 1.00 10.04 89 SER B CA 1
ATOM 3881 C C . SER B 1 109 ? -34.392 -2.932 17.437 1.00 10.26 89 SER B C 1
ATOM 3882 O O . SER B 1 109 ? -35.600 -3.203 17.165 1.00 10.25 89 SER B O 1
ATOM 3885 N N . LEU B 1 110 ? -33.556 -3.838 17.936 1.00 10.76 90 LEU B N 1
ATOM 3886 C CA . LEU B 1 110 ? -33.986 -5.247 18.041 1.00 11.14 90 LEU B CA 1
ATOM 3887 C C . LEU B 1 110 ? -35.014 -5.458 19.138 1.00 11.11 90 LEU B C 1
ATOM 3888 O O . LEU B 1 110 ? -35.972 -6.189 18.940 1.00 11.82 90 LEU B O 1
ATOM 3893 N N . ASN B 1 111 ? -34.886 -4.736 20.227 1.00 11.28 91 ASN B N 1
ATOM 3894 C CA . ASN B 1 111 ? -35.922 -4.783 21.279 1.00 11.20 91 ASN B CA 1
ATOM 3895 C C . ASN B 1 111 ? -37.234 -4.273 20.702 1.00 12.78 91 ASN B C 1
ATOM 3896 O O . ASN B 1 111 ? -38.285 -4.817 21.013 1.00 13.00 91 ASN B O 1
ATOM 3901 N N . LEU B 1 112 ? -37.212 -3.186 19.905 1.00 11.46 92 LEU B N 1
ATOM 3902 C CA . LEU B 1 112 ? -38.456 -2.663 19.301 1.00 11.90 92 LEU B CA 1
ATOM 3903 C C . LEU B 1 112 ? -39.099 -3.689 18.406 1.00 12.00 92 LEU B C 1
ATOM 3904 O O . LEU B 1 112 ? -40.347 -3.749 18.371 1.00 12.55 92 LEU B O 1
ATOM 3909 N N . VAL B 1 113 ? -38.330 -4.445 17.670 1.00 10.26 93 VAL B N 1
ATOM 3910 C CA . VAL B 1 113 ? -38.916 -5.505 16.837 1.00 11.58 93 VAL B CA 1
ATOM 3911 C C . VAL B 1 113 ? -39.663 -6.489 17.713 1.00 12.61 93 VAL B C 1
ATOM 3912 O O . VAL B 1 113 ? -40.832 -6.831 17.363 1.00 12.99 93 VAL B O 1
ATOM 3916 N N . ALA B 1 114 ? -39.002 -6.985 18.734 1.00 11.65 94 ALA B N 1
ATOM 3917 C CA . ALA B 1 114 ? -39.646 -8.016 19.582 1.00 13.12 94 ALA B CA 1
ATOM 3918 C C . ALA B 1 114 ? -40.870 -7.376 20.265 1.00 14.99 94 ALA B C 1
ATOM 3919 O O . ALA B 1 114 ? -41.969 -8.092 20.326 1.00 16.72 94 ALA B O 1
ATOM 3921 N N . LEU B 1 115 ? -40.827 -6.141 20.771 1.00 13.59 95 LEU B N 1
ATOM 3922 C CA . LEU B 1 115 ? -41.961 -5.575 21.466 1.00 13.79 95 LEU B CA 1
ATOM 3923 C C . LEU B 1 115 ? -43.034 -5.326 20.450 1.00 13.58 95 LEU B C 1
ATOM 3924 O O . LEU B 1 115 ? -44.208 -5.637 20.801 1.00 17.93 95 LEU B O 1
ATOM 3929 N N . GLY B 1 116 ? -42.745 -4.842 19.264 1.00 12.93 96 GLY B N 1
ATOM 3930 C CA . GLY B 1 116 ? -43.754 -4.520 18.289 1.00 13.33 96 GLY B CA 1
ATOM 3931 C C . GLY B 1 116 ? -44.411 -5.671 17.569 1.00 14.31 96 GLY B C 1
ATOM 3932 O O . GLY B 1 116 ? -45.440 -5.485 16.995 1.00 14.84 96 GLY B O 1
ATOM 3933 N N . LEU B 1 117 ? -43.789 -6.831 17.625 1.00 13.51 97 LEU B N 1
ATOM 3934 C CA . LEU B 1 117 ? -44.334 -8.015 17.001 1.00 13.90 97 LEU B CA 1
ATOM 3935 C C . LEU B 1 117 ? -44.838 -9.028 18.007 1.00 15.16 97 LEU B C 1
ATOM 3936 O O . LEU B 1 117 ? -45.343 -9.982 17.611 1.00 17.45 97 LEU B O 1
ATOM 3941 N N . GLY B 1 118 ? -44.685 -8.788 19.289 1.00 15.82 98 GLY B N 1
ATOM 3942 C CA . GLY B 1 118 ? -45.084 -9.764 20.283 1.00 16.39 98 GLY B CA 1
ATOM 3943 C C . GLY B 1 118 ? -46.488 -10.273 20.118 1.00 17.70 98 GLY B C 1
ATOM 3944 O O . GLY B 1 118 ? -46.746 -11.423 20.310 1.00 21.12 98 GLY B O 1
ATOM 3945 N N . HIS B 1 119 ? -47.352 -9.377 19.745 1.00 16.30 99 HIS B N 1
ATOM 3946 C CA . HIS B 1 119 ? -48.819 -9.712 19.586 1.00 17.06 99 HIS B CA 1
ATOM 3947 C C . HIS B 1 119 ? -49.073 -10.724 18.507 1.00 21.33 99 HIS B C 1
ATOM 3948 O O . HIS B 1 119 ? -50.132 -11.374 18.561 1.00 23.04 99 HIS B O 1
ATOM 3955 N N . ILE B 1 120 ? -48.158 -10.974 17.547 1.00 18.09 100 ILE B N 1
ATOM 3956 C CA . ILE B 1 120 ? -48.439 -11.907 16.467 1.00 18.13 100 ILE B CA 1
ATOM 3957 C C . ILE B 1 120 ? -48.276 -13.366 16.899 1.00 17.76 100 ILE B C 1
ATOM 3958 O O . ILE B 1 120 ? -48.711 -14.251 16.170 1.00 18.69 100 ILE B O 1
ATOM 3963 N N . PHE B 1 121 ? -47.589 -13.614 17.971 1.00 17.65 101 PHE B N 1
ATOM 3964 C CA . PHE B 1 121 ? -47.264 -14.949 18.376 1.00 20.07 101 PHE B CA 1
ATOM 3965 C C . PHE B 1 121 ? -48.341 -15.660 19.179 1.00 20.54 101 PHE B C 1
ATOM 3966 O O . PHE B 1 121 ? -49.023 -15.054 19.924 1.00 19.97 101 PHE B O 1
ATOM 3974 N N . LYS B 1 122 ? -48.411 -16.970 18.986 1.00 22.31 102 LYS B N 1
ATOM 3975 C CA . LYS B 1 122 ? -49.329 -17.841 19.683 1.00 25.79 102 LYS B CA 1
ATOM 3976 C C . LYS B 1 122 ? -48.486 -18.838 20.455 1.00 25.62 102 LYS B C 1
ATOM 3977 O O . LYS B 1 122 ? -47.442 -19.184 20.021 1.00 21.45 102 LYS B O 1
ATOM 3983 N N . ARG B 1 123 ? -48.964 -19.306 21.594 1.00 22.33 103 ARG B N 1
ATOM 3984 C CA . ARG B 1 123 ? -48.253 -20.327 22.367 1.00 22.18 103 ARG B CA 1
ATOM 3985 C C . ARG B 1 123 ? -47.837 -21.474 21.435 1.00 22.56 103 ARG B C 1
ATOM 3986 O O . ARG B 1 123 ? -48.613 -21.912 20.638 1.00 26.57 103 ARG B O 1
ATOM 3994 N N . GLY B 1 124 ? -46.589 -21.921 21.561 1.00 20.00 104 GLY B N 1
ATOM 3995 C CA . GLY B 1 124 ? -46.027 -22.924 20.711 1.00 22.03 104 GLY B CA 1
ATOM 3996 C C . GLY B 1 124 ? -45.431 -22.542 19.371 1.00 21.87 104 GLY B C 1
ATOM 3997 O O . GLY B 1 124 ? -44.869 -23.396 18.635 1.00 22.67 104 GLY B O 1
ATOM 3998 N N . ASP B 1 125 ? -45.572 -21.272 18.991 1.00 20.25 105 ASP B N 1
ATOM 3999 C CA . ASP B 1 125 ? -44.916 -20.785 17.762 1.00 19.76 105 ASP B CA 1
ATOM 4000 C C . ASP B 1 125 ? -43.393 -20.834 18.027 1.00 19.23 105 ASP B C 1
ATOM 4001 O O . ASP B 1 125 ? -42.978 -20.867 19.196 1.00 20.86 105 ASP B O 1
ATOM 4006 N N . LYS B 1 126 ? -42.680 -20.848 16.937 1.00 19.67 106 LYS B N 1
ATOM 4007 C CA . LYS B 1 126 ? -41.263 -21.009 16.921 1.00 19.37 106 LYS B CA 1
ATOM 4008 C C . LYS B 1 126 ? -40.485 -19.822 16.395 1.00 16.66 106 LYS B C 1
ATOM 4009 O O . LYS B 1 126 ? -40.816 -19.288 15.406 1.00 19.01 106 LYS B O 1
ATOM 4015 N N . ILE B 1 127 ? -39.421 -19.513 17.109 1.00 16.29 107 ILE B N 1
ATOM 4016 C CA . ILE B 1 127 ? -38.463 -18.473 16.719 1.00 15.71 107 ILE B CA 1
ATOM 4017 C C . ILE B 1 127 ? -37.132 -19.184 16.532 1.00 14.73 107 ILE B C 1
ATOM 4018 O O . ILE B 1 127 ? -36.794 -19.946 17.328 1.00 16.99 107 ILE B O 1
ATOM 4023 N N . VAL B 1 128 ? -36.443 -18.900 15.441 1.00 15.08 108 VAL B N 1
ATOM 4024 C CA . VAL B 1 128 ? -35.138 -19.526 15.142 1.00 14.87 108 VAL B CA 1
ATOM 4025 C C . VAL B 1 128 ? -34.070 -18.415 15.128 1.00 16.87 108 VAL B C 1
ATOM 4026 O O . VAL B 1 128 ? -34.293 -17.416 14.494 1.00 17.63 108 VAL B O 1
ATOM 4030 N N . THR B 1 129 ? -32.922 -18.715 15.743 1.00 16.44 109 THR B N 1
ATOM 4031 C CA . THR B 1 129 ? -31.777 -17.824 15.643 1.00 16.77 109 THR B CA 1
ATOM 4032 C C . THR B 1 129 ? -30.524 -18.667 15.568 1.00 18.79 109 THR B C 1
ATOM 4033 O O . THR B 1 129 ? -30.585 -19.847 15.430 1.00 16.54 109 THR B O 1
ATOM 4037 N N . THR B 1 130 ? -29.362 -18.024 15.624 1.00 20.49 110 THR B N 1
ATOM 4038 C CA . THR B 1 130 ? -28.049 -18.716 15.634 1.00 18.91 110 THR B CA 1
ATOM 4039 C C . THR B 1 130 ? -27.602 -18.903 17.073 1.00 19.38 110 THR B C 1
ATOM 4040 O O . THR B 1 130 ? -27.969 -18.163 17.942 1.00 20.68 110 THR B O 1
ATOM 4044 N N . PRO B 1 131 ? -26.615 -19.752 17.278 1.00 18.08 111 PRO B N 1
ATOM 4045 C CA . PRO B 1 131 ? -26.073 -19.883 18.606 1.00 20.99 111 PRO B CA 1
ATOM 4046 C C . PRO B 1 131 ? -24.969 -18.912 18.851 1.00 20.15 111 PRO B C 1
ATOM 4047 O O . PRO B 1 131 ? -24.355 -19.033 19.857 1.00 27.35 111 PRO B O 1
ATOM 4051 N N . TYR B 1 132 ? -24.718 -17.987 17.962 1.00 17.17 112 TYR B N 1
ATOM 4052 C CA . TYR B 1 132 ? -23.606 -17.088 18.137 1.00 17.15 112 TYR B CA 1
ATOM 4053 C C . TYR B 1 132 ? -23.994 -15.650 18.345 1.00 19.94 112 TYR B C 1
ATOM 4054 O O . TYR B 1 132 ? -23.171 -14.771 18.261 1.00 19.64 112 TYR B O 1
ATOM 4063 N N . GLU B 1 133 ? -25.261 -15.440 18.604 1.00 19.91 113 GLU B N 1
ATOM 4064 C CA . GLU B 1 133 ? -25.744 -14.107 18.742 1.00 17.35 113 GLU B CA 1
ATOM 4065 C C . GLU B 1 133 ? -25.199 -13.262 19.895 1.00 17.50 113 GLU B C 1
ATOM 4066 O O . GLU B 1 133 ? -24.979 -13.750 20.937 1.00 18.14 113 GLU B O 1
ATOM 4072 N N . HIS B 1 134 ? -25.025 -11.975 19.631 1.00 17.05 114 HIS B N 1
ATOM 4073 C CA . HIS B 1 134 ? -24.690 -11.000 20.641 1.00 15.45 114 HIS B CA 1
ATOM 4074 C C . HIS B 1 134 ? -25.954 -10.964 21.528 1.00 15.77 114 HIS B C 1
ATOM 4075 O O . HIS B 1 134 ? -27.017 -11.238 21.051 1.00 15.48 114 HIS B O 1
ATOM 4082 N N . HIS B 1 135 ? -25.803 -10.606 22.784 1.00 14.41 115 HIS B N 1
ATOM 4083 C CA . HIS B 1 135 ? -26.902 -10.609 23.750 1.00 14.76 115 HIS B CA 1
ATOM 4084 C C . HIS B 1 135 ? -28.072 -9.753 23.272 1.00 13.88 115 HIS B C 1
ATOM 4085 O O . HIS B 1 135 ? -29.255 -10.064 23.620 1.00 15.86 115 HIS B O 1
ATOM 4092 N N . SER B 1 136 ? -27.844 -8.688 22.525 1.00 14.57 116 SER B N 1
ATOM 4093 C CA . SER B 1 136 ? -28.951 -7.847 22.078 1.00 14.05 116 SER B CA 1
ATOM 4094 C C . SER B 1 136 ? -29.832 -8.501 21.032 1.00 14.65 116 SER B C 1
ATOM 4095 O O . SER B 1 136 ? -30.916 -8.109 20.860 1.00 15.72 116 SER B O 1
ATOM 4098 N N . ASP B 1 137 ? -29.324 -9.515 20.373 1.00 14.01 117 ASP B N 1
ATOM 4099 C CA . ASP B 1 137 ? -30.123 -10.287 19.416 1.00 14.50 117 ASP B CA 1
ATOM 4100 C C . ASP B 1 137 ? -30.493 -11.657 19.995 1.00 15.20 117 ASP B C 1
ATOM 4101 O O . ASP B 1 137 ? -30.790 -12.521 19.254 1.00 17.65 117 ASP B O 1
ATOM 4106 N N . LEU B 1 138 ? -30.441 -11.790 21.301 1.00 15.77 118 LEU B N 1
ATOM 4107 C CA . LEU B 1 138 ? -30.798 -13.031 21.962 1.00 15.79 118 LEU B CA 1
ATOM 4108 C C . LEU B 1 138 ? -31.819 -12.800 23.055 1.00 16.30 118 LEU B C 1
ATOM 4109 O O . LEU B 1 138 ? -32.864 -13.355 23.008 1.00 16.77 118 LEU B O 1
ATOM 4114 N N . LEU B 1 139 ? -31.501 -11.945 23.998 1.00 14.22 119 LEU B N 1
ATOM 4115 C CA . LEU B 1 139 ? -32.358 -11.686 25.119 1.00 14.54 119 LEU B CA 1
ATOM 4116 C C . LEU B 1 139 ? -33.762 -11.280 24.758 1.00 15.57 119 LEU B C 1
ATOM 4117 O O . LEU B 1 139 ? -34.703 -11.754 25.387 1.00 16.01 119 LEU B O 1
ATOM 4122 N N . PRO B 1 140 ? -33.978 -10.348 23.794 1.00 13.99 120 PRO B N 1
ATOM 4123 C CA . PRO B 1 140 ? -35.363 -10.053 23.503 1.00 15.24 120 PRO B CA 1
ATOM 4124 C C . PRO B 1 140 ? -36.163 -11.267 23.064 1.00 15.21 120 PRO B C 1
ATOM 4125 O O . PRO B 1 140 ? -37.389 -11.314 23.366 1.00 16.03 120 PRO B O 1
ATOM 4129 N N . TRP B 1 141 ? -35.559 -12.193 22.348 1.00 15.18 121 TRP B N 1
ATOM 4130 C CA . TRP B 1 141 ? -36.254 -13.362 21.856 1.00 14.84 121 TRP B CA 1
ATOM 4131 C C . TRP B 1 141 ? -36.463 -14.336 23.003 1.00 18.14 121 TRP B C 1
ATOM 4132 O O . TRP B 1 141 ? -37.538 -15.015 23.063 1.00 16.88 121 TRP B O 1
ATOM 4143 N N . GLN B 1 142 ? -35.484 -14.443 23.893 1.00 15.84 122 GLN B N 1
ATOM 4144 C CA . GLN B 1 142 ? -35.645 -15.272 25.122 1.00 17.03 122 GLN B CA 1
ATOM 4145 C C . GLN B 1 142 ? -36.738 -14.812 25.969 1.00 18.24 122 GLN B C 1
ATOM 4146 O O . GLN B 1 142 ? -37.526 -15.661 26.488 1.00 18.69 122 GLN B O 1
ATOM 4152 N N . ARG B 1 143 ? -36.871 -13.526 26.230 1.00 16.51 123 ARG B N 1
ATOM 4153 C CA . ARG B 1 143 ? -37.9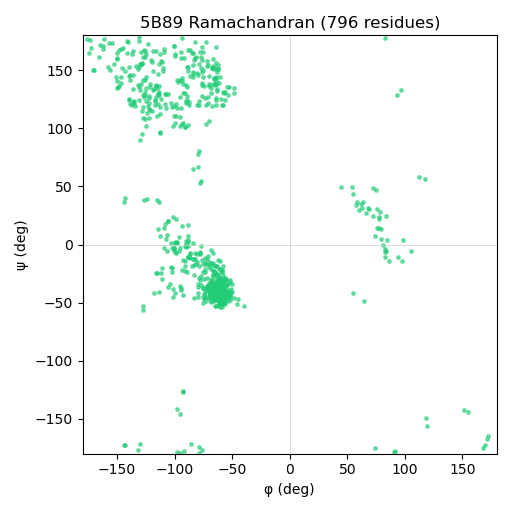39 -12.925 27.032 1.00 17.68 123 ARG B CA 1
ATOM 4154 C C . ARG B 1 143 ? -39.246 -13.217 26.385 1.00 18.16 123 ARG B C 1
ATOM 4155 O O . ARG B 1 143 ? -40.200 -13.663 27.076 1.00 19.52 123 ARG B O 1
ATOM 4163 N N . LEU B 1 144 ? -39.376 -12.989 25.091 1.00 18.93 124 LEU B N 1
ATOM 4164 C CA . LEU B 1 144 ? -40.685 -13.152 24.375 1.00 19.47 124 LEU B CA 1
ATOM 4165 C C . LEU B 1 144 ? -41.062 -14.622 24.490 1.00 17.51 124 LEU B C 1
ATOM 4166 O O . LEU B 1 144 ? -42.239 -14.991 24.813 1.00 20.44 124 LEU B O 1
ATOM 4171 N N . ALA B 1 145 ? -40.103 -15.514 24.255 1.00 18.40 125 ALA B N 1
ATOM 4172 C CA . ALA B 1 145 ? -40.393 -16.974 24.261 1.00 20.99 125 ALA B CA 1
ATOM 4173 C C . ALA B 1 145 ? -40.817 -17.436 25.664 1.00 23.77 125 ALA B C 1
ATOM 4174 O O . ALA B 1 145 ? -41.744 -18.284 25.774 1.00 23.78 125 ALA B O 1
ATOM 4176 N N . THR B 1 146 ? -40.207 -16.904 26.703 1.00 21.84 126 THR B N 1
ATOM 4177 C CA . THR B 1 146 ? -40.534 -17.259 28.102 1.00 23.29 126 THR B CA 1
ATOM 4178 C C . THR B 1 146 ? -41.918 -16.717 28.395 1.00 24.05 126 THR B C 1
ATOM 4179 O O . THR B 1 146 ? -42.748 -17.460 28.894 1.00 25.74 126 THR B O 1
ATOM 4183 N N . LYS B 1 147 ? -42.199 -15.472 28.078 1.00 21.14 127 LYS B N 1
ATOM 4184 C CA . LYS B 1 147 ? -43.508 -14.898 28.355 1.00 25.78 127 LYS B CA 1
ATOM 4185 C C . LYS B 1 147 ? -44.710 -15.525 27.697 1.00 22.31 127 LYS B C 1
ATOM 4186 O O . LYS B 1 147 ? -45.721 -15.665 28.308 1.00 23.72 127 LYS B O 1
ATOM 4192 N N . LEU B 1 148 ? -44.577 -15.839 26.434 1.00 22.57 128 LEU B N 1
ATOM 4193 C CA . LEU B 1 148 ? -45.639 -16.353 25.631 1.00 23.63 128 LEU B CA 1
ATOM 4194 C C . LEU B 1 148 ? -45.651 -17.838 25.396 1.00 23.62 128 LEU B C 1
ATOM 4195 O O . LEU B 1 148 ? -46.531 -18.295 24.790 1.00 25.24 128 LEU B O 1
ATOM 4200 N N . GLY B 1 149 ? -44.667 -18.562 25.878 1.00 22.87 129 GLY B N 1
ATOM 4201 C CA . GLY B 1 149 ? -44.612 -20.002 25.697 1.00 23.08 129 GLY B CA 1
ATOM 4202 C C . GLY B 1 149 ? -44.209 -20.416 24.298 1.00 23.95 129 GLY B C 1
ATOM 4203 O O . GLY B 1 149 ? -44.807 -21.216 23.729 1.00 22.53 129 GLY B O 1
ATOM 4204 N N . LEU B 1 150 ? -43.169 -19.804 23.758 1.00 18.31 130 LEU B N 1
ATOM 4205 C CA . LEU B 1 150 ? -42.738 -20.080 22.425 1.00 20.72 130 LEU B CA 1
ATOM 4206 C C . LEU B 1 150 ? -41.564 -21.030 22.458 1.00 16.39 130 LEU B C 1
ATOM 4207 O O . LEU B 1 150 ? -40.894 -21.136 23.477 1.00 21.80 130 LEU B O 1
ATOM 4212 N N . LYS B 1 151 ? -41.286 -21.606 21.315 1.00 18.71 131 LYS B N 1
ATOM 4213 C CA . LYS B 1 151 ? -40.133 -22.419 21.131 1.00 18.85 131 LYS B CA 1
ATOM 4214 C C . LYS B 1 151 ? -39.021 -21.526 20.539 1.00 20.45 131 LYS B C 1
ATOM 4215 O O . LYS B 1 151 ? -39.248 -20.914 19.575 1.00 21.74 131 LYS B O 1
ATOM 4221 N N . LEU B 1 152 ? -37.854 -21.510 21.150 1.00 21.27 132 LEU B N 1
ATOM 4222 C CA . LEU B 1 152 ? -36.709 -20.746 20.658 1.00 16.75 132 LEU B CA 1
ATOM 4223 C C . LEU B 1 152 ? -35.667 -21.784 20.284 1.00 18.17 132 LEU B C 1
ATOM 4224 O O . LEU B 1 152 ? -35.171 -22.442 21.131 1.00 21.06 132 LEU B O 1
ATOM 4229 N N . GLU B 1 153 ? -35.407 -21.936 19.001 1.00 18.95 133 GLU B N 1
ATOM 4230 C CA . GLU B 1 153 ? -34.471 -22.908 18.511 1.00 18.09 133 GLU B CA 1
ATOM 4231 C C . GLU B 1 153 ? -33.252 -22.234 17.920 1.00 18.18 133 GLU B C 1
ATOM 4232 O O . GLU B 1 153 ? -33.307 -21.128 17.375 1.00 20.03 133 GLU B O 1
ATOM 4238 N N . PHE B 1 154 ? -32.172 -22.961 17.856 1.00 18.28 134 PHE B N 1
ATOM 4239 C CA . PHE B 1 154 ? -30.923 -22.471 17.390 1.00 17.60 134 PHE B CA 1
ATOM 4240 C C . PHE B 1 154 ? -30.386 -23.312 16.295 1.00 17.03 134 PHE B C 1
ATOM 4241 O O . PHE B 1 154 ? -30.281 -24.606 16.451 1.00 20.48 134 PHE B O 1
ATOM 4249 N N . ILE B 1 155 ? -30.009 -22.717 15.186 1.00 17.39 135 ILE B N 1
ATOM 4250 C CA . ILE B 1 155 ? -29.455 -23.458 14.049 1.00 16.86 135 ILE B CA 1
ATOM 4251 C C . ILE B 1 155 ? -28.135 -24.093 14.471 1.00 18.87 135 ILE B C 1
ATOM 4252 O O . ILE B 1 155 ? -27.416 -23.504 15.187 1.00 18.98 135 ILE B O 1
ATOM 4257 N N . GLU B 1 156 ? -27.851 -25.288 13.990 1.00 17.41 136 GLU B N 1
ATOM 4258 C CA . GLU B 1 156 ? -26.603 -25.926 14.355 1.00 18.84 136 GLU B CA 1
ATOM 4259 C C . GLU B 1 156 ? -25.452 -25.313 13.622 1.00 17.69 136 GLU B C 1
ATOM 4260 O O . GLU B 1 156 ? -25.577 -24.903 12.525 1.00 18.43 136 GLU B O 1
ATOM 4266 N N . GLY B 1 157 ? -24.306 -25.348 14.260 1.00 17.93 137 GLY B N 1
ATOM 4267 C CA . GLY B 1 157 ? -23.111 -24.864 13.636 1.00 18.31 137 GLY B CA 1
ATOM 4268 C C . GLY B 1 157 ? -21.874 -25.332 14.365 1.00 17.29 137 GLY B C 1
ATOM 4269 O O . GLY B 1 157 ? -21.951 -25.879 15.390 1.00 18.38 137 GLY B O 1
ATOM 4270 N N . ASP B 1 158 ? -20.736 -25.062 13.752 1.00 19.93 138 ASP B N 1
ATOM 4271 C CA . ASP B 1 158 ? -19.445 -25.457 14.262 1.00 20.46 138 ASP B CA 1
ATOM 4272 C C . ASP B 1 158 ? -18.743 -24.401 15.108 1.00 20.57 138 ASP B C 1
ATOM 4273 O O . ASP B 1 158 ? -19.260 -23.361 15.331 1.00 20.19 138 ASP B O 1
ATOM 4278 N N . ASP B 1 159 ? -17.589 -24.727 15.635 1.00 21.36 139 ASP B N 1
ATOM 4279 C CA . ASP B 1 159 ? -16.882 -23.834 16.507 1.00 21.24 139 ASP B CA 1
ATOM 4280 C C . ASP B 1 159 ? -16.268 -22.637 15.805 1.00 21.45 139 ASP B C 1
ATOM 4281 O O . ASP B 1 159 ? -15.879 -21.719 16.441 1.00 26.64 139 ASP B O 1
ATOM 4286 N N . GLU B 1 160 ? -16.228 -22.662 14.501 1.00 21.06 140 GLU B N 1
ATOM 4287 C CA . GLU B 1 160 ? -15.712 -21.576 13.724 1.00 21.30 140 GLU B CA 1
ATOM 4288 C C . GLU B 1 160 ? -16.806 -20.589 13.428 1.00 19.72 140 GLU B C 1
ATOM 4289 O O . GLU B 1 160 ? -16.549 -19.571 12.952 1.00 19.81 140 GLU B O 1
ATOM 4295 N N . GLY B 1 161 ? -18.037 -20.956 13.704 1.00 18.18 141 GLY B N 1
ATOM 4296 C CA . GLY B 1 161 ? -19.179 -20.132 13.390 1.00 18.26 141 GLY B CA 1
ATOM 4297 C C . GLY B 1 161 ? -19.906 -20.505 12.106 1.00 17.19 141 GLY B C 1
ATOM 4298 O O . GLY B 1 161 ? -20.788 -19.844 11.767 1.00 18.38 141 GLY B O 1
ATOM 4299 N N . ASN B 1 162 ? -19.516 -21.557 11.425 1.00 16.83 142 ASN B N 1
ATOM 4300 C CA . ASN B 1 162 ? -20.168 -21.913 10.190 1.00 19.09 142 ASN B CA 1
ATOM 4301 C C . ASN B 1 162 ? -21.470 -22.657 10.475 1.00 17.43 142 ASN B C 1
ATOM 4302 O O . ASN B 1 162 ? -21.474 -23.665 11.072 1.00 18.64 142 ASN B O 1
ATOM 4307 N N . LEU B 1 163 ? -22.558 -22.088 10.016 1.00 16.77 143 LEU B N 1
ATOM 4308 C CA . LEU B 1 163 ? -23.828 -22.684 10.202 1.00 17.02 143 LEU B CA 1
ATOM 4309 C C . LEU B 1 163 ? -24.046 -23.862 9.248 1.00 15.92 143 LEU B C 1
ATOM 4310 O O . LEU B 1 163 ? -23.612 -23.870 8.165 1.00 19.88 143 LEU B O 1
ATOM 4315 N N . ASP B 1 164 ? -24.808 -24.843 9.695 1.00 18.27 144 ASP B N 1
ATOM 4316 C CA . ASP B 1 164 ? -25.204 -25.989 8.877 1.00 19.31 144 ASP B CA 1
ATOM 4317 C C . ASP B 1 164 ? -26.505 -25.578 8.167 1.00 18.11 144 ASP B C 1
ATOM 4318 O O . ASP B 1 164 ? -27.515 -25.533 8.787 1.00 17.60 144 ASP B O 1
ATOM 4323 N N . LEU B 1 165 ? -26.424 -25.234 6.893 1.00 18.47 145 LEU B N 1
ATOM 4324 C CA . LEU B 1 165 ? -27.542 -24.731 6.163 1.00 18.87 145 LEU B CA 1
ATOM 4325 C C . LEU B 1 165 ? -28.651 -25.748 5.947 1.00 22.21 145 LEU B C 1
ATOM 4326 O O . LEU B 1 165 ? -29.751 -25.393 5.757 1.00 20.86 145 LEU B O 1
ATOM 4331 N N . SER B 1 166 ? -28.301 -27.016 6.008 1.00 22.21 146 SER B N 1
ATOM 4332 C CA . SER B 1 166 ? -29.270 -28.086 5.920 1.00 22.70 146 SER B CA 1
ATOM 4333 C C . SER B 1 166 ? -30.095 -28.067 7.187 1.00 23.55 146 SER B C 1
ATOM 4334 O O . SER B 1 166 ? -31.266 -28.140 7.122 1.00 25.74 146 SER B O 1
ATOM 4337 N N . ASP B 1 167 ? -29.472 -27.946 8.336 1.00 21.21 147 ASP B N 1
ATOM 4338 C CA . ASP B 1 167 ? -30.180 -27.794 9.564 1.00 22.30 147 ASP B CA 1
ATOM 4339 C C . ASP B 1 167 ? -31.026 -26.489 9.544 1.00 19.46 147 ASP B C 1
ATOM 4340 O O . ASP B 1 167 ? -32.154 -26.450 10.099 1.00 19.40 147 ASP B O 1
ATOM 4345 N N . ALA B 1 168 ? -30.450 -25.399 8.977 1.00 16.11 148 ALA B N 1
ATOM 4346 C CA . ALA B 1 168 ? -31.231 -24.153 8.884 1.00 16.72 148 ALA B CA 1
ATOM 4347 C C . ALA B 1 168 ? -32.553 -24.337 8.165 1.00 17.57 148 ALA B C 1
ATOM 4348 O O . ALA B 1 168 ? -33.557 -23.861 8.560 1.00 17.36 148 ALA B O 1
ATOM 4350 N N . GLU B 1 169 ? -32.521 -25.114 7.090 1.00 18.21 149 GLU B N 1
ATOM 4351 C CA . GLU B 1 169 ? -33.742 -25.316 6.331 1.00 19.54 149 GLU B CA 1
ATOM 4352 C C . GLU B 1 169 ? -34.745 -26.084 7.149 1.00 18.80 149 GLU B C 1
ATOM 4353 O O . GLU B 1 169 ? -35.940 -25.734 7.173 1.00 19.61 149 GLU B O 1
ATOM 4359 N N . LYS B 1 170 ? -34.284 -27.063 7.877 1.00 18.79 150 LYS B N 1
ATOM 4360 C CA . LYS B 1 170 ? -35.158 -27.819 8.711 1.00 23.01 150 LYS B CA 1
ATOM 4361 C C . LYS B 1 170 ? -35.757 -27.012 9.812 1.00 22.84 150 LYS B C 1
ATOM 4362 O O . LYS B 1 170 ? -36.906 -27.105 10.050 1.00 25.29 150 LYS B O 1
ATOM 4368 N N . LYS B 1 171 ? -34.950 -26.221 10.489 1.00 20.43 151 LYS B N 1
ATOM 4369 C CA . LYS B 1 171 ? -35.444 -25.431 11.571 1.00 20.61 151 LYS B CA 1
ATOM 4370 C C . LYS B 1 171 ? -36.354 -24.286 11.154 1.00 19.43 151 LYS B C 1
ATOM 4371 O O . LYS B 1 171 ? -37.260 -23.984 11.849 1.00 21.07 151 LYS B O 1
ATOM 4377 N N . ILE B 1 172 ? -36.066 -23.691 10.014 1.00 20.07 152 ILE B N 1
ATOM 4378 C CA . ILE B 1 172 ? -36.799 -22.467 9.576 1.00 19.01 152 ILE B CA 1
ATOM 4379 C C . ILE B 1 172 ? -38.204 -22.873 9.035 1.00 22.04 152 ILE B C 1
ATOM 4380 O O . ILE B 1 172 ? -39.142 -22.092 9.132 1.00 18.76 152 ILE B O 1
ATOM 4385 N N . LYS B 1 173 ? -38.338 -24.107 8.525 1.00 21.53 153 LYS B N 1
ATOM 4386 C CA . LYS B 1 173 ? -39.676 -24.607 8.114 1.00 24.10 153 LYS B CA 1
ATOM 4387 C C . LYS B 1 173 ? -40.582 -24.589 9.336 1.00 21.28 153 LYS B C 1
ATOM 4388 O O . LYS B 1 173 ? -40.266 -25.098 10.402 1.00 22.20 153 LYS B O 1
ATOM 4394 N N . GLY B 1 174 ? -41.728 -23.910 9.196 1.00 21.89 154 GLY B N 1
ATOM 4395 C CA . GLY B 1 174 ? -42.634 -23.769 10.322 1.00 22.02 154 GLY B CA 1
ATOM 4396 C C . GLY B 1 174 ? -42.298 -22.677 11.330 1.00 23.46 154 GLY B C 1
ATOM 4397 O O . GLY B 1 174 ? -42.988 -22.553 12.310 1.00 23.69 154 GLY B O 1
ATOM 4398 N N . ALA B 1 175 ? -41.184 -21.931 11.108 1.00 19.61 155 ALA B N 1
ATOM 4399 C CA . ALA B 1 175 ? -40.893 -20.889 12.061 1.00 16.78 155 ALA B CA 1
ATOM 4400 C C . ALA B 1 175 ? -41.766 -19.631 11.797 1.00 15.87 155 ALA B C 1
ATOM 4401 O O . ALA B 1 175 ? -41.971 -19.303 10.651 1.00 16.12 155 ALA B O 1
ATOM 4403 N N . LYS B 1 176 ? -42.149 -18.926 12.866 1.00 17.02 156 LYS B N 1
ATOM 4404 C CA . LYS B 1 176 ? -42.844 -17.685 12.728 1.00 16.83 156 LYS B CA 1
ATOM 4405 C C . LYS B 1 176 ? -41.874 -16.521 12.395 1.00 15.42 156 LYS B C 1
ATOM 4406 O O . LYS B 1 176 ? -42.235 -15.600 11.632 1.00 16.39 156 LYS B O 1
ATOM 4412 N N . LEU B 1 177 ? -40.698 -16.613 12.996 1.00 15.18 157 LEU B N 1
ATOM 4413 C CA . LEU B 1 177 ? -39.710 -15.502 12.879 1.00 14.53 157 LEU B CA 1
ATOM 4414 C C . LEU B 1 177 ? -38.329 -16.161 13.006 1.00 14.41 157 LEU B C 1
ATOM 4415 O O . LEU B 1 177 ? -38.116 -17.058 13.804 1.00 14.73 157 LEU B O 1
ATOM 4420 N N . VAL B 1 178 ? -37.432 -15.581 12.230 1.00 14.64 158 VAL B N 1
ATOM 4421 C CA . VAL B 1 178 ? -36.004 -15.989 12.159 1.00 13.54 158 VAL B CA 1
ATOM 4422 C C . VAL B 1 178 ? -35.209 -14.686 12.407 1.00 13.04 158 VAL B C 1
ATOM 4423 O O . VAL B 1 178 ? -35.443 -13.707 11.634 1.00 13.07 158 VAL B O 1
ATOM 4427 N N . ALA B 1 179 ? -34.294 -14.719 13.358 1.00 13.55 159 ALA B N 1
ATOM 4428 C CA . ALA B 1 179 ? -33.433 -13.590 13.638 1.00 13.17 159 ALA B CA 1
ATOM 4429 C C . ALA B 1 179 ? -31.985 -14.021 13.560 1.00 12.87 159 ALA B C 1
ATOM 4430 O O . ALA B 1 179 ? -31.587 -14.902 14.240 1.00 16.54 159 ALA B O 1
ATOM 4432 N N . VAL B 1 180 ? -31.211 -13.360 12.724 1.00 12.53 160 VAL B N 1
ATOM 4433 C CA . VAL B 1 180 ? -29.802 -13.717 12.612 1.00 13.43 160 VAL B CA 1
ATOM 4434 C C . VAL B 1 180 ? -28.891 -12.504 12.489 1.00 14.18 160 VAL B C 1
ATOM 4435 O O . VAL B 1 180 ? -29.250 -11.481 11.991 1.00 13.45 160 VAL B O 1
ATOM 4439 N N . GLN B 1 181 ? -27.665 -12.705 12.934 1.00 13.59 161 GLN B N 1
ATOM 4440 C CA . GLN B 1 181 ? -26.682 -11.689 12.803 1.00 14.45 161 GLN B CA 1
ATOM 4441 C C . GLN B 1 181 ? -26.050 -11.871 11.432 1.00 13.69 161 GLN B C 1
ATOM 4442 O O . GLN B 1 181 ? -25.925 -12.911 10.966 1.00 14.03 161 GLN B O 1
ATOM 4448 N N . HIS B 1 182 ? -25.688 -10.794 10.790 1.00 11.20 162 HIS B N 1
ATOM 4449 C CA . HIS B 1 182 ? -24.965 -10.854 9.569 1.00 12.33 162 HIS B CA 1
ATOM 4450 C C . HIS B 1 182 ? -23.522 -11.280 9.789 1.00 13.03 162 HIS B C 1
ATOM 4451 O O . HIS B 1 182 ? -22.955 -12.141 9.053 1.00 13.70 162 HIS B O 1
ATOM 4458 N N . VAL B 1 183 ? -22.868 -10.649 10.733 1.00 12.62 163 VAL B N 1
ATOM 4459 C CA . VAL B 1 183 ? -21.486 -10.934 11.179 1.00 12.30 163 VAL B CA 1
ATOM 4460 C C . VAL B 1 183 ? -21.448 -11.048 12.656 1.00 12.86 163 VAL B C 1
ATOM 4461 O O . VAL B 1 183 ? -21.978 -10.260 13.381 1.00 13.38 163 VAL B O 1
ATOM 4465 N N . SER B 1 184 ? -20.733 -12.080 13.174 1.00 13.61 164 SER B N 1
ATOM 4466 C CA . SER B 1 184 ? -20.464 -12.263 14.549 1.00 14.13 164 SER B CA 1
ATOM 4467 C C . SER B 1 184 ? -19.402 -11.288 15.105 1.00 13.81 164 SER B C 1
ATOM 4468 O O . SER B 1 184 ? -18.323 -11.270 14.541 1.00 16.06 164 SER B O 1
ATOM 4471 N N . ASN B 1 185 ? -19.723 -10.572 16.174 1.00 15.43 165 ASN B N 1
ATOM 4472 C CA . ASN B 1 185 ? -18.788 -9.644 16.791 1.00 15.30 165 ASN B CA 1
ATOM 4473 C C . ASN B 1 185 ? -17.692 -10.352 17.564 1.00 16.44 165 ASN B C 1
ATOM 4474 O O . ASN B 1 185 ? -16.789 -9.703 17.999 1.00 17.40 165 ASN B O 1
ATOM 4479 N N . ALA B 1 186 ? -17.833 -11.630 17.876 1.00 16.32 166 ALA B N 1
ATOM 4480 C CA . ALA B 1 186 ? -16.823 -12.359 18.627 1.00 18.16 166 ALA B CA 1
ATOM 4481 C C . ALA B 1 186 ? -15.984 -13.202 17.743 1.00 18.18 166 ALA B C 1
ATOM 4482 O O . ALA B 1 186 ? -14.753 -13.294 17.982 1.00 22.38 166 ALA B O 1
ATOM 4484 N N . LEU B 1 187 ? -16.580 -13.931 16.802 1.00 15.93 167 LEU B N 1
ATOM 4485 C CA . LEU B 1 187 ? -15.892 -14.756 15.877 1.00 16.21 167 LEU B CA 1
ATOM 4486 C C . LEU B 1 187 ? -15.516 -14.209 14.528 1.00 15.44 167 LEU B C 1
ATOM 4487 O O . LEU B 1 187 ? -14.575 -14.670 13.882 1.00 17.93 167 LEU B O 1
ATOM 4492 N N . GLY B 1 188 ? -16.197 -13.149 14.066 1.00 14.29 168 GLY B N 1
ATOM 4493 C CA . GLY B 1 188 ? -15.985 -12.629 12.741 1.00 12.92 168 GLY B CA 1
ATOM 4494 C C . GLY B 1 188 ? -16.538 -13.410 11.566 1.00 13.22 168 GLY B C 1
ATOM 4495 O O . GLY B 1 188 ? -16.378 -13.039 10.433 1.00 15.10 168 GLY B O 1
ATOM 4496 N N . VAL B 1 189 ? -17.306 -14.435 11.885 1.00 12.91 169 VAL B N 1
ATOM 4497 C CA . VAL B 1 189 ? -17.977 -15.142 10.807 1.00 12.71 169 VAL B CA 1
ATOM 4498 C C . VAL B 1 189 ? -18.994 -14.268 10.039 1.00 11.57 169 VAL B C 1
ATOM 4499 O O . VAL B 1 189 ? -19.774 -13.556 10.736 1.00 12.52 169 VAL B O 1
ATOM 4503 N N . ILE B 1 190 ? -18.934 -14.341 8.736 1.00 11.68 170 ILE B N 1
ATOM 4504 C CA . ILE B 1 190 ? -19.964 -13.752 7.861 1.00 12.53 170 ILE B CA 1
ATOM 4505 C C . ILE B 1 190 ? -20.938 -14.832 7.532 1.00 13.18 170 ILE B C 1
ATOM 4506 O O . ILE B 1 190 ? -20.593 -15.693 6.743 1.00 15.29 170 ILE B O 1
ATOM 4511 N N . HIS B 1 191 ? -22.147 -14.777 8.038 1.00 12.64 171 HIS B N 1
ATOM 4512 C CA . HIS B 1 191 ? -23.132 -15.784 7.679 1.00 13.24 171 HIS B CA 1
ATOM 4513 C C . HIS B 1 191 ? -23.727 -15.593 6.298 1.00 14.03 171 HIS B C 1
ATOM 4514 O O . HIS B 1 191 ? -23.668 -14.552 5.739 1.00 14.44 171 HIS B O 1
ATOM 4521 N N . GLU B 1 192 ? -24.273 -16.679 5.761 1.00 14.46 172 GLU B N 1
ATOM 4522 C CA . GLU B 1 192 ? -24.903 -16.680 4.454 1.00 14.43 172 GLU B CA 1
ATOM 4523 C C . GLU B 1 192 ? -26.289 -16.110 4.579 1.00 15.46 172 GLU B C 1
ATOM 4524 O O . GLU B 1 192 ? -27.247 -16.768 4.391 1.00 13.72 172 GLU B O 1
ATOM 4530 N N . VAL B 1 193 ? -26.332 -14.836 4.901 1.00 13.69 173 VAL B N 1
ATOM 4531 C CA . VAL B 1 193 ? -27.598 -14.184 5.133 1.00 14.57 173 VAL B CA 1
ATOM 4532 C C . VAL B 1 193 ? -28.573 -14.186 3.939 1.00 14.29 173 VAL B C 1
ATOM 4533 O O . VAL B 1 193 ? -29.744 -14.316 4.139 1.00 14.93 173 VAL B O 1
ATOM 4537 N N . GLU B 1 194 ? -28.063 -14.053 2.757 1.00 13.97 174 GLU B N 1
ATOM 4538 C CA . GLU B 1 194 ? -28.938 -14.073 1.621 1.00 15.10 174 GLU B CA 1
ATOM 4539 C C . GLU B 1 194 ? -29.641 -15.412 1.523 1.00 15.71 174 GLU B C 1
ATOM 4540 O O . GLU B 1 194 ? -30.794 -15.471 1.294 1.00 15.36 174 GLU B O 1
ATOM 4546 N N . GLU B 1 195 ? -28.904 -16.475 1.752 1.00 14.99 175 GLU B N 1
ATOM 4547 C CA . GLU B 1 195 ? -29.488 -17.803 1.692 1.00 17.04 175 GLU B CA 1
ATOM 4548 C C . GLU B 1 195 ? -30.456 -18.067 2.819 1.00 15.93 175 GLU B C 1
ATOM 4549 O O . GLU B 1 195 ? -31.469 -18.624 2.589 1.00 16.53 175 GLU B O 1
ATOM 4555 N N . LEU B 1 196 ? -30.114 -17.635 4.022 1.00 13.70 176 LEU B N 1
ATOM 4556 C CA . LEU B 1 196 ? -30.997 -17.792 5.155 1.00 12.93 176 LEU B CA 1
ATOM 4557 C C . LEU B 1 196 ? -32.300 -16.981 4.865 1.00 14.31 176 LEU B C 1
ATOM 4558 O O . LEU B 1 196 ? -33.405 -17.451 5.218 1.00 13.73 176 LEU B O 1
ATOM 4563 N N . GLY B 1 197 ? -32.182 -15.782 4.319 1.00 14.53 177 GLY B N 1
ATOM 4564 C CA . GLY B 1 197 ? -33.337 -14.970 3.990 1.00 13.06 177 GLY B CA 1
ATOM 4565 C C . GLY B 1 197 ? -34.197 -15.612 2.931 1.00 13.89 177 GLY B C 1
ATOM 4566 O O . GLY B 1 197 ? -35.413 -15.473 2.984 1.00 14.92 177 GLY B O 1
ATOM 4567 N N . LYS B 1 198 ? -33.581 -16.189 1.961 1.00 12.26 178 LYS B N 1
ATOM 4568 C CA . LYS B 1 198 ? -34.318 -16.963 0.910 1.00 14.57 178 LYS B CA 1
ATOM 4569 C C . LYS B 1 198 ? -35.080 -18.066 1.561 1.00 15.07 178 LYS B C 1
ATOM 4570 O O . LYS B 1 198 ? -36.303 -18.244 1.276 1.00 15.74 178 LYS B O 1
ATOM 4576 N N . ILE B 1 199 ? -34.512 -18.858 2.417 1.00 13.39 179 ILE B N 1
ATOM 4577 C CA . ILE B 1 199 ? -35.188 -19.851 3.177 1.00 14.04 179 ILE B CA 1
ATOM 4578 C C . ILE B 1 199 ? -36.362 -19.341 3.959 1.00 15.38 179 ILE B C 1
ATOM 4579 O O . ILE B 1 199 ? -37.493 -19.875 3.913 1.00 16.45 179 ILE B O 1
ATOM 4584 N N . ALA B 1 200 ? -36.141 -18.244 4.689 1.00 16.05 180 ALA B N 1
ATOM 4585 C CA . ALA B 1 200 ? -37.224 -17.682 5.494 1.00 13.49 180 ALA B CA 1
ATOM 4586 C C . ALA B 1 200 ? -38.315 -17.166 4.565 1.00 12.98 180 ALA B C 1
ATOM 4587 O O . ALA B 1 200 ? -39.510 -17.396 4.952 1.00 15.69 180 ALA B O 1
ATOM 4589 N N . LYS B 1 201 ? -38.023 -16.529 3.471 1.00 13.65 181 LYS B N 1
ATOM 4590 C CA . LYS B 1 201 ? -39.060 -16.007 2.546 1.00 13.80 181 LYS B CA 1
ATOM 4591 C C . LYS B 1 201 ? -39.858 -17.246 1.984 1.00 15.67 181 LYS B C 1
ATOM 4592 O O . LYS B 1 201 ? -41.117 -17.231 1.939 1.00 16.85 181 LYS B O 1
ATOM 4598 N N . ASP B 1 202 ? -39.102 -18.249 1.622 1.00 14.89 182 ASP B N 1
ATOM 4599 C CA . ASP B 1 202 ? -39.767 -19.427 1.006 1.00 16.22 182 ASP B CA 1
ATOM 4600 C C . ASP B 1 202 ? -40.608 -20.143 2.049 1.00 17.25 182 ASP B C 1
ATOM 4601 O O . ASP B 1 202 ? -41.673 -20.735 1.647 1.00 18.54 182 ASP B O 1
ATOM 4606 N N . GLU B 1 203 ? -40.332 -20.168 3.328 1.00 15.21 183 GLU B N 1
ATOM 4607 C CA . GLU B 1 203 ? -41.099 -20.763 4.349 1.00 16.10 183 GLU B CA 1
ATOM 4608 C C . GLU B 1 203 ? -42.150 -19.895 5.037 1.00 15.94 183 GLU B C 1
ATOM 4609 O O . GLU B 1 203 ? -42.847 -20.378 5.942 1.00 19.67 183 GLU B O 1
ATOM 4615 N N . GLY B 1 204 ? -42.257 -18.633 4.609 1.00 17.15 184 GLY B N 1
ATOM 4616 C CA . GLY B 1 204 ? -43.211 -17.709 5.258 1.00 18.53 184 GLY B CA 1
ATOM 4617 C C . GLY B 1 204 ? -42.829 -17.242 6.658 1.00 17.74 184 GLY B C 1
ATOM 4618 O O . GLY B 1 204 ? -43.696 -16.828 7.411 1.00 19.26 184 GLY B O 1
ATOM 4619 N N . ALA B 1 205 ? -41.518 -17.232 7.033 1.00 14.11 185 ALA B N 1
ATOM 4620 C CA . ALA B 1 205 ? -41.064 -16.742 8.320 1.00 15.41 185 ALA B CA 1
ATOM 4621 C C . ALA B 1 205 ? -40.670 -15.251 8.1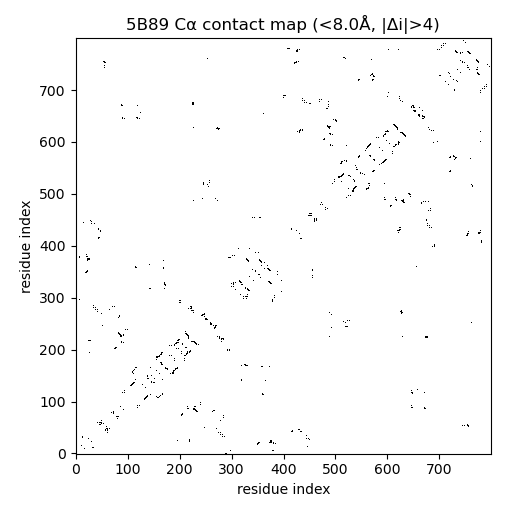59 1.00 15.88 185 ALA B C 1
ATOM 4622 O O . ALA B 1 205 ? -40.055 -14.893 7.161 1.00 17.63 185 ALA B O 1
ATOM 4624 N N . ILE B 1 206 ? -40.944 -14.473 9.179 1.00 14.64 186 ILE B N 1
ATOM 4625 C CA . ILE B 1 206 ? -40.449 -13.078 9.250 1.00 14.31 186 ILE B CA 1
ATOM 4626 C C . ILE B 1 206 ? -38.895 -13.168 9.425 1.00 13.36 186 ILE B C 1
ATOM 4627 O O . ILE B 1 206 ? -38.463 -13.971 10.227 1.00 14.80 186 ILE B O 1
ATOM 4632 N N . PHE B 1 207 ? -38.174 -12.362 8.656 1.00 12.09 187 PHE B N 1
ATOM 4633 C CA . PHE B 1 207 ? -36.684 -12.370 8.693 1.00 12.02 187 PHE B CA 1
ATOM 4634 C C . PHE B 1 207 ? -36.108 -11.029 9.289 1.00 11.51 187 PHE B C 1
ATOM 4635 O O . PHE B 1 207 ? -36.338 -10.010 8.667 1.00 12.16 187 PHE B O 1
ATOM 4643 N N . VAL B 1 208 ? -35.438 -11.203 10.355 1.00 10.89 188 VAL B N 1
ATOM 4644 C CA . VAL B 1 208 ? -34.809 -10.087 11.096 1.00 10.08 188 VAL B CA 1
ATOM 4645 C C . VAL B 1 208 ? -33.302 -10.218 11.014 1.00 10.95 188 VAL B C 1
ATOM 4646 O O . VAL B 1 208 ? -32.748 -11.269 11.371 1.00 11.82 188 VAL B O 1
ATOM 4650 N N . VAL B 1 209 ? -32.654 -9.125 10.606 1.00 10.60 189 VAL B N 1
ATOM 4651 C CA . VAL B 1 209 ? -31.186 -9.151 10.397 1.00 10.42 189 VAL B CA 1
ATOM 4652 C C . VAL B 1 209 ? -30.537 -8.130 11.416 1.00 10.94 189 VAL B C 1
ATOM 4653 O O . VAL B 1 209 ? -30.861 -6.933 11.377 1.00 11.41 189 VAL B O 1
ATOM 4657 N N . ASP B 1 210 ? -29.613 -8.615 12.215 1.00 9.91 190 ASP B N 1
ATOM 4658 C CA . ASP B 1 210 ? -28.746 -7.773 13.057 1.00 10.97 190 ASP B CA 1
ATOM 4659 C C . ASP B 1 210 ? -27.521 -7.472 12.239 1.00 10.48 190 ASP B C 1
ATOM 4660 O O . ASP B 1 210 ? -26.600 -8.332 12.087 1.00 12.23 190 ASP B O 1
ATOM 4665 N N . ALA B 1 211 ? -27.440 -6.262 11.641 1.00 9.74 191 ALA B N 1
ATOM 4666 C CA . ALA B 1 211 ? -26.381 -5.812 10.768 1.00 9.29 191 ALA B CA 1
ATOM 4667 C C . ALA B 1 211 ? -25.407 -4.884 11.550 1.00 9.44 191 ALA B C 1
ATOM 4668 O O . ALA B 1 211 ? -24.683 -4.116 10.881 1.00 10.03 191 ALA B O 1
ATOM 4670 N N . ALA B 1 212 ? -25.349 -5.001 12.833 1.00 9.69 192 ALA B N 1
ATOM 4671 C CA . ALA B 1 212 ? -24.524 -4.043 13.609 1.00 10.09 192 ALA B CA 1
ATOM 4672 C C . ALA B 1 212 ? -23.083 -4.198 13.204 1.00 10.74 192 ALA B C 1
ATOM 4673 O O . ALA B 1 212 ? -22.373 -3.187 13.246 1.00 11.11 192 ALA B O 1
ATOM 4675 N N . GLN B 1 213 ? -22.604 -5.377 12.873 1.00 11.02 193 GLN B N 1
ATOM 4676 C CA . GLN B 1 213 ? -21.177 -5.550 12.525 1.00 12.43 193 GLN B CA 1
ATOM 4677 C C . GLN B 1 213 ? -20.891 -5.580 11.081 1.00 11.55 193 GLN B C 1
ATOM 4678 O O . GLN B 1 213 ? -19.691 -5.544 10.665 1.00 15.28 193 GLN B O 1
ATOM 4684 N N . SER B 1 214 ? -21.900 -5.606 10.248 1.00 9.97 194 SER B N 1
ATOM 4685 C CA . SER B 1 214 ? -21.739 -5.543 8.838 1.00 11.23 194 SER B CA 1
ATOM 4686 C C . SER B 1 214 ? -21.847 -4.108 8.204 1.00 11.89 194 SER B C 1
ATOM 4687 O O . SER B 1 214 ? -21.126 -3.759 7.256 1.00 11.68 194 SER B O 1
ATOM 4690 N N . ALA B 1 215 ? -22.769 -3.274 8.705 1.00 10.18 195 ALA B N 1
ATOM 4691 C CA . ALA B 1 215 ? -22.979 -1.991 8.111 1.00 10.10 195 ALA B CA 1
ATOM 4692 C C . ALA B 1 215 ? -21.684 -1.151 8.100 1.00 10.37 195 ALA B C 1
ATOM 4693 O O . ALA B 1 215 ? -21.000 -1.038 9.169 1.00 9.78 195 ALA B O 1
ATOM 4695 N N . GLY B 1 216 ? -21.374 -0.586 6.941 1.00 9.81 196 GLY B N 1
ATOM 4696 C CA . GLY B 1 216 ? -20.119 0.174 6.805 1.00 9.35 196 GLY B CA 1
ATOM 4697 C C . GLY B 1 216 ? -18.879 -0.608 6.542 1.00 10.46 196 GLY B C 1
ATOM 4698 O O . GLY B 1 216 ? -17.794 -0.002 6.264 1.00 11.83 196 GLY B O 1
ATOM 4699 N N . HIS B 1 217 ? -18.926 -1.928 6.659 1.00 11.31 197 HIS B N 1
ATOM 4700 C CA . HIS B 1 217 ? -17.767 -2.791 6.419 1.00 11.35 197 HIS B CA 1
ATOM 4701 C C . HIS B 1 217 ? -17.953 -3.625 5.168 1.00 11.83 197 HIS B C 1
ATOM 4702 O O . HIS B 1 217 ? -16.935 -4.169 4.657 1.00 13.54 197 HIS B O 1
ATOM 4709 N N . MET B 1 218 ? -19.178 -3.800 4.709 1.00 11.64 198 MET B N 1
ATOM 4710 C CA . MET B 1 218 ? -19.488 -4.601 3.479 1.00 11.60 198 MET B CA 1
ATOM 4711 C C . MET B 1 218 ? -20.879 -4.180 3.050 1.00 12.15 198 MET B C 1
ATOM 4712 O O . MET B 1 218 ? -21.604 -3.486 3.781 1.00 12.52 198 MET B O 1
ATOM 4717 N N . GLU B 1 219 ? -21.347 -4.718 1.930 1.00 14.38 199 GLU B N 1
ATOM 4718 C CA . GLU B 1 219 ? -22.638 -4.366 1.434 1.00 14.57 199 GLU B CA 1
ATOM 4719 C C . GLU B 1 219 ? -23.737 -4.879 2.314 1.00 13.50 199 GLU B C 1
ATOM 4720 O O . GLU B 1 219 ? -23.742 -6.073 2.705 1.00 13.90 199 GLU B O 1
ATOM 4726 N N . VAL B 1 220 ? -24.660 -3.963 2.659 1.00 11.59 200 VAL B N 1
ATOM 4727 C CA . VAL B 1 220 ? -25.833 -4.300 3.392 1.00 11.56 200 VAL B CA 1
ATOM 4728 C C . VAL B 1 220 ? -27.038 -3.821 2.625 1.00 14.91 200 VAL B C 1
ATOM 4729 O O . VAL B 1 220 ? -27.187 -2.609 2.497 1.00 13.06 200 VAL B O 1
ATOM 4733 N N . ASN B 1 221 ? -27.840 -4.719 2.011 1.00 12.07 201 ASN B N 1
ATOM 4734 C CA . ASN B 1 221 ? -28.895 -4.284 1.133 1.00 12.27 201 ASN B CA 1
ATOM 4735 C C . ASN B 1 221 ? -30.131 -5.098 1.490 1.00 12.47 201 ASN B C 1
ATOM 4736 O O . ASN B 1 221 ? -30.109 -6.356 1.435 1.00 12.42 201 ASN B O 1
ATOM 4741 N N . VAL B 1 222 ? -31.219 -4.446 1.864 1.00 12.42 202 VAL B N 1
ATOM 4742 C CA . VAL B 1 222 ? -32.361 -5.103 2.370 1.00 12.62 202 VAL B CA 1
ATOM 4743 C C . VAL B 1 222 ? -33.042 -6.076 1.357 1.00 14.90 202 VAL B C 1
ATOM 4744 O O . VAL B 1 222 ? -33.656 -7.063 1.758 1.00 14.45 202 VAL B O 1
ATOM 4748 N N . LYS B 1 223 ? -33.029 -5.662 0.120 1.00 14.10 203 LYS B N 1
ATOM 4749 C CA . LYS B 1 223 ? -33.616 -6.510 -1.006 1.00 17.36 203 LYS B CA 1
ATOM 4750 C C . LYS B 1 223 ? -32.789 -7.819 -1.193 1.00 16.26 203 LYS B C 1
ATOM 4751 O O . LYS B 1 223 ? -33.375 -8.947 -1.145 1.00 17.91 203 LYS B O 1
ATOM 4757 N N . LYS B 1 224 ? -31.483 -7.690 -1.259 1.00 14.35 204 LYS B N 1
ATOM 4758 C CA . LYS B 1 224 ? -30.577 -8.795 -1.442 1.00 15.08 204 LYS B CA 1
ATOM 4759 C C . LYS B 1 224 ? -30.635 -9.731 -0.284 1.00 15.92 204 LYS B C 1
ATOM 4760 O O . LYS B 1 224 ? -30.556 -10.939 -0.448 1.00 19.33 204 LYS B O 1
ATOM 4766 N N . LEU B 1 225 ? -30.824 -9.221 0.944 1.00 12.95 205 LEU B N 1
ATOM 4767 C CA . LEU B 1 225 ? -30.844 -10.025 2.124 1.00 13.51 205 LEU B CA 1
ATOM 4768 C C . LEU B 1 225 ? -32.225 -10.603 2.447 1.00 13.08 205 LEU B C 1
ATOM 4769 O O . LEU B 1 225 ? -32.393 -11.343 3.399 1.00 14.90 205 LEU B O 1
ATOM 4774 N N . HIS B 1 226 ? -33.232 -10.149 1.688 1.00 13.77 206 HIS B N 1
ATOM 4775 C CA . HIS B 1 226 ? -34.617 -10.527 1.974 1.00 14.27 206 HIS B CA 1
ATOM 4776 C C . HIS B 1 226 ? -35.103 -10.195 3.343 1.00 13.59 206 HIS B C 1
ATOM 4777 O O . HIS B 1 226 ? -35.908 -10.811 3.978 1.00 13.73 206 HIS B O 1
ATOM 4784 N N . ALA B 1 227 ? -34.585 -9.049 3.845 1.00 11.91 207 ALA B N 1
ATOM 4785 C CA . ALA B 1 227 ? -34.939 -8.588 5.179 1.00 11.56 207 ALA B CA 1
ATOM 4786 C C . ALA B 1 227 ? -36.363 -7.996 5.290 1.00 10.32 207 ALA B C 1
ATOM 4787 O O . ALA B 1 227 ? -36.765 -7.243 4.466 1.00 12.31 207 ALA B O 1
ATOM 4789 N N . ASP B 1 228 ? -37.020 -8.388 6.360 1.00 11.87 208 ASP B N 1
ATOM 4790 C CA . ASP B 1 228 ? -38.246 -7.749 6.800 1.00 11.35 208 ASP B CA 1
ATOM 4791 C C . ASP B 1 228 ? -37.959 -6.645 7.864 1.00 12.38 208 ASP B C 1
ATOM 4792 O O . ASP B 1 228 ? -38.632 -5.613 7.872 1.00 13.05 208 ASP B O 1
ATOM 4797 N N . PHE B 1 229 ? -36.987 -6.912 8.726 1.00 11.08 209 PHE B N 1
ATOM 4798 C CA . PHE B 1 229 ? -36.498 -5.916 9.715 1.00 10.67 209 PHE B CA 1
ATOM 4799 C C . PHE B 1 229 ? -35.031 -6.031 9.667 1.00 11.27 209 PHE B C 1
ATOM 4800 O O . PHE B 1 229 ? -34.442 -7.118 9.542 1.00 11.12 209 PHE B O 1
ATOM 4808 N N . LEU B 1 230 ? -34.377 -4.866 9.870 1.00 9.73 210 LEU B N 1
ATOM 4809 C CA . LEU B 1 230 ? -32.891 -4.816 9.881 1.00 9.49 210 LEU B CA 1
ATOM 4810 C C . LEU B 1 230 ? -32.428 -3.736 10.804 1.00 9.98 210 LEU B C 1
ATOM 4811 O O . LEU B 1 230 ? -33.044 -2.675 10.785 1.00 11.39 210 LEU B O 1
ATOM 4816 N N . ALA B 1 231 ? -31.424 -4.034 11.619 1.00 10.09 211 ALA B N 1
ATOM 4817 C CA . ALA B 1 231 ? -30.953 -3.028 12.648 1.00 9.09 211 ALA B CA 1
ATOM 4818 C C . ALA B 1 231 ? -29.459 -2.820 12.444 1.00 10.44 211 ALA B C 1
ATOM 4819 O O . ALA B 1 231 ? -28.724 -3.751 12.116 1.00 10.60 211 ALA B O 1
ATOM 4821 N N . PHE B 1 232 ? -28.995 -1.589 12.584 1.00 9.19 212 PHE B N 1
ATOM 4822 C CA . PHE B 1 232 ? -27.571 -1.287 12.687 1.00 9.54 212 PHE B CA 1
ATOM 4823 C C . PHE B 1 232 ? -27.322 -0.078 13.545 1.00 8.83 212 PHE B C 1
ATOM 4824 O O . PHE B 1 232 ? -28.253 0.604 13.916 1.00 9.50 212 PHE B O 1
ATOM 4832 N N . SER B 1 233 ? -26.044 0.116 13.915 1.00 9.28 213 SER B N 1
ATOM 4833 C CA . SER B 1 233 ? -25.606 1.231 14.811 1.00 9.61 213 SER B CA 1
ATOM 4834 C C . SER B 1 233 ? -24.746 2.204 14.081 1.00 8.99 213 SER B C 1
ATOM 4835 O O . SER B 1 233 ? -23.763 1.775 13.430 1.00 9.98 213 SER B O 1
ATOM 4838 N N . GLY B 1 234 ? -25.008 3.508 14.182 1.00 9.92 214 GLY B N 1
ATOM 4839 C CA . GLY B 1 234 ? -24.167 4.473 13.526 1.00 9.69 214 GLY B CA 1
ATOM 4840 C C . GLY B 1 234 ? -22.759 4.564 13.975 1.00 9.69 214 GLY B C 1
ATOM 4841 O O . GLY B 1 234 ? -21.877 4.872 13.179 1.00 11.09 214 GLY B O 1
ATOM 4842 N N . HIS B 1 235 ? -22.502 4.231 15.226 1.00 8.46 215 HIS B N 1
ATOM 4843 C CA . HIS B 1 235 ? -21.162 4.392 15.805 1.00 9.27 215 HIS B CA 1
ATOM 4844 C C . HIS B 1 235 ? -20.117 3.363 15.465 1.00 10.02 215 HIS B C 1
ATOM 4845 O O . HIS B 1 235 ? -18.997 3.482 15.789 1.00 10.36 215 HIS B O 1
ATOM 4852 N N . LYS B 1 236 ? -20.589 2.342 14.793 1.00 9.88 216 LYS B N 1
ATOM 4853 C CA . LYS B 1 236 ? -19.735 1.248 14.361 1.00 9.68 216 LYS B CA 1
ATOM 4854 C C . LYS B 1 236 ? -19.197 1.468 12.949 1.00 9.60 216 LYS B C 1
ATOM 4855 O O . LYS B 1 236 ? -18.643 2.465 12.734 1.00 10.78 216 LYS B O 1
ATOM 4861 N N . GLY B 1 237 ? -19.379 0.528 12.017 1.00 10.05 217 GLY B N 1
ATOM 4862 C CA . GLY B 1 237 ? -18.777 0.694 10.760 1.00 9.99 217 GLY B CA 1
ATOM 4863 C C . GLY B 1 237 ? -19.101 1.949 9.982 1.00 10.23 217 GLY B C 1
ATOM 4864 O O . GLY B 1 237 ? -18.288 2.436 9.180 1.00 10.24 217 GLY B O 1
ATOM 4865 N N . PRO B 1 238 ? -20.324 2.521 10.117 1.00 8.72 218 PRO B N 1
ATOM 4866 C CA . PRO B 1 238 ? -20.669 3.716 9.336 1.00 9.45 218 PRO B CA 1
ATOM 4867 C C . PRO B 1 238 ? -19.867 4.991 9.708 1.00 10.55 218 PRO B C 1
ATOM 4868 O O . PRO B 1 238 ? -20.105 6.021 9.067 1.00 11.58 218 PRO B O 1
ATOM 4872 N N . MET B 1 239 ? -19.061 4.947 10.774 1.00 10.67 219 MET B N 1
ATOM 4873 C CA . MET B 1 239 ? -18.154 6.061 11.153 1.00 10.57 219 MET B CA 1
ATOM 4874 C C . MET B 1 239 ? -19.052 7.255 11.624 1.00 12.23 219 MET B C 1
ATOM 4875 O O . MET B 1 239 ? -18.625 8.417 11.460 1.00 13.09 219 MET B O 1
ATOM 4880 N N . GLY B 1 240 ? -20.196 7.010 12.190 1.00 9.47 220 GLY B N 1
ATOM 4881 C CA . GLY B 1 240 ? -21.082 8.000 12.753 1.00 11.16 220 GLY B CA 1
ATOM 4882 C C . GLY B 1 240 ? -20.863 8.145 14.224 1.00 9.59 220 GLY B C 1
ATOM 4883 O O . GLY B 1 240 ? -20.071 7.548 14.884 1.00 10.55 220 GLY B O 1
ATOM 4884 N N . PRO B 1 241 ? -21.698 9.059 14.763 1.00 9.69 221 PRO B N 1
ATOM 4885 C CA . PRO B 1 241 ? -21.673 9.348 16.209 1.00 9.76 221 PRO B CA 1
ATOM 4886 C C . PRO B 1 241 ? -22.322 8.310 17.065 1.00 9.57 221 PRO B C 1
ATOM 4887 O O . PRO B 1 241 ? -23.002 7.382 16.503 1.00 10.48 221 PRO B O 1
ATOM 4891 N N . THR B 1 242 ? -22.190 8.367 18.387 1.00 9.35 222 THR B N 1
ATOM 4892 C CA . THR B 1 242 ? -22.948 7.511 19.287 1.00 9.42 222 THR B CA 1
ATOM 4893 C C . THR B 1 242 ? -24.370 8.037 19.361 1.00 9.24 222 THR B C 1
ATOM 4894 O O . THR B 1 242 ? -24.721 9.130 18.922 1.00 10.37 222 THR B O 1
ATOM 4898 N N . GLY B 1 243 ? -25.256 7.221 19.893 1.00 8.45 223 GLY B N 1
ATOM 4899 C CA . GLY B 1 243 ? -26.611 7.611 20.113 1.00 7.86 223 GLY B CA 1
ATOM 4900 C C . GLY B 1 243 ? -27.565 7.606 18.945 1.00 8.91 223 GLY B C 1
ATOM 4901 O O . GLY B 1 243 ? -28.674 8.110 19.008 1.00 9.95 223 GLY B O 1
ATOM 4902 N N . ILE B 1 244 ? -27.103 6.948 17.834 1.00 8.78 224 ILE B N 1
ATOM 4903 C CA . ILE B 1 244 ? -27.999 6.836 16.672 1.00 9.90 224 ILE B CA 1
ATOM 4904 C C . ILE B 1 244 ? -27.942 5.445 16.105 1.00 9.42 224 ILE B C 1
ATOM 4905 O O . ILE B 1 244 ? -26.891 4.915 15.753 1.00 11.70 224 ILE B O 1
ATOM 4910 N N . GLY B 1 245 ? -29.056 4.849 16.058 1.00 8.23 225 GLY B N 1
ATOM 4911 C CA . GLY B 1 245 ? -29.248 3.551 15.415 1.00 8.75 225 GLY B CA 1
ATOM 4912 C C . GLY B 1 245 ? -30.308 3.644 14.369 1.00 9.16 225 GLY B C 1
ATOM 4913 O O . GLY B 1 245 ? -31.086 4.593 14.271 1.00 9.17 225 GLY B O 1
ATOM 4914 N N . VAL B 1 246 ? -30.440 2.544 13.614 1.00 8.43 226 VAL B N 1
ATOM 4915 C CA . VAL B 1 246 ? -31.450 2.430 12.553 1.00 10.01 226 VAL B CA 1
ATOM 4916 C C . VAL B 1 246 ? -32.224 1.140 12.731 1.00 10.54 226 VAL B C 1
ATOM 4917 O O . VAL B 1 246 ? -31.654 0.121 13.075 1.00 9.90 226 VAL B O 1
ATOM 4921 N N . LEU B 1 247 ? -33.529 1.261 12.537 1.00 10.28 227 LEU B N 1
ATOM 4922 C CA . LEU B 1 247 ? -34.420 0.130 12.388 1.00 11.18 227 LEU B CA 1
ATOM 4923 C C . LEU B 1 247 ? -35.121 0.276 11.044 1.00 9.99 227 LEU B C 1
ATOM 4924 O O . LEU B 1 247 ? -35.883 1.230 10.798 1.00 10.61 227 LEU B O 1
ATOM 4929 N N . TYR B 1 248 ? -34.867 -0.701 10.144 1.00 9.30 228 TYR B N 1
ATOM 4930 C CA . TYR B 1 248 ? -35.644 -0.832 8.925 1.00 9.45 228 TYR B CA 1
ATOM 4931 C C . TYR B 1 248 ? -36.793 -1.721 9.143 1.00 9.87 228 TYR B C 1
ATOM 4932 O O . TYR B 1 248 ? -36.672 -2.799 9.723 1.00 9.98 228 TYR B O 1
ATOM 4941 N N . ILE B 1 249 ? -37.955 -1.210 8.721 1.00 9.44 229 ILE B N 1
ATOM 4942 C CA . ILE B 1 249 ? -39.251 -1.926 8.748 1.00 10.22 229 ILE B CA 1
ATOM 4943 C C . ILE B 1 249 ? -39.805 -1.975 7.376 1.00 10.93 229 ILE B C 1
ATOM 4944 O O . ILE B 1 249 ? -40.177 -0.961 6.771 1.00 10.52 229 ILE B O 1
ATOM 4949 N N . ARG B 1 250 ? -39.810 -3.177 6.762 1.00 10.92 230 ARG B N 1
ATOM 4950 C CA . ARG B 1 250 ? -40.397 -3.251 5.408 1.00 12.99 230 ARG B CA 1
ATOM 4951 C C . ARG B 1 250 ? -41.912 -2.922 5.422 1.00 11.18 230 ARG B C 1
ATOM 4952 O O . ARG B 1 250 ? -42.632 -3.247 6.331 1.00 11.06 230 ARG B O 1
ATOM 4960 N N . GLU B 1 251 ? -42.255 -2.185 4.366 1.00 11.95 231 GLU B N 1
ATOM 4961 C CA . GLU B 1 251 ? -43.579 -1.588 4.318 1.00 13.67 231 GLU B CA 1
ATOM 4962 C C . GLU B 1 251 ? -44.750 -2.532 4.468 1.00 14.53 231 GLU B C 1
ATOM 4963 O O . GLU B 1 251 ? -45.802 -2.187 4.989 1.00 14.99 231 GLU B O 1
ATOM 4969 N N . GLU B 1 252 ? -44.545 -3.786 4.021 1.00 14.89 232 GLU B N 1
ATOM 4970 C CA . GLU B 1 252 ? -45.544 -4.728 4.265 1.00 17.10 232 GLU B CA 1
ATOM 4971 C C . GLU B 1 252 ? -45.938 -4.980 5.693 1.00 16.90 232 GLU B C 1
ATOM 4972 O O . GLU B 1 252 ? -47.034 -5.501 6.006 1.00 19.56 232 GLU B O 1
ATOM 4978 N N . PHE B 1 253 ? -45.102 -4.597 6.712 1.00 13.65 233 PHE B N 1
ATOM 4979 C CA . PHE B 1 253 ? -45.418 -4.674 8.087 1.00 14.36 233 PHE B CA 1
ATOM 4980 C C . PHE B 1 253 ? -45.948 -3.439 8.743 1.00 14.22 233 PHE B C 1
ATOM 4981 O O . PHE B 1 253 ? -46.231 -3.478 9.934 1.00 16.07 233 PHE B O 1
ATOM 4989 N N . PHE B 1 254 ? -46.210 -2.378 7.966 1.00 15.28 234 PHE B N 1
ATOM 4990 C CA . PHE B 1 254 ? -46.766 -1.152 8.623 1.00 14.81 234 PHE B CA 1
ATOM 4991 C C . PHE B 1 254 ? -48.124 -1.429 9.281 1.00 19.77 234 PHE B C 1
ATOM 4992 O O . PHE B 1 254 ? -48.423 -0.766 10.240 1.00 23.53 234 PHE B O 1
ATOM 5000 N N . ASP B 1 255 ? -48.938 -2.375 8.782 1.00 20.64 235 ASP B N 1
ATOM 5001 C CA . ASP B 1 255 ? -50.297 -2.658 9.393 1.00 27.57 235 ASP B CA 1
ATOM 5002 C C . ASP B 1 255 ? -50.237 -3.728 10.478 1.00 30.38 235 ASP B C 1
ATOM 5003 O O . ASP B 1 255 ? -51.250 -4.150 10.969 1.00 32.97 235 ASP B O 1
ATOM 5008 N N . THR B 1 256 ? -49.063 -4.240 10.815 1.00 20.04 236 THR B N 1
ATOM 5009 C CA . THR B 1 256 ? -48.880 -5.391 11.706 1.00 22.22 236 THR B CA 1
ATOM 5010 C C . THR B 1 256 ? -48.062 -4.868 12.947 1.00 19.06 236 THR B C 1
ATOM 5011 O O . THR B 1 256 ? -48.342 -5.141 14.061 1.00 24.20 236 THR B O 1
ATOM 5015 N N . PHE B 1 257 ? -47.053 -4.041 12.671 1.00 18.57 237 PHE B N 1
ATOM 5016 C CA . PHE B 1 257 ? -46.078 -3.705 13.706 1.00 17.08 237 PHE B CA 1
ATOM 5017 C C . PHE B 1 257 ? -46.615 -2.672 14.649 1.00 16.80 237 PHE B C 1
ATOM 5018 O O . PHE B 1 257 ? -46.867 -1.544 14.185 1.00 21.77 237 PHE B O 1
ATOM 5026 N N . GLU B 1 258 ? -46.732 -2.951 15.939 1.00 15.93 238 GLU B N 1
ATOM 5027 C CA . GLU B 1 258 ? -47.257 -2.001 16.896 1.00 17.89 238 GLU B CA 1
ATOM 5028 C C . GLU B 1 258 ? -46.174 -1.113 17.428 1.00 18.85 238 GLU B C 1
ATOM 5029 O O . GLU B 1 258 ? -45.177 -1.603 17.851 1.00 20.28 238 GLU B O 1
ATOM 5035 N N . PRO B 1 259 ? -46.262 0.203 17.255 1.00 17.51 239 PRO B N 1
ATOM 5036 C CA . PRO B 1 259 ? -45.186 1.059 17.763 1.00 17.91 239 PRO B CA 1
ATOM 5037 C C . PRO B 1 259 ? -44.964 0.904 19.230 1.00 15.11 239 PRO B C 1
ATOM 5038 O O . PRO B 1 259 ? -45.886 1.224 20.022 1.00 15.19 239 PRO B O 1
ATOM 5042 N N . PRO B 1 260 ? -43.762 0.500 19.719 1.00 15.29 240 PRO B N 1
ATOM 5043 C CA . PRO B 1 260 ? -43.630 0.325 21.160 1.00 16.13 240 PRO B CA 1
ATOM 5044 C C . PRO B 1 260 ? -43.558 1.615 21.915 1.00 15.98 240 PRO B C 1
ATOM 5045 O O . PRO B 1 260 ? -43.880 1.668 23.077 1.00 16.60 240 PRO B O 1
ATOM 5049 N N . LEU B 1 261 ? -43.019 2.656 21.269 1.00 12.93 241 LEU B N 1
ATOM 5050 C CA . LEU B 1 261 ? -42.817 3.972 21.886 1.00 13.26 241 LEU B CA 1
ATOM 5051 C C . LEU B 1 261 ? -43.720 4.973 21.180 1.00 13.11 241 LEU B C 1
ATOM 5052 O O . LEU B 1 261 ? -43.632 5.205 19.940 1.00 14.51 241 LEU B O 1
ATOM 5057 N N . ILE B 1 262 ? -44.628 5.630 21.944 1.00 10.55 242 ILE B N 1
ATOM 5058 C CA . ILE B 1 262 ? -45.625 6.548 21.407 1.00 12.51 242 ILE B CA 1
ATOM 5059 C C . ILE B 1 262 ? -45.674 7.851 22.141 1.00 13.28 242 ILE B C 1
ATOM 5060 O O . ILE B 1 262 ? -45.309 7.917 23.319 1.00 13.87 242 ILE B O 1
ATOM 5065 N N . GLY B 1 263 ? -46.089 8.932 21.474 1.00 13.53 243 GLY B N 1
ATOM 5066 C CA . GLY B 1 263 ? -46.144 10.239 22.130 1.00 14.76 243 GLY B CA 1
ATOM 5067 C C . GLY B 1 263 ? -45.951 11.343 21.166 1.00 15.33 243 GLY B C 1
ATOM 5068 O O . GLY B 1 263 ? -46.451 11.271 19.971 1.00 14.57 243 GLY B O 1
ATOM 5069 N N . GLY B 1 264 ? -45.239 12.408 21.549 1.00 15.15 244 GLY B N 1
ATOM 5070 C CA . GLY B 1 264 ? -45.041 13.534 20.647 1.00 15.67 244 GLY B CA 1
ATOM 5071 C C . GLY B 1 264 ? -44.448 13.087 19.334 1.00 16.84 244 GLY B C 1
ATOM 5072 O O . GLY B 1 264 ? -43.578 12.225 19.266 1.00 15.45 244 GLY B O 1
ATOM 5073 N N . GLY B 1 265 ? -45.003 13.624 18.265 1.00 13.86 245 GLY B N 1
ATOM 5074 C CA . GLY B 1 265 ? -44.590 13.378 16.883 1.00 15.00 245 GLY B CA 1
ATOM 5075 C C . GLY B 1 265 ? -45.172 12.103 16.279 1.00 14.85 245 GLY B C 1
ATOM 5076 O O . GLY B 1 265 ? -44.956 11.924 15.056 1.00 18.81 245 GLY B O 1
ATOM 5077 N N . THR B 1 266 ? -45.905 11.297 17.007 1.00 13.92 246 THR B N 1
ATOM 5078 C CA . THR B 1 266 ? -46.410 10.057 16.522 1.00 14.03 246 THR B CA 1
ATOM 5079 C C . THR B 1 266 ? -47.891 10.105 16.096 1.00 16.18 246 THR B C 1
ATOM 5080 O O . THR B 1 266 ? -48.422 9.099 15.730 1.00 16.33 246 THR B O 1
ATOM 5084 N N . ILE B 1 267 ? -48.510 11.235 16.315 1.00 14.98 247 ILE B N 1
ATOM 5085 C CA . ILE B 1 267 ? -50.002 11.294 16.270 1.00 15.03 247 ILE B CA 1
ATOM 5086 C C . ILE B 1 267 ? -50.569 12.075 15.102 1.00 15.30 247 ILE B C 1
ATOM 5087 O O . ILE B 1 267 ? -49.939 12.932 14.535 1.00 16.67 247 ILE B O 1
ATOM 5092 N N . GLU B 1 268 ? -51.794 11.740 14.805 1.00 16.24 248 GLU B N 1
ATOM 5093 C CA . GLU B 1 268 ? -52.671 12.567 13.920 1.00 18.83 248 GLU B CA 1
ATOM 5094 C C . GLU B 1 268 ? -53.724 13.359 14.752 1.00 17.01 248 GLU B C 1
ATOM 5095 O O . GLU B 1 268 ? -53.998 14.482 14.370 1.00 20.17 248 GLU B O 1
ATOM 5101 N N . ASP B 1 269 ? -54.186 12.767 15.840 1.00 15.01 249 ASP B N 1
ATOM 5102 C CA . ASP B 1 269 ? -55.121 13.465 16.771 1.00 17.07 249 ASP B CA 1
ATOM 5103 C C . ASP B 1 269 ? -55.055 12.834 18.113 1.00 16.26 249 ASP B C 1
ATOM 5104 O O . ASP B 1 269 ? -54.741 11.630 18.278 1.00 16.24 249 ASP B O 1
ATOM 5109 N N . VAL B 1 270 ? -55.373 13.664 19.150 1.00 16.75 250 VAL B N 1
ATOM 5110 C CA . VAL B 1 270 ? -55.366 13.268 20.536 1.00 16.72 250 VAL B CA 1
ATOM 5111 C C . VAL B 1 270 ? -56.497 14.035 21.282 1.00 17.48 250 VAL B C 1
ATOM 5112 O O . VAL B 1 270 ? -56.703 15.242 21.026 1.00 20.04 250 VAL B O 1
ATOM 5116 N N . SER B 1 271 ? -57.139 13.257 22.132 1.00 17.99 251 SER B N 1
ATOM 5117 C CA . SER B 1 271 ? -58.059 13.831 23.142 1.00 18.70 251 SER B CA 1
ATOM 5118 C C . SER B 1 271 ? -57.727 13.256 24.455 1.00 19.24 251 SER B C 1
ATOM 5119 O O . SER B 1 271 ? -56.958 12.249 24.539 1.00 20.62 251 SER B O 1
ATOM 5122 N N . LEU B 1 272 ? -58.455 13.691 25.511 1.00 21.41 252 LEU B N 1
ATOM 5123 C CA . LEU B 1 272 ? -58.287 12.972 26.790 1.00 20.63 252 LEU B CA 1
ATOM 5124 C C . LEU B 1 272 ? -58.776 11.548 26.769 1.00 22.35 252 LEU B C 1
ATOM 5125 O O . LEU B 1 272 ? -58.277 10.697 27.516 1.00 24.21 252 LEU B O 1
ATOM 5130 N N . ASP B 1 273 ? -59.701 11.220 25.833 1.00 19.59 253 ASP B N 1
ATOM 5131 C CA . ASP B 1 273 ? -60.190 9.819 25.693 1.00 23.73 253 ASP B CA 1
ATOM 5132 C C . ASP B 1 273 ? -59.375 8.872 24.851 1.00 21.64 253 ASP B C 1
ATOM 5133 O O . ASP B 1 273 ? -59.510 7.638 25.017 1.00 25.50 253 ASP B O 1
ATOM 5138 N N . GLY B 1 274 ? -58.497 9.389 23.990 1.00 21.05 254 GLY B N 1
ATOM 5139 C CA . GLY B 1 274 ? -57.644 8.489 23.208 1.00 20.30 254 GLY B CA 1
ATOM 5140 C C . GLY B 1 274 ? -56.861 9.202 22.175 1.00 19.76 254 GLY B C 1
ATOM 5141 O O . GLY B 1 274 ? -56.730 10.435 22.127 1.00 18.45 254 GLY B O 1
ATOM 5142 N N . TYR B 1 275 ? -56.338 8.422 21.253 1.00 18.27 255 TYR B N 1
ATOM 5143 C CA . TYR B 1 275 ? -55.455 8.972 20.209 1.00 17.94 255 TYR B CA 1
ATOM 5144 C C . TYR B 1 275 ? -55.541 8.193 18.926 1.00 19.11 255 TYR B C 1
ATOM 5145 O O . TYR B 1 275 ? -55.952 7.055 18.903 1.00 19.14 255 TYR B O 1
ATOM 5154 N N . LYS B 1 276 ? -55.116 8.828 17.858 1.00 16.99 256 LYS B N 1
ATOM 5155 C CA . LYS B 1 276 ? -54.902 8.202 16.503 1.00 17.94 256 LYS B CA 1
ATOM 5156 C C . LYS B 1 276 ? -53.441 8.502 16.114 1.00 17.78 256 LYS B C 1
ATOM 5157 O O . LYS B 1 276 ? -52.965 9.642 16.178 1.00 16.28 256 LYS B O 1
ATOM 5163 N N . LEU B 1 277 ? -52.771 7.452 15.616 1.00 16.53 257 LEU B N 1
ATOM 5164 C CA . LEU B 1 277 ? -51.346 7.641 15.197 1.00 16.90 257 LEU B CA 1
ATOM 5165 C C . LEU B 1 277 ? -51.202 8.085 13.774 1.00 16.34 257 LEU B C 1
ATOM 5166 O O . LEU B 1 277 ? -52.152 7.826 12.987 1.00 17.79 257 LEU B O 1
ATOM 5171 N N . THR B 1 278 ? -50.130 8.785 13.452 1.00 15.53 258 THR B N 1
ATOM 5172 C CA . THR B 1 278 ? -49.756 9.169 12.100 1.00 15.00 258 THR B CA 1
ATOM 5173 C C . THR B 1 278 ? -49.095 8.019 11.306 1.00 14.75 258 THR B C 1
ATOM 5174 O O . THR B 1 278 ? -49.096 6.874 11.779 1.00 15.94 258 THR B O 1
ATOM 5178 N N . GLU B 1 279 ? -48.751 8.337 10.118 1.00 15.94 259 GLU B N 1
ATOM 5179 C CA . GLU B 1 279 ? -48.152 7.341 9.200 1.00 17.66 259 GLU B CA 1
ATOM 5180 C C . GLU B 1 279 ? -46.654 7.161 9.472 1.00 15.11 259 GLU B C 1
ATOM 5181 O O . GLU B 1 279 ? -45.959 8.055 10.000 1.00 14.83 259 GLU B O 1
ATOM 5187 N N . PRO B 1 280 ? -46.066 6.056 9.004 1.00 15.00 260 PRO B N 1
ATOM 5188 C CA . PRO B 1 280 ? -44.581 5.893 9.026 1.00 15.27 260 PRO B CA 1
ATOM 5189 C C . PRO B 1 280 ? -43.875 6.906 8.211 1.00 14.01 260 PRO B C 1
ATOM 5190 O O . PRO B 1 280 ? -44.396 7.387 7.177 1.00 15.72 260 PRO B O 1
ATOM 5194 N N . PRO B 1 281 ? -42.626 7.287 8.555 1.00 14.13 261 PRO B N 1
ATOM 5195 C CA . PRO B 1 281 ? -41.880 6.704 9.685 1.00 14.49 261 PRO B CA 1
ATOM 5196 C C . PRO B 1 281 ? -42.141 7.420 11.024 1.00 15.52 261 PRO B C 1
ATOM 5197 O O . PRO B 1 281 ? -41.800 6.871 12.069 1.00 15.61 261 PRO B O 1
ATOM 5201 N N . GLU B 1 282 ? -42.794 8.577 11.018 1.00 13.44 262 GLU B N 1
ATOM 5202 C CA . GLU B 1 282 ? -43.048 9.338 12.272 1.00 15.09 262 GLU B CA 1
ATOM 5203 C C . GLU B 1 282 ? -43.889 8.584 13.223 1.00 14.19 262 GLU B C 1
ATOM 5204 O O . GLU B 1 282 ? -43.762 8.813 14.471 1.00 14.55 262 GLU B O 1
ATOM 5210 N N . ARG B 1 283 ? -44.748 7.619 12.815 1.00 13.45 263 ARG B N 1
ATOM 5211 C CA . ARG B 1 283 ? -45.518 6.779 13.687 1.00 15.16 263 ARG B CA 1
ATOM 5212 C C . ARG B 1 283 ? -44.638 6.096 14.745 1.00 13.38 263 ARG B C 1
ATOM 5213 O O . ARG B 1 283 ? -45.119 5.732 15.800 1.00 14.68 263 ARG B O 1
ATOM 5221 N N . PHE B 1 284 ? -43.378 5.838 14.364 1.00 13.20 264 PHE B N 1
ATOM 5222 C CA . PHE B 1 284 ? -42.455 5.030 15.189 1.00 14.53 264 PHE B CA 1
ATOM 5223 C C . PHE B 1 284 ? -41.488 5.850 16.010 1.00 15.85 264 PHE B C 1
ATOM 5224 O O . PHE B 1 284 ? -40.725 5.224 16.780 1.00 17.68 264 PHE B O 1
ATOM 5232 N N . GLU B 1 285 ? -41.451 7.171 15.825 1.00 13.62 265 GLU B N 1
ATOM 5233 C CA . GLU B 1 285 ? -40.432 7.994 16.406 1.00 13.47 265 GLU B CA 1
ATOM 5234 C C . GLU B 1 285 ? -41.045 8.929 17.476 1.00 12.40 265 GLU B C 1
ATOM 5235 O O . GLU B 1 285 ? -41.541 9.990 17.122 1.00 15.97 265 GLU B O 1
ATOM 5241 N N . ALA B 1 286 ? -40.950 8.503 18.725 1.00 12.45 266 ALA B N 1
ATOM 5242 C CA . ALA B 1 286 ? -41.586 9.247 19.795 1.00 11.93 266 ALA B CA 1
ATOM 5243 C C . ALA B 1 286 ? -40.634 10.309 20.358 1.00 11.91 266 ALA B C 1
ATOM 5244 O O . ALA B 1 286 ? -39.485 9.971 20.665 1.00 13.42 266 ALA B O 1
ATOM 5246 N N . GLY B 1 287 ? -41.073 11.543 20.361 1.00 11.40 267 GLY B N 1
ATOM 5247 C CA . GLY B 1 287 ? -40.302 12.642 20.954 1.00 11.39 267 GLY B CA 1
ATOM 5248 C C . GLY B 1 287 ? -39.270 13.165 20.040 1.00 12.71 267 GLY B C 1
ATOM 5249 O O . GLY B 1 287 ? -39.055 12.659 18.884 1.00 14.19 267 GLY B O 1
ATOM 5250 N N . THR B 1 288 ? -38.554 14.163 20.429 1.00 11.72 268 THR B N 1
ATOM 5251 C CA . THR B 1 288 ? -37.550 14.755 19.633 1.00 11.32 268 THR B CA 1
ATOM 5252 C C . THR B 1 288 ? -36.482 13.763 19.252 1.00 9.69 268 THR B C 1
ATOM 5253 O O . THR B 1 288 ? -35.855 13.162 20.095 1.00 10.62 268 THR B O 1
ATOM 5257 N N . PRO B 1 289 ? -36.260 13.509 17.934 1.00 11.62 269 PRO B N 1
ATOM 5258 C CA . PRO B 1 289 ? -35.186 12.629 17.551 1.00 11.53 269 PRO B CA 1
ATOM 5259 C C . PRO B 1 289 ? -33.826 13.049 17.861 1.00 11.52 269 PRO B C 1
ATOM 5260 O O . PRO B 1 289 ? -33.640 14.243 18.177 1.00 10.91 269 PRO B O 1
ATOM 5264 N N . ASN B 1 290 ? -32.816 12.176 17.716 1.00 10.17 270 ASN B N 1
ATOM 5265 C CA . ASN B 1 290 ? -31.479 12.630 17.778 1.00 10.18 270 ASN B CA 1
ATOM 5266 C C . ASN B 1 290 ? -31.084 13.269 16.465 1.00 9.63 270 ASN B C 1
ATOM 5267 O O . ASN B 1 290 ? -30.431 12.654 15.597 1.00 10.24 270 ASN B O 1
ATOM 5272 N N . ILE B 1 291 ? -31.508 14.539 16.314 1.00 9.56 271 ILE B N 1
ATOM 5273 C CA . ILE B 1 291 ? -31.333 15.251 15.056 1.00 9.33 271 ILE B CA 1
ATOM 5274 C C . ILE B 1 291 ? -29.861 15.356 14.707 1.00 9.96 271 ILE B C 1
ATOM 5275 O O . ILE B 1 291 ? -29.388 15.069 13.585 1.00 9.74 271 ILE B O 1
ATOM 5280 N N . GLY B 1 292 ? -28.994 15.751 15.648 1.00 9.57 272 GLY B N 1
ATOM 5281 C CA . GLY B 1 292 ? -27.595 15.855 15.420 1.00 9.64 272 GLY B CA 1
ATOM 5282 C C . GLY B 1 292 ? -26.959 14.545 15.032 1.00 9.10 272 GLY B C 1
ATOM 5283 O O . GLY B 1 292 ? -26.068 14.514 14.219 1.00 11.17 272 GLY B O 1
ATOM 5284 N N . GLY B 1 293 ? -27.435 13.511 15.728 1.00 8.98 273 GLY B N 1
ATOM 5285 C CA . GLY B 1 293 ? -26.859 12.202 15.433 1.00 9.92 273 GLY B CA 1
ATOM 5286 C C . GLY B 1 293 ? -27.273 11.655 14.073 1.00 9.55 273 GLY B C 1
ATOM 5287 O O . GLY B 1 293 ? -26.446 11.054 13.410 1.00 9.59 273 GLY B O 1
ATOM 5288 N N . ALA B 1 294 ? -28.493 11.874 13.649 1.00 9.98 274 ALA B N 1
ATOM 5289 C CA . ALA B 1 294 ? -28.916 11.469 12.273 1.00 9.81 274 ALA B CA 1
ATOM 5290 C C . ALA B 1 294 ? -28.118 12.213 11.252 1.00 9.65 274 ALA B C 1
ATOM 5291 O O . ALA B 1 294 ? -27.632 11.654 10.240 1.00 9.33 274 ALA B O 1
ATOM 5293 N N . ILE B 1 295 ? -27.838 13.506 11.448 1.00 8.95 275 ILE B N 1
ATOM 5294 C CA . ILE B 1 295 ? -27.004 14.286 10.540 1.00 9.66 275 ILE B CA 1
ATOM 5295 C C . ILE B 1 295 ? -25.608 13.764 10.520 1.00 11.30 275 ILE B C 1
ATOM 5296 O O . ILE B 1 295 ? -24.966 13.654 9.463 1.00 10.80 275 ILE B O 1
ATOM 5301 N N . GLY B 1 296 ? -25.074 13.425 11.686 1.00 9.83 276 GLY B N 1
ATOM 5302 C CA . GLY B 1 296 ? -23.760 12.809 11.739 1.00 9.88 276 GLY B CA 1
ATOM 5303 C C . GLY B 1 296 ? -23.639 11.447 11.044 1.00 9.57 276 GLY B C 1
ATOM 5304 O O . GLY B 1 296 ? -22.626 11.185 10.365 1.00 10.10 276 GLY B O 1
ATOM 5305 N N . LEU B 1 297 ? -24.693 10.695 11.248 1.00 9.16 277 LEU B N 1
ATOM 5306 C CA . LEU B 1 297 ? -24.710 9.363 10.577 1.00 9.29 277 LEU B CA 1
ATOM 5307 C C . LEU B 1 297 ? -24.756 9.546 9.074 1.00 9.29 277 LEU B C 1
ATOM 5308 O O . LEU B 1 297 ? -24.024 8.820 8.392 1.00 9.48 277 LEU B O 1
ATOM 5313 N N . ALA B 1 298 ? -25.561 10.448 8.564 1.00 9.48 278 ALA B N 1
ATOM 5314 C CA . ALA B 1 298 ? -25.604 10.705 7.089 1.00 10.26 278 ALA B CA 1
ATOM 5315 C C . ALA B 1 298 ? -24.266 11.161 6.627 1.00 10.27 278 ALA B C 1
ATOM 5316 O O . ALA B 1 298 ? -23.782 10.700 5.559 1.00 11.35 278 ALA B O 1
ATOM 5318 N N . ALA B 1 299 ? -23.518 11.939 7.384 1.00 9.17 279 ALA B N 1
ATOM 5319 C CA . ALA B 1 299 ? -22.181 12.315 7.016 1.00 10.49 279 ALA B CA 1
ATOM 5320 C C . ALA B 1 299 ? -21.253 11.192 7.036 1.00 9.78 279 ALA B C 1
ATOM 5321 O O . ALA B 1 299 ? -20.415 11.103 6.130 1.00 12.09 279 ALA B O 1
ATOM 5323 N N . GLY B 1 300 ? -21.345 10.254 7.966 1.00 10.08 280 GLY B N 1
ATOM 5324 C CA . GLY B 1 300 ? -20.504 9.036 7.981 1.00 10.02 280 GLY B CA 1
ATOM 5325 C C . GLY B 1 300 ? -20.827 8.188 6.789 1.00 10.13 280 GLY B C 1
ATOM 5326 O O . GLY B 1 300 ? -19.832 7.745 6.153 1.00 10.03 280 GLY B O 1
ATOM 5327 N N . ILE B 1 301 ? -22.071 8.030 6.454 1.00 9.17 281 ILE B N 1
ATOM 5328 C CA . ILE B 1 301 ? -22.403 7.236 5.261 1.00 9.64 281 ILE B CA 1
ATOM 5329 C C . ILE B 1 301 ? -21.863 7.913 4.021 1.00 10.75 281 ILE B C 1
ATOM 5330 O O . ILE B 1 301 ? -21.267 7.193 3.137 1.00 11.83 281 ILE B O 1
ATOM 5335 N N . ARG B 1 302 ? -21.975 9.223 3.875 1.00 11.31 282 ARG B N 1
ATOM 5336 C CA . ARG B 1 302 ? -21.359 9.848 2.724 1.00 11.34 282 ARG B CA 1
ATOM 5337 C C . ARG B 1 302 ? -19.832 9.687 2.670 1.00 11.27 282 ARG B C 1
ATOM 5338 O O . ARG B 1 302 ? -19.254 9.559 1.610 1.00 13.02 282 ARG B O 1
ATOM 5346 N N . TYR B 1 303 ? -19.193 9.687 3.819 1.00 10.50 283 TYR B N 1
ATOM 5347 C CA . TYR B 1 303 ? -17.773 9.495 3.886 1.00 10.29 283 TYR B CA 1
ATOM 5348 C C . TYR B 1 303 ? -17.421 8.051 3.438 1.00 12.42 283 TYR B C 1
ATOM 5349 O O . TYR B 1 303 ? -16.495 7.845 2.730 1.00 12.77 283 TYR B O 1
ATOM 5358 N N . ILE B 1 304 ? -18.202 7.111 3.897 1.00 12.62 284 ILE B N 1
ATOM 5359 C CA . ILE B 1 304 ? -18.000 5.712 3.555 1.00 13.06 284 ILE B CA 1
ATOM 5360 C C . ILE B 1 304 ? -18.214 5.5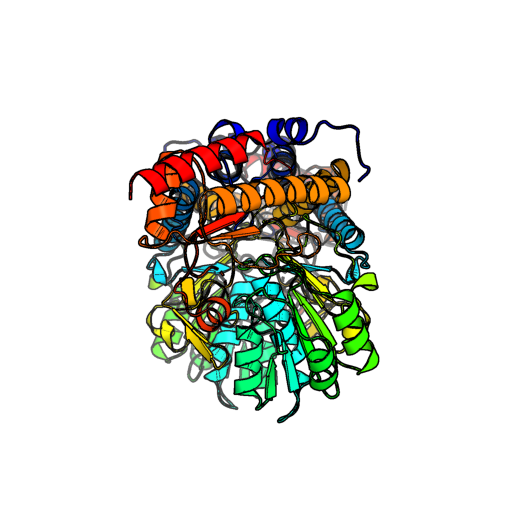29 2.037 1.00 12.84 284 ILE B C 1
ATOM 5361 O O . ILE B 1 304 ? -17.529 4.791 1.423 1.00 14.41 284 ILE B O 1
ATOM 5366 N N . GLU B 1 305 ? -19.176 6.229 1.491 1.00 12.82 285 GLU B N 1
ATOM 5367 C CA . GLU B 1 305 ? -19.518 6.120 -0.005 1.00 14.19 285 GLU B CA 1
ATOM 5368 C C . GLU B 1 305 ? -18.366 6.701 -0.787 1.00 14.92 285 GLU B C 1
ATOM 5369 O O . GLU B 1 305 ? -18.058 6.106 -1.909 1.00 14.59 285 GLU B O 1
ATOM 5375 N N . ARG B 1 306 ? -17.641 7.663 -0.325 1.00 14.04 286 ARG B N 1
ATOM 5376 C CA . ARG B 1 306 ? -16.523 8.245 -1.057 1.00 15.23 286 ARG B CA 1
ATOM 5377 C C . ARG B 1 306 ? -15.389 7.260 -1.092 1.00 15.69 286 ARG B C 1
ATOM 5378 O O . ARG B 1 306 ? -14.645 7.136 -2.112 1.00 15.93 286 ARG B O 1
ATOM 5386 N N . ILE B 1 307 ? -15.156 6.476 -0.047 1.00 12.59 287 ILE B N 1
ATOM 5387 C CA . ILE B 1 307 ? -14.155 5.489 0.012 1.00 13.50 287 ILE B CA 1
ATOM 5388 C C . ILE B 1 307 ? -14.615 4.303 -0.824 1.00 14.63 287 ILE B C 1
ATOM 5389 O O . ILE B 1 307 ? -13.811 3.784 -1.627 1.00 16.27 287 ILE B O 1
ATOM 5394 N N . GLY B 1 308 ? -15.849 3.876 -0.688 1.00 13.24 288 GLY B N 1
ATOM 5395 C CA . GLY B 1 308 ? -16.383 2.661 -1.340 1.00 12.29 288 GLY B CA 1
ATOM 5396 C C . GLY B 1 308 ? -16.295 1.416 -0.498 1.00 11.83 288 GLY B C 1
ATOM 5397 O O . GLY B 1 308 ? -15.257 1.045 0.023 1.00 12.87 288 GLY B O 1
ATOM 5398 N N . LEU B 1 309 ? -17.453 0.760 -0.398 1.00 12.11 289 LEU B N 1
ATOM 5399 C CA . LEU B 1 309 ? -17.509 -0.498 0.411 1.00 12.55 289 LEU B CA 1
ATOM 5400 C C . LEU B 1 309 ? -16.575 -1.569 -0.104 1.00 14.28 289 LEU B C 1
ATOM 5401 O O . LEU B 1 309 ? -16.045 -2.366 0.652 1.00 13.33 289 LEU B O 1
ATOM 5406 N N . GLY B 1 310 ? -16.322 -1.555 -1.387 1.00 15.35 290 GLY B N 1
ATOM 5407 C CA . GLY B 1 310 ? -15.399 -2.521 -1.949 1.00 14.95 290 GLY B CA 1
ATOM 5408 C C . GLY B 1 310 ? -13.972 -2.329 -1.489 1.00 15.13 290 GLY B C 1
ATOM 5409 O O . GLY B 1 310 ? -13.294 -3.258 -1.206 1.00 17.34 290 GLY B O 1
ATOM 5410 N N . ARG B 1 311 ? -13.561 -1.087 -1.433 1.00 13.88 291 ARG B N 1
ATOM 5411 C CA . ARG B 1 311 ? -12.246 -0.798 -0.952 1.00 14.70 291 ARG B CA 1
ATOM 5412 C C . ARG B 1 311 ? -12.125 -1.117 0.539 1.00 13.71 291 ARG B C 1
ATOM 5413 O O . ARG B 1 311 ? -11.158 -1.540 0.969 1.00 13.56 291 ARG B O 1
ATOM 5421 N N . ILE B 1 312 ? -13.180 -0.840 1.296 1.00 11.84 292 ILE B N 1
ATOM 5422 C CA . ILE B 1 312 ? -13.175 -1.125 2.693 1.00 12.25 292 ILE B CA 1
ATOM 5423 C C . ILE B 1 312 ? -12.984 -2.647 2.945 1.00 11.78 292 ILE B C 1
ATOM 5424 O O . ILE B 1 312 ? -12.160 -3.133 3.711 1.00 12.72 292 ILE B O 1
ATOM 5429 N N . GLU B 1 313 ? -13.822 -3.396 2.236 1.00 13.45 293 GLU B N 1
ATOM 5430 C CA . GLU B 1 313 ? -13.765 -4.896 2.390 1.00 16.39 293 GLU B CA 1
ATOM 5431 C C . GLU B 1 313 ? -12.381 -5.455 2.003 1.00 14.63 293 GLU B C 1
ATOM 5432 O O . GLU B 1 313 ? -11.809 -6.267 2.705 1.00 14.04 293 GLU B O 1
ATOM 5438 N N . ARG B 1 314 ? -11.834 -4.906 0.929 1.00 14.13 294 ARG B N 1
ATOM 5439 C CA . ARG B 1 314 ? -10.492 -5.340 0.446 1.00 15.03 294 ARG B CA 1
ATOM 5440 C C . ARG B 1 314 ? -9.379 -5.016 1.424 1.00 13.63 294 ARG B C 1
ATOM 5441 O O . ARG B 1 314 ? -8.515 -5.875 1.730 1.00 15.64 294 ARG B O 1
ATOM 5449 N N . GLN B 1 315 ? -9.400 -3.793 1.994 1.00 13.28 295 GLN B N 1
ATOM 5450 C CA . GLN B 1 315 ? -8.414 -3.453 2.932 1.00 12.41 295 GLN B CA 1
ATOM 5451 C C . GLN B 1 315 ? -8.465 -4.314 4.147 1.00 12.83 295 GLN B C 1
ATOM 5452 O O . GLN B 1 315 ? -7.522 -4.776 4.710 1.00 13.09 295 GLN B O 1
ATOM 5458 N N . GLU B 1 316 ? -9.700 -4.505 4.682 1.00 11.83 296 GLU B N 1
ATOM 5459 C CA . GLU B 1 316 ? -9.893 -5.342 5.843 1.00 13.39 296 GLU B CA 1
ATOM 5460 C C . GLU B 1 316 ? -9.414 -6.783 5.632 1.00 11.54 296 GLU B C 1
ATOM 5461 O O . GLU B 1 316 ? -8.826 -7.328 6.570 1.00 12.87 296 GLU B O 1
ATOM 5467 N N . HIS B 1 317 ? -9.667 -7.321 4.459 1.00 13.71 297 HIS B N 1
ATOM 5468 C CA . HIS B 1 317 ? -9.237 -8.658 4.191 1.00 14.79 297 HIS B CA 1
ATOM 5469 C C . HIS B 1 317 ? -7.702 -8.756 4.257 1.00 13.01 297 HIS B C 1
ATOM 5470 O O . HIS B 1 317 ? -7.213 -9.662 4.763 1.00 12.89 297 HIS B O 1
ATOM 5477 N N . LYS B 1 318 ? -7.015 -7.771 3.721 1.00 12.78 298 LYS B N 1
ATOM 5478 C CA . LYS B 1 318 ? -5.554 -7.778 3.767 1.00 12.82 298 LYS B CA 1
ATOM 5479 C C . LYS B 1 318 ? -5.082 -7.788 5.193 1.00 13.00 298 LYS B C 1
ATOM 5480 O O . LYS B 1 318 ? -4.158 -8.449 5.530 1.00 15.33 298 LYS B O 1
ATOM 5486 N N . LEU B 1 319 ? -5.737 -6.997 6.031 1.00 11.38 299 LEU B N 1
ATOM 5487 C CA . LEU B 1 319 ? -5.350 -6.983 7.416 1.00 11.88 299 LEU B CA 1
ATOM 5488 C C . LEU B 1 319 ? -5.572 -8.257 8.179 1.00 12.05 299 LEU B C 1
ATOM 5489 O O . LEU B 1 319 ? -4.765 -8.773 8.882 1.00 13.39 299 LEU B O 1
ATOM 5494 N N . VAL B 1 320 ? -6.753 -8.913 7.947 1.00 11.48 300 VAL B N 1
ATOM 5495 C CA . VAL B 1 320 ? -7.043 -10.221 8.535 1.00 12.60 300 VAL B CA 1
ATOM 5496 C C . VAL B 1 320 ? -6.078 -11.317 8.044 1.00 12.16 300 VAL B C 1
ATOM 5497 O O . VAL B 1 320 ? -5.689 -12.140 8.839 1.00 13.52 300 VAL B O 1
ATOM 5501 N N . LYS B 1 321 ? -5.814 -11.298 6.765 1.00 12.60 301 LYS B N 1
ATOM 5502 C CA . LYS B 1 321 ? -4.926 -12.279 6.161 1.00 13.18 301 LYS B CA 1
ATOM 5503 C C . LYS B 1 321 ? -3.537 -12.210 6.804 1.00 15.41 301 LYS B C 1
ATOM 5504 O O . LYS B 1 321 ? -3.026 -13.217 7.214 1.00 15.23 301 LYS B O 1
ATOM 5510 N N . ARG B 1 322 ? -2.976 -11.009 6.930 1.00 13.77 302 ARG B N 1
ATOM 5511 C CA . ARG B 1 322 ? -1.665 -10.913 7.570 1.00 15.41 302 ARG B CA 1
ATOM 5512 C C . ARG B 1 322 ? -1.695 -11.200 9.066 1.00 14.91 302 ARG B C 1
ATOM 5513 O O . ARG B 1 322 ? -0.841 -11.830 9.555 1.00 14.85 302 ARG B O 1
ATOM 5521 N N . THR B 1 323 ? -2.726 -10.737 9.774 1.00 13.36 303 THR B N 1
ATOM 5522 C CA . THR B 1 323 ? -2.840 -11.013 11.154 1.00 14.32 303 THR B CA 1
ATOM 5523 C C . THR B 1 323 ? -2.883 -12.488 11.474 1.00 13.83 303 THR B C 1
ATOM 5524 O O . THR B 1 323 ? -2.181 -12.964 12.331 1.00 15.55 303 THR B O 1
ATOM 5528 N N . THR B 1 324 ? -3.805 -13.183 10.832 1.00 14.79 304 THR B N 1
ATOM 5529 C CA . THR B 1 324 ? -3.973 -14.622 11.099 1.00 15.63 304 THR B CA 1
ATOM 5530 C C . THR B 1 324 ? -2.726 -15.481 10.726 1.00 14.28 304 THR B C 1
ATOM 5531 O O . THR B 1 324 ? -2.380 -16.305 11.503 1.00 16.84 304 THR B O 1
ATOM 5535 N N . GLU B 1 325 ? -2.159 -15.143 9.595 1.00 15.21 305 GLU B N 1
ATOM 5536 C CA . GLU B 1 325 ? -0.885 -15.798 9.157 1.00 15.75 305 GLU B CA 1
ATOM 5537 C C . GLU B 1 325 ? 0.176 -15.555 10.214 1.00 18.10 305 GLU B C 1
ATOM 5538 O O . GLU B 1 325 ? 0.927 -16.473 10.631 1.00 18.51 305 GLU B O 1
ATOM 5544 N N . GLY B 1 326 ? 0.264 -14.300 10.676 1.00 17.06 306 GLY B N 1
ATOM 5545 C CA . GLY B 1 326 ? 1.278 -14.002 11.700 1.00 17.01 306 GLY B CA 1
ATOM 5546 C C . GLY B 1 326 ? 1.029 -14.691 13.033 1.00 17.43 306 GLY B C 1
ATOM 5547 O O . GLY B 1 326 ? 1.959 -15.131 13.756 1.00 19.49 306 GLY B O 1
ATOM 5548 N N . LEU B 1 327 ? -0.213 -14.864 13.437 1.00 14.73 307 LEU B N 1
ATOM 5549 C CA . LEU B 1 327 ? -0.536 -15.559 14.608 1.00 15.68 307 LEU B CA 1
ATOM 5550 C C . LEU B 1 327 ? -0.221 -17.040 14.474 1.00 17.88 307 LEU B C 1
ATOM 5551 O O . LEU B 1 327 ? 0.199 -17.683 15.477 1.00 19.38 307 LEU B O 1
ATOM 5556 N N . ASP B 1 328 ? -0.469 -17.567 13.303 1.00 19.08 308 ASP B N 1
ATOM 5557 C CA . ASP B 1 328 ? -0.128 -18.974 13.060 1.00 20.24 308 ASP B CA 1
ATOM 5558 C C . ASP B 1 328 ? 1.385 -19.135 13.223 1.00 21.39 308 ASP B C 1
ATOM 5559 O O . ASP B 1 328 ? 1.809 -20.165 13.801 1.00 20.18 308 ASP B O 1
ATOM 5564 N N . GLU B 1 329 ? 2.152 -18.176 12.736 1.00 19.54 309 GLU B N 1
ATOM 5565 C CA . GLU B 1 329 ? 3.649 -18.281 12.850 1.00 21.79 309 GLU B CA 1
ATOM 5566 C C . GLU B 1 329 ? 4.023 -18.275 14.313 1.00 22.23 309 GLU B C 1
ATOM 5567 O O . GLU B 1 329 ? 5.041 -18.928 14.700 1.00 24.42 309 GLU B O 1
ATOM 5573 N N . LEU B 1 330 ? 3.279 -17.579 15.196 1.00 19.78 310 LEU B N 1
ATOM 5574 C CA . LEU B 1 330 ? 3.558 -17.583 16.626 1.00 20.29 310 LEU B CA 1
ATOM 5575 C C . LEU B 1 330 ? 2.926 -18.649 17.450 1.00 18.79 310 LEU B C 1
ATOM 5576 O O . LEU B 1 330 ? 3.071 -18.693 18.682 1.00 23.21 310 LEU B O 1
ATOM 5581 N N . GLU B 1 331 ? 2.186 -19.549 16.788 1.00 19.56 311 GLU B N 1
ATOM 5582 C CA . GLU B 1 331 ? 1.446 -20.580 17.455 1.00 23.15 311 GLU B CA 1
ATOM 5583 C C . GLU B 1 331 ? 0.450 -20.059 18.428 1.00 21.08 311 GLU B C 1
ATOM 5584 O O . GLU B 1 331 ? 0.194 -20.619 19.480 1.00 23.36 311 GLU B O 1
ATOM 5590 N N . VAL B 1 332 ? -0.148 -18.933 18.046 1.00 18.31 312 VAL B N 1
ATOM 5591 C CA . VAL B 1 332 ? -1.177 -18.294 18.838 1.00 19.83 312 VAL B CA 1
ATOM 5592 C C . VAL B 1 332 ? -2.525 -18.674 18.211 1.00 17.24 312 VAL B C 1
ATOM 5593 O O . VAL B 1 332 ? -2.778 -18.391 17.115 1.00 20.40 312 VAL B O 1
ATOM 5597 N N . PRO B 1 333 ? -3.367 -19.368 19.047 1.00 18.71 313 PRO B N 1
ATOM 5598 C CA . PRO B 1 333 ? -4.652 -19.774 18.459 1.00 17.28 313 PRO B CA 1
ATOM 5599 C C . PRO B 1 333 ? -5.658 -18.644 18.169 1.00 15.72 313 PRO B C 1
ATOM 5600 O O . PRO B 1 333 ? -5.791 -17.785 18.968 1.00 17.68 313 PRO B O 1
ATOM 5604 N N . TRP B 1 334 ? -6.318 -18.710 17.028 1.00 17.22 314 TRP B N 1
ATOM 5605 C CA . TRP B 1 334 ? -7.316 -17.730 16.665 1.00 16.81 314 TRP B CA 1
ATOM 5606 C C . TRP B 1 334 ? -8.598 -18.436 16.268 1.00 18.37 314 TRP B C 1
ATOM 5607 O O . TRP B 1 334 ? -8.582 -19.569 15.862 1.00 19.68 314 TRP B O 1
ATOM 5618 N N . TYR B 1 335 ? -9.694 -17.710 16.407 1.00 15.89 315 TYR B N 1
ATOM 5619 C CA . TYR B 1 335 ? -11.016 -18.230 16.234 1.00 16.21 315 TYR B CA 1
ATOM 5620 C C . TYR B 1 335 ? -11.726 -17.743 14.995 1.00 15.62 315 TYR B C 1
ATOM 5621 O O . TYR B 1 335 ? -11.312 -16.847 14.352 1.00 17.23 315 TYR B O 1
ATOM 5630 N N . GLY B 1 336 ? -12.793 -18.430 14.683 1.00 16.53 316 GLY B N 1
ATOM 5631 C CA . GLY B 1 336 ? -13.537 -18.099 13.498 1.00 15.45 316 GLY B CA 1
ATOM 5632 C C . GLY B 1 336 ? -13.114 -18.850 12.264 1.00 16.09 316 GLY B C 1
ATOM 5633 O O . GLY B 1 336 ? -12.286 -19.678 12.262 1.00 18.26 316 GLY B O 1
ATOM 5634 N N . PRO B 1 337 ? -13.819 -18.474 11.145 1.00 14.70 317 PRO B N 1
ATOM 5635 C CA . PRO B 1 337 ? -13.546 -19.214 9.917 1.00 14.10 317 PRO B CA 1
ATOM 5636 C C . PRO B 1 337 ? -12.150 -19.122 9.318 1.00 17.00 317 PRO B C 1
ATOM 5637 O O . PRO B 1 337 ? -11.587 -18.119 9.230 1.00 15.73 317 PRO B O 1
ATOM 5641 N N . ARG B 1 338 ? -11.657 -20.256 8.869 1.00 18.46 318 ARG B N 1
ATOM 5642 C CA . ARG B 1 338 ? -10.390 -20.324 8.177 1.00 18.25 318 ARG B CA 1
ATOM 5643 C C . ARG B 1 338 ? -10.507 -19.891 6.750 1.00 17.59 318 ARG B C 1
ATOM 5644 O O . ARG B 1 338 ? -9.570 -19.461 6.215 1.00 20.54 318 ARG B O 1
ATOM 5652 N N . ASN B 1 339 ? -11.666 -20.064 6.126 1.00 15.23 319 ASN B N 1
ATOM 5653 C CA . ASN B 1 339 ? -11.925 -19.553 4.879 1.00 14.91 319 ASN B CA 1
ATOM 5654 C C . ASN B 1 339 ? -12.099 -18.011 5.037 1.00 15.53 319 ASN B C 1
ATOM 5655 O O . ASN B 1 339 ? -13.183 -17.549 5.484 1.00 15.09 319 ASN B O 1
ATOM 5660 N N . LEU B 1 340 ? -11.097 -17.249 4.661 1.00 14.25 320 LEU B N 1
ATOM 5661 C CA . LEU B 1 340 ? -11.148 -15.812 4.902 1.00 15.53 320 LEU B CA 1
ATOM 5662 C C . LEU B 1 340 ? -12.166 -15.156 4.085 1.00 15.30 320 LEU B C 1
ATOM 5663 O O . LEU B 1 340 ? -12.497 -14.001 4.382 1.00 16.97 320 LEU B O 1
ATOM 5668 N N . LYS B 1 341 ? -12.734 -15.734 3.003 1.00 13.76 321 LYS B N 1
ATOM 5669 C CA . LYS B 1 341 ? -13.865 -15.085 2.316 1.00 15.68 321 LYS B CA 1
ATOM 5670 C C . LYS B 1 341 ? -15.114 -14.995 3.207 1.00 15.05 321 LYS B C 1
ATOM 5671 O O . LYS B 1 341 ? -15.999 -14.172 2.855 1.00 16.88 321 LYS B O 1
ATOM 5677 N N . LYS B 1 342 ? -15.176 -15.793 4.254 1.00 14.57 322 LYS B N 1
ATOM 5678 C CA . LYS B 1 342 ? -16.279 -15.795 5.209 1.00 16.79 322 LYS B CA 1
ATOM 5679 C C . LYS B 1 342 ? -15.860 -15.188 6.590 1.00 12.29 322 LYS B C 1
ATOM 5680 O O . LYS B 1 342 ? -16.511 -15.445 7.624 1.00 14.16 322 LYS B O 1
ATOM 5686 N N . HIS B 1 343 ? -14.735 -14.440 6.641 1.00 12.06 323 HIS B N 1
ATOM 5687 C CA . HIS B 1 343 ? -14.215 -13.903 7.879 1.00 13.09 323 HIS B CA 1
ATOM 5688 C C . HIS B 1 343 ? -14.100 -12.378 7.733 1.00 13.86 323 HIS B C 1
ATOM 5689 O O . HIS B 1 343 ? -13.376 -11.846 6.880 1.00 15.74 323 HIS B O 1
ATOM 5696 N N . ALA B 1 344 ? -14.827 -11.691 8.583 1.00 12.21 324 ALA B N 1
ATOM 5697 C CA . ALA B 1 344 ? -14.836 -10.260 8.561 1.00 12.70 324 ALA B CA 1
ATOM 5698 C C . ALA B 1 344 ? -13.611 -9.686 9.239 1.00 13.53 324 ALA B C 1
ATOM 5699 O O . ALA B 1 344 ? -12.753 -10.395 9.582 1.00 13.90 324 ALA B O 1
ATOM 5701 N N . GLY B 1 345 ? -13.566 -8.377 9.387 1.00 12.52 325 GLY B N 1
ATOM 5702 C CA . GLY B 1 345 ? -12.417 -7.712 9.968 1.00 12.01 325 GLY B CA 1
ATOM 5703 C C . GLY B 1 345 ? -12.313 -7.775 11.453 1.00 13.54 325 GLY B C 1
ATOM 5704 O O . GLY B 1 345 ? -12.210 -6.795 12.098 1.00 13.60 325 GLY B O 1
ATOM 5705 N N . VAL B 1 346 ? -12.386 -8.977 11.960 1.00 13.54 326 VAL B N 1
ATOM 5706 C CA . VAL B 1 346 ? -12.382 -9.292 13.354 1.00 14.19 326 VAL B CA 1
ATOM 5707 C C . VAL B 1 346 ? -11.524 -10.527 13.583 1.00 16.16 326 VAL B C 1
ATOM 5708 O O . VAL B 1 346 ? -11.788 -11.512 12.964 1.00 17.56 326 VAL B O 1
ATOM 5712 N N . VAL B 1 347 ? -10.513 -10.437 14.450 1.00 14.45 327 VAL B N 1
ATOM 5713 C CA . VAL B 1 347 ? -9.699 -11.632 14.794 1.00 14.95 327 VAL B CA 1
ATOM 5714 C C . VAL B 1 347 ? -9.672 -11.751 16.284 1.00 13.71 327 VAL B C 1
ATOM 5715 O O . VAL B 1 347 ? -9.026 -10.929 17.011 1.00 13.97 327 VAL B O 1
ATOM 5719 N N . SER B 1 348 ? -10.353 -12.751 16.840 1.00 13.69 328 SER B N 1
ATOM 5720 C CA . SER B 1 348 ? -10.308 -13.139 18.211 1.00 14.76 328 SER B CA 1
ATOM 5721 C C . SER B 1 348 ? -9.257 -14.226 18.336 1.00 15.28 328 SER B C 1
ATOM 5722 O O . SER B 1 348 ? -9.094 -15.087 17.463 1.00 15.12 328 SER B O 1
ATOM 5725 N N . PHE B 1 349 ? -8.521 -14.136 19.432 1.00 14.66 329 PHE B N 1
ATOM 5726 C CA . PHE B 1 349 ? -7.435 -15.040 19.723 1.00 16.06 329 PHE B CA 1
ATOM 5727 C C . PHE B 1 349 ? -7.207 -15.123 21.219 1.00 17.05 329 PHE B C 1
ATOM 5728 O O . PHE B 1 349 ? -7.798 -14.426 21.988 1.00 15.43 329 PHE B O 1
ATOM 5736 N N . ASN B 1 350 ? -6.323 -16.042 21.576 1.00 18.86 330 ASN B N 1
ATOM 5737 C CA . ASN B 1 350 ? -5.905 -16.201 22.957 1.00 17.24 330 ASN B CA 1
ATOM 5738 C C . ASN B 1 350 ? -4.442 -16.617 23.007 1.00 18.78 330 ASN B C 1
ATOM 5739 O O . ASN B 1 350 ? -3.950 -17.215 22.131 1.00 18.61 330 ASN B O 1
ATOM 5744 N N . VAL B 1 351 ? -3.800 -16.257 24.089 1.00 19.43 331 VAL B N 1
ATOM 5745 C CA . VAL B 1 351 ? -2.423 -16.669 24.339 1.00 22.69 331 VAL B CA 1
ATOM 5746 C C . VAL B 1 351 ? -2.451 -17.711 25.454 1.00 20.68 331 VAL B C 1
ATOM 5747 O O . VAL B 1 351 ? -2.887 -17.417 26.508 1.00 22.25 331 VAL B O 1
ATOM 5751 N N . PRO B 1 352 ? -2.021 -18.930 25.158 1.00 25.46 332 PRO B N 1
ATOM 5752 C CA . PRO B 1 352 ? -2.059 -20.028 26.179 1.00 27.28 332 PRO B CA 1
ATOM 5753 C C . PRO B 1 352 ? -1.292 -19.636 27.414 1.00 27.92 332 PRO B C 1
ATOM 5754 O O . PRO B 1 352 ? -0.204 -19.059 27.298 1.00 33.50 332 PRO B O 1
ATOM 5758 N N . GLY B 1 353 ? -1.916 -19.797 28.574 1.00 28.40 333 GLY B N 1
ATOM 5759 C CA . GLY B 1 353 ? -1.296 -19.346 29.816 1.00 28.72 333 GLY B CA 1
ATOM 5760 C C . GLY B 1 353 ? -1.616 -17.979 30.363 1.00 30.76 333 GLY B C 1
ATOM 5761 O O . GLY B 1 353 ? -1.273 -17.692 31.496 1.00 33.70 333 GLY B O 1
ATOM 5762 N N . LEU B 1 354 ? -2.294 -17.128 29.578 1.00 24.08 334 LEU B N 1
ATOM 5763 C CA . LEU B 1 354 ? -2.552 -15.758 29.908 1.00 25.93 334 LEU B CA 1
ATOM 5764 C C . LEU B 1 354 ? -4.035 -15.416 29.729 1.00 21.52 334 LEU B C 1
ATOM 5765 O O . LEU B 1 354 ? -4.628 -15.765 28.728 1.00 27.02 334 LEU B O 1
ATOM 5770 N N . HIS B 1 355 ? -4.569 -14.761 30.709 1.00 23.01 335 HIS B N 1
ATOM 5771 C CA . HIS B 1 355 ? -5.916 -14.313 30.680 1.00 25.15 335 HIS B CA 1
ATOM 5772 C C . HIS B 1 355 ? -5.977 -13.253 29.542 1.00 22.20 335 HIS B C 1
ATOM 5773 O O . HIS B 1 355 ? -5.063 -12.460 29.398 1.00 23.04 335 HIS B O 1
ATOM 5780 N N . PRO B 1 356 ? -7.111 -13.236 28.768 1.00 19.40 336 PRO B N 1
ATOM 5781 C CA . PRO B 1 356 ? -7.224 -12.161 27.752 1.00 20.40 336 PRO B CA 1
ATOM 5782 C C . PRO B 1 356 ? -7.066 -10.720 28.255 1.00 17.23 336 PRO B C 1
ATOM 5783 O O . PRO B 1 356 ? -6.500 -9.910 27.514 1.00 17.58 336 PRO B O 1
ATOM 5787 N N . HIS B 1 357 ? -7.518 -10.372 29.451 1.00 18.17 337 HIS B N 1
ATOM 5788 C CA . HIS B 1 357 ? -7.368 -9.014 29.958 1.00 18.68 337 HIS B CA 1
ATOM 5789 C C . HIS B 1 357 ? -5.892 -8.687 30.131 1.00 20.22 337 HIS B C 1
ATOM 5790 O O . HIS B 1 357 ? -5.495 -7.548 29.920 1.00 20.62 337 HIS B O 1
ATOM 5797 N N . ASP B 1 358 ? -5.090 -9.704 30.466 1.00 20.16 338 ASP B N 1
ATOM 5798 C CA . ASP B 1 358 ? -3.661 -9.392 30.695 1.00 20.79 338 ASP B CA 1
ATOM 5799 C C . ASP B 1 358 ? -2.962 -9.171 29.343 1.00 19.63 338 ASP B C 1
ATOM 5800 O O . ASP B 1 358 ? -2.124 -8.281 29.194 1.00 19.31 338 ASP B O 1
ATOM 5805 N N . VAL B 1 359 ? -3.322 -9.940 28.309 1.00 18.36 339 VAL B N 1
ATOM 5806 C CA . VAL B 1 359 ? -2.867 -9.667 26.961 1.00 17.25 339 VAL B CA 1
ATOM 5807 C C . VAL B 1 359 ? -3.217 -8.266 26.473 1.00 17.12 339 VAL B C 1
ATOM 5808 O O . VAL B 1 359 ? -2.410 -7.521 25.852 1.00 16.43 339 VAL B O 1
ATOM 5812 N N . ALA B 1 360 ? -4.485 -7.899 26.710 1.00 16.19 340 ALA B N 1
ATOM 5813 C CA . ALA B 1 360 ? -4.935 -6.617 26.330 1.00 15.11 340 ALA B CA 1
ATOM 5814 C C . ALA B 1 360 ? -4.202 -5.459 27.004 1.00 13.30 340 ALA B C 1
ATOM 5815 O O . ALA B 1 360 ? -3.982 -4.407 26.381 1.00 14.36 340 ALA B O 1
ATOM 5817 N N . ALA B 1 361 ? -3.860 -5.658 28.267 1.00 14.95 341 ALA B N 1
ATOM 5818 C CA . ALA B 1 361 ? -3.096 -4.657 29.021 1.00 16.43 341 ALA B CA 1
ATOM 5819 C C . ALA B 1 361 ? -1.667 -4.513 28.487 1.00 14.72 341 ALA B C 1
ATOM 5820 O O . ALA B 1 361 ? -1.231 -3.395 28.332 1.00 17.56 341 ALA B O 1
ATOM 5822 N N . ILE B 1 362 ? -1.033 -5.644 28.098 1.00 15.19 342 ILE B N 1
ATOM 5823 C CA . ILE B 1 362 ? 0.294 -5.546 27.466 1.00 15.99 342 ILE B CA 1
ATOM 5824 C C . ILE B 1 362 ? 0.262 -4.794 26.149 1.00 16.15 342 ILE B C 1
ATOM 5825 O O . ILE B 1 362 ? 1.052 -3.922 25.818 1.00 15.76 342 ILE B O 1
ATOM 5830 N N . LEU B 1 363 ? -0.808 -5.048 25.362 1.00 14.22 343 LEU B N 1
ATOM 5831 C CA . LEU B 1 363 ? -0.985 -4.354 24.156 1.00 13.52 343 LEU B CA 1
ATOM 5832 C C . LEU B 1 363 ? -1.198 -2.877 24.348 1.00 12.53 343 LEU B C 1
ATOM 5833 O O . LEU B 1 363 ? -0.634 -2.047 23.615 1.00 13.06 343 LEU B O 1
ATOM 5838 N N . ASP B 1 364 ? -2.020 -2.557 25.320 1.00 13.65 344 ASP B N 1
ATOM 5839 C CA . ASP B 1 364 ? -2.254 -1.178 25.698 1.00 14.06 344 ASP B CA 1
ATOM 5840 C C . ASP B 1 364 ? -0.949 -0.410 26.113 1.00 12.74 344 ASP B C 1
ATOM 5841 O O . ASP B 1 364 ? -0.788 0.710 25.695 1.00 15.91 344 ASP B O 1
ATOM 5846 N N . ASP B 1 365 ? -0.081 -1.117 26.786 1.00 14.79 345 ASP B N 1
ATOM 5847 C CA . ASP B 1 365 ? 1.212 -0.534 27.170 1.00 16.23 345 ASP B CA 1
ATOM 5848 C C . ASP B 1 365 ? 1.898 -0.030 25.883 1.00 16.25 345 ASP B C 1
ATOM 5849 O O . ASP B 1 365 ? 2.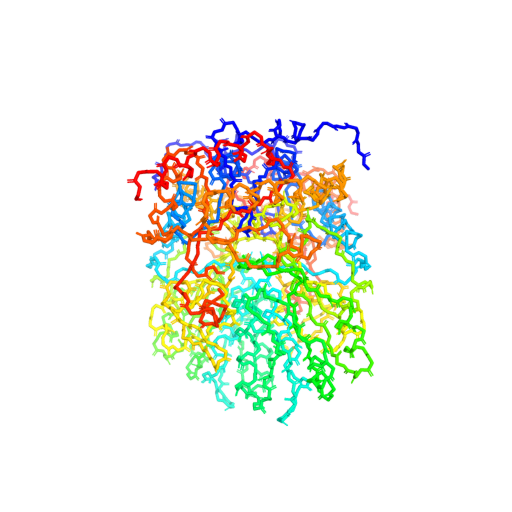690 0.913 25.957 1.00 14.54 345 ASP B O 1
ATOM 5854 N N . HIS B 1 366 ? 1.783 -0.789 24.777 1.00 14.01 346 HIS B N 1
ATOM 5855 C CA . HIS B 1 366 ? 2.335 -0.525 23.495 1.00 14.15 346 HIS B CA 1
ATOM 5856 C C . HIS B 1 366 ? 1.457 0.322 22.565 1.00 13.78 346 HIS B C 1
ATOM 5857 O O . HIS B 1 366 ? 1.670 0.376 21.403 1.00 14.72 346 HIS B O 1
ATOM 5864 N N . SER B 1 367 ? 0.457 0.993 23.170 1.00 14.72 347 SER B N 1
ATOM 5865 C CA . SER B 1 367 ? -0.458 1.844 22.475 1.00 15.98 347 SER B CA 1
ATOM 5866 C C . SER B 1 367 ? -1.294 1.123 21.360 1.00 13.07 347 SER B C 1
ATOM 5867 O O . SER B 1 367 ? -1.644 1.811 20.407 1.00 14.79 347 SER B O 1
ATOM 5870 N N . ILE B 1 368 ? -1.537 -0.172 21.588 1.00 11.80 348 ILE B N 1
ATOM 5871 C CA . ILE B 1 368 ? -2.404 -0.925 20.697 1.00 14.02 348 ILE B CA 1
ATOM 5872 C C . ILE B 1 368 ? -3.677 -1.267 21.513 1.00 12.42 348 ILE B C 1
ATOM 5873 O O . ILE B 1 368 ? -3.677 -1.811 22.572 1.00 13.87 348 ILE B O 1
ATOM 5878 N N . MET B 1 369 ? -4.826 -0.855 20.915 1.00 12.11 349 MET B N 1
ATOM 5879 C CA . MET B 1 369 ? -6.147 -0.905 21.535 1.00 12.14 349 MET B CA 1
ATOM 5880 C C . MET B 1 369 ? -6.888 -2.111 20.996 1.00 10.94 349 MET B C 1
ATOM 5881 O O . MET B 1 369 ? -7.230 -2.146 19.827 1.00 13.36 349 MET B O 1
ATOM 5886 N N . VAL B 1 370 ? -7.042 -3.050 21.920 1.00 12.03 350 VAL B N 1
ATOM 5887 C CA . VAL B 1 370 ? -7.858 -4.217 21.649 1.00 12.05 350 VAL B CA 1
ATOM 5888 C C . VAL B 1 370 ? -8.851 -4.423 22.771 1.00 13.70 350 VAL B C 1
ATOM 5889 O O . VAL B 1 370 ? -8.750 -3.876 23.847 1.00 15.67 350 VAL B O 1
ATOM 5893 N N . ARG B 1 371 ? -9.872 -5.284 22.512 1.00 14.96 351 ARG B N 1
ATOM 5894 C CA . ARG B 1 371 ? -10.837 -5.596 23.576 1.00 16.66 351 ARG B CA 1
ATOM 5895 C C . ARG B 1 371 ? -10.645 -7.038 24.025 1.00 16.64 351 ARG B C 1
ATOM 5896 O O . ARG B 1 371 ? -10.102 -7.875 23.339 1.00 18.56 351 ARG B O 1
ATOM 5904 N N . SER B 1 372 ? -10.983 -7.249 25.278 1.00 15.05 352 SER B N 1
ATOM 5905 C CA . SER B 1 372 ? -10.859 -8.554 25.884 1.00 16.38 352 SER B CA 1
ATOM 5906 C C . SER B 1 372 ? -12.133 -8.897 26.651 1.00 17.46 352 SER B C 1
ATOM 5907 O O . SER B 1 372 ? -12.808 -8.030 27.109 1.00 18.81 352 SER B O 1
ATOM 5910 N N . GLY B 1 373 ? -12.375 -10.192 26.775 1.00 18.01 353 GLY B N 1
ATOM 5911 C CA . GLY B 1 373 ? -13.529 -10.667 27.495 1.00 17.72 353 G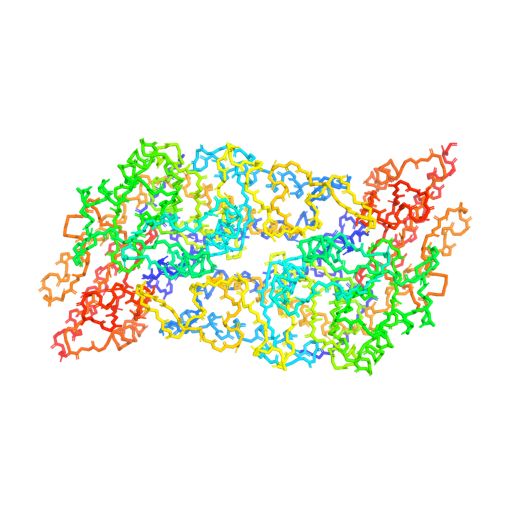LY B CA 1
ATOM 5912 C C . GLY B 1 373 ? -14.479 -11.485 26.671 1.00 17.33 353 GLY B C 1
ATOM 5913 O O . GLY B 1 373 ? -14.123 -12.010 25.735 1.00 17.75 353 GLY B O 1
ATOM 5914 N N . HIS B 1 374 ? -15.736 -11.529 27.096 1.00 19.03 354 HIS B N 1
ATOM 5915 C CA . HIS B 1 374 ? -16.760 -12.317 26.427 1.00 18.03 354 HIS B CA 1
ATOM 5916 C C . HIS B 1 374 ? -17.488 -11.619 25.264 1.00 18.25 354 HIS B C 1
ATOM 5917 O O . HIS B 1 374 ? -18.180 -12.231 24.516 1.00 18.42 354 HIS B O 1
ATOM 5924 N N . HIS B 1 375 ? -17.279 -10.327 25.154 1.00 18.09 355 HIS B N 1
ATOM 5925 C CA . HIS B 1 375 ? -17.745 -9.553 23.948 1.00 16.85 355 HIS B CA 1
ATOM 5926 C C . HIS B 1 375 ? -19.267 -9.562 23.868 1.00 18.52 355 HIS B C 1
ATOM 5927 O O . HIS B 1 375 ? -19.811 -9.427 22.803 1.00 16.95 355 HIS B O 1
ATOM 5941 N N . ALA B 1 377 ? -21.207 -12.012 24.124 1.00 17.42 357 ALA B N 1
ATOM 5942 C CA . ALA B 1 377 ? -21.552 -13.170 23.342 1.00 17.74 357 ALA B CA 1
ATOM 5943 C C . ALA B 1 377 ? -21.174 -14.408 24.140 1.00 17.83 357 ALA B C 1
ATOM 5944 O O . ALA B 1 377 ? -20.368 -15.232 23.691 1.00 17.71 357 ALA B O 1
ATOM 5946 N N . LEU B 1 378 ? -21.743 -14.466 25.344 1.00 17.80 358 LEU B N 1
ATOM 5947 C CA . LEU B 1 378 ? -21.426 -15.619 26.255 1.00 18.99 358 LEU B CA 1
ATOM 5948 C C . LEU B 1 378 ? -21.714 -16.982 25.694 1.00 21.76 358 LEU B C 1
ATOM 5949 O O . LEU B 1 378 ? -20.896 -17.937 25.941 1.00 23.63 358 LEU B O 1
ATOM 5954 N N . PRO B 1 379 ? -22.752 -17.164 24.920 1.00 22.11 359 PRO B N 1
ATOM 5955 C CA . PRO B 1 379 ? -22.975 -18.503 24.394 1.00 24.51 359 PRO B CA 1
ATOM 5956 C C . PRO B 1 379 ? -21.899 -18.924 23.428 1.00 23.58 359 PRO B C 1
ATOM 5957 O O . PRO B 1 379 ? -21.682 -20.085 23.331 1.00 24.10 359 PRO B O 1
ATOM 5961 N N . VAL B 1 380 ? -21.242 -17.986 22.760 1.00 22.38 360 VAL B N 1
ATOM 5962 C CA . VAL B 1 380 ? -20.138 -18.320 21.882 1.00 20.61 360 VAL B CA 1
ATOM 5963 C C . VAL B 1 380 ? -18.983 -18.886 22.750 1.00 19.39 360 VAL B C 1
ATOM 5964 O O . VAL B 1 380 ? -18.390 -19.861 22.430 1.00 19.72 360 VAL B O 1
ATOM 5968 N N . MET B 1 381 ? -18.693 -18.206 23.831 1.00 21.53 361 MET B N 1
ATOM 5969 C CA . MET B 1 381 ? -17.620 -18.625 24.705 1.00 21.05 361 MET B CA 1
ATOM 5970 C C . MET B 1 381 ? -17.949 -19.975 25.310 1.00 24.86 361 MET B C 1
ATOM 5971 O O . MET B 1 381 ? -17.143 -20.844 25.359 1.00 23.82 361 MET B O 1
ATOM 5976 N N . LYS B 1 382 ? -19.175 -20.117 25.741 1.00 23.59 362 LYS B N 1
ATOM 5977 C CA . LYS B 1 382 ? -19.561 -21.385 26.388 1.00 23.76 362 LYS B CA 1
ATOM 5978 C C . LYS B 1 382 ? -19.543 -22.536 25.365 1.00 23.85 362 LYS B C 1
ATOM 5979 O O . LYS B 1 382 ? -19.069 -23.632 25.710 1.00 26.02 362 LYS B O 1
ATOM 5985 N N . LYS B 1 383 ? -19.908 -22.295 24.103 1.00 22.12 363 LYS B N 1
ATOM 5986 C CA . LYS B 1 383 ? -19.828 -23.297 23.021 1.00 23.90 363 LYS B CA 1
ATOM 5987 C C . LYS B 1 383 ? -18.398 -23.720 22.747 1.00 25.74 363 LYS B C 1
ATOM 5988 O O . LYS B 1 383 ? -18.077 -24.939 22.471 1.00 28.83 363 LYS B O 1
ATOM 5994 N N . LEU B 1 384 ? -17.497 -22.742 22.754 1.00 23.33 364 LEU B N 1
ATOM 5995 C CA . LEU B 1 384 ? -16.099 -23.036 22.471 1.00 25.96 364 LEU B CA 1
ATOM 5996 C C . LEU B 1 384 ? -15.371 -23.539 23.711 1.00 26.08 364 LEU B C 1
ATOM 5997 O O . LEU B 1 384 ? -14.269 -24.020 23.589 1.00 30.58 364 LEU B O 1
ATOM 6002 N N . GLY B 1 385 ? -15.953 -23.419 24.897 1.00 26.77 365 GLY B N 1
ATOM 6003 C CA . GLY B 1 385 ? -15.259 -23.938 26.123 1.00 27.42 365 GLY B CA 1
ATOM 6004 C C . GLY B 1 385 ? -14.150 -22.989 26.602 1.00 30.58 365 GLY B C 1
ATOM 6005 O O . GLY B 1 385 ? -13.175 -23.420 27.210 1.00 30.96 365 GLY B O 1
ATOM 6006 N N . ILE B 1 386 ? -14.285 -21.686 26.337 1.00 26.72 366 ILE B N 1
ATOM 6007 C CA . ILE B 1 386 ? -13.308 -20.678 26.750 1.00 24.12 366 ILE B CA 1
ATOM 6008 C C . ILE B 1 386 ? -14.014 -19.602 27.550 1.00 24.24 366 ILE B C 1
ATOM 6009 O O . ILE B 1 386 ? -15.276 -19.546 27.565 1.00 26.72 366 ILE B O 1
ATOM 6014 N N . ASN B 1 387 ? -13.268 -18.786 28.268 1.00 25.35 367 ASN B N 1
ATOM 6015 C CA . ASN B 1 387 ? -13.863 -17.766 29.157 1.00 31.68 367 ASN B CA 1
ATOM 6016 C C . ASN B 1 387 ? -14.066 -16.440 28.428 1.00 28.61 367 ASN B C 1
ATOM 6017 O O . ASN B 1 387 ? -14.823 -15.576 28.852 1.00 32.64 367 ASN B O 1
ATOM 6022 N N . GLY B 1 388 ? -13.293 -16.282 27.370 1.00 22.12 368 GLY B N 1
ATOM 6023 C CA . GLY B 1 388 ? -13.271 -15.081 26.592 1.00 21.41 368 GLY B CA 1
ATOM 6024 C C . GLY B 1 388 ? -12.095 -15.098 25.644 1.00 19.00 368 GLY B C 1
ATOM 6025 O O . GLY B 1 388 ? -11.412 -16.057 25.544 1.00 19.86 368 GLY B O 1
ATOM 6026 N N . THR B 1 389 ? -11.913 -13.998 24.939 1.00 18.78 369 THR B N 1
ATOM 6027 C CA . THR B 1 389 ? -10.857 -13.870 23.974 1.00 17.43 369 THR B CA 1
ATOM 6028 C C . THR B 1 389 ? -10.300 -12.462 23.946 1.00 16.15 369 THR B C 1
ATOM 6029 O O . THR B 1 389 ? -10.843 -11.578 24.529 1.00 15.45 369 THR B O 1
ATOM 6033 N N . VAL B 1 390 ? -9.195 -12.325 23.248 1.00 15.40 370 VAL B N 1
ATOM 6034 C CA . VAL B 1 390 ? -8.610 -11.053 22.925 1.00 14.37 370 VAL B CA 1
ATOM 6035 C C . VAL B 1 390 ? -9.139 -10.808 21.518 1.00 13.85 370 VAL B C 1
ATOM 6036 O O . VAL B 1 390 ? -9.224 -11.710 20.753 1.00 15.44 370 VAL B O 1
ATOM 6040 N N . ARG B 1 391 ? -9.517 -9.579 21.218 1.00 13.95 371 ARG B N 1
ATOM 6041 C CA . ARG B 1 391 ? -10.125 -9.289 19.899 1.00 14.56 371 ARG B CA 1
ATOM 6042 C C . ARG B 1 391 ? -9.539 -8.048 19.288 1.00 13.35 371 ARG B C 1
ATOM 6043 O O . ARG B 1 391 ? -9.662 -6.955 19.838 1.00 14.72 371 ARG B O 1
ATOM 6051 N N . ALA B 1 392 ? -8.942 -8.242 18.132 1.00 13.12 372 ALA B N 1
ATOM 6052 C CA . ALA B 1 392 ? -8.430 -7.156 17.321 1.00 12.36 372 ALA B CA 1
ATOM 6053 C C . ALA B 1 392 ? -9.418 -7.019 16.158 1.00 13.90 372 ALA B C 1
ATOM 6054 O O . ALA B 1 392 ? -9.744 -7.960 15.552 1.00 15.24 372 ALA B O 1
ATOM 6056 N N . SER B 1 393 ? -9.898 -5.832 15.892 1.00 12.40 373 SER B N 1
ATOM 6057 C CA . SER B 1 393 ? -10.874 -5.604 14.860 1.00 14.33 373 SER B CA 1
ATOM 6058 C C . SER B 1 393 ? -10.528 -4.324 14.136 1.00 12.95 373 SER B C 1
ATOM 6059 O O . SER B 1 393 ? -10.043 -3.385 14.700 1.00 14.69 373 SER B O 1
ATOM 6062 N N . PHE B 1 394 ? -10.808 -4.349 12.857 1.00 10.96 374 PHE B N 1
ATOM 6063 C CA . PHE B 1 394 ? -10.378 -3.345 11.933 1.00 10.53 374 PHE B CA 1
ATOM 6064 C C . PHE B 1 394 ? -11.386 -2.515 11.167 1.00 11.09 374 PHE B C 1
ATOM 6065 O O . PHE B 1 394 ? -12.518 -2.847 11.097 1.00 12.78 374 PHE B O 1
ATOM 6073 N N . HIS B 1 395 ? -10.862 -1.448 10.579 1.00 9.65 375 HIS B N 1
ATOM 6074 C CA . HIS B 1 395 ? -11.565 -0.613 9.644 1.00 9.77 375 HIS B CA 1
ATOM 6075 C C . HIS B 1 395 ? -10.559 -0.216 8.535 1.00 9.74 375 HIS B C 1
ATOM 6076 O O . HIS B 1 395 ? -9.438 -0.517 8.606 1.00 10.74 375 HIS B O 1
ATOM 6083 N N . VAL B 1 396 ? -11.070 0.468 7.540 1.00 10.70 376 VAL B N 1
ATOM 6084 C CA . VAL B 1 396 ? -10.323 0.883 6.362 1.00 11.49 376 VAL B CA 1
ATOM 6085 C C . VAL B 1 396 ? -9.117 1.753 6.632 1.00 13.26 376 VAL B C 1
ATOM 6086 O O . VAL B 1 396 ? -8.229 1.794 5.850 1.00 13.46 376 VAL B O 1
ATOM 6090 N N . TYR B 1 397 ? -9.131 2.434 7.755 1.00 11.72 377 TYR B N 1
ATOM 6091 C CA . TYR B 1 397 ? -8.034 3.295 8.175 1.00 12.09 377 TYR B CA 1
ATOM 6092 C C . TYR B 1 397 ? -6.882 2.572 8.856 1.00 12.95 377 TYR B C 1
ATOM 6093 O O . TYR B 1 397 ? -5.896 3.125 9.054 1.00 13.73 377 TYR B O 1
ATOM 6102 N N . ASN B 1 398 ? -7.062 1.335 9.228 1.00 11.73 378 ASN B N 1
ATOM 6103 C CA . ASN B 1 398 ? -6.025 0.497 9.745 1.00 10.29 378 ASN B CA 1
ATOM 6104 C C . ASN B 1 398 ? -5.104 0.018 8.607 1.00 10.81 378 ASN B C 1
ATOM 6105 O O . ASN B 1 398 ? -5.456 -0.048 7.497 1.00 12.72 378 ASN B O 1
ATOM 6110 N N . SER B 1 399 ? -3.812 -0.082 8.962 1.00 13.26 379 SER B N 1
ATOM 6111 C CA . SER B 1 399 ? -2.743 -0.357 7.967 1.00 12.77 379 SER B CA 1
ATOM 6112 C C . SER B 1 399 ? -1.984 -1.662 8.270 1.00 12.09 379 SER B C 1
ATOM 6113 O O . SER B 1 399 ? -1.883 -2.167 9.365 1.00 13.25 379 SER B O 1
ATOM 6116 N N . LEU B 1 400 ? -1.384 -2.154 7.126 1.00 12.96 380 LEU B N 1
ATOM 6117 C CA . LEU B 1 400 ? -0.511 -3.336 7.312 1.00 13.41 380 LEU B CA 1
ATOM 6118 C C . LEU B 1 400 ? 0.729 -3.092 8.254 1.00 14.15 380 LEU B C 1
ATOM 6119 O O . LEU B 1 400 ? 1.150 -3.906 8.968 1.00 14.80 380 LEU B O 1
ATOM 6124 N N . GLU B 1 401 ? 1.195 -1.845 8.227 1.00 13.97 381 GLU B N 1
ATOM 6125 C CA . GLU B 1 401 ? 2.251 -1.370 9.154 1.00 16.32 381 GLU B CA 1
ATOM 6126 C C . GLU B 1 401 ? 1.887 -1.567 10.605 1.00 14.23 381 GLU B C 1
ATOM 6127 O O . GLU B 1 401 ? 2.635 -2.023 11.447 1.00 16.17 381 GLU B O 1
ATOM 6133 N N . GLU B 1 402 ? 0.589 -1.204 10.901 1.00 14.12 382 GLU B N 1
ATOM 6134 C CA . GLU B 1 402 ? 0.082 -1.453 12.186 1.00 14.48 382 GLU B CA 1
ATOM 6135 C C . GLU B 1 402 ? -0.012 -2.934 12.603 1.00 12.53 382 GLU B C 1
ATOM 6136 O O . GLU B 1 402 ? 0.238 -3.275 13.703 1.00 13.76 382 GLU B O 1
ATOM 6142 N N . VAL B 1 403 ? -0.436 -3.776 11.631 1.00 14.52 383 VAL B N 1
ATOM 6143 C CA . VAL B 1 403 ? -0.499 -5.155 11.894 1.00 14.70 383 VAL B CA 1
ATOM 6144 C C . VAL B 1 403 ? 0.916 -5.698 12.177 1.00 13.17 383 VAL B C 1
ATOM 6145 O O . VAL B 1 403 ? 1.068 -6.464 13.069 1.00 15.67 383 VAL B O 1
ATOM 6149 N N . GLU B 1 404 ? 1.898 -5.228 11.434 1.00 14.21 384 GLU B N 1
ATOM 6150 C CA . GLU B 1 404 ? 3.272 -5.672 11.671 1.00 15.20 384 GLU B CA 1
ATOM 6151 C C . GLU B 1 404 ? 3.780 -5.231 13.061 1.00 16.51 384 GLU B C 1
ATOM 6152 O O . GLU B 1 404 ? 4.434 -5.949 13.716 1.00 16.77 384 GLU B O 1
ATOM 6158 N N . THR B 1 405 ? 3.421 -4.023 13.485 1.00 14.75 385 THR B N 1
ATOM 6159 C CA . THR B 1 405 ? 3.782 -3.578 14.805 1.00 15.31 385 THR B CA 1
ATOM 6160 C C . THR B 1 405 ? 3.148 -4.496 15.859 1.00 14.96 385 THR B C 1
ATOM 6161 O O . THR B 1 405 ? 3.761 -4.916 16.736 1.00 16.38 385 THR B O 1
ATOM 6165 N N . PHE B 1 406 ? 1.862 -4.795 15.685 1.00 13.69 386 PHE B N 1
ATOM 6166 C CA . PHE B 1 406 ? 1.122 -5.659 16.544 1.00 14.43 386 PHE B CA 1
ATOM 6167 C C . PHE B 1 406 ? 1.777 -7.038 16.597 1.00 13.02 386 PHE B C 1
ATOM 6168 O O . PHE B 1 406 ? 1.934 -7.557 17.626 1.00 14.96 386 PHE B O 1
ATOM 6176 N N . LEU B 1 407 ? 2.112 -7.584 15.441 1.00 14.67 387 LEU B N 1
ATOM 6177 C CA . LEU B 1 407 ? 2.727 -8.932 15.400 1.00 16.23 387 LEU B CA 1
ATOM 6178 C C . LEU B 1 407 ? 4.116 -8.963 16.122 1.00 16.55 387 LEU B C 1
ATOM 6179 O O . LEU B 1 407 ? 4.420 -9.908 16.796 1.00 17.93 387 LEU B O 1
ATOM 6184 N N . GLY B 1 408 ? 4.800 -7.862 16.008 1.00 15.48 388 GLY B N 1
ATOM 6185 C CA . GLY B 1 408 ? 6.061 -7.703 16.739 1.00 18.00 388 GLY B CA 1
ATOM 6186 C C . GLY B 1 408 ? 5.901 -7.649 18.216 1.00 18.09 388 GLY B C 1
ATOM 6187 O O . GLY B 1 408 ? 6.631 -8.295 18.985 1.00 18.89 388 GLY B O 1
ATOM 6188 N N . VAL B 1 409 ? 4.826 -6.957 18.699 1.00 14.33 389 VAL B N 1
ATOM 6189 C CA . VAL B 1 409 ? 4.541 -6.989 20.079 1.00 17.05 389 VAL B CA 1
ATOM 6190 C C . VAL B 1 409 ? 4.036 -8.335 20.621 1.00 15.85 389 VAL B C 1
ATOM 6191 O O . VAL B 1 409 ? 4.432 -8.795 21.655 1.00 17.76 389 VAL B O 1
ATOM 6195 N N . MET B 1 410 ? 3.203 -9.033 19.834 1.00 15.95 390 MET B N 1
ATOM 6196 C CA . MET B 1 410 ? 2.774 -10.359 20.160 1.00 16.96 390 MET B CA 1
ATOM 6197 C C . MET B 1 410 ? 3.959 -11.366 20.244 1.00 17.67 390 MET B C 1
ATOM 6198 O O . MET B 1 410 ? 3.951 -12.227 21.110 1.00 19.08 390 MET B O 1
ATOM 6203 N N . GLU B 1 411 ? 4.919 -11.143 19.362 1.00 17.71 391 GLU B N 1
ATOM 6204 C CA . GLU B 1 411 ? 6.110 -12.026 19.336 1.00 18.50 391 GLU B CA 1
ATOM 6205 C C . GLU B 1 411 ? 6.919 -11.865 20.634 1.00 19.20 391 GLU B C 1
ATOM 6206 O O . GLU B 1 411 ? 7.239 -12.839 21.256 1.00 20.81 391 GLU B O 1
ATOM 6212 N N . GLU B 1 412 ? 7.124 -10.612 21.050 1.00 19.48 392 GLU B N 1
ATOM 6213 C CA . GLU B 1 412 ? 7.809 -10.330 22.277 1.00 22.11 392 GLU B CA 1
ATOM 6214 C C . GLU B 1 412 ? 7.028 -10.892 23.465 1.00 21.79 392 GLU B C 1
ATOM 6215 O O . GLU B 1 412 ? 7.631 -11.589 24.326 1.00 25.76 392 GLU B O 1
ATOM 6221 N N . LEU B 1 413 ? 5.693 -10.760 23.484 1.00 19.09 393 LEU B N 1
ATOM 6222 C CA . LEU B 1 413 ? 4.924 -11.315 24.527 1.00 20.67 393 LEU B CA 1
ATOM 6223 C C . LEU B 1 413 ? 5.070 -12.793 24.645 1.00 20.96 393 LEU B C 1
ATOM 6224 O O . LEU B 1 413 ? 5.222 -13.284 25.716 1.00 25.78 393 LEU B O 1
ATOM 6229 N N . VAL B 1 414 ? 4.894 -13.492 23.558 1.00 18.79 394 VAL B N 1
ATOM 6230 C CA . VAL B 1 414 ? 4.950 -14.953 23.540 1.00 22.17 394 VAL B CA 1
ATOM 6231 C C . VAL B 1 414 ? 6.353 -15.444 23.965 1.00 26.89 394 VAL B C 1
ATOM 6232 O O . VAL B 1 414 ? 6.471 -16.301 24.807 1.00 26.28 394 VAL B O 1
ATOM 6236 N N . LYS B 1 415 ? 7.391 -14.841 23.384 1.00 24.83 395 LYS B N 1
ATOM 6237 C CA . LYS B 1 415 ? 8.789 -15.189 23.840 1.00 27.52 395 LYS B CA 1
ATOM 6238 C C . LYS B 1 415 ? 9.059 -14.897 25.297 1.00 30.57 395 LYS B C 1
ATOM 6239 O O . LYS B 1 415 ? 9.867 -15.547 25.929 1.00 36.91 395 LYS B O 1
ATOM 6245 N N . GLY B 1 416 ? 8.409 -13.899 25.853 1.00 29.38 396 GLY B N 1
ATOM 6246 C CA . GLY B 1 416 ? 8.534 -13.605 27.264 1.00 36.79 396 GLY B CA 1
ATOM 6247 C C . GLY B 1 416 ? 7.793 -14.485 28.251 1.00 39.84 396 GLY B C 1
ATOM 6248 O O . GLY B 1 416 ? 7.920 -14.228 29.437 1.00 45.07 396 GLY B O 1
ATOM 6249 N N . LEU B 1 417 ? 7.027 -15.493 27.817 1.00 38.20 397 LEU B N 1
ATOM 6250 C CA . LEU B 1 417 ? 6.136 -16.225 28.759 1.00 43.98 397 LEU B CA 1
ATOM 6251 C C . LEU B 1 417 ? 6.902 -17.013 29.843 1.00 47.28 397 LEU B C 1
ATOM 6252 O O . LEU B 1 417 ? 7.447 -18.063 29.556 1.00 49.23 397 LEU B O 1
#

CATH classification: 3.90.1150.10 (+1 more: 3.40.640.10)

InterPro domains:
  IPR000192 Aminotransferase class V domain [PF00266] (18-386)
  IPR010970 Cysteine desulfurase, SufS [cd06453] (18-389)
  IPR015421 Pyridoxal phosphate-dependent transferase, major domain [G3DSA:3.40.640.10] (29-287)
  IPR015422 Pyridoxal phosphate-dependent transferase, small domain [G3DSA:3.90.1150.10] (8-387)
  IPR015424 Pyridoxal phosphate-dependent transferase [SSF53383] (5-395)
  IPR016454 Cysteine desulfurase [PIRSF005572] (16-395)

Solvent-accessible surface area: 26960 Å² total

Sequence (800 aa):
MASMRIPEDVRKDIPLTNEVIYFDNTATSLTPKPVVEAMDEYYLKYRANVHRGVHRLSQMATHKYEESRKIVADFIGAKFEEIVFTKNTSESLNLVALGLGHIFKRGDKIVTTPYEHHSDLLPWQRLATKLGLKLEFIEGDDEGNLDLSDAEKKIKGAKLVAVQHVSNALGVIHEVEELGKIAKDEGAIFVVDAAQSAGHMEVNVKKLHADFLAFSGHKGPMGPTGIGVLYIREEFFDTFEPPLIGGGTIEDVSLDGYKLTEPPERFEAGTPNIGGAIGLAAGIRYIERIGLGRIERQEHKLVKRTTEGLDELEVPWYGPRNLKKHAGVVSFNVPGLHPHDVAAILDDHSIMVRSGHHALPVMKKLGINGTVRASFHVYNSLEEVETFLGVMEELVKGLGHMASMRIPEDVRKDIPLTNEVIYFDNTATSLTPKPVVEAMDEYYLKYRANVHRGVHRLSQMATHKYEESRKIVADFIGAKFEEIVFTKNTSESLNLVALGLGHIFKRGDKIVTTPYEHHSDLLPWQRLATKLGLKLEFIEGDDEGNLDLSDAEKKIKGAKLVAVQHVSNALGVIHEVEELGKIAKDEGAIFVVDAAQSAGHMEVNVKKLHADFLAFSGHKGPMGPTGIGVLYIREEFFDTFEPPLIGGGTIEDVSLDGYKLTEPPERFEAGTPNIGGAIGLAAGIRYIERIGLGRIERQEHKLVKRTTEGLDELEVPWYGPRNLKKHAGVVSFNVPGLHPHDVAAILDDHSIMVRSGHHALPVMKKLGINGTVRASFHVYNSLEEVETFLGVMEELVKGL

Radius of gyration: 26.68 Å; Cα contacts (8 Å, |Δi|>4): 1891; chains: 2; bounding box: 70×77×58 Å

Organism: Thermococcus onnurineus (strain NA1) (NCBI:txid523850)

Foldseek 3Di:
DADDDFPPVQVVQFVCVVQFQEQAQLVFDGAGNVLVVLLVCQVPPQPDFEPPDPDDSNVVLNVLLLVLLCLVCVQAVHDSQQKAKFQFQLVQLLLVLVQQLVVDAAAAEEEEALQDDCSNPVSVVVSCVVHNYHYYHFDDDLQRAGDVVSLLVRLQRHQAYEYEQAHSARQFGYPQLSSLVSNVVRNHAYAYEDAPPRLQAGHYCVSNNHQKYKYALRHNLSFDGRIIIIGHHPVCQVNGHQPDDAPQQFDDDDPVGTHGDGGPSVNDHDGGPSSRSSSSSSSSVVSVNCDNVLWNVQLLVLVVLLVVLCVVLVWDWGHDPPSVRGTQKIWTAQPPDALVVVQVLCVVVSYHWDWFASRVSSCVSNVHGITIMGGDTRNRDPVSSVVVSVSVNVVSVVD/DAADDDDFPVVVVVQFVCVVPFQEQAQLVFDGAGNLLVVLLVCQVPPQDDFEPPDPDDSNVVLNVLLLVLLVLVCVQAVHDSQQKAKFQFLLRQLLLQLVFQLVVDAAAAEEEEALFDDCSQPVSVVVSCVVHNYHYYHFDDDLQRAGDVVSLLVRLQRHQAYEYEQAHSARQFGYPQLSSLVSNVVRVHAYEYECQAPPLQARRYCVSNNHQKYKYALRHNLSFDGRIMIIGHPPVCQVNTDQPDDAPQFFPDDDPVGTHGDGGDSVNHHDGGPSSRSSSSSSSNVVSNRNDSVLWNVQLLVLVVVLVVLCVVLVWDWHHDPPSVRGGQKIWTDQPPDALVVVQVLCVVVSHHWDWFASGVSSCVSNVHGITIMGGDTRNRDPVSSVVVSVSVNVVSVVD

B-factor: mean 20.81, std 9.59, range [7.86, 67.08]